Protein AF-0000000076134125 (afdb_homodimer)

Nearest PDB structures (foldseek):
  4br5-assembly1_A  TM=8.618E-01  e=3.029E-33  Rattus norvegicus
  3cja-assembly1_A  TM=8.621E-01  e=1.183E-32  Rattus norvegicus
  4cd3-assembly1_A  TM=8.637E-01  e=2.337E-32  Rattus norvegicus
  4br2-assembly1_A  TM=8.646E-01  e=5.475E-32  Rattus norvegicus
  3zx3-assembly1_A  TM=8.479E-01  e=9.125E-32  Rattus norvegicus

Structure (mmCIF, N/CA/C/O backbone):
data_AF-0000000076134125-model_v1
#
loop_
_entity.id
_entity.type
_entity.pdbx_description
1 polymer ENTPD1_3_8
#
loop_
_atom_site.group_PDB
_atom_site.id
_atom_site.type_symbol
_atom_site.label_atom_id
_atom_site.label_alt_id
_atom_site.label_comp_id
_atom_site.label_asym_id
_atom_site.label_entity_id
_atom_site.label_seq_id
_atom_site.pdbx_PDB_ins_code
_atom_site.Cartn_x
_atom_site.Cartn_y
_atom_site.Cartn_z
_atom_site.occupancy
_atom_site.B_iso_or_equiv
_atom_site.auth_seq_id
_atom_site.auth_comp_id
_atom_site.auth_asym_id
_atom_site.auth_atom_id
_atom_site.pdbx_PDB_model_num
ATOM 1 N N . MET A 1 1 ? -33.75 -64.562 -55.156 1 29.81 1 MET A N 1
ATOM 2 C CA . MET A 1 1 ? -33.75 -64.438 -53.688 1 29.81 1 MET A CA 1
ATOM 3 C C . MET A 1 1 ? -32.906 -63.25 -53.25 1 29.81 1 MET A C 1
ATOM 5 O O . MET A 1 1 ? -31.672 -63.312 -53.25 1 29.81 1 MET A O 1
ATOM 9 N N . ASP A 1 2 ? -33.312 -62 -53.562 1 33.19 2 ASP A N 1
ATOM 10 C CA . ASP A 1 2 ? -32.688 -60.688 -53.344 1 33.19 2 ASP A CA 1
ATOM 11 C C . ASP A 1 2 ? -32.562 -60.375 -51.875 1 33.19 2 ASP A C 1
ATOM 13 O O . ASP A 1 2 ? -33.562 -60.375 -51.156 1 33.19 2 ASP A O 1
ATOM 17 N N . ARG A 1 3 ? -31.422 -60.656 -51.25 1 30.28 3 ARG A N 1
ATOM 18 C CA . ARG A 1 3 ? -31.016 -60.344 -49.875 1 30.28 3 ARG A CA 1
ATOM 19 C C . ARG A 1 3 ? -31.125 -58.844 -49.594 1 30.28 3 ARG A C 1
ATOM 21 O O . ARG A 1 3 ? -30.359 -58.062 -50.156 1 30.28 3 ARG A O 1
ATOM 28 N N . LYS A 1 4 ? -32.312 -58.312 -49.344 1 32.75 4 LYS A N 1
ATOM 29 C CA . LYS A 1 4 ? -32.5 -56.938 -48.844 1 32.75 4 LYS A CA 1
ATOM 30 C C . LYS A 1 4 ? -31.688 -56.719 -47.562 1 32.75 4 LYS A C 1
ATOM 32 O O . LYS A 1 4 ? -31.844 -57.406 -46.594 1 32.75 4 LYS A O 1
ATOM 37 N N . ARG A 1 5 ? -30.484 -56.156 -47.812 1 32.34 5 ARG A N 1
ATOM 38 C CA . ARG A 1 5 ? -29.625 -55.656 -46.719 1 32.34 5 ARG A CA 1
ATOM 39 C C . ARG A 1 5 ? -30.391 -54.688 -45.812 1 32.34 5 ARG A C 1
ATOM 41 O O . ARG A 1 5 ? -30.906 -53.656 -46.312 1 32.34 5 ARG A O 1
ATOM 48 N N . ILE A 1 6 ? -31.078 -55.125 -44.812 1 36.75 6 ILE A N 1
ATOM 49 C CA . ILE A 1 6 ? -31.688 -54.281 -43.812 1 36.75 6 ILE A CA 1
ATOM 50 C C . ILE A 1 6 ? -30.609 -53.438 -43.125 1 36.75 6 ILE A C 1
ATOM 52 O O . ILE A 1 6 ? -29.672 -54 -42.531 1 36.75 6 ILE A O 1
ATOM 56 N N . LEU A 1 7 ? -30.312 -52.25 -43.656 1 34.78 7 LEU A N 1
ATOM 57 C CA . LEU A 1 7 ? -29.5 -51.25 -42.969 1 34.78 7 LEU A CA 1
ATOM 58 C C . LEU A 1 7 ? -30.141 -50.906 -41.625 1 34.78 7 LEU A C 1
ATOM 60 O O . LEU A 1 7 ? -31.25 -50.375 -41.562 1 34.78 7 LEU A O 1
ATOM 64 N N . CYS A 1 8 ? -29.922 -51.656 -40.562 1 35.19 8 CYS A N 1
ATOM 65 C CA . CYS A 1 8 ? -30.266 -51.219 -39.219 1 35.19 8 CYS A CA 1
ATOM 66 C C . CYS A 1 8 ? -29.609 -49.906 -38.875 1 35.19 8 CYS A C 1
ATOM 68 O O . CYS A 1 8 ? -28.375 -49.812 -38.781 1 35.19 8 CYS A O 1
ATOM 70 N N . LEU A 1 9 ? -30.219 -48.812 -39.281 1 36.78 9 LEU A N 1
ATOM 71 C CA . LEU A 1 9 ? -29.828 -47.531 -38.719 1 36.78 9 LEU A CA 1
ATOM 72 C C . LEU A 1 9 ? -29.922 -47.562 -37.188 1 36.78 9 LEU A C 1
ATOM 74 O O . LEU A 1 9 ? -31.016 -47.688 -36.656 1 36.78 9 LEU A O 1
ATOM 78 N N . VAL A 1 10 ? -28.969 -48.125 -36.531 1 37.22 10 VAL A N 1
ATOM 79 C CA . VAL A 1 10 ? -28.875 -47.938 -35.094 1 37.22 10 VAL A CA 1
ATOM 80 C C . VAL A 1 10 ? -28.828 -46.438 -34.781 1 37.22 10 VAL A C 1
ATOM 82 O O . VAL A 1 10 ? -27.875 -45.75 -35.188 1 37.22 10 VAL A O 1
ATOM 85 N N . LEU A 1 11 ? -29.953 -45.781 -34.688 1 36.06 11 LEU A N 1
ATOM 86 C CA . LEU A 1 11 ? -29.969 -44.469 -34.062 1 36.06 11 LEU A CA 1
ATOM 87 C C . LEU A 1 11 ? -29.312 -44.5 -32.688 1 36.06 11 LEU A C 1
ATOM 89 O O . LEU A 1 11 ? -29.781 -45.188 -31.781 1 36.06 11 LEU A O 1
ATOM 93 N N . TYR A 1 12 ? -28 -44.406 -32.656 1 34.38 12 TYR A N 1
ATOM 94 C CA . TYR A 1 12 ? -27.359 -44.062 -31.406 1 34.38 12 TYR A CA 1
ATOM 95 C C . TYR A 1 12 ? -28.062 -42.906 -30.719 1 34.38 12 TYR A C 1
ATOM 97 O O . TYR A 1 12 ? -28.047 -41.781 -31.219 1 34.38 12 TYR A O 1
ATOM 105 N N . LEU A 1 13 ? -29.172 -43.156 -30.062 1 36.22 13 LEU A N 1
ATOM 106 C CA . LEU A 1 13 ? -29.609 -42.156 -29.109 1 36.22 13 LEU A CA 1
ATOM 107 C C . LEU A 1 13 ? -28.453 -41.719 -28.203 1 36.22 13 LEU A C 1
ATOM 109 O O . LEU A 1 13 ? -27.969 -42.531 -27.406 1 36.22 13 LEU A O 1
ATOM 113 N N . LEU A 1 14 ? -27.609 -40.906 -28.656 1 36.81 14 LEU A N 1
ATOM 114 C CA . LEU A 1 14 ? -26.766 -40.281 -27.656 1 36.81 14 LEU A CA 1
ATOM 115 C C . LEU A 1 14 ? -27.594 -39.875 -26.438 1 36.81 14 LEU A C 1
ATOM 117 O O . LEU A 1 14 ? -28.641 -39.25 -26.594 1 36.81 14 LEU A O 1
ATOM 121 N N . PRO A 1 15 ? -27.578 -40.656 -25.375 1 38.81 15 PRO A N 1
ATOM 122 C CA . PRO A 1 15 ? -28.266 -40.094 -24.203 1 38.81 15 PRO A CA 1
ATOM 123 C C . PRO A 1 15 ? -28.047 -38.562 -24.062 1 38.81 15 PRO A C 1
ATOM 125 O O . PRO A 1 15 ? -26.906 -38.094 -24.188 1 38.81 15 PRO A O 1
ATOM 128 N N . THR A 1 16 ? -28.938 -37.812 -24.578 1 38.91 16 THR A N 1
ATOM 129 C CA . THR A 1 16 ? -28.953 -36.469 -24.062 1 38.91 16 THR A CA 1
ATOM 130 C C . THR A 1 16 ? -28.797 -36.469 -22.531 1 38.91 16 THR A C 1
ATOM 132 O O . THR A 1 16 ? -29.688 -36.906 -21.812 1 38.91 16 THR A O 1
ATOM 135 N N . PHE A 1 17 ? -27.688 -36.875 -21.984 1 38.16 17 PHE A N 1
ATOM 136 C CA . PHE A 1 17 ? -27.5 -36.469 -20.609 1 38.16 17 PHE A CA 1
ATOM 137 C C . PHE A 1 17 ? -28.078 -35.094 -20.375 1 38.16 17 PHE A C 1
ATOM 139 O O . PHE A 1 17 ? -27.562 -34.094 -20.891 1 38.16 17 PHE A O 1
ATOM 146 N N . SER A 1 18 ? -29.281 -35 -20.406 1 40.47 18 SER A N 1
ATOM 147 C CA . SER A 1 18 ? -29.844 -33.781 -19.828 1 40.47 18 SER A CA 1
ATOM 148 C C . SER A 1 18 ? -29.109 -33.375 -18.547 1 40.47 18 SER A C 1
ATOM 150 O O . SER A 1 18 ? -29.25 -34.031 -17.516 1 40.47 18 SER A O 1
ATOM 152 N N . LYS A 1 19 ? -27.875 -33.094 -18.547 1 45.97 19 LYS A N 1
ATOM 153 C CA . LYS A 1 19 ? -27.25 -32.5 -17.359 1 45.97 19 LYS A CA 1
ATOM 154 C C . LYS A 1 19 ? -28.219 -31.562 -16.641 1 45.97 19 LYS A C 1
ATOM 156 O O . LYS A 1 19 ? -28.625 -30.531 -17.188 1 45.97 19 LYS A O 1
ATOM 161 N N . SER A 1 20 ? -29.109 -32 -15.969 1 54.38 20 SER A N 1
ATOM 162 C CA . SER A 1 20 ? -29.984 -31.25 -15.086 1 54.38 20 SER A CA 1
ATOM 163 C C . SER A 1 20 ? -29.203 -30.188 -14.32 1 54.38 20 SER A C 1
ATOM 165 O O . SER A 1 20 ? -28.359 -30.5 -13.484 1 54.38 20 SER A O 1
ATOM 167 N N . PHE A 1 21 ? -29 -29.094 -15 1 64.88 21 PHE A N 1
ATOM 168 C CA . PHE A 1 21 ? -28.375 -27.969 -14.32 1 64.88 21 PHE A CA 1
ATOM 169 C C . PHE A 1 21 ? -29.266 -27.453 -13.203 1 64.88 21 PHE A C 1
ATOM 171 O O . PHE A 1 21 ? -30.484 -27.312 -13.367 1 64.88 21 PHE A O 1
ATOM 178 N N . ARG A 1 22 ? -28.797 -27.625 -12.031 1 72.44 22 ARG A N 1
ATOM 179 C CA . ARG A 1 22 ? -29.453 -26.922 -10.93 1 72.44 22 ARG A CA 1
ATOM 180 C C . ARG A 1 22 ? -29.406 -25.406 -11.156 1 72.44 22 ARG A C 1
ATOM 182 O O . ARG A 1 22 ? -28.328 -24.812 -11.242 1 72.44 22 ARG A O 1
ATOM 189 N N . LEU A 1 23 ? -30.516 -24.797 -11.391 1 77.75 23 LEU A N 1
ATOM 190 C CA . LEU A 1 23 ? -30.625 -23.391 -11.734 1 77.75 23 LEU A CA 1
ATOM 191 C C . LEU A 1 23 ? -30.516 -22.516 -10.492 1 77.75 23 LEU A C 1
ATOM 193 O O . LEU A 1 23 ? -30.438 -21.297 -10.594 1 77.75 23 LEU A O 1
ATOM 197 N N . ASP A 1 24 ? -30.328 -23.156 -9.39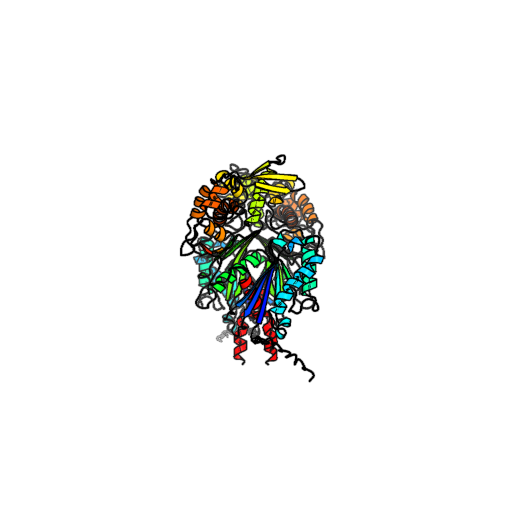8 1 88.69 24 ASP A N 1
ATOM 198 C CA . ASP A 1 24 ? -30.203 -22.375 -8.172 1 88.69 24 ASP A CA 1
ATOM 199 C C . ASP A 1 24 ? -28.75 -22.016 -7.898 1 88.69 24 ASP A C 1
ATOM 201 O O . ASP A 1 24 ? -28.453 -21.234 -6.992 1 88.69 24 ASP A O 1
ATOM 205 N N . TYR A 1 25 ? -27.875 -22.547 -8.844 1 93.44 25 TYR A N 1
ATOM 206 C CA . TYR A 1 25 ? -26.469 -22.203 -8.719 1 93.44 25 TYR A CA 1
ATOM 207 C C . TYR A 1 25 ? -26.156 -20.875 -9.383 1 93.44 25 TYR A C 1
ATOM 209 O O . TYR A 1 25 ? -26.766 -20.516 -10.398 1 93.44 25 TYR A O 1
ATOM 217 N N . GLN A 1 26 ? -25.25 -20.188 -8.766 1 95.5 26 GLN A N 1
ATOM 218 C CA . GLN A 1 26 ? -24.562 -19.078 -9.414 1 95.5 26 GLN A CA 1
ATOM 219 C C . GLN A 1 26 ? -23.172 -19.5 -9.906 1 95.5 26 GLN A C 1
ATOM 221 O O . GLN A 1 26 ? -22.562 -20.422 -9.352 1 95.5 26 GLN A O 1
ATOM 226 N N . TYR A 1 27 ? -22.781 -18.891 -11.008 1 97.56 27 TYR A N 1
ATOM 227 C CA . TYR A 1 27 ? -21.469 -19.172 -11.586 1 97.56 27 TYR A CA 1
ATOM 228 C C . TYR A 1 27 ? -20.609 -17.922 -11.625 1 97.56 27 TYR A C 1
ATOM 230 O O . TYR A 1 27 ? -21.125 -16.812 -11.711 1 97.56 27 TYR A O 1
ATOM 238 N N . GLY A 1 28 ? -19.312 -18.078 -11.469 1 98 28 GLY A N 1
ATOM 239 C CA . GLY A 1 28 ? -18.312 -17.031 -11.633 1 98 28 GLY A CA 1
ATOM 240 C C . GLY A 1 28 ? -16.969 -17.547 -12.07 1 98 28 GLY A C 1
ATOM 241 O O . GLY A 1 28 ? -16.531 -18.609 -11.625 1 98 28 GLY A O 1
ATOM 242 N N . ALA A 1 29 ? -16.297 -16.828 -12.953 1 98.62 29 ALA A N 1
ATOM 243 C CA . ALA A 1 29 ? -15.008 -17.281 -13.461 1 98.62 29 ALA A CA 1
ATOM 244 C C . ALA A 1 29 ? -13.922 -16.25 -13.211 1 98.62 29 ALA A C 1
ATOM 246 O O . ALA A 1 29 ? -14.172 -15.039 -13.305 1 98.62 29 ALA A O 1
ATOM 247 N N . ILE A 1 30 ? -12.742 -16.719 -12.844 1 98.5 30 ILE A N 1
ATOM 248 C CA . ILE A 1 30 ? -11.523 -15.906 -12.766 1 98.5 30 ILE A CA 1
ATOM 249 C C . ILE A 1 30 ? -10.555 -16.344 -13.859 1 98.5 30 ILE A C 1
ATOM 251 O O . ILE A 1 30 ? -10.148 -17.5 -13.914 1 98.5 30 ILE A O 1
ATOM 255 N N . LEU A 1 31 ? -10.297 -15.453 -14.766 1 98.62 31 LEU A N 1
ATOM 256 C CA . LEU A 1 31 ? -9.188 -15.633 -15.695 1 98.62 31 LEU A CA 1
ATOM 257 C C . LEU A 1 31 ? -7.91 -15.016 -15.133 1 98.62 31 LEU A C 1
ATOM 259 O O . LEU A 1 31 ? -7.695 -13.805 -15.258 1 98.62 31 LEU A O 1
ATOM 263 N N . ASP A 1 32 ? -7.09 -15.828 -14.516 1 97.12 32 ASP A N 1
ATOM 264 C CA . ASP A 1 32 ? -5.805 -15.43 -13.945 1 97.12 32 ASP A CA 1
ATOM 265 C C . ASP A 1 32 ? -4.738 -15.305 -15.031 1 97.12 32 ASP A C 1
ATOM 267 O O . ASP A 1 32 ? -4.082 -16.297 -15.375 1 97.12 32 ASP A O 1
ATOM 271 N N . ALA A 1 33 ? -4.586 -14.086 -15.5 1 97 33 ALA A N 1
ATOM 272 C CA . ALA A 1 33 ? -3.615 -13.844 -16.562 1 97 33 ALA A CA 1
ATOM 273 C C . ALA A 1 33 ? -2.229 -13.57 -15.984 1 97 33 ALA A C 1
ATOM 275 O O . ALA A 1 33 ? -1.865 -12.422 -15.742 1 97 33 ALA A O 1
ATOM 276 N N . GLY A 1 34 ? -1.416 -14.594 -15.914 1 91.06 34 GLY A N 1
ATOM 277 C CA . GLY A 1 34 ? -0.083 -14.508 -15.344 1 91.06 34 GLY A CA 1
ATOM 278 C C . GLY A 1 34 ? 1.006 -14.344 -16.391 1 91.06 34 GLY A C 1
ATOM 279 O O . GLY A 1 34 ? 0.729 -13.977 -17.531 1 91.06 34 GLY A O 1
ATOM 280 N N . SER A 1 35 ? 2.213 -14.594 -15.93 1 87 35 SER A N 1
ATOM 281 C CA . SER A 1 35 ? 3.383 -14.359 -16.766 1 87 35 SER A CA 1
ATOM 282 C C . SER A 1 35 ? 3.607 -15.523 -17.734 1 87 35 SER A C 1
ATOM 284 O O . SER A 1 35 ? 4.312 -15.375 -18.734 1 87 35 SER A O 1
ATOM 286 N N . THR A 1 36 ? 2.949 -16.688 -17.469 1 85 36 THR A N 1
ATOM 287 C CA . THR A 1 36 ? 3.268 -17.859 -18.281 1 85 36 THR A CA 1
ATOM 288 C C . THR A 1 36 ? 2.031 -18.344 -19.031 1 85 36 THR A C 1
ATOM 290 O O . THR A 1 36 ? 2.146 -19.031 -20.047 1 85 36 THR A O 1
ATOM 293 N N . SER A 1 37 ? 0.895 -18.078 -18.469 1 93.25 37 SER A N 1
ATOM 294 C CA . SER A 1 37 ? -0.368 -18.547 -19.016 1 93.25 37 SER A CA 1
ATOM 295 C C . SER A 1 37 ? -1.554 -17.812 -18.406 1 93.25 37 SER A C 1
ATOM 297 O O . SER A 1 37 ? -1.383 -17 -17.5 1 93.25 37 SER A O 1
ATOM 299 N N . THR A 1 38 ? -2.652 -18.062 -18.984 1 97 38 THR A N 1
ATOM 300 C CA . THR A 1 38 ? -3.916 -17.688 -18.359 1 97 38 THR A CA 1
ATOM 301 C C . THR A 1 38 ? -4.598 -18.906 -17.75 1 97 38 THR A C 1
ATOM 303 O O . THR A 1 38 ? -4.902 -19.875 -18.469 1 97 38 THR A O 1
ATOM 306 N N . LYS A 1 39 ? -4.77 -18.875 -16.5 1 96.19 39 LYS A N 1
ATOM 307 C CA . LYS A 1 39 ? -5.441 -19.953 -15.797 1 96.19 39 LYS A CA 1
ATOM 308 C C . LYS A 1 39 ? -6.914 -19.641 -15.562 1 96.19 39 LYS A C 1
ATOM 310 O O . LYS A 1 39 ? -7.238 -18.641 -14.914 1 96.19 39 LYS A O 1
ATOM 315 N N . VAL A 1 40 ? -7.738 -20.531 -16.047 1 97.88 40 VAL A N 1
ATOM 316 C CA . VAL A 1 40 ? -9.18 -20.344 -15.93 1 97.88 40 VAL A CA 1
ATOM 317 C C . VAL A 1 40 ? -9.719 -21.141 -14.742 1 97.88 40 VAL A C 1
ATOM 319 O O . VAL A 1 40 ? -9.516 -22.344 -14.664 1 97.88 40 VAL A O 1
ATOM 322 N N . HIS A 1 41 ? -10.32 -20.406 -13.836 1 97.5 41 HIS A N 1
ATOM 323 C CA . HIS A 1 41 ? -11.047 -21.016 -12.727 1 97.5 41 HIS A CA 1
ATOM 324 C C . HIS A 1 41 ? -12.539 -20.719 -12.828 1 97.5 41 HIS A C 1
ATOM 326 O O . HIS A 1 41 ? -12.953 -19.547 -12.773 1 97.5 41 HIS A O 1
ATOM 332 N N . LEU A 1 42 ? -13.305 -21.766 -13 1 98.12 42 LEU A N 1
ATOM 333 C CA . LEU A 1 42 ? -14.758 -21.625 -12.953 1 98.12 42 LEU A CA 1
ATOM 334 C C . LEU A 1 42 ? -15.32 -22.203 -11.664 1 98.12 42 LEU A C 1
ATOM 336 O O . LEU A 1 42 ? -15.039 -23.344 -11.312 1 98.12 42 LEU A O 1
ATOM 340 N N . TYR A 1 43 ? -16.078 -21.312 -10.984 1 97.19 43 TYR A N 1
ATOM 341 C CA . TYR A 1 43 ? -16.688 -21.734 -9.727 1 97.19 43 TYR A CA 1
ATOM 342 C C . TYR A 1 43 ? -18.219 -21.703 -9.828 1 97.19 43 TYR A C 1
ATOM 344 O O . TYR A 1 43 ? -18.766 -20.922 -10.609 1 97.19 43 TYR A O 1
ATOM 352 N N . ARG A 1 44 ? -18.875 -22.547 -9.031 1 97.19 44 ARG A N 1
ATOM 353 C CA . ARG A 1 44 ? -20.312 -22.453 -8.805 1 97.19 44 ARG A CA 1
ATOM 354 C C . ARG A 1 44 ? -20.641 -22.547 -7.324 1 97.19 44 ARG A C 1
ATOM 356 O O . ARG A 1 44 ? -19.875 -23.125 -6.551 1 97.19 44 ARG A O 1
ATOM 363 N N . TRP A 1 45 ? -21.688 -21.922 -6.922 1 96.44 45 TRP A N 1
ATOM 364 C CA . TRP A 1 45 ? -22.109 -21.922 -5.523 1 96.44 45 TRP A CA 1
ATOM 365 C C . TRP A 1 45 ? -23.578 -21.578 -5.395 1 96.44 45 TRP A C 1
ATOM 367 O O . TRP A 1 45 ? -24.219 -21.156 -6.367 1 96.44 45 TRP A O 1
ATOM 377 N N . ILE A 1 46 ? -24.109 -21.875 -4.281 1 94.38 46 ILE A N 1
ATOM 378 C CA . ILE A 1 46 ? -25.438 -21.391 -3.912 1 94.38 46 ILE A CA 1
ATOM 379 C C . ILE A 1 46 ? -25.328 -20.078 -3.148 1 94.38 46 ILE A C 1
ATOM 381 O O . ILE A 1 46 ? -24.625 -20 -2.137 1 94.38 46 ILE A O 1
ATOM 385 N N . PRO A 1 47 ? -25.922 -19.031 -3.646 1 89.62 47 PRO A N 1
ATOM 386 C CA . PRO A 1 47 ? -25.797 -17.719 -2.992 1 89.62 47 PRO A CA 1
ATOM 387 C C . PRO A 1 47 ? -26.188 -17.766 -1.517 1 89.62 47 PRO A C 1
ATOM 389 O O . PRO A 1 47 ? -27.125 -18.484 -1.142 1 89.62 47 PRO A O 1
ATOM 392 N N . LYS A 1 48 ? -25.531 -16.969 -0.768 1 85.38 48 LYS A N 1
ATOM 393 C CA . LYS A 1 48 ? -25.844 -16.891 0.653 1 85.38 48 LYS A CA 1
ATOM 394 C C . LYS A 1 48 ? -27.078 -16.016 0.889 1 85.38 48 LYS A C 1
ATOM 396 O O . LYS A 1 48 ? -27.391 -15.141 0.08 1 85.38 48 LYS A O 1
ATOM 401 N N . THR A 1 49 ? -27.703 -16.281 2.055 1 83.56 49 THR A N 1
ATOM 402 C CA . THR A 1 49 ? -28.891 -15.516 2.408 1 83.56 49 THR A CA 1
ATOM 403 C C . THR A 1 49 ? -28.672 -14.734 3.693 1 83.56 49 THR A C 1
ATOM 405 O O . THR A 1 49 ? -29.469 -13.859 4.043 1 83.56 49 THR A O 1
ATOM 408 N N . VAL A 1 50 ? -27.609 -15.117 4.328 1 85.5 50 VAL A N 1
ATOM 409 C CA . VAL A 1 50 ? -27.281 -14.453 5.578 1 85.5 50 VAL A CA 1
ATOM 410 C C . VAL A 1 50 ? -25.891 -13.82 5.477 1 85.5 50 VAL A C 1
ATOM 412 O O . VAL A 1 50 ? -24.969 -14.414 4.902 1 85.5 50 VAL A O 1
ATOM 415 N N . GLU A 1 51 ? -25.703 -12.688 6.043 1 83.12 51 GLU A N 1
ATOM 416 C CA . GLU A 1 51 ? -24.5 -11.875 5.938 1 83.12 51 GLU A CA 1
ATOM 417 C C . GLU A 1 51 ? -23.281 -12.633 6.434 1 83.12 51 GLU A C 1
ATOM 419 O O . GLU A 1 51 ? -22.203 -12.578 5.812 1 83.12 51 GLU A O 1
ATOM 424 N N . THR A 1 52 ? -23.453 -13.383 7.457 1 87.12 52 THR A N 1
ATOM 425 C CA . THR A 1 52 ? -22.312 -14.008 8.133 1 87.12 52 THR A CA 1
ATOM 426 C C . THR A 1 52 ? -21.891 -15.289 7.418 1 87.12 52 THR A C 1
ATOM 428 O O . THR A 1 52 ? -20.812 -15.82 7.668 1 87.12 52 THR A O 1
ATOM 431 N N . ASP A 1 53 ? -22.781 -15.766 6.531 1 90.06 53 ASP A N 1
ATOM 432 C CA . ASP A 1 53 ? -22.453 -16.984 5.789 1 90.06 53 ASP A CA 1
ATOM 433 C C . ASP A 1 53 ? -21.484 -16.688 4.648 1 90.06 53 ASP A C 1
ATOM 435 O O . ASP A 1 53 ? -21.406 -15.547 4.172 1 90.06 53 ASP A O 1
ATOM 439 N N . LEU A 1 54 ? -20.734 -17.672 4.375 1 94.25 54 LEU A N 1
ATOM 440 C CA . LEU A 1 54 ? -19.906 -17.609 3.176 1 94.25 54 LEU A CA 1
ATOM 441 C C . LEU A 1 54 ? -20.344 -18.641 2.148 1 94.25 54 LEU A C 1
ATOM 443 O O . LEU A 1 54 ? -20.734 -19.75 2.51 1 94.25 54 LEU A O 1
ATOM 447 N N . PRO A 1 55 ? -20.281 -18.25 0.897 1 94.38 55 PRO A N 1
ATOM 448 C CA . PRO A 1 55 ? -20.609 -19.25 -0.122 1 94.38 55 PRO A CA 1
ATOM 449 C C . PRO A 1 55 ? -19.672 -20.453 -0.107 1 94.38 55 PRO A C 1
ATOM 451 O O . PRO A 1 55 ? -18.469 -20.297 0.138 1 94.38 55 PRO A O 1
ATOM 454 N N . LYS A 1 56 ? -20.266 -21.578 -0.37 1 94.19 56 LYS A N 1
ATOM 455 C CA . LYS A 1 56 ? -19.453 -22.766 -0.566 1 94.19 56 LYS A CA 1
ATOM 456 C C . LYS A 1 56 ? -19.109 -22.969 -2.039 1 94.19 56 LYS A C 1
ATOM 458 O O . LYS A 1 56 ? -19.875 -23.562 -2.789 1 94.19 56 LYS A O 1
ATOM 463 N N . PHE A 1 57 ? -17.906 -22.625 -2.393 1 95.31 57 PHE A N 1
ATOM 464 C CA . PHE A 1 57 ? -17.484 -22.656 -3.791 1 95.31 57 PHE A CA 1
ATOM 465 C C . PHE A 1 57 ? -17.109 -24.078 -4.207 1 95.31 57 PHE A C 1
ATOM 467 O O . PHE A 1 57 ? -16.438 -24.797 -3.453 1 95.31 57 PHE A O 1
ATOM 474 N N . GLU A 1 58 ? -17.578 -24.469 -5.34 1 94.75 58 GLU A N 1
ATOM 475 C CA . GLU A 1 58 ? -17.109 -25.672 -6.035 1 94.75 58 GLU A CA 1
ATOM 476 C C . GLU A 1 58 ? -16.375 -25.297 -7.332 1 94.75 58 GLU A C 1
ATOM 478 O O . GLU A 1 58 ? -16.938 -24.594 -8.18 1 94.75 58 GLU A O 1
ATOM 483 N N . GLU A 1 59 ? -15.203 -25.75 -7.449 1 94.88 59 GLU A N 1
ATOM 484 C CA . GLU A 1 59 ? -14.492 -25.5 -8.703 1 94.88 59 GLU A CA 1
ATOM 485 C C . GLU A 1 59 ? -14.961 -26.469 -9.797 1 94.88 59 GLU A C 1
ATOM 487 O O . GLU A 1 59 ? -14.812 -27.672 -9.672 1 94.88 59 GLU A O 1
ATOM 492 N N . VAL A 1 60 ? -15.469 -25.906 -10.828 1 95.69 60 VAL A N 1
ATOM 493 C CA . VAL A 1 60 ? -16.016 -26.672 -11.938 1 95.69 60 VAL A CA 1
ATOM 494 C C . VAL A 1 60 ? -14.898 -27.094 -12.891 1 95.69 60 VAL A C 1
ATOM 496 O O . VAL A 1 60 ? -14.898 -28.203 -13.414 1 95.69 60 VAL A O 1
ATOM 499 N N . VAL A 1 61 ? -14.039 -26.141 -13.117 1 95.44 61 VAL A N 1
ATOM 500 C CA . VAL A 1 61 ? -12.938 -26.453 -14.016 1 95.44 61 VAL A CA 1
ATOM 501 C C . VAL A 1 61 ? -11.734 -25.578 -13.695 1 95.44 61 VAL A C 1
ATOM 503 O O . VAL A 1 61 ? -11.883 -24.438 -13.242 1 95.44 61 VAL A O 1
ATOM 506 N N . TYR A 1 62 ? -10.609 -26.156 -13.781 1 94.75 62 TYR A N 1
ATOM 507 C CA . TYR A 1 62 ? -9.328 -25.469 -13.883 1 94.75 62 TYR A CA 1
ATOM 508 C C . TYR A 1 62 ? -8.633 -25.812 -15.203 1 94.75 62 TYR A C 1
ATOM 510 O O . TYR A 1 62 ? -8.43 -26.984 -15.523 1 94.75 62 TYR A O 1
ATOM 518 N N . ARG A 1 63 ? -8.344 -24.797 -15.992 1 96.38 63 ARG A N 1
ATOM 519 C CA . ARG A 1 63 ? -7.684 -25.031 -17.266 1 96.38 63 ARG A CA 1
ATOM 520 C C . ARG A 1 63 ? -6.648 -23.953 -17.562 1 96.38 63 ARG A C 1
ATOM 522 O O . ARG A 1 63 ? -6.906 -22.766 -17.344 1 96.38 63 ARG A O 1
ATOM 529 N N . LYS A 1 64 ? -5.523 -24.422 -18.062 1 95.44 64 LYS A N 1
ATOM 530 C CA . LYS A 1 64 ? -4.438 -23.516 -18.438 1 95.44 64 LYS A CA 1
ATOM 531 C C . LYS A 1 64 ? -4.422 -23.25 -19.938 1 95.44 64 LYS A C 1
ATOM 533 O O . LYS A 1 64 ? -4.566 -24.188 -20.734 1 95.44 64 LYS A O 1
ATOM 538 N N . PHE A 1 65 ? -4.289 -21.984 -20.266 1 97.06 65 PHE A N 1
ATOM 539 C CA . PHE A 1 65 ? -4.184 -21.594 -21.656 1 97.06 65 PHE A CA 1
ATOM 540 C C . PHE A 1 65 ? -2.855 -20.891 -21.922 1 97.06 65 PHE A C 1
ATOM 542 O O . PHE A 1 65 ? -2.5 -19.938 -21.234 1 97.06 65 PHE A O 1
ATOM 549 N N . LYS A 1 66 ? -2.133 -21.375 -22.844 1 95.19 66 LYS A N 1
ATOM 550 C CA . LYS A 1 66 ? -0.893 -20.766 -23.312 1 95.19 66 LYS A CA 1
ATOM 551 C C . LYS A 1 66 ? -1.063 -20.172 -24.703 1 95.19 66 LYS A C 1
ATOM 553 O O . LYS A 1 66 ? -1.89 -20.641 -25.5 1 95.19 66 LYS A O 1
ATOM 558 N N . PRO A 1 67 ? -0.349 -19.094 -25.141 1 95.19 67 PRO A N 1
ATOM 559 C CA . PRO A 1 67 ? 0.679 -18.422 -24.328 1 95.19 67 PRO A CA 1
ATOM 560 C C . PRO A 1 67 ? 0.09 -17.469 -23.297 1 95.19 67 PRO A C 1
ATOM 562 O O . PRO A 1 67 ? -1.113 -17.516 -23.031 1 95.19 67 PRO A O 1
ATOM 565 N N . ALA A 1 68 ? 0.95 -16.734 -22.609 1 94.88 68 ALA A N 1
ATOM 566 C CA . ALA A 1 68 ? 0.478 -15.695 -21.688 1 94.88 68 ALA A CA 1
ATOM 567 C C . ALA A 1 68 ? -0.088 -14.508 -22.469 1 94.88 68 ALA A C 1
ATOM 569 O O . ALA A 1 68 ? 0.297 -14.258 -23.609 1 94.88 68 ALA A O 1
ATOM 570 N N . LEU A 1 69 ? -0.965 -13.867 -21.812 1 96.75 69 LEU A N 1
ATOM 571 C CA . LEU A 1 69 ? -1.548 -12.68 -22.422 1 96.75 69 LEU A CA 1
ATOM 572 C C . LEU A 1 69 ? -0.464 -11.672 -22.812 1 96.75 69 LEU A C 1
ATOM 574 O O . LEU A 1 69 ? -0.586 -10.977 -23.812 1 96.75 69 LEU A O 1
ATOM 578 N N . SER A 1 70 ? 0.601 -11.578 -22 1 94.88 70 SER A N 1
ATOM 579 C CA . SER A 1 70 ? 1.702 -10.648 -22.219 1 94.88 70 SER A CA 1
ATOM 580 C C . SER A 1 70 ? 2.457 -10.992 -23.5 1 94.88 70 SER A C 1
ATOM 582 O O . SER A 1 70 ? 3.197 -10.164 -24.031 1 94.88 70 SER A O 1
ATOM 584 N N . ASP A 1 71 ? 2.301 -12.195 -24 1 95.06 71 ASP A N 1
ATOM 585 C CA . ASP A 1 71 ? 3.016 -12.648 -25.188 1 95.06 71 ASP A CA 1
ATOM 586 C C . ASP A 1 71 ? 2.422 -12.031 -26.453 1 95.06 71 ASP A C 1
ATOM 588 O O . ASP A 1 71 ? 3.021 -12.102 -27.531 1 95.06 71 ASP A O 1
ATOM 592 N N . PHE A 1 72 ? 1.342 -11.383 -26.375 1 97.12 72 PHE A N 1
ATOM 593 C CA . PHE A 1 72 ? 0.673 -10.836 -27.547 1 97.12 72 PHE A CA 1
ATOM 594 C C . PHE A 1 72 ? 1.107 -9.391 -27.797 1 97.12 72 PHE A C 1
ATOM 596 O O . PHE A 1 72 ? 0.509 -8.688 -28.609 1 97.12 72 PHE A O 1
ATOM 603 N N . VAL A 1 73 ? 2.09 -8.914 -27.047 1 95.38 73 VAL A N 1
ATOM 604 C CA . VAL A 1 73 ? 2.666 -7.605 -27.344 1 95.38 73 VAL A CA 1
ATOM 605 C C . VAL A 1 73 ? 3.068 -7.555 -28.812 1 95.38 73 VAL A C 1
ATOM 607 O O . VAL A 1 73 ? 3.748 -8.453 -29.312 1 95.38 73 VAL A O 1
ATOM 610 N N . GLY A 1 74 ? 2.623 -6.574 -29.609 1 93.94 74 GLY A N 1
ATOM 611 C CA . GLY A 1 74 ? 2.93 -6.449 -31.031 1 93.94 74 GLY A CA 1
ATOM 612 C C . GLY A 1 74 ? 1.963 -7.207 -31.922 1 93.94 74 GLY A C 1
ATOM 613 O O . GLY A 1 74 ? 1.988 -7.059 -33.156 1 93.94 74 GLY A O 1
ATOM 614 N N . ASP A 1 75 ? 1.123 -8.047 -31.359 1 95.94 75 ASP A N 1
ATOM 615 C CA . ASP A 1 75 ? 0.142 -8.82 -32.125 1 95.94 75 ASP A CA 1
ATOM 616 C C . ASP A 1 75 ? -1.19 -8.891 -31.375 1 95.94 75 ASP A C 1
ATOM 618 O O . ASP A 1 75 ? -1.718 -9.977 -31.141 1 95.94 75 ASP A O 1
ATOM 622 N N . VAL A 1 76 ? -1.757 -7.797 -31.125 1 96.31 76 VAL A N 1
ATOM 623 C CA . VAL A 1 76 ? -2.918 -7.707 -30.234 1 96.31 76 VAL A CA 1
ATOM 624 C C . VAL A 1 76 ? -4.148 -8.266 -30.953 1 96.31 76 VAL A C 1
ATOM 626 O O . VAL A 1 76 ? -5.137 -8.625 -30.312 1 96.31 76 VAL A O 1
ATOM 629 N N . LYS A 1 77 ? -4.102 -8.422 -32.281 1 95.81 77 LYS A N 1
ATOM 630 C CA . LYS A 1 77 ? -5.223 -8.969 -33.062 1 95.81 77 LYS A CA 1
ATOM 631 C C . LYS A 1 77 ? -5.496 -10.414 -32.656 1 95.81 77 LYS A C 1
ATOM 633 O O . LYS A 1 77 ? -6.609 -10.914 -32.844 1 95.81 77 LYS A O 1
ATOM 638 N N . MET A 1 78 ? -4.469 -11.062 -32.125 1 97.75 78 MET A N 1
ATOM 639 C CA . MET A 1 78 ? -4.582 -12.477 -31.766 1 97.75 78 MET A CA 1
ATOM 640 C C . MET A 1 78 ? -5.262 -12.656 -30.406 1 97.75 78 MET A C 1
ATOM 642 O O . MET A 1 78 ? -5.621 -13.766 -30.031 1 97.75 78 MET A O 1
ATOM 646 N N . ILE A 1 79 ? -5.496 -11.586 -29.734 1 98 79 ILE A N 1
ATOM 647 C CA . ILE A 1 79 ? -6.117 -11.656 -28.406 1 98 79 ILE A CA 1
ATOM 648 C C . ILE A 1 79 ? -7.57 -12.102 -28.547 1 98 79 ILE A C 1
ATOM 650 O O . ILE A 1 79 ? -8.07 -12.875 -27.719 1 98 79 ILE A O 1
ATOM 654 N N . ARG A 1 80 ? -8.227 -11.695 -29.562 1 97.25 80 ARG A N 1
ATOM 655 C CA . ARG A 1 80 ? -9.633 -12.023 -29.75 1 97.25 80 ARG A CA 1
ATOM 656 C C . ARG A 1 80 ? -9.82 -13.531 -29.938 1 97.25 80 ARG A C 1
ATOM 658 O O . ARG A 1 80 ? -10.602 -14.156 -29.219 1 97.25 80 ARG A O 1
ATOM 665 N N . PRO A 1 81 ? -9.062 -14.156 -30.922 1 97.62 81 PRO A N 1
ATOM 666 C CA . PRO A 1 81 ? -9.195 -15.609 -31.016 1 97.62 81 PRO A CA 1
ATOM 667 C C . PRO A 1 81 ? -8.773 -16.328 -29.734 1 97.62 81 PRO A C 1
ATOM 669 O O . PRO A 1 81 ? -9.352 -17.359 -29.391 1 97.62 81 PRO A O 1
ATOM 672 N N . TYR A 1 82 ? -7.785 -15.812 -29.062 1 98.19 82 TYR A N 1
ATOM 673 C CA . TYR A 1 82 ? -7.32 -16.359 -27.797 1 98.19 82 TYR A CA 1
ATOM 674 C C . TYR A 1 82 ? -8.445 -16.375 -26.766 1 98.19 82 TYR A C 1
ATOM 676 O O . TYR A 1 82 ? -8.711 -17.406 -26.141 1 98.19 82 TYR A O 1
ATOM 684 N N . LEU A 1 83 ? -9.172 -15.266 -26.625 1 98.56 83 LEU A N 1
ATOM 685 C CA . LEU A 1 83 ? -10.266 -15.148 -25.656 1 98.56 83 LEU A CA 1
ATOM 686 C C . LEU A 1 83 ? -11.477 -15.945 -26.109 1 98.56 83 LEU A C 1
ATOM 688 O O . LEU A 1 83 ? -12.219 -16.484 -25.297 1 98.56 83 LEU A O 1
ATOM 692 N N . ARG A 1 84 ? -11.703 -16.062 -27.391 1 98.19 84 ARG A N 1
ATOM 693 C CA . ARG A 1 84 ? -12.812 -16.844 -27.906 1 98.19 84 ARG A CA 1
ATOM 694 C C . ARG A 1 84 ? -12.695 -18.312 -27.484 1 98.19 84 ARG A C 1
ATOM 696 O O . ARG A 1 84 ? -13.703 -18.953 -27.172 1 98.19 84 ARG A O 1
ATOM 703 N N . GLU A 1 85 ? -11.477 -18.766 -27.531 1 98.19 85 GLU A N 1
ATOM 704 C CA . GLU A 1 85 ? -11.25 -20.141 -27.109 1 98.19 85 GLU A CA 1
ATOM 705 C C . GLU A 1 85 ? -11.594 -20.328 -25.641 1 98.19 85 GLU A C 1
ATOM 707 O O . GLU A 1 85 ? -12.242 -21.312 -25.266 1 98.19 85 GLU A O 1
ATOM 712 N N . ILE A 1 86 ? -11.164 -19.406 -24.828 1 98.5 86 ILE A N 1
ATOM 713 C CA . ILE A 1 86 ? -11.406 -19.469 -23.391 1 98.5 86 ILE A CA 1
ATOM 714 C C . ILE A 1 86 ? -12.906 -19.359 -23.125 1 98.5 86 ILE A C 1
ATOM 716 O O . ILE A 1 86 ? -13.461 -20.156 -22.359 1 98.5 86 ILE A O 1
ATOM 720 N N . PHE A 1 87 ? -13.578 -18.469 -23.766 1 98.44 87 PHE A N 1
ATOM 721 C CA . PHE A 1 87 ? -14.984 -18.219 -23.5 1 98.44 87 PHE A CA 1
ATOM 722 C C . PHE A 1 87 ? -15.852 -19.344 -24.078 1 98.44 87 PHE A C 1
ATOM 724 O O . PHE A 1 87 ? -16.953 -19.594 -23.578 1 98.44 87 PHE A O 1
ATOM 731 N N . ALA A 1 88 ? -15.391 -20.031 -25.109 1 97.88 88 ALA A N 1
ATOM 732 C CA . ALA A 1 88 ? -16.094 -21.203 -25.609 1 97.88 88 ALA A CA 1
ATOM 733 C C . ALA A 1 88 ? -16.156 -22.297 -24.547 1 97.88 88 ALA A C 1
ATOM 735 O O . ALA A 1 88 ? -17.188 -22.969 -24.391 1 97.88 88 ALA A O 1
ATOM 736 N N . LEU A 1 89 ? -15.031 -22.422 -23.859 1 98.12 89 LEU A N 1
ATOM 737 C CA . LEU A 1 89 ? -15.008 -23.375 -22.766 1 98.12 89 LEU A CA 1
ATOM 738 C C . LEU A 1 89 ? -16.047 -23.016 -21.703 1 98.12 89 LEU A C 1
ATOM 740 O O . LEU A 1 89 ? -16.797 -23.891 -21.234 1 98.12 89 LEU A O 1
ATOM 744 N N . LEU A 1 90 ? -16.094 -21.797 -21.312 1 98.5 90 LEU A N 1
ATOM 745 C CA . LEU A 1 90 ? -17.031 -21.328 -20.297 1 98.5 90 LEU A CA 1
ATOM 746 C C . LEU A 1 90 ? -18.484 -21.531 -20.734 1 98.5 90 LEU A C 1
ATOM 748 O O . LEU A 1 90 ? -19.328 -21.969 -19.953 1 98.5 90 LEU A O 1
ATOM 752 N N . GLN A 1 91 ? -18.734 -21.25 -22 1 97.94 91 GLN A N 1
ATOM 753 C CA . GLN A 1 91 ? -20.078 -21.406 -22.547 1 97.94 91 GLN A CA 1
ATOM 754 C C . GLN A 1 91 ? -20.531 -22.859 -22.516 1 97.94 91 GLN A C 1
ATOM 756 O O . GLN A 1 91 ? -21.719 -23.141 -22.312 1 97.94 91 GLN A O 1
ATOM 761 N N . GLN A 1 92 ? -19.625 -23.75 -22.672 1 97.31 92 GLN A N 1
ATOM 762 C CA . GLN A 1 92 ? -19.922 -25.172 -22.656 1 97.31 92 GLN A CA 1
ATOM 763 C C . GLN A 1 92 ? -20.25 -25.656 -21.25 1 97.31 92 GLN A C 1
ATOM 765 O O . GLN A 1 92 ? -21.078 -26.562 -21.078 1 97.31 92 GLN A O 1
ATOM 770 N N . LEU A 1 93 ? -19.641 -25 -20.297 1 97.25 93 LEU A N 1
ATOM 771 C CA . LEU A 1 93 ? -19.703 -25.531 -18.938 1 97.25 93 LEU A CA 1
ATOM 772 C C . LEU A 1 93 ? -20.781 -24.828 -18.125 1 97.25 93 LEU A C 1
ATOM 774 O O . LEU A 1 93 ? -21.234 -25.359 -17.109 1 97.25 93 LEU A O 1
ATOM 778 N N . ILE A 1 94 ? -21.203 -23.641 -18.531 1 97.62 94 ILE A N 1
ATOM 779 C CA . ILE A 1 94 ? -22.219 -22.859 -17.828 1 97.62 94 ILE A CA 1
ATOM 780 C C . ILE A 1 94 ? -23.562 -23 -18.531 1 97.62 94 ILE A C 1
ATOM 782 O O . ILE A 1 94 ? -23.656 -22.781 -19.734 1 97.62 94 ILE A O 1
ATOM 786 N N . PRO A 1 95 ? -24.656 -23.344 -17.781 1 96.81 95 PRO A N 1
ATOM 787 C CA . PRO A 1 95 ? -25.969 -23.422 -18.406 1 96.81 95 PRO A CA 1
ATOM 788 C C . PRO A 1 95 ? -26.359 -22.125 -19.125 1 96.81 95 PRO A C 1
ATOM 790 O O . PRO A 1 95 ? -26.156 -21.031 -18.578 1 96.81 95 PRO A O 1
ATOM 793 N N . GLU A 1 96 ? -26.938 -22.25 -20.281 1 95.81 96 GLU A N 1
ATOM 794 C CA . GLU A 1 96 ? -27.219 -21.125 -21.156 1 95.81 96 GLU A CA 1
ATOM 795 C C . GLU A 1 96 ? -28.078 -20.078 -20.453 1 95.81 96 GLU A C 1
ATOM 797 O O . GLU A 1 96 ? -27.812 -18.875 -20.547 1 95.81 96 GLU A O 1
ATOM 802 N N . PRO A 1 97 ? -29.078 -20.453 -19.688 1 96.19 97 PRO A N 1
ATOM 803 C CA . PRO A 1 97 ? -29.906 -19.438 -19.031 1 96.19 97 PRO A CA 1
ATOM 804 C C . PRO A 1 97 ? -29.141 -18.609 -18.016 1 96.19 97 PRO A C 1
ATOM 806 O O . PRO A 1 97 ? -29.609 -17.562 -17.578 1 96.19 97 PRO A O 1
ATOM 809 N N . LEU A 1 98 ? -27.984 -19.109 -17.594 1 97.06 98 LEU A N 1
ATOM 810 C CA . LEU A 1 98 ? -27.234 -18.438 -16.547 1 97.06 98 LEU A CA 1
ATOM 811 C C . LEU A 1 98 ? -26.109 -17.594 -17.141 1 97.06 98 LEU A C 1
ATOM 813 O O . LEU A 1 98 ? -25.375 -16.922 -16.391 1 97.06 98 LEU A O 1
ATOM 817 N N . HIS A 1 99 ? -25.922 -17.562 -18.422 1 97.38 99 HIS A N 1
ATOM 818 C CA . HIS A 1 99 ? -24.844 -16.828 -19.062 1 97.38 99 HIS A CA 1
ATOM 819 C C . HIS A 1 99 ? -24.875 -15.352 -18.688 1 97.38 99 HIS A C 1
ATOM 821 O O . HIS A 1 99 ? -23.891 -14.797 -18.203 1 97.38 99 HIS A O 1
ATOM 827 N N . GLU A 1 100 ? -26 -14.75 -18.75 1 96 100 GLU A N 1
ATOM 828 C CA . GLU A 1 100 ? -26.125 -13.305 -18.594 1 96 100 GLU A CA 1
ATOM 829 C C . GLU A 1 100 ? -25.875 -12.891 -17.141 1 96 100 GLU A C 1
ATOM 831 O O . GLU A 1 100 ? -25.516 -11.742 -16.875 1 96 100 GLU A O 1
ATOM 836 N N . SER A 1 101 ? -26.047 -13.812 -16.234 1 95.31 101 SER A N 1
ATOM 837 C CA . SER A 1 101 ? -25.859 -13.484 -14.828 1 95.31 101 SER A CA 1
ATOM 838 C C . SER A 1 101 ? -24.484 -13.914 -14.32 1 95.31 101 SER A C 1
ATOM 840 O O . SER A 1 101 ? -24.125 -13.641 -13.172 1 95.31 101 SER A O 1
ATOM 842 N N . THR A 1 102 ? -23.719 -14.547 -15.156 1 97.69 102 THR A N 1
ATOM 843 C CA . THR A 1 102 ? -22.406 -15.039 -14.758 1 97.69 102 THR A CA 1
ATOM 844 C C . THR A 1 102 ? -21.344 -13.977 -14.992 1 97.69 102 THR A C 1
ATOM 846 O O . THR A 1 102 ? -21.188 -13.469 -16.109 1 97.69 102 THR A O 1
ATOM 849 N N . SER A 1 103 ? -20.625 -13.648 -13.906 1 97.38 103 SER A N 1
ATOM 850 C CA . SER A 1 103 ? -19.531 -12.695 -14.008 1 97.38 103 SER A CA 1
ATOM 851 C C . SER A 1 103 ? -18.219 -13.398 -14.391 1 97.38 103 SER A C 1
ATOM 853 O O . SER A 1 103 ? -17.875 -14.422 -13.805 1 97.38 103 SER A O 1
ATOM 855 N N . VAL A 1 104 ? -17.547 -12.906 -15.367 1 98.56 104 VAL A N 1
ATOM 856 C CA . VAL A 1 104 ? -16.219 -13.367 -15.758 1 98.56 104 VAL A CA 1
ATOM 857 C C . VAL A 1 104 ? -15.203 -12.242 -15.547 1 98.56 104 VAL A C 1
ATOM 859 O O . VAL A 1 104 ? -15.32 -11.18 -16.156 1 98.56 104 VAL A O 1
ATOM 862 N N . TYR A 1 105 ? -14.227 -12.516 -14.664 1 98.56 105 TYR A N 1
ATOM 863 C CA . TYR A 1 105 ? -13.211 -11.523 -14.344 1 98.56 105 TYR A CA 1
ATOM 864 C C . TYR A 1 105 ? -11.867 -11.898 -14.961 1 98.56 105 TYR A C 1
ATOM 866 O O . TYR A 1 105 ? -11.359 -13 -14.734 1 98.56 105 TYR A O 1
ATOM 874 N N . LEU A 1 106 ? -11.359 -11.055 -15.75 1 98.62 106 LEU A N 1
ATOM 875 C CA . LEU A 1 106 ? -9.969 -11.203 -16.156 1 98.62 106 LEU A CA 1
ATOM 876 C C . LEU A 1 106 ? -9.055 -10.328 -15.297 1 98.62 106 LEU A C 1
ATOM 878 O O . LEU A 1 106 ? -9.156 -9.102 -15.32 1 98.62 106 LEU A O 1
ATOM 882 N N . MET A 1 107 ? -8.227 -10.945 -14.57 1 98.19 107 MET A N 1
ATOM 883 C CA . MET A 1 107 ? -7.316 -10.281 -13.648 1 98.19 107 MET A CA 1
ATOM 884 C C . MET A 1 107 ? -5.863 -10.609 -13.977 1 98.19 107 MET A C 1
ATOM 886 O O . MET A 1 107 ? -5.43 -11.75 -13.805 1 98.19 107 MET A O 1
ATOM 890 N N . ALA A 1 108 ? -5.188 -9.586 -14.453 1 97.62 108 ALA A N 1
ATOM 891 C CA . ALA A 1 108 ? -3.795 -9.789 -14.859 1 97.62 108 ALA A CA 1
ATOM 892 C C . ALA A 1 108 ? -2.842 -9.484 -13.703 1 97.62 108 ALA A C 1
ATOM 894 O O . ALA A 1 108 ? -3.107 -8.594 -12.891 1 97.62 108 ALA A O 1
ATOM 895 N N . THR A 1 109 ? -1.747 -10.203 -13.625 1 95.5 109 THR A N 1
ATOM 896 C CA . THR A 1 109 ? -0.788 -10.078 -12.531 1 95.5 109 THR A CA 1
ATOM 897 C C . THR A 1 109 ? 0.585 -9.68 -13.062 1 95.5 109 THR A C 1
ATOM 899 O O . THR A 1 109 ? 0.695 -8.773 -13.898 1 95.5 109 THR A O 1
ATOM 902 N N . ALA A 1 110 ? 1.636 -10.258 -12.609 1 92 110 ALA A N 1
ATOM 903 C CA . ALA A 1 110 ? 3.01 -9.836 -12.875 1 92 110 ALA A CA 1
ATOM 904 C C . ALA A 1 110 ? 3.305 -9.859 -14.375 1 92 110 ALA A C 1
ATOM 906 O O . ALA A 1 110 ? 4.082 -9.039 -14.867 1 92 110 ALA A O 1
ATOM 907 N N . GLY A 1 111 ? 2.686 -10.727 -15.117 1 91.5 111 GLY A N 1
ATOM 908 C CA . GLY A 1 111 ? 2.932 -10.805 -16.547 1 91.5 111 GLY A CA 1
ATOM 909 C C . GLY A 1 111 ? 2.709 -9.492 -17.266 1 91.5 111 GLY A C 1
ATOM 910 O O . GLY A 1 111 ? 3.477 -9.133 -18.156 1 91.5 111 GLY A O 1
ATOM 911 N N . LEU A 1 112 ? 1.684 -8.844 -16.906 1 94.56 112 LEU A N 1
ATOM 912 C CA . LEU A 1 112 ? 1.381 -7.57 -17.562 1 94.56 112 LEU A CA 1
ATOM 913 C C . LEU A 1 112 ? 2.037 -6.41 -16.828 1 94.56 112 LEU A C 1
ATOM 915 O O . LEU A 1 112 ? 2.289 -5.355 -17.406 1 94.56 112 LEU A O 1
ATOM 919 N N . ARG A 1 113 ? 2.404 -6.551 -15.531 1 94.12 113 ARG A N 1
ATOM 920 C CA . ARG A 1 113 ? 3.012 -5.469 -14.766 1 94.12 113 ARG A CA 1
ATOM 921 C C . ARG A 1 113 ? 4.438 -5.199 -15.227 1 94.12 113 ARG A C 1
ATOM 923 O O . ARG A 1 113 ? 5.004 -4.141 -14.938 1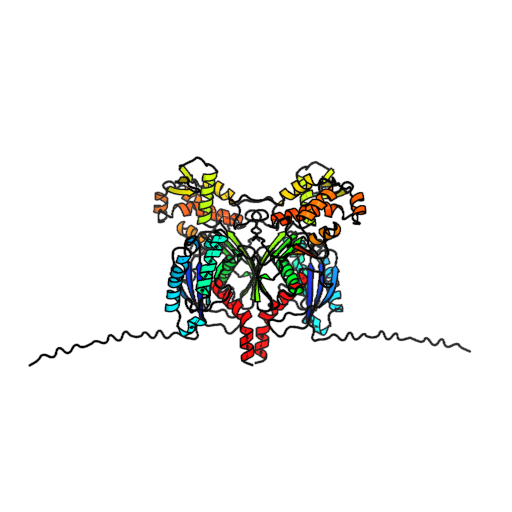 94.12 113 ARG A O 1
ATOM 930 N N . PHE A 1 114 ? 5.035 -6.172 -15.984 1 92.19 114 PHE A N 1
ATOM 931 C CA . PHE A 1 114 ? 6.41 -6.031 -16.453 1 92.19 114 PHE A CA 1
ATOM 932 C C . PHE A 1 114 ? 6.461 -5.219 -17.75 1 92.19 114 PHE A C 1
ATOM 934 O O . PHE A 1 114 ? 7.523 -4.746 -18.141 1 92.19 114 PHE A O 1
ATOM 941 N N . LEU A 1 115 ? 5.32 -5.059 -18.406 1 92.81 115 LEU A N 1
ATOM 942 C CA . LEU A 1 115 ? 5.293 -4.441 -19.719 1 92.81 115 LEU A CA 1
ATOM 943 C C . LEU A 1 115 ? 5.32 -2.92 -19.609 1 92.81 115 LEU A C 1
ATOM 945 O O . LEU A 1 115 ? 5 -2.363 -18.562 1 92.81 115 LEU A O 1
ATOM 949 N N . ASP A 1 116 ? 5.762 -2.301 -20.656 1 90.25 116 ASP A N 1
ATOM 950 C CA . ASP A 1 116 ? 5.664 -0.847 -20.719 1 90.25 116 ASP A CA 1
ATOM 951 C C . ASP A 1 116 ? 4.203 -0.4 -20.812 1 90.25 116 ASP A C 1
ATOM 953 O O . ASP A 1 116 ? 3.324 -1.198 -21.141 1 90.25 116 ASP A O 1
ATOM 957 N N . GLU A 1 117 ? 3.992 0.795 -20.609 1 87.31 117 GLU A N 1
ATOM 958 C CA . GLU A 1 117 ? 2.652 1.361 -20.484 1 87.31 117 GLU A CA 1
ATOM 959 C C . GLU A 1 117 ? 1.857 1.185 -21.766 1 87.31 117 GLU A C 1
ATOM 961 O O . GLU A 1 117 ? 0.684 0.811 -21.734 1 87.31 117 GLU A O 1
ATOM 966 N N . ASP A 1 118 ? 2.459 1.428 -22.875 1 91.5 118 ASP A N 1
ATOM 967 C CA . ASP A 1 118 ? 1.759 1.351 -24.156 1 91.5 118 ASP A CA 1
ATOM 968 C C . ASP A 1 118 ? 1.335 -0.084 -24.453 1 91.5 118 ASP A C 1
ATOM 970 O O . ASP A 1 118 ? 0.22 -0.32 -24.938 1 91.5 118 ASP A O 1
ATOM 974 N N . SER A 1 119 ? 2.24 -0.984 -24.203 1 94.44 119 SER A N 1
ATOM 975 C CA . SER A 1 119 ? 1.932 -2.393 -24.422 1 94.44 119 SER A CA 1
ATOM 976 C C . SER A 1 119 ? 0.777 -2.85 -23.531 1 94.44 119 SER A C 1
ATOM 978 O O . SER A 1 119 ? -0.134 -3.537 -24 1 94.44 119 SER A O 1
ATOM 980 N N . THR A 1 120 ? 0.842 -2.459 -22.312 1 93.81 120 THR A N 1
ATOM 981 C CA . THR A 1 120 ? -0.202 -2.834 -21.359 1 93.81 120 THR A CA 1
ATOM 982 C C . THR A 1 120 ? -1.549 -2.252 -21.781 1 93.81 120 THR A C 1
ATOM 984 O O . THR A 1 120 ? -2.564 -2.949 -21.766 1 93.81 120 THR A O 1
ATOM 987 N N . ASP A 1 121 ? -1.525 -1.047 -22.219 1 92 121 ASP A N 1
ATOM 988 C CA . ASP A 1 121 ? -2.75 -0.371 -22.641 1 92 121 ASP A CA 1
ATOM 989 C C . ASP A 1 121 ? -3.369 -1.058 -23.859 1 92 121 ASP A C 1
ATOM 991 O O . ASP A 1 121 ? -4.586 -1.248 -23.922 1 92 121 ASP A O 1
ATOM 995 N N . ASN A 1 122 ? -2.518 -1.379 -24.766 1 95.69 122 ASN A N 1
ATOM 996 C CA . ASN A 1 122 ? -2.996 -2.01 -26 1 95.69 122 ASN A CA 1
ATOM 997 C C . ASN A 1 122 ? -3.621 -3.373 -25.719 1 95.69 122 ASN A C 1
ATOM 999 O O . ASN A 1 122 ? -4.664 -3.709 -26.281 1 95.69 122 ASN A O 1
ATOM 1003 N N . ILE A 1 123 ? -3.01 -4.086 -24.875 1 97.25 123 ILE A N 1
ATOM 1004 C CA . ILE A 1 123 ? -3.516 -5.41 -24.531 1 97.25 123 ILE A CA 1
ATOM 1005 C C . ILE A 1 123 ? -4.844 -5.277 -23.797 1 97.25 123 ILE A C 1
ATOM 1007 O O . ILE A 1 123 ? -5.828 -5.926 -24.156 1 97.25 123 ILE A O 1
ATOM 1011 N N . LEU A 1 124 ? -4.891 -4.41 -22.812 1 96.19 124 LEU A N 1
ATOM 1012 C CA . LEU A 1 124 ? -6.09 -4.246 -22.016 1 96.19 124 LEU A CA 1
ATOM 1013 C C . LEU A 1 124 ? -7.25 -3.729 -22.859 1 96.19 124 LEU A C 1
ATOM 1015 O O . LEU A 1 124 ? -8.398 -4.141 -22.656 1 96.19 124 LEU A O 1
ATOM 1019 N N . LYS A 1 125 ? -6.941 -2.836 -23.734 1 95.88 125 LYS A N 1
ATOM 1020 C CA . LYS A 1 125 ? -7.977 -2.301 -24.625 1 95.88 125 LYS A CA 1
ATOM 1021 C C . LYS A 1 125 ? -8.633 -3.412 -25.438 1 95.88 125 LYS A C 1
ATOM 1023 O O . LYS A 1 125 ? -9.859 -3.457 -25.562 1 95.88 125 LYS A O 1
ATOM 1028 N N . GLU A 1 126 ? -7.828 -4.289 -25.969 1 97.38 126 GLU A N 1
ATOM 1029 C CA . GLU A 1 126 ? -8.352 -5.387 -26.766 1 97.38 126 GLU A CA 1
ATOM 1030 C C . GLU A 1 126 ? -9.172 -6.352 -25.922 1 97.38 126 GLU A C 1
ATOM 1032 O O . GLU A 1 126 ? -10.203 -6.863 -26.375 1 97.38 126 GLU A O 1
ATOM 1037 N N . VAL A 1 127 ? -8.703 -6.609 -24.734 1 98.19 127 VAL A N 1
ATOM 1038 C CA . VAL A 1 127 ? -9.414 -7.484 -23.812 1 98.19 127 VAL A CA 1
ATOM 1039 C C . VAL A 1 127 ? -10.773 -6.875 -23.469 1 98.19 127 VAL A C 1
ATOM 1041 O O . VAL A 1 127 ? -11.797 -7.566 -23.516 1 98.19 127 VAL A O 1
ATOM 1044 N N . ILE A 1 128 ? -10.797 -5.586 -23.172 1 97.44 128 ILE A N 1
ATOM 1045 C CA . ILE A 1 128 ? -12.016 -4.883 -22.797 1 97.44 128 ILE A CA 1
ATOM 1046 C C . ILE A 1 128 ? -12.984 -4.844 -23.969 1 97.44 128 ILE A C 1
ATOM 1048 O O . ILE A 1 128 ? -14.18 -5.07 -23.797 1 97.44 128 ILE A O 1
ATOM 1052 N N . LEU A 1 129 ? -12.469 -4.598 -25.172 1 97.44 129 LEU A N 1
ATOM 1053 C CA . LEU A 1 129 ? -13.305 -4.586 -26.359 1 97.44 129 LEU A CA 1
ATOM 1054 C C . LEU A 1 129 ? -14 -5.93 -26.547 1 97.44 129 LEU A C 1
ATOM 1056 O O . LEU A 1 129 ? -15.18 -5.977 -26.906 1 97.44 129 LEU A O 1
ATOM 1060 N N . PHE A 1 130 ? -13.297 -6.949 -26.328 1 98.12 130 PHE A N 1
ATOM 1061 C CA . PHE A 1 130 ? -13.867 -8.281 -26.453 1 98.12 130 PHE A CA 1
ATOM 1062 C C . PHE A 1 130 ? -14.922 -8.531 -25.375 1 98.12 130 PHE A C 1
ATOM 1064 O O . PHE A 1 130 ? -16.047 -8.938 -25.688 1 98.12 130 PHE A O 1
ATOM 1071 N N . MET A 1 131 ? -14.578 -8.266 -24.141 1 98.31 131 MET A N 1
ATOM 1072 C CA . MET A 1 131 ? -15.406 -8.656 -23 1 98.31 131 MET A CA 1
ATOM 1073 C C . MET A 1 131 ? -16.641 -7.762 -22.891 1 98.31 131 MET A C 1
ATOM 1075 O O . MET A 1 131 ? -17.672 -8.18 -22.359 1 98.31 131 MET A O 1
ATOM 1079 N N . SER A 1 132 ? -16.516 -6.535 -23.406 1 97.5 132 SER A N 1
ATOM 1080 C CA . SER A 1 132 ? -17.641 -5.605 -23.297 1 97.5 132 SER A CA 1
ATOM 1081 C C . SER A 1 132 ? -18.594 -5.758 -24.484 1 97.5 132 SER A C 1
ATOM 1083 O O . SER A 1 132 ? -19.656 -5.133 -24.516 1 97.5 132 SER A O 1
ATOM 1085 N N . ASN A 1 133 ? -18.219 -6.551 -25.453 1 96.88 133 ASN A N 1
ATOM 1086 C CA . ASN A 1 133 ? -19.031 -6.773 -26.656 1 96.88 133 ASN A CA 1
ATOM 1087 C C . ASN A 1 133 ? -20 -7.938 -26.453 1 96.88 133 ASN A C 1
ATOM 1089 O O . ASN A 1 133 ? -19.594 -9.102 -26.484 1 96.88 133 ASN A O 1
ATOM 1093 N N . GLY A 1 134 ? -21.266 -7.68 -26.406 1 94.38 134 GLY A N 1
ATOM 1094 C CA . GLY A 1 134 ? -22.297 -8.672 -26.156 1 94.38 134 GLY A CA 1
ATOM 1095 C C . GLY A 1 134 ? -22.391 -9.734 -27.234 1 94.38 134 GLY A C 1
ATOM 10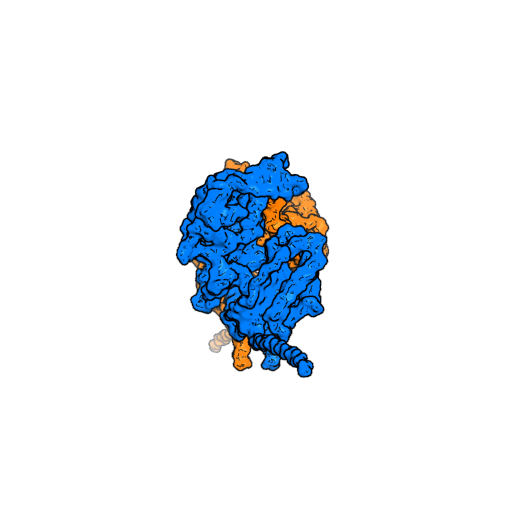96 O O . GLY A 1 134 ? -22.859 -10.844 -26.984 1 94.38 134 GLY A O 1
ATOM 1097 N N . SER A 1 135 ? -21.938 -9.453 -28.359 1 94.56 135 SER A N 1
ATOM 1098 C CA . SER A 1 135 ? -21.953 -10.422 -29.438 1 94.56 135 SER A CA 1
ATOM 1099 C C . SER A 1 135 ? -20.828 -11.438 -29.297 1 94.56 135 SER A C 1
ATOM 1101 O O . SER A 1 135 ? -20.891 -12.539 -29.844 1 94.56 135 SER A O 1
ATOM 1103 N N . MET A 1 136 ? -19.812 -11.062 -28.578 1 94.19 136 MET A N 1
ATOM 1104 C CA . MET A 1 136 ? -18.656 -11.93 -28.391 1 94.19 136 MET A CA 1
ATOM 1105 C C . MET A 1 136 ? -18.656 -12.562 -27.016 1 94.19 136 MET A C 1
ATOM 1107 O O . MET A 1 136 ? -18.234 -13.703 -26.844 1 94.19 136 MET A O 1
ATOM 1111 N N . ASN A 1 137 ? -19.125 -11.883 -26.062 1 97.44 137 ASN A N 1
ATOM 1112 C CA . ASN A 1 137 ? -19.172 -12.281 -24.656 1 97.44 137 ASN A CA 1
ATOM 1113 C C . ASN A 1 137 ? -20.609 -12.375 -24.156 1 97.44 137 ASN A C 1
ATOM 1115 O O . ASN A 1 137 ? -21.25 -11.352 -23.906 1 97.44 137 ASN A O 1
ATOM 1119 N N . PRO A 1 138 ? -21.109 -13.555 -24.031 1 97.56 138 PRO A N 1
ATOM 1120 C CA . PRO A 1 138 ? -22.5 -13.688 -23.578 1 97.56 138 PRO A CA 1
ATOM 1121 C C . PRO A 1 138 ? -22.641 -13.523 -22.078 1 97.56 138 PRO A C 1
ATOM 1123 O O . PRO A 1 138 ? -23.75 -13.578 -21.547 1 97.56 138 PRO A O 1
ATOM 1126 N N . PHE A 1 139 ? -21.547 -13.305 -21.359 1 98.5 139 PHE A N 1
ATOM 1127 C CA . PHE A 1 139 ? -21.578 -13.227 -19.906 1 98.5 139 PHE A CA 1
ATOM 1128 C C . PHE A 1 139 ? -21.672 -11.781 -19.438 1 98.5 139 PHE A C 1
ATOM 1130 O O . PHE A 1 139 ? -21.531 -10.859 -20.25 1 98.5 139 PHE A O 1
ATOM 1137 N N . LYS A 1 140 ? -21.891 -11.602 -18.156 1 97.06 140 LYS A N 1
ATOM 1138 C CA . LYS A 1 140 ? -22.016 -10.273 -17.547 1 97.06 140 LYS A CA 1
ATOM 1139 C C . LYS A 1 140 ? -20.688 -9.523 -17.594 1 97.06 140 LYS A C 1
ATOM 1141 O O . LYS A 1 140 ? -19.641 -10.086 -17.297 1 97.06 140 LYS A O 1
ATOM 1146 N N . TYR A 1 141 ? -20.781 -8.273 -18.031 1 96.62 141 TYR A N 1
ATOM 1147 C CA . TYR A 1 141 ? -19.594 -7.434 -18.031 1 96.62 141 TYR A CA 1
ATOM 1148 C C . TYR A 1 141 ? -19.875 -6.078 -17.406 1 96.62 141 TYR A C 1
ATOM 1150 O O . TYR A 1 141 ? -20.891 -5.449 -17.719 1 96.62 141 TYR A O 1
ATOM 1158 N N . LEU A 1 142 ? -19.094 -5.691 -16.469 1 92.81 142 LEU A N 1
ATOM 1159 C CA . LEU A 1 142 ? -19.062 -4.344 -15.906 1 92.81 142 LEU A CA 1
ATOM 1160 C C . LEU A 1 142 ? -17.641 -3.785 -15.953 1 92.81 142 LEU A C 1
ATOM 1162 O O . LEU A 1 142 ? -16.672 -4.543 -16.031 1 92.81 142 LEU A O 1
ATOM 1166 N N . ASP A 1 143 ? -17.547 -2.477 -15.898 1 90 143 ASP A N 1
ATOM 1167 C CA . ASP A 1 143 ? -16.234 -1.855 -15.812 1 90 143 ASP A CA 1
ATOM 1168 C C . ASP A 1 143 ? -15.445 -2.387 -14.617 1 90 143 ASP A C 1
ATOM 1170 O O . ASP A 1 143 ? -16 -2.527 -13.523 1 90 143 ASP A O 1
ATOM 1174 N N . GLY A 1 144 ? -14.25 -2.764 -14.883 1 91.75 144 GLY A N 1
ATOM 1175 C CA . GLY A 1 144 ? -13.406 -3.283 -13.812 1 91.75 144 GLY A CA 1
ATOM 1176 C C . GLY A 1 144 ? -13.273 -4.793 -13.836 1 91.75 144 GLY A C 1
ATOM 1177 O O . GLY A 1 144 ? -12.445 -5.359 -13.117 1 91.75 144 GLY A O 1
ATOM 1178 N N . TYR A 1 145 ? -14.039 -5.43 -14.703 1 96.62 145 TYR A N 1
ATOM 1179 C CA . TYR A 1 145 ? -13.984 -6.887 -14.773 1 96.62 145 TYR A CA 1
ATOM 1180 C C . TYR A 1 145 ? -12.719 -7.344 -15.484 1 96.62 145 TYR A C 1
ATOM 1182 O O . TYR A 1 145 ? -12.281 -8.484 -15.32 1 96.62 145 TYR A O 1
ATOM 1190 N N . ALA A 1 146 ? -12.172 -6.512 -16.312 1 97.5 146 ALA A N 1
ATOM 1191 C CA . ALA A 1 146 ? -10.867 -6.73 -16.953 1 97.5 146 ALA A CA 1
ATOM 1192 C C . ALA A 1 146 ? -9.852 -5.703 -16.469 1 97.5 146 ALA A C 1
ATOM 1194 O O . ALA A 1 146 ? -9.922 -4.527 -16.828 1 97.5 146 ALA A O 1
ATOM 1195 N N . ARG A 1 147 ? -8.906 -6.191 -15.656 1 96.5 147 ARG A N 1
ATOM 1196 C CA . ARG A 1 147 ? -7.996 -5.219 -15.07 1 96.5 147 ARG A CA 1
ATOM 1197 C C . ARG A 1 147 ? -6.684 -5.879 -14.648 1 96.5 147 ARG A C 1
ATOM 1199 O O . ARG A 1 147 ? -6.586 -7.105 -14.625 1 96.5 147 ARG A O 1
ATOM 1206 N N . ILE A 1 148 ? -5.688 -5.078 -14.445 1 96.75 148 ILE A N 1
ATOM 1207 C CA . ILE A 1 148 ? -4.434 -5.52 -13.844 1 96.75 148 ILE A CA 1
ATOM 1208 C C . ILE A 1 148 ? -4.496 -5.359 -12.328 1 96.75 148 ILE A C 1
ATOM 1210 O O . ILE A 1 148 ? -4.824 -4.281 -11.828 1 96.75 148 ILE A O 1
ATOM 1214 N N . LEU A 1 149 ? -4.211 -6.445 -11.609 1 97.44 149 LEU A N 1
ATOM 1215 C CA . LEU A 1 149 ? -4.195 -6.391 -10.148 1 97.44 149 LEU A CA 1
ATOM 1216 C C . LEU A 1 149 ? -2.951 -5.668 -9.648 1 97.44 149 LEU A C 1
ATOM 1218 O O . LEU A 1 149 ? -1.857 -5.855 -10.18 1 97.44 149 LEU A O 1
ATOM 1222 N N . SER A 1 150 ? -3.16 -4.82 -8.641 1 97 150 SER A N 1
ATOM 1223 C CA . SER A 1 150 ? -1.983 -4.43 -7.875 1 97 150 SER A CA 1
ATOM 1224 C C . SER A 1 150 ? -1.382 -5.621 -7.141 1 97 150 SER A C 1
ATOM 1226 O O . SER A 1 150 ? -2.061 -6.625 -6.914 1 97 150 SER A O 1
ATOM 1228 N N . GLY A 1 151 ? -0.123 -5.508 -6.824 1 97 151 GLY A N 1
ATOM 1229 C CA . GLY A 1 151 ? 0.51 -6.559 -6.039 1 97 151 GLY A CA 1
ATOM 1230 C C . GLY A 1 151 ? -0.197 -6.832 -4.727 1 97 151 GLY A C 1
ATOM 1231 O O . GLY A 1 151 ? -0.339 -7.988 -4.32 1 97 151 GLY A O 1
ATOM 1232 N N . GLU A 1 152 ? -0.679 -5.785 -4.043 1 97.44 152 GLU A N 1
ATOM 1233 C CA . GLU A 1 152 ? -1.361 -5.922 -2.76 1 97.44 152 GLU A CA 1
ATOM 1234 C C . GLU A 1 152 ? -2.695 -6.645 -2.92 1 97.44 152 GLU A C 1
ATOM 1236 O O . GLU A 1 152 ? -3.084 -7.438 -2.059 1 97.44 152 GLU A O 1
ATOM 1241 N N . GLU A 1 153 ? -3.379 -6.383 -4 1 97.56 153 GLU A N 1
ATOM 1242 C CA . GLU A 1 153 ? -4.621 -7.102 -4.262 1 97.56 153 GLU A CA 1
ATOM 1243 C C . GLU A 1 153 ? -4.371 -8.602 -4.41 1 97.56 153 GLU A C 1
ATOM 1245 O O . GLU A 1 153 ? -5.09 -9.414 -3.826 1 97.56 153 GLU A O 1
ATOM 1250 N N . GLU A 1 154 ? -3.375 -8.859 -5.195 1 97.19 154 GLU A N 1
ATOM 1251 C CA . GLU A 1 154 ? -3.021 -10.266 -5.402 1 97.19 154 GLU A CA 1
ATOM 1252 C C . GLU A 1 154 ? -2.686 -10.953 -4.082 1 97.19 154 GLU A C 1
ATOM 1254 O O . GLU A 1 154 ? -3.164 -12.055 -3.812 1 97.19 154 GLU A O 1
ATOM 1259 N N . ALA A 1 155 ? -1.884 -10.281 -3.275 1 98.38 155 ALA A N 1
ATOM 1260 C CA . ALA A 1 155 ? -1.503 -10.812 -1.969 1 98.38 155 ALA A CA 1
ATOM 1261 C C . ALA A 1 155 ? -2.725 -10.992 -1.071 1 98.38 155 ALA A C 1
ATOM 1263 O O . ALA A 1 155 ? -2.861 -12.008 -0.395 1 98.38 155 ALA A O 1
ATOM 1264 N N . LEU A 1 156 ? -3.602 -10.016 -1.083 1 98.62 156 LEU A N 1
ATOM 1265 C CA . LEU A 1 156 ? -4.809 -10.055 -0.267 1 98.62 156 LEU A CA 1
ATOM 1266 C C . LEU A 1 156 ? -5.711 -11.211 -0.684 1 98.62 156 LEU A C 1
ATOM 1268 O O . LEU A 1 156 ? -6.234 -11.93 0.167 1 98.62 156 LEU A O 1
ATOM 1272 N N . PHE A 1 157 ? -5.906 -11.422 -1.964 1 98.62 157 PHE A N 1
ATOM 1273 C CA . PHE A 1 157 ? -6.762 -12.492 -2.457 1 98.62 157 PHE A CA 1
ATOM 1274 C C . PHE A 1 157 ? -6.211 -13.852 -2.051 1 98.62 157 PHE A C 1
ATOM 1276 O O . PHE A 1 157 ? -6.973 -14.758 -1.693 1 98.62 157 PHE A O 1
ATOM 1283 N N . ALA A 1 158 ? -4.902 -13.961 -2.139 1 98.25 158 ALA A N 1
ATOM 1284 C CA . ALA A 1 158 ? -4.293 -15.211 -1.694 1 98.25 158 ALA A CA 1
ATOM 1285 C C . ALA A 1 158 ? -4.531 -15.445 -0.205 1 98.25 158 ALA A C 1
ATOM 1287 O O . ALA A 1 158 ? -4.832 -16.562 0.217 1 98.25 158 ALA A O 1
ATOM 1288 N N . TRP A 1 159 ? -4.414 -14.391 0.587 1 98.75 159 TRP A N 1
ATOM 1289 C CA . TRP A 1 159 ? -4.676 -14.469 2.02 1 98.75 159 TRP A CA 1
ATOM 1290 C C . TRP A 1 159 ? -6.129 -14.859 2.287 1 98.75 159 TRP A C 1
ATOM 1292 O O . TRP A 1 159 ? -6.406 -15.711 3.135 1 98.75 159 TRP A O 1
ATOM 1302 N N . ILE A 1 160 ? -7.047 -14.281 1.526 1 98.5 160 ILE A N 1
ATOM 1303 C CA . ILE A 1 160 ? -8.461 -14.609 1.662 1 98.5 160 ILE A CA 1
ATOM 1304 C C . ILE A 1 160 ? -8.688 -16.078 1.334 1 98.5 160 ILE A C 1
ATOM 1306 O O . ILE A 1 160 ? -9.414 -16.781 2.047 1 98.5 160 ILE A O 1
ATOM 1310 N N . SER A 1 161 ? -8.031 -16.562 0.307 1 97.88 161 SER A N 1
ATOM 1311 C CA . SER A 1 161 ? -8.164 -17.969 -0.097 1 97.88 161 SER A CA 1
ATOM 1312 C C . SER A 1 161 ? -7.789 -18.906 1.042 1 97.88 161 SER A C 1
ATOM 1314 O O . SER A 1 161 ? -8.547 -19.812 1.371 1 97.88 161 SER A O 1
ATOM 1316 N N . ILE A 1 162 ? -6.664 -18.641 1.622 1 98.12 162 ILE A N 1
ATOM 1317 C CA . ILE A 1 162 ? -6.145 -19.5 2.67 1 98.12 162 ILE A CA 1
ATOM 1318 C C . ILE A 1 162 ? -7.105 -19.516 3.857 1 98.12 162 ILE A C 1
ATOM 1320 O O . ILE A 1 162 ? -7.484 -20.578 4.344 1 98.12 162 ILE A O 1
ATOM 1324 N N . ASN A 1 163 ? -7.508 -18.359 4.246 1 98.25 163 ASN A N 1
ATOM 1325 C CA . ASN A 1 163 ? -8.32 -18.281 5.457 1 98.25 163 ASN A CA 1
ATOM 1326 C C . ASN A 1 163 ? -9.742 -18.766 5.203 1 98.25 163 ASN A C 1
ATOM 1328 O O . ASN A 1 163 ? -10.398 -19.297 6.109 1 98.25 163 ASN A O 1
ATOM 1332 N N . TYR A 1 164 ? -10.219 -18.641 3.971 1 97.25 164 TYR A N 1
ATOM 1333 C CA . TYR A 1 164 ? -11.477 -19.266 3.566 1 97.25 164 TYR A CA 1
ATOM 1334 C C . TYR A 1 164 ? -11.375 -20.781 3.617 1 97.25 164 TYR A C 1
ATOM 1336 O O . TYR A 1 164 ? -12.219 -21.438 4.23 1 97.25 164 TYR A O 1
ATOM 1344 N N . LEU A 1 165 ? -10.336 -21.344 3.045 1 96.69 165 LEU A N 1
ATOM 1345 C CA . LEU A 1 165 ? -10.18 -22.781 2.92 1 96.69 165 LEU A CA 1
ATOM 1346 C C . LEU A 1 165 ? -9.953 -23.438 4.285 1 96.69 165 LEU A C 1
ATOM 1348 O O . LEU A 1 165 ? -10.375 -24.562 4.52 1 96.69 165 LEU A O 1
ATOM 1352 N N . TYR A 1 166 ? -9.375 -22.672 5.211 1 96.56 166 TYR A N 1
ATOM 1353 C CA . TYR A 1 166 ? -9.086 -23.219 6.535 1 96.56 166 TYR A CA 1
ATOM 1354 C C . TYR A 1 166 ? -10.172 -22.812 7.527 1 96.56 166 TYR A C 1
ATOM 1356 O O . TYR A 1 166 ? -10.023 -23.016 8.734 1 96.56 166 TYR A O 1
ATOM 1364 N N . ASN A 1 167 ? -11.227 -22.156 7.066 1 95.88 167 ASN A N 1
ATOM 1365 C CA . ASN A 1 167 ? -12.406 -21.781 7.844 1 95.88 167 ASN A CA 1
ATOM 1366 C C . ASN A 1 167 ? -12.055 -20.797 8.953 1 95.88 167 ASN A C 1
ATOM 1368 O O . ASN A 1 167 ? -12.578 -20.906 10.062 1 95.88 167 ASN A O 1
ATOM 1372 N N . MET A 1 168 ? -11.156 -19.891 8.617 1 97.44 168 MET A N 1
ATOM 1373 C CA . MET A 1 168 ? -10.727 -18.922 9.641 1 97.44 168 MET A CA 1
ATOM 1374 C C . MET A 1 168 ? -11.703 -17.766 9.734 1 97.44 168 MET A C 1
ATOM 1376 O O . MET A 1 168 ? -11.609 -16.953 10.656 1 97.44 168 MET A O 1
ATOM 1380 N N . PHE A 1 169 ? -12.656 -17.672 8.781 1 96.88 169 PHE A N 1
ATOM 1381 C CA . PHE A 1 169 ? -13.641 -16.594 8.797 1 96.88 169 PHE A CA 1
ATOM 1382 C C . PHE A 1 169 ? -14.883 -17.016 9.586 1 96.88 169 PHE A C 1
ATOM 1384 O O . PHE A 1 169 ? -15.836 -16.234 9.703 1 96.88 169 PHE A O 1
ATOM 1391 N N . ASP A 1 170 ? -14.852 -18.203 10.125 1 94.56 170 ASP A N 1
ATOM 1392 C CA . ASP A 1 170 ? -15.961 -18.656 10.969 1 94.56 170 ASP A CA 1
ATOM 1393 C C . ASP A 1 170 ? -16.156 -17.734 12.164 1 94.56 170 ASP A C 1
ATOM 1395 O O . ASP A 1 170 ? -15.172 -17.219 12.719 1 94.56 170 ASP A O 1
ATOM 1399 N N . ILE A 1 171 ? -17.344 -17.609 12.633 1 90.38 171 ILE A N 1
ATOM 1400 C CA . ILE A 1 171 ? -17.719 -16.672 13.688 1 90.38 171 ILE A CA 1
ATOM 1401 C C . ILE A 1 171 ? -17.016 -17.047 14.984 1 90.38 171 ILE A C 1
ATOM 1403 O O . ILE A 1 171 ? -16.812 -16.203 15.867 1 90.38 171 ILE A O 1
ATOM 1407 N N . SER A 1 172 ? -16.672 -18.297 15.117 1 93.94 172 SER A N 1
ATOM 1408 C CA . SER A 1 172 ? -16 -18.781 16.328 1 93.94 172 SER A CA 1
ATOM 1409 C C . SER A 1 172 ? -14.531 -18.391 16.344 1 93.94 172 SER A C 1
ATOM 1411 O O . SER A 1 172 ? -13.852 -18.547 17.359 1 93.94 172 SER A O 1
ATOM 1413 N N . LYS A 1 173 ? -14.016 -17.859 15.219 1 96 173 LYS A N 1
ATOM 1414 C CA . LYS A 1 173 ? -12.609 -17.5 15.102 1 96 173 LYS A CA 1
ATOM 1415 C C . LYS A 1 173 ? -12.406 -16 15.32 1 96 173 LYS A C 1
ATOM 1417 O O . LYS A 1 173 ? -13.336 -15.211 15.148 1 96 173 LYS A O 1
ATOM 1422 N N . THR A 1 174 ? -11.219 -15.672 15.781 1 93.94 174 THR A N 1
ATOM 1423 C CA . THR A 1 174 ? -10.836 -14.273 15.945 1 93.94 174 THR A CA 1
ATOM 1424 C C . THR A 1 174 ? -9.789 -13.875 14.906 1 93.94 174 THR A C 1
ATOM 1426 O O . THR A 1 174 ? -9.289 -14.719 14.164 1 93.94 174 THR A O 1
ATOM 1429 N N . HIS A 1 175 ? -9.484 -12.617 14.828 1 93.25 175 HIS A N 1
ATOM 1430 C CA . HIS A 1 175 ? -8.484 -12.102 13.898 1 93.25 175 HIS A CA 1
ATOM 1431 C C . HIS A 1 175 ? -7.129 -12.75 14.133 1 93.25 175 HIS A C 1
ATOM 1433 O O . HIS A 1 175 ? -6.355 -12.938 13.195 1 93.25 175 HIS A O 1
ATOM 1439 N N . LYS A 1 176 ? -6.852 -13.148 15.344 1 92 176 LYS A N 1
ATOM 1440 C CA . LYS A 1 176 ? -5.562 -13.727 15.719 1 92 176 LYS A CA 1
ATOM 1441 C C . LYS A 1 176 ? -5.438 -15.164 15.211 1 92 176 LYS A C 1
ATOM 1443 O O . LYS A 1 176 ? -4.336 -15.703 15.133 1 92 176 LYS A O 1
ATOM 1448 N N . ASP A 1 177 ? -6.555 -15.742 14.859 1 96.25 177 ASP A N 1
ATOM 1449 C CA . ASP A 1 177 ? -6.562 -17.141 14.422 1 96.25 177 ASP A CA 1
ATOM 1450 C C . ASP A 1 177 ? -6.199 -17.25 12.945 1 96.25 177 ASP A C 1
ATOM 1452 O O . ASP A 1 177 ? -5.906 -18.344 12.461 1 96.25 177 ASP A O 1
ATOM 1456 N N . THR A 1 178 ? -6.223 -16.094 12.242 1 98 178 THR A N 1
ATOM 1457 C CA . THR A 1 178 ? -5.988 -16.156 10.797 1 98 178 THR A CA 1
ATOM 1458 C C . THR A 1 178 ? -4.562 -16.609 10.5 1 98 178 THR A C 1
ATOM 1460 O O . THR A 1 178 ? -3.676 -16.484 11.352 1 98 178 THR A O 1
ATOM 1463 N N . ILE A 1 179 ? -4.414 -17.141 9.328 1 98.38 179 ILE A N 1
ATOM 1464 C CA . ILE A 1 179 ? -3.141 -17.672 8.867 1 98.38 179 ILE A CA 1
ATOM 1465 C C . ILE A 1 179 ? -2.496 -16.703 7.883 1 98.38 179 ILE A C 1
ATOM 1467 O O . ILE A 1 179 ? -3.148 -16.234 6.945 1 98.38 179 ILE A O 1
ATOM 1471 N N . GLY A 1 180 ? -1.266 -16.328 8.148 1 98.62 180 GLY A N 1
ATOM 1472 C CA . GLY A 1 180 ? -0.525 -15.531 7.184 1 98.62 180 GLY A CA 1
ATOM 1473 C C . GLY A 1 180 ? -0.181 -16.281 5.914 1 98.62 180 GLY A C 1
ATOM 1474 O O . GLY A 1 180 ? -0.209 -17.516 5.895 1 98.62 180 GLY A O 1
ATOM 1475 N N . MET A 1 181 ? 0.098 -15.555 4.887 1 98.62 181 MET A N 1
ATOM 1476 C CA . MET A 1 181 ? 0.458 -16.109 3.586 1 98.62 181 MET A CA 1
ATOM 1477 C C . MET A 1 181 ? 1.785 -15.547 3.098 1 98.62 181 MET A C 1
ATOM 1479 O O . MET A 1 181 ? 2.031 -14.344 3.213 1 98.62 181 MET A O 1
ATOM 1483 N N . VAL A 1 182 ? 2.678 -16.375 2.615 1 98.69 182 VAL A N 1
ATOM 1484 C CA . VAL A 1 182 ? 3.889 -15.977 1.904 1 98.69 182 VAL A CA 1
ATOM 1485 C C . VAL A 1 182 ? 4.051 -16.828 0.65 1 98.69 182 VAL A C 1
ATOM 1487 O O . VAL A 1 182 ? 3.939 -18.062 0.708 1 98.69 182 VAL A O 1
ATOM 1490 N N . GLU A 1 183 ? 4.211 -16.188 -0.494 1 97.81 183 GLU A N 1
ATOM 1491 C CA . GLU A 1 183 ? 4.266 -16.906 -1.766 1 97.81 183 GLU A CA 1
ATOM 1492 C C . GLU A 1 183 ? 5.371 -16.359 -2.662 1 97.81 183 GLU A C 1
ATOM 1494 O O . GLU A 1 183 ? 5.516 -15.141 -2.803 1 97.81 183 GLU A O 1
ATOM 1499 N N . VAL A 1 184 ? 6.129 -17.234 -3.176 1 97.25 184 VAL A N 1
ATOM 1500 C CA . VAL A 1 184 ? 7.059 -16.891 -4.246 1 97.25 184 VAL A CA 1
ATOM 1501 C C . VAL A 1 184 ? 6.559 -17.453 -5.57 1 97.25 184 VAL A C 1
ATOM 1503 O O . VAL A 1 184 ? 6.602 -18.656 -5.793 1 97.25 184 VAL A O 1
ATOM 1506 N N . GLY A 1 185 ? 6.012 -16.562 -6.41 1 93.38 185 GLY A N 1
ATOM 1507 C CA . GLY A 1 185 ? 5.633 -16.938 -7.758 1 93.38 185 GLY A CA 1
ATOM 1508 C C . GLY A 1 185 ? 6.766 -16.812 -8.758 1 93.38 185 GLY A C 1
ATOM 1509 O O . GLY A 1 185 ? 7.938 -16.938 -8.391 1 93.38 185 GLY A O 1
ATOM 1510 N N . GLY A 1 186 ? 6.387 -16.75 -10 1 92.19 186 GLY A N 1
ATOM 1511 C CA . GLY A 1 186 ? 7.414 -16.578 -11.016 1 92.19 186 GLY A CA 1
ATOM 1512 C C . GLY A 1 186 ? 7.984 -15.172 -11.07 1 92.19 186 GLY A C 1
ATOM 1513 O O . GLY A 1 186 ? 9.203 -14.992 -11.062 1 92.19 186 GLY A O 1
ATOM 1514 N N . GLY A 1 187 ? 7.082 -14.188 -11.039 1 93.31 187 GLY A N 1
ATOM 1515 C CA . GLY A 1 187 ? 7.508 -12.812 -11.25 1 93.31 187 GLY A CA 1
ATOM 1516 C C . GLY A 1 187 ? 7.617 -12.016 -9.969 1 93.31 187 GLY A C 1
ATOM 1517 O O . GLY A 1 187 ? 8.383 -11.055 -9.891 1 93.31 187 GLY A O 1
ATOM 1518 N N . SER A 1 188 ? 6.828 -12.438 -8.914 1 95.69 188 SER A N 1
ATOM 1519 C CA . SER A 1 188 ? 6.77 -11.641 -7.695 1 95.69 188 SER A CA 1
ATOM 1520 C C . SER A 1 188 ? 6.688 -12.523 -6.457 1 95.69 188 SER A C 1
ATOM 1522 O O . SER A 1 188 ? 6.477 -13.734 -6.566 1 95.69 188 SER A O 1
ATOM 1524 N N . MET A 1 189 ? 7.027 -12.008 -5.375 1 97 189 MET A N 1
ATOM 1525 C CA . MET A 1 189 ? 6.773 -12.625 -4.074 1 97 189 MET A CA 1
ATOM 1526 C C . MET A 1 189 ? 5.809 -11.781 -3.252 1 97 189 MET A C 1
ATOM 1528 O O . MET A 1 189 ? 5.875 -10.555 -3.273 1 97 189 MET A O 1
ATOM 1532 N N . GLN A 1 190 ? 4.891 -12.422 -2.596 1 97.44 190 GLN A N 1
ATOM 1533 C CA . GLN A 1 190 ? 3.836 -11.75 -1.837 1 97.44 190 GLN A CA 1
ATOM 1534 C C . GLN A 1 190 ? 3.859 -12.18 -0.372 1 97.44 190 GLN A C 1
ATOM 1536 O O . GLN A 1 190 ? 4.207 -13.32 -0.056 1 97.44 190 GLN A O 1
ATOM 1541 N N . ILE A 1 191 ? 3.457 -11.336 0.494 1 98.69 191 ILE A N 1
ATOM 1542 C CA . ILE A 1 191 ? 3.225 -11.625 1.904 1 98.69 191 ILE A CA 1
ATOM 1543 C C . ILE A 1 191 ? 1.961 -10.906 2.377 1 98.69 191 ILE A C 1
ATOM 1545 O O . ILE A 1 191 ? 1.695 -9.773 1.974 1 98.69 191 ILE A O 1
ATOM 1549 N N . ALA A 1 192 ? 1.125 -11.562 3.094 1 98.81 192 ALA A N 1
ATOM 1550 C CA . ALA A 1 192 ? -0.076 -10.969 3.676 1 98.81 192 ALA A CA 1
ATOM 1551 C C . ALA A 1 192 ? -0.426 -11.625 5.004 1 98.81 192 ALA A C 1
ATOM 1553 O O . ALA A 1 192 ? -0.411 -12.859 5.117 1 98.81 192 ALA A O 1
ATOM 1554 N N . PHE A 1 193 ? -0.688 -10.867 6.07 1 98.75 193 PHE A N 1
ATOM 1555 C CA . PHE A 1 193 ? -1.087 -11.391 7.371 1 98.75 193 PHE A CA 1
ATOM 1556 C C . PHE A 1 193 ? -1.625 -10.273 8.258 1 98.75 193 PHE A C 1
ATOM 1558 O O . PHE A 1 193 ? -1.546 -9.094 7.902 1 98.75 193 PHE A O 1
ATOM 1565 N N . ILE A 1 194 ? -2.283 -10.586 9.32 1 98 194 ILE A N 1
ATOM 1566 C CA . ILE A 1 194 ? -2.682 -9.633 10.344 1 98 194 ILE A CA 1
ATOM 1567 C C . ILE A 1 194 ? -1.64 -9.617 11.461 1 98 194 ILE A C 1
ATOM 1569 O O . ILE A 1 194 ? -1.526 -10.578 12.234 1 98 194 ILE A O 1
ATOM 1573 N N . PRO A 1 195 ? -0.852 -8.539 11.531 1 96.25 195 PRO A N 1
ATOM 1574 C CA . PRO A 1 195 ? 0.162 -8.469 12.586 1 96.25 195 PRO A CA 1
ATOM 1575 C C . PRO A 1 195 ? -0.43 -8.133 13.953 1 96.25 195 PRO A C 1
ATOM 1577 O O . PRO A 1 195 ? -1.56 -7.645 14.039 1 96.25 195 PRO A O 1
ATOM 1580 N N . GLU A 1 196 ? 0.306 -8.414 14.977 1 90 196 GLU A N 1
ATOM 1581 C CA . GLU A 1 196 ? -0.086 -8.086 16.344 1 90 196 GLU A CA 1
ATOM 1582 C C . GLU A 1 196 ? -0.033 -6.578 16.578 1 90 196 GLU A C 1
ATOM 1584 O O . GLU A 1 196 ? -0.727 -6.059 17.453 1 90 196 GLU A O 1
ATOM 1589 N N . ARG A 1 197 ? 0.698 -5.926 15.719 1 89.44 197 ARG A N 1
ATOM 1590 C CA . ARG A 1 197 ? 0.94 -4.5 15.891 1 89.44 197 ARG A CA 1
ATOM 1591 C C . ARG A 1 197 ? 0.249 -3.693 14.789 1 89.44 197 ARG A C 1
ATOM 1593 O O . ARG A 1 197 ? -0.184 -4.254 13.781 1 89.44 197 ARG A O 1
ATOM 1600 N N . PRO A 1 198 ? 0.141 -2.336 15.039 1 91.94 198 PRO A N 1
ATOM 1601 C CA . PRO A 1 198 ? -0.474 -1.502 14 1 91.94 198 PRO A CA 1
ATOM 1602 C C . PRO A 1 198 ? 0.298 -1.532 12.688 1 91.94 198 PRO A C 1
ATOM 1604 O O . PRO A 1 198 ? 1.525 -1.651 12.688 1 91.94 198 PRO A O 1
ATOM 1607 N N . ILE A 1 199 ? -0.457 -1.441 11.641 1 95.69 199 ILE A N 1
ATOM 1608 C CA . ILE A 1 199 ? 0.125 -1.423 10.305 1 95.69 199 ILE A CA 1
ATOM 1609 C C . ILE A 1 199 ? 0.349 0.02 9.859 1 95.69 199 ILE A C 1
ATOM 1611 O O . ILE A 1 199 ? -0.604 0.792 9.727 1 95.69 199 ILE A O 1
ATOM 1615 N N . TYR A 1 200 ? 1.562 0.315 9.516 1 96.12 200 TYR A N 1
ATOM 1616 C CA . TYR A 1 200 ? 1.876 1.704 9.195 1 96.12 200 TYR A CA 1
ATOM 1617 C C . TYR A 1 200 ? 1.867 1.933 7.688 1 96.12 200 TYR A C 1
ATOM 1619 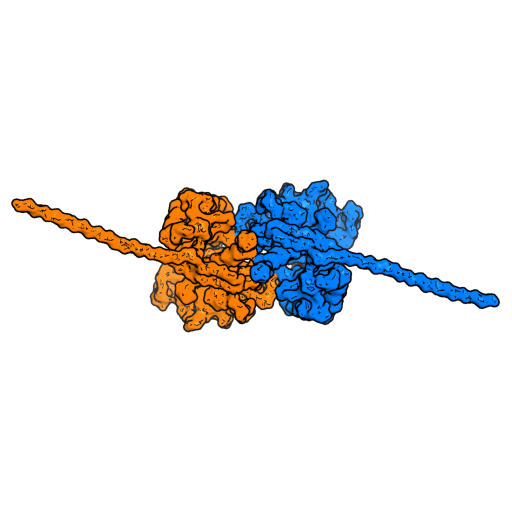O O . TYR A 1 200 ? 1.754 3.072 7.227 1 96.12 200 TYR A O 1
ATOM 1627 N N . ALA A 1 201 ? 2.07 0.901 6.957 1 95.69 201 ALA A N 1
ATOM 1628 C CA . ALA A 1 201 ? 2.027 0.902 5.496 1 95.69 201 ALA A CA 1
ATOM 1629 C C . ALA A 1 201 ? 1.607 -0.463 4.961 1 95.69 201 ALA A C 1
ATOM 1631 O O . ALA A 1 201 ? 1.881 -1.492 5.582 1 95.69 201 ALA A O 1
ATOM 1632 N N . GLY A 1 202 ? 0.944 -0.466 3.836 1 96.75 202 GLY A N 1
ATOM 1633 C CA . GLY A 1 202 ? 0.552 -1.721 3.213 1 96.75 202 GLY A CA 1
ATOM 1634 C C . GLY A 1 202 ? -0.721 -2.305 3.797 1 96.75 202 GLY A C 1
ATOM 1635 O O . GLY A 1 202 ? -0.954 -3.512 3.707 1 96.75 202 GLY A O 1
ATOM 1636 N N . LYS A 1 203 ? -1.515 -1.48 4.422 1 97.69 203 LYS A N 1
ATOM 1637 C CA . LYS A 1 203 ? -2.752 -1.961 5.027 1 97.69 203 LYS A CA 1
ATOM 1638 C C . LYS A 1 203 ? -3.859 -2.098 3.986 1 97.69 203 LYS A C 1
ATOM 1640 O O . LYS A 1 203 ? -4.09 -1.184 3.193 1 97.69 203 LYS A O 1
ATOM 1645 N N . GLN A 1 204 ? -4.492 -3.242 3.971 1 97 204 GLN A N 1
ATOM 1646 C CA . GLN A 1 204 ? -5.672 -3.529 3.162 1 97 204 GLN A CA 1
ATOM 1647 C C . GLN A 1 204 ? -6.859 -3.916 4.043 1 97 204 GLN A C 1
ATOM 1649 O O . GLN A 1 204 ? -6.812 -4.926 4.75 1 97 204 GLN A O 1
ATOM 1654 N N . ALA A 1 205 ? -7.891 -3.139 3.961 1 93.62 205 ALA A N 1
ATOM 1655 C CA . ALA A 1 205 ? -9.109 -3.484 4.68 1 93.62 205 ALA A CA 1
ATOM 1656 C C . ALA A 1 205 ? -10.07 -4.273 3.793 1 93.62 205 ALA A C 1
ATOM 1658 O O . ALA A 1 205 ? -10.227 -3.963 2.609 1 93.62 205 ALA A O 1
ATOM 1659 N N . VAL A 1 206 ? -10.641 -5.301 4.383 1 94.25 206 VAL A N 1
ATOM 1660 C CA . VAL A 1 206 ? -11.602 -6.098 3.627 1 94.25 206 VAL A CA 1
ATOM 1661 C C . VAL A 1 206 ? -12.719 -6.578 4.555 1 94.25 206 VAL A C 1
ATOM 1663 O O . VAL A 1 206 ? -12.492 -6.801 5.746 1 94.25 206 VAL A O 1
ATOM 1666 N N . ILE A 1 207 ? -13.883 -6.652 4.031 1 91.75 207 ILE A N 1
ATOM 1667 C CA . ILE A 1 207 ? -15.023 -7.18 4.777 1 91.75 207 ILE A CA 1
ATOM 1668 C C . ILE A 1 207 ? -15.383 -8.57 4.258 1 91.75 207 ILE A C 1
ATOM 1670 O O . ILE A 1 207 ? -15.648 -8.75 3.066 1 91.75 207 ILE A O 1
ATOM 1674 N N . ILE A 1 208 ? -15.297 -9.523 5.105 1 94.19 208 ILE A N 1
ATOM 1675 C CA . ILE A 1 208 ? -15.68 -10.898 4.801 1 94.19 208 ILE A CA 1
ATOM 1676 C C . ILE A 1 208 ? -16.656 -11.414 5.855 1 94.19 208 ILE A C 1
ATOM 1678 O O . ILE A 1 208 ? -16.375 -11.375 7.055 1 94.19 208 ILE A O 1
ATOM 1682 N N . GLY A 1 209 ? -17.828 -11.852 5.41 1 91 209 GLY A N 1
ATOM 1683 C CA . GLY A 1 209 ? -18.828 -12.359 6.336 1 91 209 GLY A CA 1
ATOM 1684 C C . GLY A 1 209 ? -19.281 -11.336 7.352 1 91 209 GLY A C 1
ATOM 1685 O O . GLY A 1 209 ? -19.469 -11.656 8.523 1 91 209 GLY A O 1
ATOM 1686 N N . GLY A 1 210 ? -19.25 -10.102 6.969 1 87.38 210 GLY A N 1
ATOM 1687 C CA . GLY A 1 210 ? -19.734 -9.031 7.824 1 87.38 210 GLY A CA 1
ATOM 1688 C C . GLY A 1 210 ? -18.688 -8.531 8.805 1 87.38 210 GLY A C 1
ATOM 1689 O O . GLY A 1 210 ? -18.969 -7.648 9.617 1 87.38 210 GLY A O 1
ATOM 1690 N N . ARG A 1 211 ? -17.516 -9.039 8.688 1 90.62 211 ARG A N 1
ATOM 1691 C CA . ARG A 1 211 ? -16.438 -8.648 9.586 1 90.62 211 ARG A CA 1
ATOM 1692 C C . ARG A 1 211 ? -15.297 -7.984 8.82 1 90.62 211 ARG A C 1
ATOM 1694 O O . ARG A 1 211 ? -14.93 -8.43 7.734 1 90.62 211 ARG A O 1
ATOM 1701 N N . GLU A 1 212 ? -14.812 -6.953 9.414 1 91.25 212 GLU A N 1
ATOM 1702 C CA . GLU A 1 212 ? -13.695 -6.246 8.789 1 91.25 212 GLU A CA 1
ATOM 1703 C C . GLU A 1 212 ? -12.359 -6.844 9.219 1 91.25 212 GLU A C 1
ATOM 1705 O O . GLU A 1 212 ? -12.164 -7.168 10.391 1 91.25 212 GLU A O 1
ATOM 1710 N N . TYR A 1 213 ? -11.516 -7.039 8.312 1 95.31 213 TYR A N 1
ATOM 1711 C CA . TYR A 1 213 ? -10.141 -7.488 8.531 1 95.31 213 TYR A CA 1
ATOM 1712 C C . TYR A 1 213 ? -9.141 -6.469 8 1 95.31 213 TYR A C 1
ATOM 1714 O O . TYR A 1 213 ? -9.25 -6.016 6.859 1 95.31 213 TYR A O 1
ATOM 1722 N N . ASP A 1 214 ? -8.234 -6.055 8.867 1 96 214 ASP A N 1
ATOM 1723 C CA . ASP A 1 214 ? -7.109 -5.215 8.461 1 96 214 ASP A CA 1
ATOM 1724 C C . ASP A 1 214 ? -5.859 -6.055 8.203 1 96 214 ASP A C 1
ATOM 1726 O O . ASP A 1 214 ? -5.215 -6.523 9.141 1 96 214 ASP A O 1
ATOM 1730 N N . VAL A 1 215 ? -5.5 -6.145 6.922 1 98.38 215 VAL A N 1
ATOM 1731 C CA . VAL A 1 215 ? -4.461 -7.082 6.516 1 98.38 215 VAL A CA 1
ATOM 1732 C C . VAL A 1 215 ? -3.25 -6.316 5.988 1 98.38 215 VAL A C 1
ATOM 1734 O O . VAL A 1 215 ? -3.395 -5.395 5.184 1 98.38 215 VAL A O 1
ATOM 1737 N N . TYR A 1 216 ? -2.096 -6.656 6.547 1 98.44 216 TYR A N 1
ATOM 1738 C CA . TYR A 1 216 ? -0.885 -6.227 5.855 1 98.44 216 TYR A CA 1
ATOM 1739 C C . TYR A 1 216 ? -0.67 -7.039 4.582 1 98.44 216 TYR A C 1
ATOM 1741 O O . TYR A 1 216 ? -0.684 -8.273 4.613 1 98.44 216 TYR A O 1
ATOM 1749 N N . ALA A 1 217 ? -0.549 -6.375 3.475 1 98.56 217 ALA A N 1
ATOM 1750 C CA . ALA A 1 217 ? -0.296 -7.035 2.197 1 98.56 217 ALA A CA 1
ATOM 1751 C C . ALA A 1 217 ? 0.758 -6.281 1.39 1 98.56 217 ALA A C 1
ATOM 1753 O O . ALA A 1 217 ? 0.672 -5.062 1.23 1 98.56 217 ALA A O 1
ATOM 1754 N N . HIS A 1 218 ? 1.71 -7.008 0.915 1 97.75 218 HIS A N 1
ATOM 1755 C CA . HIS A 1 218 ? 2.742 -6.422 0.069 1 97.75 218 HIS A CA 1
ATOM 1756 C C . HIS A 1 218 ? 3.221 -7.41 -0.987 1 97.75 218 HIS A C 1
ATOM 1758 O O . HIS A 1 218 ? 3.207 -8.625 -0.758 1 97.75 218 HIS A O 1
ATOM 1764 N N . SER A 1 219 ? 3.525 -6.918 -2.156 1 97.12 219 SER A N 1
ATOM 1765 C CA . SER A 1 219 ? 4.09 -7.699 -3.256 1 97.12 219 SER A CA 1
ATOM 1766 C C . SER A 1 219 ? 5.395 -7.086 -3.754 1 97.12 219 SER A C 1
ATOM 1768 O O . SER A 1 219 ? 5.457 -5.891 -4.043 1 97.12 219 SER A O 1
ATOM 1770 N N . PHE A 1 220 ? 6.422 -7.809 -3.736 1 96.38 220 PHE A N 1
ATOM 1771 C CA . PHE A 1 220 ? 7.691 -7.41 -4.332 1 96.38 220 PHE A CA 1
ATOM 1772 C C . PHE A 1 220 ? 7.809 -7.941 -5.758 1 96.38 220 PHE A C 1
ATOM 1774 O O . PHE A 1 220 ? 8.156 -9.109 -5.965 1 96.38 220 PHE A O 1
ATOM 1781 N N . LEU A 1 221 ? 7.496 -7.031 -6.664 1 96.12 221 LEU A N 1
ATOM 1782 C CA . LEU A 1 221 ? 7.695 -7.391 -8.062 1 96.12 221 LEU A CA 1
ATOM 1783 C C . LEU A 1 221 ? 9.172 -7.625 -8.359 1 96.12 221 LEU A C 1
ATOM 1785 O O . LEU A 1 221 ? 10.039 -6.953 -7.797 1 96.12 221 LEU A O 1
ATOM 1789 N N . SER A 1 222 ? 9.555 -8.633 -9.211 1 95.12 222 SER A N 1
ATOM 1790 C CA . SER A 1 222 ? 10.898 -9.016 -9.625 1 95.12 222 SER A CA 1
ATOM 1791 C C . SER A 1 222 ? 11.594 -9.852 -8.555 1 95.12 222 SER A C 1
ATOM 1793 O O . SER A 1 222 ? 12.812 -10.047 -8.602 1 95.12 222 SER A O 1
ATOM 1795 N N . TYR A 1 223 ? 10.844 -10.289 -7.566 1 96.69 223 TYR A N 1
ATOM 1796 C CA . TYR A 1 223 ? 11.414 -11.117 -6.512 1 96.69 223 TYR A CA 1
ATOM 1797 C C . TYR A 1 223 ? 10.836 -12.531 -6.559 1 96.69 223 TYR A C 1
ATOM 1799 O O . TYR A 1 223 ? 10.977 -13.297 -5.602 1 96.69 223 TYR A O 1
ATOM 1807 N N . GLY A 1 224 ? 10.164 -12.812 -7.641 1 96.06 224 GLY A N 1
ATOM 1808 C CA . GLY A 1 224 ? 9.734 -14.18 -7.879 1 96.06 224 GLY A CA 1
ATOM 1809 C C . GLY A 1 224 ? 10.875 -15.109 -8.242 1 96.06 224 GLY A C 1
ATOM 1810 O O . GLY A 1 224 ? 12.008 -14.656 -8.461 1 96.06 224 GLY A O 1
ATOM 1811 N N . ALA A 1 225 ? 10.57 -16.359 -8.344 1 96.31 225 ALA A N 1
ATOM 1812 C CA . ALA A 1 225 ? 11.586 -17.391 -8.562 1 96.31 225 ALA A CA 1
ATOM 1813 C C . ALA A 1 225 ? 12.227 -17.234 -9.938 1 96.31 225 ALA A C 1
ATOM 1815 O O . ALA A 1 225 ? 13.438 -17.406 -10.094 1 96.31 225 ALA A O 1
ATOM 1816 N N . LYS A 1 226 ? 11.445 -16.969 -10.898 1 93.5 226 LYS A N 1
ATOM 1817 C CA . LYS A 1 226 ? 11.984 -16.766 -12.234 1 93.5 226 LYS A CA 1
ATOM 1818 C C . LYS A 1 226 ? 12.688 -15.414 -12.344 1 93.5 226 LYS A C 1
ATOM 1820 O O . LYS A 1 226 ? 13.773 -15.32 -12.922 1 93.5 226 LYS A O 1
ATOM 1825 N N . SER A 1 227 ? 12.125 -14.406 -11.789 1 94.25 227 SER A N 1
ATOM 1826 C CA . SER A 1 227 ? 12.633 -13.039 -11.906 1 94.25 227 SER A CA 1
ATOM 1827 C C . SER A 1 227 ? 13.969 -12.891 -11.188 1 94.25 227 SER A C 1
ATOM 1829 O O . SER A 1 227 ? 14.844 -12.156 -11.641 1 94.25 227 SER A O 1
ATOM 1831 N N . ILE A 1 228 ? 14.133 -13.539 -10.055 1 96.19 228 ILE A N 1
ATOM 1832 C CA . ILE A 1 228 ? 15.398 -13.422 -9.336 1 96.19 228 ILE A CA 1
ATOM 1833 C C . ILE A 1 228 ? 16.516 -14.07 -10.141 1 96.19 228 ILE A C 1
ATOM 1835 O O . ILE A 1 228 ? 17.656 -13.609 -10.117 1 96.19 228 ILE A O 1
ATOM 1839 N N . GLY A 1 229 ? 16.203 -15.203 -10.867 1 96 229 GLY A N 1
ATOM 1840 C CA . GLY A 1 229 ? 17.172 -15.805 -11.773 1 96 229 GLY A CA 1
ATOM 1841 C C . GLY A 1 229 ? 17.625 -14.867 -12.883 1 96 229 GLY A C 1
ATOM 1842 O O . GLY A 1 229 ? 18.812 -14.773 -13.18 1 96 229 GLY A O 1
ATOM 1843 N N . MET A 1 230 ? 16.656 -14.188 -13.398 1 92.81 230 MET A N 1
ATOM 1844 C CA . MET A 1 230 ? 16.969 -13.211 -14.445 1 92.81 230 MET A CA 1
ATOM 1845 C C . MET A 1 230 ? 17.844 -12.094 -13.891 1 92.81 230 MET A C 1
ATOM 1847 O O . MET A 1 230 ? 18.781 -11.648 -14.555 1 92.81 230 MET A O 1
ATOM 1851 N N . ARG A 1 231 ? 17.562 -11.656 -12.703 1 93.81 231 ARG A N 1
ATOM 1852 C CA . ARG A 1 231 ? 18.344 -10.594 -12.062 1 93.81 231 ARG A CA 1
ATOM 1853 C C . ARG A 1 231 ? 19.781 -11.039 -11.82 1 93.81 231 ARG A C 1
ATOM 1855 O O . ARG A 1 231 ? 20.719 -10.258 -12 1 93.81 231 ARG A O 1
ATOM 1862 N N . ILE A 1 232 ? 19.938 -12.266 -11.406 1 96 232 ILE A N 1
ATOM 1863 C CA . ILE A 1 232 ? 21.266 -12.82 -11.172 1 96 232 ILE A CA 1
ATOM 1864 C C . ILE A 1 232 ? 22.047 -12.828 -12.477 1 96 232 ILE A C 1
ATOM 1866 O O . ILE A 1 232 ? 23.203 -12.398 -12.516 1 96 232 ILE A O 1
ATOM 1870 N N . GLU A 1 233 ? 21.438 -13.258 -13.484 1 95 233 GLU A N 1
ATOM 1871 C CA . GLU A 1 233 ? 22.109 -13.297 -14.781 1 95 233 GLU A CA 1
ATOM 1872 C C . GLU A 1 233 ? 22.438 -11.891 -15.273 1 95 233 GLU A C 1
ATOM 1874 O O . GLU A 1 233 ? 23.516 -11.656 -15.828 1 95 233 GLU A O 1
ATOM 1879 N N . GLU A 1 234 ? 21.484 -11.016 -15.109 1 92 234 GLU A N 1
ATOM 1880 C CA . GLU A 1 234 ? 21.734 -9.625 -15.477 1 92 234 GLU A CA 1
ATOM 1881 C C . GLU A 1 234 ? 22.922 -9.047 -14.695 1 92 234 GLU A C 1
ATOM 1883 O O . GLU A 1 234 ? 23.719 -8.281 -15.242 1 92 234 GLU A O 1
ATOM 1888 N N . TYR A 1 235 ? 22.938 -9.344 -13.453 1 92.62 235 TYR A N 1
ATOM 1889 C CA . TYR A 1 235 ? 24.062 -8.938 -12.609 1 92.62 235 TYR A CA 1
ATOM 1890 C C . TYR A 1 235 ? 25.375 -9.438 -13.18 1 92.62 235 TYR A C 1
ATOM 1892 O O . TYR A 1 235 ? 26.344 -8.68 -13.289 1 92.62 235 TYR A O 1
ATOM 1900 N N . LEU A 1 236 ? 25.453 -10.703 -13.586 1 95.12 236 LEU A N 1
ATOM 1901 C CA . LEU A 1 236 ? 26.672 -11.312 -14.125 1 95.12 236 LEU A CA 1
ATOM 1902 C C . LEU A 1 236 ? 27.078 -10.656 -15.43 1 95.12 236 LEU A C 1
ATOM 1904 O O . LEU A 1 236 ? 28.266 -10.398 -15.656 1 95.12 236 LEU A O 1
ATOM 1908 N N . VAL A 1 237 ? 26.109 -10.375 -16.203 1 92.81 237 VAL A N 1
ATOM 1909 C CA . VAL A 1 237 ? 26.375 -9.742 -17.5 1 92.81 237 VAL A CA 1
ATOM 1910 C C . VAL A 1 237 ? 26.906 -8.328 -17.266 1 92.81 237 VAL A C 1
ATOM 1912 O O . VAL A 1 237 ? 27.875 -7.914 -17.906 1 92.81 237 VAL A O 1
ATOM 1915 N N . ARG A 1 238 ? 26.297 -7.57 -16.344 1 90.12 238 ARG A N 1
ATOM 1916 C CA . ARG A 1 238 ? 26.688 -6.199 -16.062 1 90.12 238 ARG A CA 1
ATOM 1917 C C . ARG A 1 238 ? 28.109 -6.145 -15.5 1 90.12 238 ARG A C 1
ATOM 1919 O O . ARG A 1 238 ? 28.859 -5.199 -15.766 1 90.12 238 ARG A O 1
ATOM 1926 N N . GLN A 1 239 ? 28.453 -7.18 -14.75 1 92.69 239 GLN A N 1
ATOM 1927 C CA . GLN A 1 239 ? 29.781 -7.227 -14.156 1 92.69 239 GLN A CA 1
ATOM 1928 C C . GLN A 1 239 ? 30.844 -7.637 -15.18 1 92.69 239 GLN A C 1
ATOM 1930 O O . GLN A 1 239 ? 32.031 -7.441 -14.961 1 92.69 239 GLN A O 1
ATOM 1935 N N . ASN A 1 240 ? 30.375 -8.227 -16.297 1 91.62 240 ASN A N 1
ATOM 1936 C CA . ASN A 1 240 ? 31.266 -8.734 -17.344 1 91.62 240 ASN A CA 1
ATOM 1937 C C . ASN A 1 240 ? 30.75 -8.375 -18.734 1 91.62 240 ASN A C 1
ATOM 1939 O O . ASN A 1 240 ? 30.516 -9.258 -19.562 1 91.62 240 ASN A O 1
ATOM 1943 N N . MET A 1 241 ? 30.734 -7.148 -19.109 1 88.31 241 MET A N 1
ATOM 1944 C CA . MET A 1 241 ? 30.047 -6.609 -20.281 1 88.31 241 MET A CA 1
ATOM 1945 C C . MET A 1 241 ? 30.656 -7.129 -21.578 1 88.31 241 MET A C 1
ATOM 1947 O O . MET A 1 241 ? 29.984 -7.25 -22.594 1 88.31 241 MET A O 1
ATOM 1951 N N . GLN A 1 242 ? 31.859 -7.539 -21.547 1 90.25 242 GLN A N 1
ATOM 1952 C CA . GLN A 1 242 ? 32.531 -7.945 -22.766 1 90.25 242 GLN A CA 1
ATOM 1953 C C . GLN A 1 242 ? 32.562 -9.469 -22.891 1 90.25 242 GLN A C 1
ATOM 1955 O O . GLN A 1 242 ? 32.938 -10 -23.938 1 90.25 242 GLN A O 1
ATOM 1960 N N . ALA A 1 243 ? 32.125 -10.133 -21.938 1 92.38 243 ALA A N 1
ATOM 1961 C CA . ALA A 1 243 ? 32.219 -11.594 -21.938 1 92.38 243 ALA A CA 1
ATOM 1962 C C . ALA A 1 243 ? 31.156 -12.211 -22.844 1 92.38 243 ALA A C 1
ATOM 1964 O O . ALA A 1 243 ? 30.031 -11.719 -22.906 1 92.38 243 ALA A O 1
ATOM 1965 N N . VAL A 1 244 ? 31.516 -13.297 -23.531 1 94.31 244 VAL A N 1
ATOM 1966 C CA . VAL A 1 244 ? 30.562 -14.039 -24.359 1 94.31 244 VAL A CA 1
ATOM 1967 C C . VAL A 1 244 ? 30.203 -15.352 -23.672 1 94.31 244 VAL A C 1
ATOM 1969 O O . VAL A 1 244 ? 29.234 -16.016 -24.062 1 94.31 244 VAL A O 1
ATOM 1972 N N . VAL A 1 245 ? 30.953 -15.719 -22.719 1 96.19 245 VAL A N 1
ATOM 1973 C CA . VAL A 1 245 ? 30.672 -16.859 -21.859 1 96.19 245 VAL A CA 1
ATOM 1974 C C . VAL A 1 245 ? 30.781 -16.453 -20.406 1 96.19 245 VAL A C 1
ATOM 1976 O O . VAL A 1 245 ? 31.75 -15.789 -20.016 1 96.19 245 VAL A O 1
ATOM 1979 N N . LEU A 1 246 ? 29.766 -16.812 -19.609 1 96.81 246 LEU A N 1
ATOM 1980 C CA . LEU A 1 246 ? 29.766 -16.484 -18.188 1 96.81 246 LEU A CA 1
ATOM 1981 C C . LEU A 1 246 ? 29.438 -17.703 -17.344 1 96.81 246 LEU A C 1
ATOM 1983 O O . LEU A 1 246 ? 28.875 -18.688 -17.859 1 96.81 246 LEU A O 1
ATOM 1987 N N . THR A 1 247 ? 29.844 -17.672 -16.109 1 97.25 247 THR A N 1
ATOM 1988 C CA . THR A 1 247 ? 29.484 -18.719 -15.156 1 97.25 247 THR A CA 1
ATOM 1989 C C . THR A 1 247 ? 28.469 -18.188 -14.141 1 97.25 247 THR A C 1
ATOM 1991 O O . THR A 1 247 ? 28.609 -17.078 -13.641 1 97.25 247 THR A O 1
ATOM 1994 N N . ASN A 1 248 ? 27.516 -18.938 -13.938 1 98.38 248 ASN A N 1
ATOM 1995 C CA . ASN A 1 248 ? 26.484 -18.641 -12.945 1 98.38 248 ASN A CA 1
ATOM 1996 C C . ASN A 1 248 ? 26.625 -19.516 -11.703 1 98.38 248 ASN A C 1
ATOM 1998 O O . ASN A 1 248 ? 26.359 -20.719 -11.75 1 98.38 248 ASN A O 1
ATOM 2002 N N . PRO A 1 249 ? 27.031 -18.953 -10.656 1 98.56 249 PRO A N 1
ATOM 2003 C CA . PRO A 1 249 ? 27.266 -19.75 -9.445 1 98.56 249 PRO A CA 1
ATOM 2004 C C . PRO A 1 249 ? 25.984 -20.359 -8.891 1 98.56 249 PRO A C 1
ATOM 2006 O O . PRO A 1 249 ? 26.031 -21.281 -8.078 1 98.56 249 PRO A O 1
ATOM 2009 N N . CYS A 1 250 ? 24.828 -19.906 -9.258 1 98.69 250 CYS A N 1
ATOM 2010 C CA . CYS A 1 250 ? 23.547 -20.359 -8.734 1 98.69 250 CYS A CA 1
ATOM 2011 C C . CYS A 1 250 ? 22.984 -21.5 -9.578 1 98.69 250 CYS A C 1
ATOM 2013 O O . CYS A 1 250 ? 21.891 -22 -9.305 1 98.69 250 CYS A O 1
ATOM 2015 N N . MET A 1 251 ? 23.688 -21.859 -10.609 1 98.56 251 MET A N 1
ATOM 2016 C CA . MET A 1 251 ? 23.359 -23 -11.469 1 98.56 251 MET A CA 1
ATOM 2017 C C . MET A 1 251 ? 24.328 -24.156 -11.234 1 98.56 251 MET A C 1
ATOM 2019 O O . MET A 1 251 ? 25.484 -23.938 -10.898 1 98.56 251 MET A O 1
ATOM 2023 N N . LEU A 1 252 ? 23.797 -25.359 -11.438 1 98.62 252 LEU A N 1
ATOM 2024 C CA . LEU A 1 252 ? 24.609 -26.547 -11.211 1 98.62 252 LEU A CA 1
ATOM 2025 C C . LEU A 1 252 ? 25.609 -26.75 -12.344 1 98.62 252 LEU A C 1
ATOM 2027 O O . LEU A 1 252 ? 25.281 -26.484 -13.508 1 98.62 252 LEU A O 1
ATOM 2031 N N . LYS A 1 253 ? 26.797 -27.219 -11.945 1 98.25 253 LYS A N 1
ATOM 2032 C CA . LYS A 1 253 ? 27.766 -27.609 -12.969 1 98.25 253 LYS A CA 1
ATOM 2033 C C . LYS A 1 253 ? 27.156 -28.609 -13.945 1 98.25 253 LYS A C 1
ATOM 2035 O O . LYS A 1 253 ? 26.484 -29.562 -13.539 1 98.25 253 LYS A O 1
ATOM 2040 N N . GLY A 1 254 ? 27.391 -28.359 -15.211 1 97.94 254 GLY A N 1
ATOM 2041 C CA . GLY A 1 254 ? 26.828 -29.203 -16.25 1 97.94 254 GLY A CA 1
ATOM 2042 C C . GLY A 1 254 ? 25.594 -28.609 -16.906 1 97.94 254 GLY A C 1
ATOM 2043 O O . GLY A 1 254 ? 25.203 -29.047 -17.984 1 97.94 254 GLY A O 1
ATOM 2044 N N . ASP A 1 255 ? 24.969 -27.641 -16.266 1 97.88 255 ASP A N 1
ATOM 2045 C CA . ASP A 1 255 ? 23.844 -26.906 -16.875 1 97.88 255 ASP A CA 1
ATOM 2046 C C . ASP A 1 255 ? 24.344 -25.75 -17.734 1 97.88 255 ASP A C 1
ATOM 2048 O O . ASP A 1 255 ? 25.438 -25.219 -17.484 1 97.88 255 ASP A O 1
ATOM 2052 N N . SER A 1 256 ? 23.625 -25.422 -18.766 1 97 256 SER A N 1
ATOM 2053 C CA . SER A 1 256 ? 24 -24.297 -19.609 1 97 256 SER A CA 1
ATOM 2054 C C . SER A 1 256 ? 22.828 -23.812 -20.453 1 97 256 SER A C 1
ATOM 2056 O O . SER A 1 256 ? 21.891 -24.578 -20.703 1 97 256 SER A O 1
ATOM 2058 N N . HIS A 1 257 ? 22.75 -22.562 -20.688 1 95.44 257 HIS A N 1
ATOM 2059 C CA . HIS A 1 257 ? 21.797 -21.984 -21.641 1 95.44 257 HIS A CA 1
ATOM 2060 C C . HIS A 1 257 ? 22.281 -20.656 -22.172 1 95.44 257 HIS A C 1
ATOM 2062 O O . HIS A 1 257 ? 23.297 -20.125 -21.719 1 95.44 257 HIS A O 1
ATOM 2068 N N . ASN A 1 258 ? 21.656 -20.125 -23.188 1 93.44 258 ASN A N 1
ATOM 2069 C CA . ASN A 1 258 ? 22 -18.828 -23.766 1 93.44 258 ASN A CA 1
ATOM 2070 C C . ASN A 1 258 ? 21.031 -17.734 -23.312 1 93.44 258 ASN A C 1
ATOM 2072 O O . ASN A 1 258 ? 19.828 -18 -23.125 1 93.44 258 ASN A O 1
ATOM 2076 N N . VAL A 1 259 ? 21.547 -16.625 -23.062 1 90.25 259 VAL A N 1
ATOM 2077 C CA . VAL A 1 259 ? 20.75 -15.438 -22.766 1 90.25 259 VAL A CA 1
ATOM 2078 C C . VAL A 1 259 ? 21.031 -14.352 -23.797 1 90.25 259 VAL A C 1
ATOM 2080 O O . VAL A 1 259 ? 22.188 -14.07 -24.109 1 90.25 259 VAL A O 1
ATOM 2083 N N . THR A 1 260 ? 19.984 -13.836 -24.391 1 86 260 THR A N 1
ATOM 2084 C CA . THR A 1 260 ? 20.156 -12.758 -25.359 1 86 260 THR A CA 1
ATOM 2085 C C . THR A 1 260 ? 19.594 -11.445 -24.812 1 86 260 THR A C 1
ATOM 2087 O O . THR A 1 260 ? 18.438 -11.391 -24.375 1 86 260 THR A O 1
ATOM 2090 N N . SER A 1 261 ? 20.422 -10.5 -24.625 1 78.44 261 SER A N 1
ATOM 2091 C CA . SER A 1 261 ? 20.031 -9.156 -24.188 1 78.44 261 SER A CA 1
ATOM 2092 C C . SER A 1 261 ? 20.656 -8.086 -25.078 1 78.44 261 SER A C 1
ATOM 2094 O O . SER A 1 261 ? 21.859 -8.102 -25.312 1 78.44 261 SER A O 1
ATOM 2096 N N . GLU A 1 262 ? 19.844 -7.133 -25.562 1 77.56 262 GLU A N 1
ATOM 2097 C CA . GLU A 1 262 ? 20.281 -6.016 -26.391 1 77.56 262 GLU A CA 1
ATOM 2098 C C . GLU A 1 262 ? 21.125 -6.496 -27.562 1 77.56 262 GLU A C 1
ATOM 2100 O O . GLU A 1 262 ? 22.219 -5.973 -27.812 1 77.56 262 GLU A O 1
ATOM 2105 N N . GLY A 1 263 ? 20.797 -7.516 -28.141 1 80.12 263 GLY A N 1
ATOM 2106 C CA . GLY A 1 263 ? 21.453 -8 -29.359 1 80.12 263 GLY A CA 1
ATOM 2107 C C . GLY A 1 263 ? 22.688 -8.836 -29.078 1 80.12 263 GLY A C 1
ATOM 2108 O O . GLY A 1 263 ? 23.312 -9.359 -30 1 80.12 263 GLY A O 1
ATOM 2109 N N . LYS A 1 264 ? 23.078 -8.922 -27.891 1 87 264 LYS A N 1
ATOM 2110 C CA . LYS A 1 264 ? 24.234 -9.727 -27.516 1 87 264 LYS A CA 1
ATOM 2111 C C . LYS A 1 264 ? 23.812 -11.039 -26.875 1 87 264 LYS A C 1
ATOM 2113 O O . LYS A 1 264 ? 22.906 -11.062 -26.031 1 87 264 LYS A O 1
ATOM 2118 N N . THR A 1 265 ? 24.406 -12.133 -27.359 1 91.75 265 THR A N 1
ATOM 2119 C CA . THR A 1 265 ? 24.125 -13.445 -26.781 1 91.75 265 THR A CA 1
ATOM 2120 C C . THR A 1 265 ? 25.297 -13.914 -25.922 1 91.75 265 THR A C 1
ATOM 2122 O O . THR A 1 265 ? 26.453 -13.875 -26.359 1 91.75 265 THR A O 1
ATOM 2125 N N . VAL A 1 266 ? 25 -14.25 -24.766 1 94.69 266 VAL A N 1
ATOM 2126 C CA . VAL A 1 266 ? 26 -14.758 -23.828 1 94.69 266 VAL A CA 1
ATOM 2127 C C . VAL A 1 266 ? 25.625 -16.172 -23.375 1 94.69 266 VAL A C 1
ATOM 2129 O O . VAL A 1 266 ? 24.453 -16.453 -23.125 1 94.69 266 VAL A O 1
ATOM 2132 N N . THR A 1 267 ? 26.547 -17.062 -23.406 1 96.81 267 THR A N 1
ATOM 2133 C CA . THR A 1 267 ? 26.328 -18.422 -22.906 1 96.81 267 THR A CA 1
ATOM 2134 C C . THR A 1 267 ? 26.625 -18.484 -21.406 1 96.81 267 THR A C 1
ATOM 2136 O O . THR A 1 267 ? 27.688 -18.078 -20.953 1 96.81 267 THR A O 1
ATOM 2139 N N . ILE A 1 268 ? 25.719 -19.031 -20.688 1 97.31 268 ILE A N 1
ATOM 2140 C CA . ILE A 1 268 ? 25.844 -19.141 -19.234 1 97.31 268 ILE A CA 1
ATOM 2141 C C . ILE A 1 268 ? 26.047 -20.609 -18.844 1 97.31 268 ILE A C 1
ATOM 2143 O O . ILE A 1 268 ? 25.281 -21.484 -19.25 1 97.31 268 ILE A O 1
ATOM 2147 N N . HIS A 1 269 ? 27.109 -20.906 -18.094 1 97.81 269 HIS A N 1
ATOM 2148 C CA . HIS A 1 269 ? 27.406 -22.234 -17.562 1 97.81 269 HIS A CA 1
ATOM 2149 C C . HIS A 1 269 ? 27.25 -22.266 -16.047 1 97.81 269 HIS A C 1
ATOM 2151 O O . HIS A 1 269 ? 27.594 -21.297 -15.367 1 97.81 269 HIS A O 1
ATOM 2157 N N . GLY A 1 270 ? 26.75 -23.344 -15.539 1 98.31 270 GLY A N 1
ATOM 2158 C CA . GLY A 1 270 ? 26.641 -23.5 -14.102 1 98.31 270 GLY A CA 1
ATOM 2159 C C . GLY A 1 270 ? 27.969 -23.719 -13.414 1 98.31 270 GLY A C 1
ATOM 2160 O O . GLY A 1 270 ? 28.844 -24.406 -13.953 1 98.31 270 GLY A O 1
ATOM 2161 N N . ALA A 1 271 ? 28.062 -23.172 -12.195 1 97.62 271 ALA A N 1
ATOM 2162 C CA . ALA A 1 271 ? 29.344 -23.281 -11.5 1 97.62 271 ALA A CA 1
ATOM 2163 C C . ALA A 1 271 ? 29.188 -24 -10.164 1 97.62 271 ALA A C 1
ATOM 2165 O O . ALA A 1 271 ? 30.188 -24.391 -9.547 1 97.62 271 ALA A O 1
ATOM 2166 N N . SER A 1 272 ? 27.984 -24.266 -9.703 1 96.56 272 SER A N 1
ATOM 2167 C CA . SER A 1 272 ? 27.734 -24.953 -8.445 1 96.56 272 SER A CA 1
ATOM 2168 C C . SER A 1 272 ? 28.5 -24.312 -7.301 1 96.56 272 SER A C 1
ATOM 2170 O O . SER A 1 272 ? 29.234 -24.984 -6.574 1 96.56 272 SER A O 1
ATOM 2172 N N . ASN A 1 273 ? 28.328 -23.016 -7.109 1 97.88 273 ASN A N 1
ATOM 2173 C CA . ASN A 1 273 ? 29.031 -22.266 -6.078 1 97.88 273 ASN A CA 1
ATOM 2174 C C . ASN A 1 273 ? 28.047 -21.531 -5.16 1 97.88 273 ASN A C 1
ATOM 2176 O O . ASN A 1 273 ? 27.766 -20.344 -5.363 1 97.88 273 ASN A O 1
ATOM 2180 N N . ALA A 1 274 ? 27.688 -22.25 -4.113 1 98.31 274 ALA A N 1
ATOM 2181 C CA . ALA A 1 274 ? 26.688 -21.75 -3.193 1 98.31 274 ALA A CA 1
ATOM 2182 C C . ALA A 1 274 ? 27.109 -20.422 -2.582 1 98.31 274 ALA A C 1
ATOM 2184 O O . ALA A 1 274 ? 26.312 -19.484 -2.467 1 98.31 274 ALA A O 1
ATOM 2185 N N . THR A 1 275 ? 28.391 -20.281 -2.219 1 98.25 275 THR A N 1
ATOM 2186 C CA . THR A 1 275 ? 28.891 -19.094 -1.547 1 98.25 275 THR A CA 1
ATOM 2187 C C . THR A 1 275 ? 28.766 -17.875 -2.445 1 98.25 275 THR A C 1
ATOM 2189 O O . THR A 1 275 ? 28.266 -16.828 -2.014 1 98.25 275 THR A O 1
ATOM 2192 N N . GLU A 1 276 ? 29.188 -18.016 -3.654 1 98 276 GLU A N 1
ATOM 2193 C CA . GLU A 1 276 ? 29.109 -16.906 -4.598 1 98 276 GLU A CA 1
ATOM 2194 C C . GLU A 1 276 ? 27.656 -16.594 -4.961 1 98 276 GLU A C 1
ATOM 2196 O O . GLU A 1 276 ? 27.312 -15.43 -5.184 1 98 276 GLU A O 1
ATOM 2201 N N . CYS A 1 277 ? 26.844 -17.609 -5.094 1 98.5 277 CYS A N 1
ATOM 2202 C CA . CYS A 1 277 ? 25.422 -17.422 -5.363 1 98.5 277 CYS A CA 1
ATOM 2203 C C . CYS A 1 277 ? 24.781 -16.562 -4.285 1 98.5 277 CYS A C 1
ATOM 2205 O O . CYS A 1 277 ? 24.078 -15.586 -4.594 1 98.5 277 CYS A O 1
ATOM 2207 N N . VAL A 1 278 ? 25.031 -16.859 -3.037 1 98.5 278 VAL A N 1
ATOM 2208 C CA . VAL A 1 278 ? 24.453 -16.156 -1.904 1 98.5 278 VAL A CA 1
ATOM 2209 C C . VAL A 1 278 ? 24.922 -14.695 -1.921 1 98.5 278 VAL A C 1
ATOM 2211 O O . VAL A 1 278 ? 24.156 -13.789 -1.61 1 98.5 278 VAL A O 1
ATOM 2214 N N . ARG A 1 279 ? 26.172 -14.469 -2.307 1 97.81 279 ARG A N 1
ATOM 2215 C CA . ARG A 1 279 ? 26.688 -13.109 -2.4 1 97.81 279 ARG A CA 1
ATOM 2216 C C . ARG A 1 279 ? 25.875 -12.281 -3.396 1 97.81 279 ARG A C 1
ATOM 2218 O O . ARG A 1 279 ? 25.547 -11.133 -3.123 1 97.81 279 ARG A O 1
ATOM 2225 N N . ILE A 1 280 ? 25.562 -12.852 -4.516 1 97.38 280 ILE A N 1
ATOM 2226 C CA . ILE A 1 280 ? 24.797 -12.148 -5.535 1 97.38 280 ILE A CA 1
ATOM 2227 C C . ILE A 1 280 ? 23.375 -11.922 -5.043 1 97.38 280 ILE A C 1
ATOM 2229 O O . ILE A 1 280 ? 22.828 -10.82 -5.18 1 97.38 280 ILE A O 1
ATOM 2233 N N . ILE A 1 281 ? 22.766 -12.938 -4.414 1 97.81 281 ILE A N 1
ATOM 2234 C CA . ILE A 1 281 ? 21.406 -12.852 -3.879 1 97.81 281 ILE A CA 1
ATOM 2235 C C . ILE A 1 281 ? 21.328 -11.719 -2.857 1 97.81 281 ILE A C 1
ATOM 2237 O O . ILE A 1 281 ? 20.375 -10.93 -2.869 1 97.81 281 ILE A O 1
ATOM 2241 N N . ASP A 1 282 ? 22.328 -11.578 -2.066 1 97 282 ASP A N 1
ATOM 2242 C CA . ASP A 1 282 ? 22.344 -10.586 -0.996 1 97 282 ASP A CA 1
ATOM 2243 C C . ASP A 1 282 ? 22.344 -9.172 -1.563 1 97 282 ASP A C 1
ATOM 2245 O O . ASP A 1 282 ? 21.844 -8.242 -0.917 1 97 282 ASP A O 1
ATOM 2249 N N . THR A 1 283 ? 22.828 -9 -2.77 1 93.44 283 THR A N 1
ATOM 2250 C CA . THR A 1 283 ? 22.828 -7.688 -3.414 1 93.44 283 THR A CA 1
ATOM 2251 C C . THR A 1 283 ? 21.391 -7.207 -3.666 1 93.44 283 THR A C 1
ATOM 2253 O O . THR A 1 283 ? 21.141 -6.004 -3.691 1 93.44 283 THR A O 1
ATOM 2256 N N . TYR A 1 284 ? 20.484 -8.148 -3.77 1 94.19 284 TYR A N 1
ATOM 2257 C CA . TYR A 1 284 ? 19.094 -7.801 -4.078 1 94.19 284 TYR A CA 1
ATOM 2258 C C . TYR A 1 284 ? 18.234 -7.812 -2.82 1 94.19 284 TYR A C 1
ATOM 2260 O O . TYR A 1 284 ? 17.047 -7.535 -2.877 1 94.19 284 TYR A O 1
ATOM 2268 N N . LEU A 1 285 ? 18.797 -8.195 -1.682 1 95.56 285 LEU A N 1
ATOM 2269 C CA . LEU A 1 285 ? 18.109 -8.172 -0.396 1 95.56 285 LEU A CA 1
ATOM 2270 C C . LEU A 1 285 ? 18.797 -7.223 0.578 1 95.56 285 LEU A C 1
ATOM 2272 O O . LEU A 1 285 ? 19.172 -7.629 1.68 1 95.56 285 LEU A O 1
ATOM 2276 N N . PRO A 1 286 ? 18.844 -5.969 0.174 1 87.62 286 PRO A N 1
ATOM 2277 C CA . PRO A 1 286 ? 19.656 -5.039 0.965 1 87.62 286 PRO A CA 1
ATOM 2278 C C . PRO A 1 286 ? 19 -4.66 2.287 1 87.62 286 PRO A C 1
ATOM 2280 O O . PRO A 1 286 ? 17.766 -4.551 2.359 1 87.62 286 PRO A O 1
ATOM 2283 N N . LYS A 1 287 ? 19.875 -4.469 3.27 1 87.88 287 LYS A N 1
ATOM 2284 C CA . LYS A 1 287 ? 19.469 -3.773 4.492 1 87.88 287 LYS A CA 1
ATOM 2285 C C . LYS A 1 287 ? 19.828 -2.293 4.418 1 87.88 287 LYS A C 1
ATOM 2287 O O . LYS A 1 287 ? 20.906 -1.931 3.93 1 87.88 287 LYS A O 1
ATOM 2292 N N . ILE A 1 288 ? 18.906 -1.524 4.801 1 87.25 288 ILE A N 1
ATOM 2293 C CA . ILE A 1 288 ? 19.203 -0.097 4.75 1 87.25 288 ILE A CA 1
ATOM 2294 C C . ILE A 1 288 ? 19.594 0.401 6.137 1 87.25 288 ILE A C 1
ATOM 2296 O O . ILE A 1 288 ? 19.203 -0.19 7.148 1 87.25 288 ILE A O 1
ATOM 2300 N N . PRO A 1 289 ? 20.391 1.496 6.082 1 87.38 289 PRO A N 1
ATOM 2301 C CA . PRO A 1 289 ? 20.688 2.08 7.391 1 87.38 289 PRO A CA 1
ATOM 2302 C C . PRO A 1 289 ? 19.438 2.535 8.133 1 87.38 289 PRO A C 1
ATOM 2304 O O . PRO A 1 289 ? 18.469 2.973 7.508 1 87.38 289 PRO A O 1
ATOM 2307 N N . GLU A 1 290 ? 19.547 2.527 9.406 1 84.94 290 GLU A N 1
ATOM 2308 C CA . GLU A 1 290 ? 18.406 2.814 10.273 1 84.94 290 GLU A CA 1
ATOM 2309 C C . GLU A 1 290 ? 17.859 4.219 10.023 1 84.94 290 GLU A C 1
ATOM 2311 O O . GLU A 1 290 ? 16.641 4.438 10.07 1 84.94 290 GLU A O 1
ATOM 2316 N N . PHE A 1 291 ? 18.688 5.113 9.695 1 81.75 291 PHE A N 1
ATOM 2317 C CA . PHE A 1 291 ? 18.281 6.508 9.578 1 81.75 291 PHE A CA 1
ATOM 2318 C C . PHE A 1 291 ? 17.531 6.734 8.273 1 81.75 291 PHE A C 1
ATOM 2320 O O . PHE A 1 291 ? 16.875 7.77 8.094 1 81.75 291 PHE A O 1
ATOM 2327 N N . LEU A 1 292 ? 17.562 5.711 7.359 1 86.19 292 LEU A N 1
ATOM 2328 C CA . LEU A 1 292 ? 16.828 5.82 6.105 1 86.19 292 LEU A CA 1
ATOM 2329 C C . LEU A 1 292 ? 15.562 4.977 6.141 1 86.19 292 LEU A C 1
ATOM 2331 O O . LEU A 1 292 ? 14.734 5.055 5.23 1 86.19 292 LEU A O 1
ATOM 2335 N N . CYS A 1 293 ? 15.445 4.184 7.215 1 89.88 293 CYS A N 1
ATOM 2336 C CA . CYS A 1 293 ? 14.305 3.293 7.355 1 89.88 293 CYS A CA 1
ATOM 2337 C C . CYS A 1 293 ? 13.125 4.012 8.008 1 89.88 293 CYS A C 1
ATOM 2339 O O . CYS A 1 293 ? 13.172 4.336 9.195 1 89.88 293 CYS A O 1
ATOM 2341 N N . SER A 1 294 ? 12.023 4.289 7.184 1 91.81 294 SER A N 1
ATOM 2342 C CA . SER A 1 294 ? 10.844 4.98 7.68 1 91.81 294 SER A CA 1
ATOM 2343 C C . SER A 1 294 ? 9.625 4.684 6.812 1 91.81 294 SER A C 1
ATOM 2345 O O . SER A 1 294 ? 9.656 4.898 5.598 1 91.81 294 SER A O 1
ATOM 2347 N N . PRO A 1 295 ? 8.555 4.188 7.469 1 92.94 295 PRO A N 1
ATOM 2348 C CA . PRO A 1 295 ? 8.43 3.805 8.875 1 92.94 295 PRO A CA 1
ATOM 2349 C C . PRO A 1 295 ? 9.227 2.547 9.219 1 92.94 295 PRO A C 1
ATOM 2351 O O . PRO A 1 295 ? 9.547 1.753 8.328 1 92.94 295 PRO A O 1
ATOM 2354 N N . LYS A 1 296 ? 9.562 2.453 10.461 1 92.88 296 LYS A N 1
ATOM 2355 C CA . LYS A 1 296 ? 10.266 1.275 10.961 1 92.88 296 LYS A CA 1
ATOM 2356 C C . LYS A 1 296 ? 9.281 0.201 11.414 1 92.88 296 LYS A C 1
ATOM 2358 O O . LYS A 1 296 ? 8.188 0.514 11.898 1 92.88 296 LYS A O 1
ATOM 2363 N N . PRO A 1 297 ? 9.641 -1.066 11.266 1 93.69 297 PRO A N 1
ATOM 2364 C CA . PRO A 1 297 ? 10.883 -1.595 10.695 1 93.69 297 PRO A CA 1
ATOM 2365 C C . PRO A 1 297 ? 10.828 -1.718 9.172 1 93.69 297 PRO A C 1
ATOM 2367 O O . PRO A 1 297 ? 9.742 -1.739 8.586 1 93.69 297 PRO A O 1
ATOM 2370 N N . CYS A 1 298 ? 12.016 -1.734 8.562 1 93.94 298 CYS A N 1
ATOM 2371 C CA . CYS A 1 298 ? 12.125 -1.979 7.129 1 93.94 298 CYS A CA 1
ATOM 2372 C C . CYS A 1 298 ? 12.539 -3.418 6.852 1 93.94 298 CYS A C 1
ATOM 2374 O O . CYS A 1 298 ? 13.195 -4.051 7.684 1 93.94 298 CYS A O 1
ATOM 2376 N N . THR A 1 299 ? 12.125 -3.951 5.73 1 94.94 299 THR A N 1
ATOM 2377 C CA . THR A 1 299 ? 12.5 -5.297 5.309 1 94.94 299 THR A CA 1
ATOM 2378 C C . THR A 1 299 ? 13.508 -5.242 4.164 1 94.94 299 THR A C 1
ATOM 2380 O O . THR A 1 299 ? 14.695 -5.016 4.391 1 94.94 299 THR A O 1
ATOM 2383 N N . ILE A 1 300 ? 13.031 -5.395 2.889 1 93.81 300 ILE A N 1
ATOM 2384 C CA . ILE A 1 300 ? 13.93 -5.285 1.739 1 93.81 300 ILE A CA 1
ATOM 2385 C C . ILE A 1 300 ? 14.062 -3.822 1.325 1 93.81 300 ILE A C 1
ATOM 2387 O O . ILE A 1 300 ? 13.086 -3.199 0.9 1 93.81 300 ILE A O 1
ATOM 2391 N N . GLY A 1 301 ? 15.266 -3.359 1.492 1 89.38 301 GLY A N 1
ATOM 2392 C CA . GLY A 1 301 ? 15.445 -1.932 1.279 1 89.38 301 GLY A CA 1
ATOM 2393 C C . GLY A 1 301 ? 14.695 -1.081 2.289 1 89.38 301 GLY A C 1
ATOM 2394 O O . GLY A 1 301 ? 14.797 -1.311 3.496 1 89.38 301 GLY A O 1
ATOM 2395 N N . SER A 1 302 ? 13.953 -0.115 1.815 1 89.5 302 SER A N 1
ATOM 2396 C CA . SER A 1 302 ? 13.25 0.807 2.697 1 89.5 302 SER A CA 1
ATOM 2397 C C . SER A 1 302 ? 11.773 0.43 2.828 1 89.5 302 SER A C 1
ATOM 2399 O O . SER A 1 302 ? 10.977 1.204 3.357 1 89.5 302 SER A O 1
ATOM 2401 N N . VAL A 1 303 ? 11.492 -0.765 2.34 1 92.88 303 VAL A N 1
ATOM 2402 C CA . VAL A 1 303 ? 10.094 -1.172 2.365 1 92.88 303 VAL A CA 1
ATOM 2403 C C . VAL A 1 303 ? 9.703 -1.592 3.779 1 92.88 303 VAL A C 1
ATOM 2405 O O . VAL A 1 303 ? 10.352 -2.449 4.383 1 92.88 303 VAL A O 1
ATOM 2408 N N . TYR A 1 304 ? 8.648 -0.993 4.258 1 94.94 304 TYR A N 1
ATOM 2409 C CA . TYR A 1 304 ? 8.109 -1.319 5.57 1 94.94 304 TYR A CA 1
ATOM 2410 C C . TYR A 1 304 ? 7.578 -2.75 5.605 1 94.94 304 TYR A C 1
ATOM 2412 O O . TYR A 1 304 ? 6.973 -3.217 4.637 1 94.94 304 TYR A O 1
ATOM 2420 N N . GLY A 1 305 ? 7.836 -3.41 6.676 1 95.81 305 GLY A N 1
ATOM 2421 C CA . GLY A 1 305 ? 7.199 -4.672 7.016 1 95.81 305 GLY A CA 1
ATOM 2422 C C . GLY A 1 305 ? 6.992 -4.848 8.508 1 95.81 305 GLY A C 1
ATOM 2423 O O . GLY A 1 305 ? 7.949 -4.805 9.281 1 95.81 305 GLY A O 1
ATOM 2424 N N . PRO A 1 306 ? 5.707 -5.02 8.875 1 95.94 306 PRO A N 1
ATOM 2425 C CA . PRO A 1 306 ? 5.508 -5.266 10.305 1 95.94 306 PRO A CA 1
ATOM 2426 C C . PRO A 1 306 ? 6.234 -6.52 10.797 1 95.94 306 PRO A C 1
ATOM 2428 O O . PRO A 1 306 ? 6.445 -7.453 10.023 1 95.94 306 PRO A O 1
ATOM 2431 N N . PRO A 1 307 ? 6.633 -6.508 12.086 1 93.62 307 PRO A N 1
ATOM 2432 C CA . PRO A 1 307 ? 7.309 -7.699 12.609 1 93.62 307 PRO A CA 1
ATOM 2433 C C . PRO A 1 307 ? 6.434 -8.953 12.539 1 93.62 307 PRO A C 1
ATOM 2435 O O . PRO A 1 307 ? 5.227 -8.875 12.773 1 93.62 307 PRO A O 1
ATOM 2438 N N . VAL A 1 308 ? 7.105 -10.008 12.141 1 94.62 308 VAL A N 1
ATOM 2439 C CA . VAL A 1 308 ? 6.48 -11.32 12.211 1 94.62 308 VAL A CA 1
ATOM 2440 C C . VAL A 1 308 ? 6.758 -11.953 13.578 1 94.62 308 VAL A C 1
ATOM 2442 O O . VAL A 1 308 ? 7.914 -12.156 13.945 1 94.62 308 VAL A O 1
ATOM 2445 N N . HIS A 1 309 ? 5.812 -12.156 14.352 1 88.94 309 HIS A N 1
ATOM 2446 C CA . HIS A 1 309 ? 5.977 -12.727 15.68 1 88.94 309 HIS A CA 1
ATOM 2447 C C . HIS A 1 309 ? 5.559 -14.195 15.703 1 88.94 309 HIS A C 1
ATOM 2449 O O . HIS A 1 309 ? 6.223 -15.047 15.102 1 88.94 309 HIS A O 1
ATOM 2455 N N . ARG A 1 310 ? 4.414 -14.477 16.234 1 89.44 310 ARG A N 1
ATOM 2456 C CA . ARG A 1 310 ? 4.004 -15.867 16.438 1 89.44 310 ARG A CA 1
ATOM 2457 C C . ARG A 1 310 ? 2.945 -16.281 15.422 1 89.44 310 ARG A C 1
ATOM 2459 O O . ARG A 1 310 ? 2.344 -17.344 15.547 1 89.44 310 ARG A O 1
ATOM 2466 N N . GLU A 1 311 ? 2.764 -15.484 14.438 1 95.19 311 GLU A N 1
ATOM 2467 C CA . GLU A 1 311 ? 1.762 -15.82 13.43 1 95.19 311 GLU A CA 1
ATOM 2468 C C . GLU A 1 311 ? 2.168 -17.062 12.633 1 95.19 311 GLU A C 1
ATOM 2470 O O . GLU A 1 311 ? 3.342 -17.234 12.297 1 95.19 311 GLU A O 1
ATOM 2475 N N . ASN A 1 312 ? 1.21 -17.922 12.383 1 97.44 312 ASN A N 1
ATOM 2476 C CA . ASN A 1 312 ? 1.424 -19.031 11.461 1 97.44 312 ASN A CA 1
ATOM 2477 C C . ASN A 1 312 ? 1.291 -18.578 10.008 1 97.44 312 ASN A C 1
ATOM 2479 O O . ASN A 1 312 ? 0.434 -17.766 9.688 1 97.44 312 ASN A O 1
ATOM 2483 N N . PHE A 1 313 ? 2.145 -19.109 9.211 1 98.5 313 PHE A N 1
ATOM 2484 C CA . PHE A 1 313 ? 2.111 -18.781 7.789 1 98.5 313 PHE A CA 1
ATOM 2485 C C . PHE A 1 313 ? 1.956 -20.047 6.941 1 98.5 313 PHE A C 1
ATOM 2487 O O . PHE A 1 313 ? 2.508 -21.094 7.277 1 98.5 313 PHE A O 1
ATOM 2494 N N . LEU A 1 314 ? 1.188 -19.938 5.934 1 98.44 314 LEU A N 1
ATOM 2495 C CA . LEU A 1 314 ? 1.208 -20.922 4.855 1 98.44 314 LEU A CA 1
ATOM 2496 C C . LEU A 1 314 ? 2.059 -20.422 3.688 1 98.44 314 LEU A C 1
ATOM 2498 O O . LEU A 1 314 ? 1.851 -19.312 3.188 1 98.44 314 LEU A O 1
ATOM 2502 N N . ALA A 1 315 ? 3.021 -21.188 3.318 1 98.44 315 ALA A N 1
ATOM 2503 C CA . ALA A 1 315 ? 3.939 -20.875 2.227 1 98.44 315 ALA A CA 1
ATOM 2504 C C . ALA A 1 315 ? 3.52 -21.578 0.937 1 98.44 315 ALA A C 1
ATOM 2506 O O . ALA A 1 315 ? 3.285 -22.781 0.927 1 98.44 315 ALA A O 1
ATOM 2507 N N . LEU A 1 316 ? 3.465 -20.812 -0.163 1 97.62 316 LEU A N 1
ATOM 2508 C CA . LEU A 1 316 ? 2.939 -21.312 -1.43 1 97.62 316 LEU A CA 1
ATOM 2509 C C . LEU A 1 316 ? 3.967 -21.156 -2.545 1 97.62 316 LEU A C 1
ATOM 2511 O O . LEU A 1 316 ? 5.039 -20.578 -2.33 1 97.62 316 LEU A O 1
ATOM 2515 N N . GLY A 1 317 ? 3.578 -21.672 -3.713 1 95.44 317 GLY A N 1
ATOM 2516 C CA . GLY A 1 317 ? 4.371 -21.453 -4.91 1 95.44 317 GLY A CA 1
ATOM 2517 C C . GLY A 1 317 ? 5.723 -22.141 -4.867 1 95.44 317 GLY A C 1
ATOM 2518 O O . GLY A 1 317 ? 5.812 -23.328 -4.539 1 95.44 317 GLY A O 1
ATOM 2519 N N . SER A 1 318 ? 6.742 -21.375 -5.203 1 97.12 318 SER A N 1
ATOM 2520 C CA . SER A 1 318 ? 8.086 -21.938 -5.312 1 97.12 318 SER A CA 1
ATOM 2521 C C . SER A 1 318 ? 8.633 -22.328 -3.943 1 97.12 318 SER A C 1
ATOM 2523 O O . SER A 1 318 ? 9.578 -23.125 -3.85 1 97.12 318 SER A O 1
ATOM 2525 N N . ILE A 1 319 ? 8.102 -21.734 -2.877 1 98.5 319 ILE A N 1
ATOM 2526 C CA . ILE A 1 319 ? 8.539 -22.156 -1.548 1 98.5 319 ILE A CA 1
ATOM 2527 C C . ILE A 1 319 ? 8.164 -23.609 -1.317 1 98.5 319 ILE A C 1
ATOM 2529 O O . ILE A 1 319 ? 9.008 -24.422 -0.921 1 98.5 319 ILE A O 1
ATOM 2533 N N . TYR A 1 320 ? 6.934 -23.969 -1.601 1 97.75 320 TYR A N 1
ATOM 2534 C CA . TYR A 1 320 ? 6.496 -25.359 -1.471 1 97.75 320 TYR A CA 1
ATOM 2535 C C . TYR A 1 320 ? 7.273 -26.266 -2.412 1 97.75 320 TYR A C 1
ATOM 2537 O O . TYR A 1 320 ? 7.754 -27.328 -2.006 1 97.75 320 TYR A O 1
ATOM 2545 N N . LEU A 1 321 ? 7.363 -25.875 -3.67 1 96.38 321 LEU A N 1
ATOM 2546 C CA . LEU A 1 321 ? 7.98 -26.719 -4.684 1 96.38 321 LEU A CA 1
ATOM 2547 C C . LEU A 1 321 ? 9.422 -27.062 -4.305 1 96.38 321 LEU A C 1
ATOM 2549 O O . LEU A 1 321 ? 9.828 -28.219 -4.395 1 96.38 321 LEU A O 1
ATOM 2553 N N . THR A 1 322 ? 10.133 -26.031 -3.904 1 97.88 322 THR A N 1
ATOM 2554 C CA . THR A 1 322 ? 11.531 -26.234 -3.529 1 97.88 322 THR A CA 1
ATOM 2555 C C . THR A 1 322 ? 11.633 -27.109 -2.285 1 97.88 322 THR A C 1
ATOM 2557 O O . THR A 1 322 ? 12.461 -28.016 -2.232 1 97.88 322 THR A O 1
ATOM 2560 N N . ALA A 1 323 ? 10.82 -26.828 -1.288 1 98 323 ALA A N 1
ATOM 2561 C CA . ALA A 1 323 ? 10.828 -27.641 -0.069 1 98 323 ALA A CA 1
ATOM 2562 C C . ALA A 1 323 ? 10.5 -29.094 -0.372 1 98 323 ALA A C 1
ATOM 2564 O O . ALA A 1 323 ? 11.133 -30 0.166 1 98 323 ALA A O 1
ATOM 2565 N N . ASP A 1 324 ? 9.547 -29.281 -1.207 1 96.31 324 ASP A N 1
ATOM 2566 C CA . ASP A 1 324 ? 9.109 -30.625 -1.576 1 96.31 324 ASP A CA 1
ATOM 2567 C C . ASP A 1 324 ? 10.203 -31.359 -2.344 1 96.31 324 ASP A C 1
ATOM 2569 O O . ASP A 1 324 ? 10.531 -32.5 -2.023 1 96.31 324 ASP A O 1
ATOM 2573 N N . GLU A 1 325 ? 10.789 -30.766 -3.281 1 96.5 325 GLU A N 1
ATOM 2574 C CA . GLU A 1 325 ? 11.781 -31.375 -4.152 1 96.5 325 GLU A CA 1
ATOM 2575 C C . GLU A 1 325 ? 13.07 -31.688 -3.393 1 96.5 325 GLU A C 1
ATOM 2577 O O . GLU A 1 325 ? 13.75 -32.688 -3.689 1 96.5 325 GLU A O 1
ATOM 2582 N N . LEU A 1 326 ? 13.359 -30.859 -2.393 1 96.75 326 LEU A N 1
ATOM 2583 C CA . LEU A 1 326 ? 14.562 -31.078 -1.603 1 96.75 326 LEU A CA 1
ATOM 2584 C C . LEU A 1 326 ? 14.289 -32.031 -0.439 1 96.75 326 LEU A C 1
ATOM 2586 O O . LEU A 1 326 ? 15.172 -32.281 0.385 1 96.75 326 LEU A O 1
ATOM 2590 N N . GLY A 1 327 ? 13.07 -32.5 -0.334 1 95.12 327 GLY A N 1
ATOM 2591 C CA . GLY A 1 327 ? 12.719 -33.5 0.659 1 95.12 327 GLY A CA 1
ATOM 2592 C C . GLY A 1 327 ? 12.648 -32.938 2.068 1 95.12 327 GLY A C 1
ATOM 2593 O O . GLY A 1 327 ? 13.031 -33.594 3.027 1 95.12 327 GLY A O 1
ATOM 2594 N N . LEU A 1 328 ? 12.188 -31.719 2.189 1 96.56 328 LEU A N 1
ATOM 2595 C CA . LEU A 1 328 ? 12.289 -31.047 3.48 1 96.56 328 LEU A CA 1
ATOM 2596 C C . LEU A 1 328 ? 10.945 -31.062 4.211 1 96.56 328 LEU A C 1
ATOM 2598 O O . LEU A 1 328 ? 10.867 -30.688 5.383 1 96.56 328 LEU A O 1
ATOM 2602 N N . LEU A 1 329 ? 9.914 -31.438 3.498 1 93.56 329 LEU A N 1
ATOM 2603 C CA . LEU A 1 329 ? 8.594 -31.391 4.121 1 93.56 329 LEU A CA 1
ATOM 2604 C C . LEU A 1 329 ? 8.32 -32.688 4.898 1 93.56 329 LEU A C 1
ATOM 2606 O O . LEU A 1 329 ? 8.609 -33.781 4.418 1 93.56 329 LEU A O 1
ATOM 2610 N N . ASN A 1 330 ? 7.973 -32.438 6.152 1 86.06 330 ASN A N 1
ATOM 2611 C CA . ASN A 1 330 ? 7.586 -33.594 6.977 1 86.06 330 ASN A CA 1
ATOM 2612 C C . ASN A 1 330 ? 6.086 -33.844 6.895 1 86.06 330 ASN A C 1
ATOM 2614 O O . ASN A 1 330 ? 5.398 -33.312 6.039 1 86.06 330 ASN A O 1
ATOM 2618 N N . ASP A 1 331 ? 5.617 -34.656 7.812 1 85.25 331 ASP A N 1
ATOM 2619 C CA . ASP A 1 331 ? 4.219 -35.094 7.773 1 85.25 331 ASP A CA 1
ATOM 2620 C C . ASP A 1 331 ? 3.285 -33.938 8.141 1 85.25 331 ASP A C 1
ATOM 2622 O O . ASP A 1 331 ? 2.117 -33.938 7.746 1 85.25 331 ASP A O 1
ATOM 2626 N N . ASN A 1 332 ? 3.805 -32.938 8.781 1 89.75 332 ASN A N 1
ATOM 2627 C CA . ASN A 1 332 ? 2.943 -31.844 9.188 1 89.75 332 ASN A CA 1
ATOM 2628 C C . ASN A 1 332 ? 3.125 -30.625 8.289 1 89.75 332 ASN A C 1
ATOM 2630 O O . ASN A 1 332 ? 2.611 -29.547 8.586 1 89.75 332 ASN A O 1
ATOM 2634 N N . ASP A 1 333 ? 3.902 -30.734 7.207 1 94.19 333 ASP A N 1
ATOM 2635 C CA . ASP A 1 333 ? 4.102 -29.719 6.184 1 94.19 333 ASP A CA 1
ATOM 2636 C C . ASP A 1 333 ? 4.941 -28.562 6.719 1 94.19 333 ASP A C 1
ATOM 2638 O O . ASP A 1 333 ? 4.953 -27.469 6.137 1 94.19 333 ASP A O 1
ATOM 2642 N N . LEU A 1 334 ? 5.559 -28.797 7.902 1 96.75 334 LEU A N 1
ATOM 2643 C CA . LEU A 1 334 ? 6.41 -27.766 8.5 1 96.75 334 LEU A CA 1
ATOM 2644 C C . LEU A 1 334 ? 7.656 -27.547 7.66 1 96.75 334 LEU A C 1
ATOM 2646 O O . LEU A 1 334 ? 8.273 -28.5 7.184 1 96.75 334 LEU A O 1
ATOM 2650 N N . MET A 1 335 ? 7.969 -26.359 7.379 1 96.38 335 MET A N 1
ATOM 2651 C CA . MET A 1 335 ? 9.18 -25.969 6.664 1 96.38 335 MET A CA 1
ATOM 2652 C C . MET A 1 335 ? 9.992 -24.969 7.469 1 96.38 335 MET A C 1
ATOM 2654 O O . MET A 1 335 ? 9.484 -23.906 7.855 1 96.38 335 MET A O 1
ATOM 2658 N N . ARG A 1 336 ? 11.219 -25.25 7.762 1 96.62 336 ARG A N 1
ATOM 2659 C CA . ARG A 1 336 ? 12.125 -24.328 8.445 1 96.62 336 ARG A CA 1
ATOM 2660 C C . ARG A 1 336 ? 13.125 -23.734 7.465 1 96.62 336 ARG A C 1
ATOM 2662 O O . ARG A 1 336 ? 13.859 -24.453 6.789 1 96.62 336 ARG A O 1
ATOM 2669 N N . PRO A 1 337 ? 13.195 -22.375 7.395 1 98.19 337 PRO A N 1
ATOM 2670 C CA . PRO A 1 337 ? 14.102 -21.734 6.445 1 98.19 337 PRO A CA 1
ATOM 2671 C C . PRO A 1 337 ? 15.547 -22.203 6.605 1 98.19 337 PRO A C 1
ATOM 2673 O O . PRO A 1 337 ? 16.25 -22.406 5.609 1 98.19 337 PRO A O 1
ATOM 2676 N N . VAL A 1 338 ? 15.977 -22.484 7.816 1 98.5 338 VAL A N 1
ATOM 2677 C CA . VAL A 1 338 ? 17.359 -22.875 8.078 1 98.5 338 VAL A CA 1
ATOM 2678 C C . VAL A 1 338 ? 17.641 -24.234 7.438 1 98.5 338 VAL A C 1
ATOM 2680 O O . VAL A 1 338 ? 18.734 -24.453 6.902 1 98.5 338 VAL A O 1
ATOM 2683 N N . ASP A 1 339 ? 16.719 -25.125 7.496 1 98.19 339 ASP A N 1
ATOM 2684 C CA . ASP A 1 339 ? 16.891 -26.453 6.914 1 98.19 339 ASP A CA 1
ATOM 2685 C C . ASP A 1 339 ? 17 -26.359 5.391 1 98.19 339 ASP A C 1
ATOM 2687 O O . ASP A 1 339 ? 17.797 -27.078 4.781 1 98.19 339 ASP A O 1
ATOM 2691 N N . MET A 1 340 ? 16.188 -25.547 4.805 1 98.56 340 MET A N 1
ATOM 2692 C CA . MET A 1 340 ? 16.266 -25.359 3.357 1 98.56 340 MET A CA 1
ATOM 2693 C C . MET A 1 340 ? 17.609 -24.797 2.947 1 98.56 340 MET A C 1
ATOM 2695 O O . MET A 1 340 ? 18.219 -25.266 1.985 1 98.56 340 MET A O 1
ATOM 2699 N N . TYR A 1 341 ? 18.078 -23.812 3.691 1 98.75 341 TYR A N 1
ATOM 2700 C CA . TYR A 1 341 ? 19.359 -23.188 3.385 1 98.75 341 TYR A CA 1
ATOM 2701 C C . TYR A 1 341 ? 20.5 -24.188 3.445 1 98.75 341 TYR A C 1
ATOM 2703 O O . TYR A 1 341 ? 21.328 -24.25 2.539 1 98.75 341 TYR A O 1
ATOM 2711 N N . LEU A 1 342 ? 20.531 -24.984 4.48 1 98.56 342 LEU A N 1
ATOM 2712 C CA . LEU A 1 342 ? 21.594 -25.969 4.676 1 98.56 342 LEU A CA 1
ATOM 2713 C C . LEU A 1 342 ? 21.531 -27.047 3.596 1 98.56 342 LEU A C 1
ATOM 2715 O O . LEU A 1 342 ? 22.562 -27.406 3.025 1 98.56 342 LEU A O 1
ATOM 2719 N N . MET A 1 343 ? 20.344 -27.516 3.363 1 98.31 343 MET A N 1
ATOM 2720 C CA . MET A 1 343 ? 20.172 -28.531 2.324 1 98.31 343 MET A CA 1
ATOM 2721 C C . MET A 1 343 ? 20.609 -28 0.966 1 98.31 343 MET A C 1
ATOM 2723 O O . MET A 1 343 ? 21.297 -28.703 0.213 1 98.31 343 MET A O 1
ATOM 2727 N N . ALA A 1 344 ? 20.25 -26.781 0.685 1 98.56 344 ALA A N 1
ATOM 2728 C CA . ALA A 1 344 ? 20.562 -26.172 -0.606 1 98.56 344 ALA A CA 1
ATOM 2729 C C . ALA A 1 344 ? 22.062 -25.938 -0.746 1 98.56 344 ALA A C 1
ATOM 2731 O O . ALA A 1 344 ? 22.625 -26.031 -1.843 1 98.56 344 ALA A O 1
ATOM 2732 N N . THR A 1 345 ? 22.719 -25.562 0.342 1 98.56 345 THR A N 1
ATOM 2733 C CA . THR A 1 345 ? 24.172 -25.359 0.312 1 98.56 345 THR A CA 1
ATOM 2734 C C . THR A 1 345 ? 24.875 -26.641 -0.153 1 98.56 345 THR A C 1
ATOM 2736 O O . THR A 1 345 ? 25.828 -26.562 -0.94 1 98.56 345 THR A O 1
ATOM 2739 N N . ASN A 1 346 ? 24.422 -27.734 0.295 1 98 346 ASN A N 1
ATOM 2740 C CA . ASN A 1 346 ? 25 -29.016 -0.121 1 98 346 ASN A CA 1
ATOM 2741 C C . ASN A 1 346 ? 24.547 -29.391 -1.525 1 98 346 ASN A C 1
ATOM 2743 O O . ASN A 1 346 ? 25.328 -29.906 -2.32 1 98 346 ASN A O 1
ATOM 2747 N N . TYR A 1 347 ? 23.281 -29.172 -1.747 1 98.38 347 TYR A N 1
ATOM 2748 C CA . TYR A 1 347 ? 22.719 -29.453 -3.061 1 98.38 347 TYR A CA 1
ATOM 2749 C C . TYR A 1 347 ? 23.484 -28.719 -4.152 1 98.38 347 TYR A C 1
ATOM 2751 O O . TYR A 1 347 ? 23.734 -29.266 -5.227 1 98.38 347 TYR A O 1
ATOM 2759 N N . CYS A 1 348 ? 23.891 -27.484 -3.883 1 98.12 348 CYS A N 1
ATOM 2760 C CA . CYS A 1 348 ? 24.531 -26.609 -4.859 1 98.12 348 CYS A CA 1
ATOM 2761 C C . CYS A 1 348 ? 25.984 -27 -5.078 1 98.12 348 CYS A C 1
ATOM 2763 O O . CYS A 1 348 ? 26.688 -26.359 -5.871 1 98.12 348 CYS A O 1
ATOM 2765 N N . ARG A 1 349 ? 26.438 -28.016 -4.512 1 97.12 349 ARG A N 1
ATOM 2766 C CA . ARG A 1 349 ? 27.781 -28.547 -4.758 1 97.12 349 ARG A CA 1
ATOM 2767 C C . ARG A 1 349 ? 27.734 -29.672 -5.797 1 97.12 349 ARG A C 1
ATOM 2769 O O . ARG A 1 349 ? 28.781 -30.047 -6.344 1 97.12 349 ARG A O 1
ATOM 2776 N N . LEU A 1 350 ? 26.578 -30.141 -6.027 1 98.12 350 LEU A N 1
ATOM 2777 C CA . LEU A 1 350 ? 26.406 -31.266 -6.949 1 98.12 350 LEU A CA 1
ATOM 2778 C C . LEU A 1 350 ? 26.469 -30.781 -8.398 1 98.12 350 LEU A C 1
ATOM 2780 O O . LEU A 1 350 ? 26.297 -29.594 -8.672 1 98.12 350 LEU A O 1
ATOM 2784 N N . THR A 1 351 ? 26.75 -31.75 -9.312 1 97.94 351 THR A N 1
ATOM 2785 C CA . THR A 1 351 ? 26.562 -31.516 -10.734 1 97.94 351 THR A CA 1
ATOM 2786 C C . THR A 1 351 ? 25.078 -31.656 -11.109 1 97.94 351 THR A C 1
ATOM 2788 O O . THR A 1 351 ? 24.297 -32.219 -10.336 1 97.94 351 THR A O 1
ATOM 2791 N N . LEU A 1 352 ? 24.766 -31.156 -12.266 1 98.25 352 LEU A N 1
ATOM 2792 C CA . LEU A 1 352 ? 23.406 -31.266 -12.781 1 98.25 352 LEU A CA 1
ATOM 2793 C C . LEU A 1 352 ? 22.938 -32.719 -12.781 1 98.25 352 LEU A C 1
ATOM 2795 O O . LEU A 1 352 ? 21.828 -33 -12.312 1 98.25 352 LEU A O 1
ATOM 2799 N N . ASP A 1 353 ? 23.766 -33.625 -13.195 1 97.44 353 ASP A N 1
ATOM 2800 C CA . ASP A 1 353 ? 23.406 -35.031 -13.32 1 97.44 353 ASP A CA 1
ATOM 2801 C C . ASP A 1 353 ? 23.234 -35.688 -11.945 1 97.44 353 ASP A C 1
ATOM 2803 O O . ASP A 1 353 ? 22.312 -36.469 -11.727 1 97.44 353 ASP A O 1
ATOM 2807 N N . GLU A 1 354 ? 24.141 -35.406 -11.062 1 97.81 354 GLU A N 1
ATOM 2808 C CA . GLU A 1 354 ? 24.062 -35.938 -9.711 1 97.81 354 GLU A CA 1
ATOM 2809 C C . GLU A 1 354 ? 22.781 -35.5 -9.008 1 97.81 354 GLU A C 1
ATOM 2811 O O . GLU A 1 354 ? 22.109 -36.312 -8.375 1 97.81 354 GLU A O 1
ATOM 2816 N N . ALA A 1 355 ? 22.484 -34.219 -9.164 1 98 355 ALA A N 1
ATOM 2817 C CA . ALA A 1 355 ? 21.281 -33.688 -8.516 1 98 355 ALA A CA 1
ATOM 2818 C C . ALA A 1 355 ? 20.016 -34.312 -9.07 1 98 355 ALA A C 1
ATOM 2820 O O . ALA A 1 355 ? 19.125 -34.719 -8.312 1 98 355 ALA A O 1
ATOM 2821 N N . ALA A 1 356 ? 19.922 -34.375 -10.383 1 97.12 356 ALA A N 1
ATOM 2822 C CA . ALA A 1 356 ? 18.766 -34.938 -11.039 1 97.12 356 ALA A CA 1
ATOM 2823 C C . ALA A 1 356 ? 18.547 -36.406 -10.594 1 97.12 356 ALA A C 1
ATOM 2825 O O . ALA A 1 356 ? 17.406 -36.812 -10.336 1 97.12 356 ALA A O 1
ATOM 2826 N N . ALA A 1 357 ? 19.625 -37.125 -10.461 1 96.75 357 ALA A N 1
ATOM 2827 C CA . ALA A 1 357 ? 19.562 -38.531 -10.078 1 96.75 357 ALA A CA 1
ATOM 2828 C C . ALA A 1 357 ? 19.203 -38.688 -8.602 1 96.75 357 ALA A C 1
ATOM 2830 O O . ALA A 1 357 ? 18.328 -39.469 -8.242 1 96.75 357 ALA A O 1
ATOM 2831 N N . LYS A 1 358 ? 19.891 -38 -7.809 1 96.56 358 LYS A N 1
ATOM 2832 C CA . LYS A 1 358 ? 19.781 -38.125 -6.359 1 96.56 358 LYS A CA 1
ATOM 2833 C C . LYS A 1 358 ? 18.406 -37.688 -5.867 1 96.56 358 LYS A C 1
ATOM 2835 O O . LYS A 1 358 ? 17.844 -38.281 -4.941 1 96.56 358 LYS A O 1
ATOM 2840 N N . PHE A 1 359 ? 17.891 -36.656 -6.461 1 96.44 359 PHE A N 1
ATOM 2841 C CA . PHE A 1 359 ? 16.672 -36.062 -5.949 1 96.44 359 PHE A CA 1
ATOM 2842 C C . PHE A 1 359 ? 15.492 -36.344 -6.863 1 96.44 359 PHE A C 1
ATOM 2844 O O . PHE A 1 359 ? 14.375 -35.906 -6.613 1 96.44 359 PHE A O 1
ATOM 2851 N N . ASN A 1 360 ? 15.719 -37.125 -7.926 1 95.19 360 ASN A N 1
ATOM 2852 C CA . ASN A 1 360 ? 14.688 -37.531 -8.875 1 95.19 360 ASN A CA 1
ATOM 2853 C C . ASN A 1 360 ? 13.938 -36.312 -9.438 1 95.19 360 ASN A C 1
ATOM 2855 O O . ASN A 1 360 ? 12.703 -36.25 -9.375 1 95.19 360 ASN A O 1
ATOM 2859 N N . ILE A 1 361 ? 14.672 -35.312 -9.844 1 94.94 361 ILE A N 1
ATOM 2860 C CA . ILE A 1 361 ? 14.164 -34.094 -10.469 1 94.94 361 ILE A CA 1
ATOM 2861 C C . ILE A 1 361 ? 14.609 -34.031 -11.922 1 94.94 361 ILE A C 1
ATOM 2863 O O . ILE A 1 361 ? 15.758 -34.375 -12.242 1 94.94 361 ILE A O 1
ATOM 2867 N N . PRO A 1 362 ? 13.625 -33.656 -12.812 1 94.38 362 PRO A N 1
ATOM 2868 C CA . PRO A 1 362 ? 14.086 -33.469 -14.195 1 94.38 362 PRO A CA 1
ATOM 2869 C C . PRO A 1 362 ? 15.258 -32.469 -14.289 1 94.38 362 PRO A C 1
ATOM 2871 O O . PRO A 1 362 ? 15.242 -31.438 -13.641 1 94.38 362 PRO A O 1
ATOM 2874 N N . SER A 1 363 ? 16.203 -32.812 -15.156 1 94.69 363 SER A N 1
ATOM 2875 C CA . SER A 1 363 ? 17.438 -32.031 -15.266 1 94.69 363 SER A CA 1
ATOM 2876 C C . SER A 1 363 ? 17.156 -30.578 -15.586 1 94.69 363 SER A C 1
ATOM 2878 O O . SER A 1 363 ? 17.844 -29.688 -15.078 1 94.69 363 SER A O 1
ATOM 2880 N N . ARG A 1 364 ? 16.172 -30.359 -16.375 1 92.38 364 ARG A N 1
ATOM 2881 C CA . ARG A 1 364 ? 15.875 -29 -16.828 1 92.38 364 ARG A CA 1
ATOM 2882 C C . ARG A 1 364 ? 15.461 -28.109 -15.664 1 92.38 364 ARG A C 1
ATOM 2884 O O . ARG A 1 364 ? 15.516 -26.875 -15.766 1 92.38 364 ARG A O 1
ATOM 2891 N N . TRP A 1 365 ? 15.117 -28.688 -14.547 1 92.94 365 TRP A N 1
ATOM 2892 C CA . TRP A 1 365 ? 14.617 -27.922 -13.414 1 92.94 365 TRP A CA 1
ATOM 2893 C C . TRP A 1 365 ? 15.586 -27.984 -12.242 1 92.94 365 TRP A C 1
ATOM 2895 O O . TRP A 1 365 ? 15.422 -27.281 -11.25 1 92.94 365 TRP A O 1
ATOM 2905 N N . ALA A 1 366 ? 16.609 -28.734 -12.328 1 96.88 366 ALA A N 1
ATOM 2906 C CA . ALA A 1 366 ? 17.438 -29.062 -11.172 1 96.88 366 ALA A CA 1
ATOM 2907 C C . ALA A 1 366 ? 18.188 -27.844 -10.672 1 96.88 366 ALA A C 1
ATOM 2909 O O . ALA A 1 366 ? 18.391 -27.672 -9.469 1 96.88 366 ALA A O 1
ATOM 2910 N N . SER A 1 367 ? 18.641 -26.953 -11.57 1 97.69 367 SER A N 1
ATOM 2911 C CA . SER A 1 367 ? 19.375 -25.766 -11.172 1 97.69 367 SER A CA 1
ATOM 2912 C C . SER A 1 367 ? 18.5 -24.797 -10.383 1 97.69 367 SER A C 1
ATOM 2914 O O . SER A 1 367 ? 18.984 -24.031 -9.555 1 97.69 367 SER A O 1
ATOM 2916 N N . PHE A 1 368 ? 17.219 -24.875 -10.578 1 97.19 368 PHE A N 1
ATOM 2917 C CA . PHE A 1 368 ? 16.297 -23.984 -9.906 1 97.19 368 PHE A CA 1
ATOM 2918 C C . PHE A 1 368 ? 16.312 -24.219 -8.398 1 97.19 368 PHE A C 1
ATOM 2920 O O . PHE A 1 368 ? 16.172 -23.281 -7.621 1 97.19 368 PHE A O 1
ATOM 2927 N N . ASP A 1 369 ? 16.516 -25.438 -7.992 1 98 369 ASP A N 1
ATOM 2928 C CA . ASP A 1 369 ? 16.5 -25.75 -6.566 1 98 369 ASP A CA 1
ATOM 2929 C C . ASP A 1 369 ? 17.766 -25.25 -5.879 1 98 369 ASP A C 1
ATOM 2931 O O . ASP A 1 369 ? 17.734 -24.906 -4.695 1 98 369 ASP A O 1
ATOM 2935 N N . CYS A 1 370 ? 18.906 -25.203 -6.672 1 98.5 370 CYS A N 1
ATOM 2936 C CA . CYS A 1 370 ? 20.078 -24.547 -6.129 1 98.5 370 CYS A CA 1
ATOM 2937 C C . CYS A 1 370 ? 19.812 -23.062 -5.895 1 98.5 370 CYS A C 1
ATOM 2939 O O . CYS A 1 370 ? 20 -22.562 -4.785 1 98.5 370 CYS A O 1
ATOM 2941 N N . GLN A 1 371 ? 19.312 -22.375 -6.855 1 98.69 371 GLN A N 1
ATOM 2942 C CA . GLN A 1 371 ? 18.969 -20.969 -6.766 1 98.69 371 GLN A CA 1
ATOM 2943 C C . GLN A 1 371 ? 17.938 -20.703 -5.672 1 98.69 371 GLN A C 1
ATOM 2945 O O . GLN A 1 371 ? 18.188 -19.938 -4.742 1 98.69 371 GLN A O 1
ATOM 2950 N N . ASN A 1 372 ? 16.812 -21.406 -5.754 1 98.81 372 ASN A N 1
ATOM 2951 C CA . ASN A 1 372 ? 15.688 -21.141 -4.875 1 98.81 372 ASN A CA 1
ATOM 2952 C C . ASN A 1 372 ? 15.977 -21.562 -3.439 1 98.81 372 ASN A C 1
ATOM 2954 O O . ASN A 1 372 ? 15.531 -20.922 -2.492 1 98.81 372 ASN A O 1
ATOM 2958 N N . GLY A 1 373 ? 16.656 -22.688 -3.359 1 98.81 373 GLY A N 1
ATOM 2959 C CA . GLY A 1 373 ? 17 -23.188 -2.033 1 98.81 373 GLY A CA 1
ATOM 2960 C C . GLY A 1 373 ? 17.859 -22.219 -1.235 1 98.81 373 GLY A C 1
ATOM 2961 O O . GLY A 1 373 ? 17.797 -22.203 -0.004 1 98.81 373 GLY A O 1
ATOM 2962 N N . LEU A 1 374 ? 18.656 -21.438 -1.93 1 98.88 374 LEU A N 1
ATOM 2963 C CA . LEU A 1 374 ? 19.484 -20.422 -1.278 1 98.88 374 LEU A CA 1
ATOM 2964 C C . LEU A 1 374 ? 18.75 -19.109 -1.15 1 98.88 374 LEU A C 1
ATOM 2966 O O . LEU A 1 374 ? 18.812 -18.453 -0.109 1 98.88 374 LEU A O 1
ATOM 2970 N N . TYR A 1 375 ? 17.984 -18.797 -2.107 1 98.88 375 TYR A N 1
ATOM 2971 C CA . TYR A 1 375 ? 17.297 -17.516 -2.221 1 98.88 375 TYR A CA 1
ATOM 2972 C C . TYR A 1 375 ? 16.156 -17.422 -1.217 1 98.88 375 TYR A C 1
ATOM 2974 O O . TYR A 1 375 ? 16.031 -16.422 -0.493 1 98.88 375 TYR A O 1
ATOM 2982 N N . ILE A 1 376 ? 15.281 -18.406 -1.118 1 98.88 376 ILE A N 1
ATOM 2983 C CA . ILE A 1 376 ? 14.023 -18.344 -0.376 1 98.88 376 ILE A CA 1
ATOM 2984 C C . ILE A 1 376 ? 14.312 -18.141 1.109 1 98.88 376 ILE A C 1
ATOM 2986 O O . ILE A 1 376 ? 13.734 -17.25 1.742 1 98.88 376 ILE A O 1
ATOM 2990 N N . PRO A 1 377 ? 15.266 -18.906 1.707 1 98.81 377 PRO A N 1
ATOM 2991 C CA . PRO A 1 377 ? 15.562 -18.641 3.119 1 98.81 377 PRO A CA 1
ATOM 2992 C C . PRO A 1 377 ? 16.094 -17.234 3.369 1 98.81 377 PRO A C 1
ATOM 2994 O O . PRO A 1 377 ? 15.727 -16.609 4.367 1 98.81 377 PRO A O 1
ATOM 2997 N N . LYS A 1 378 ? 16.922 -16.734 2.479 1 98.69 378 LYS A N 1
ATOM 2998 C CA . LYS A 1 378 ? 17.438 -15.383 2.619 1 98.69 378 LYS A CA 1
ATOM 2999 C C . LYS A 1 378 ? 16.328 -14.344 2.496 1 98.69 378 LYS A C 1
ATOM 3001 O O . LYS A 1 378 ? 16.328 -13.344 3.215 1 98.69 378 LYS A O 1
ATOM 3006 N N . LEU A 1 379 ? 15.469 -14.586 1.578 1 98.75 379 LEU A N 1
ATOM 3007 C CA . LEU A 1 379 ? 14.305 -13.727 1.386 1 98.75 379 LEU A CA 1
ATOM 3008 C C . LEU A 1 379 ? 13.43 -13.703 2.637 1 98.75 379 LEU A C 1
ATOM 3010 O O . LEU A 1 379 ? 13.031 -12.633 3.098 1 98.75 379 LEU A O 1
ATOM 3014 N N . LEU A 1 380 ? 13.102 -14.922 3.186 1 98.62 380 LEU A N 1
ATOM 3015 C CA . LEU A 1 380 ? 12.273 -15.016 4.383 1 98.62 380 LEU A CA 1
ATOM 3016 C C . LEU A 1 380 ? 12.938 -14.305 5.559 1 98.62 380 LEU A C 1
ATOM 3018 O O . LEU A 1 380 ? 12.258 -13.609 6.324 1 98.62 380 LEU A O 1
ATOM 3022 N N . LYS A 1 381 ? 14.242 -14.43 5.652 1 98.06 381 LYS A N 1
ATOM 3023 C CA . LYS A 1 381 ? 14.977 -13.711 6.688 1 98.06 381 LYS A CA 1
ATOM 3024 C C . LYS A 1 381 ? 14.852 -12.203 6.496 1 98.06 381 LYS A C 1
ATOM 3026 O O . LYS A 1 381 ? 14.641 -11.461 7.461 1 98.06 381 LYS A O 1
ATOM 3031 N N . ALA A 1 382 ? 15.008 -11.758 5.289 1 97.5 382 ALA A N 1
ATOM 3032 C CA . ALA A 1 382 ? 14.891 -10.336 4.977 1 97.5 382 ALA A CA 1
ATOM 3033 C C . ALA A 1 382 ? 13.508 -9.805 5.332 1 97.5 382 ALA A C 1
ATOM 3035 O O . ALA A 1 382 ? 13.352 -8.633 5.691 1 97.5 382 ALA A O 1
ATOM 3036 N N . LEU A 1 383 ? 12.5 -10.664 5.277 1 97.62 383 LEU A N 1
ATOM 3037 C CA . LEU A 1 383 ? 11.125 -10.289 5.57 1 97.62 383 LEU A CA 1
ATOM 3038 C C . LEU A 1 383 ? 10.867 -10.281 7.074 1 97.62 383 LEU A C 1
ATOM 3040 O O . LEU A 1 383 ? 9.797 -9.867 7.527 1 97.62 383 LEU A O 1
ATOM 3044 N N . GLY A 1 384 ? 11.781 -10.805 7.832 1 95.88 384 GLY A N 1
ATOM 3045 C CA . GLY A 1 384 ? 11.68 -10.711 9.281 1 95.88 384 GLY A CA 1
ATOM 3046 C C . GLY A 1 384 ? 11.445 -12.055 9.945 1 95.88 384 GLY A C 1
ATOM 3047 O O . GLY A 1 384 ? 11.281 -12.125 11.164 1 95.88 384 GLY A O 1
ATOM 3048 N N . PHE A 1 385 ? 11.477 -13.133 9.18 1 97.81 385 PHE A N 1
ATOM 3049 C CA . PHE A 1 385 ? 11.281 -14.453 9.773 1 97.81 385 PHE A CA 1
ATOM 3050 C C . PHE A 1 385 ? 12.555 -14.922 10.469 1 97.81 385 PHE A C 1
ATOM 3052 O O . PHE A 1 385 ? 13.664 -14.695 9.977 1 97.81 385 PHE A O 1
ATOM 3059 N N . ASN A 1 386 ? 12.32 -15.547 11.57 1 97.19 386 ASN A N 1
ATOM 3060 C CA . ASN A 1 386 ? 13.414 -16.297 12.18 1 97.19 386 ASN A CA 1
ATOM 3061 C C . ASN A 1 386 ? 13.766 -17.531 11.367 1 97.19 386 ASN A C 1
ATOM 3063 O O . ASN A 1 386 ? 12.883 -18.297 10.969 1 97.19 386 ASN A O 1
ATOM 3067 N N . MET A 1 387 ? 15 -17.781 11.148 1 97.38 387 MET A N 1
ATOM 3068 C CA . MET A 1 387 ? 15.453 -18.906 10.328 1 97.38 387 MET A CA 1
ATOM 3069 C C . MET A 1 387 ? 15.062 -20.234 10.961 1 97.38 387 MET A C 1
ATOM 3071 O O . MET A 1 387 ? 14.891 -21.234 10.258 1 97.38 387 MET A O 1
ATOM 3075 N N . GLU A 1 388 ? 14.859 -20.219 12.281 1 97.19 388 GLU A N 1
ATOM 3076 C CA . GLU A 1 388 ? 14.555 -21.438 13 1 97.19 388 GLU A CA 1
ATOM 3077 C C . GLU A 1 388 ? 13.07 -21.516 13.359 1 97.19 388 GLU A C 1
ATOM 3079 O O . GLU A 1 388 ? 12.664 -22.328 14.18 1 97.19 388 GLU A O 1
ATOM 3084 N N . THR A 1 389 ? 12.32 -20.656 12.719 1 96.88 389 THR A N 1
ATOM 3085 C CA . THR A 1 389 ? 10.898 -20.594 13.047 1 96.88 389 THR A CA 1
ATOM 3086 C C . THR A 1 389 ? 10.227 -21.953 12.797 1 96.88 389 THR A C 1
ATOM 3088 O O . THR A 1 389 ? 10.641 -22.688 11.906 1 96.88 389 THR A O 1
ATOM 3091 N N . GLU A 1 390 ? 9.195 -22.25 13.578 1 96 390 GLU A N 1
ATOM 3092 C CA . GLU A 1 390 ? 8.367 -23.438 13.398 1 96 390 GLU A CA 1
ATOM 3093 C C . GLU A 1 390 ? 6.934 -23.062 13.031 1 96 390 GLU A C 1
ATOM 3095 O O . GLU A 1 390 ? 5.996 -23.828 13.289 1 96 390 GLU A O 1
ATOM 3100 N N . ASN A 1 391 ? 6.812 -21.828 12.422 1 96.88 391 ASN A N 1
ATOM 3101 C CA . ASN A 1 391 ? 5.473 -21.312 12.172 1 96.88 391 ASN A CA 1
ATOM 3102 C C . ASN A 1 391 ? 5.188 -21.203 10.68 1 96.88 391 ASN A C 1
ATOM 3104 O O . ASN A 1 391 ? 4.223 -20.547 10.273 1 96.88 391 ASN A O 1
ATOM 3108 N N . ILE A 1 392 ? 6.039 -21.797 9.805 1 98 392 ILE A N 1
ATOM 3109 C CA . ILE A 1 392 ? 5.797 -21.766 8.367 1 98 392 ILE A CA 1
ATOM 3110 C C . ILE A 1 392 ? 5.465 -23.172 7.871 1 98 392 ILE A C 1
ATOM 3112 O O . ILE A 1 392 ? 6.262 -24.094 8.039 1 98 392 ILE A O 1
ATOM 3116 N N . PHE A 1 393 ? 4.328 -23.297 7.281 1 98.19 393 PHE A N 1
ATOM 3117 C CA . PHE A 1 393 ? 3.887 -24.547 6.676 1 98.19 393 PHE A CA 1
ATOM 3118 C C . PHE A 1 393 ? 3.754 -24.406 5.164 1 98.19 393 PHE A C 1
ATOM 3120 O O . PHE A 1 393 ? 3.219 -23.406 4.68 1 98.19 393 PHE A O 1
ATOM 3127 N N . ALA A 1 394 ? 4.27 -25.344 4.402 1 97.81 394 ALA A N 1
ATOM 3128 C CA . ALA A 1 394 ? 4.25 -25.234 2.947 1 97.81 394 ALA A CA 1
ATOM 3129 C C . ALA A 1 394 ? 3.277 -26.234 2.336 1 97.81 394 ALA A C 1
ATOM 3131 O O . ALA A 1 394 ? 3.348 -27.438 2.629 1 97.81 394 ALA A O 1
ATOM 3132 N N . LYS A 1 395 ? 2.414 -25.703 1.521 1 95.81 395 LYS A N 1
ATOM 3133 C CA . LYS A 1 395 ? 1.4 -26.562 0.899 1 95.81 395 LYS A CA 1
ATOM 3134 C C . LYS A 1 395 ? 1.073 -26.078 -0.513 1 95.81 395 LYS A C 1
ATOM 3136 O O . LYS A 1 395 ? 1.22 -24.891 -0.821 1 95.81 395 LYS A O 1
ATOM 3141 N N . ARG A 1 396 ? 0.599 -27 -1.302 1 94.38 396 ARG A N 1
ATOM 3142 C CA . ARG A 1 396 ? 0.169 -26.688 -2.66 1 94.38 396 ARG A CA 1
ATOM 3143 C C . ARG A 1 396 ? -1.343 -26.828 -2.803 1 94.38 396 ARG A C 1
ATOM 3145 O O . ARG A 1 396 ? -1.974 -26.078 -3.547 1 94.38 396 ARG A O 1
ATOM 3152 N N . LYS A 1 397 ? -1.916 -27.812 -2.158 1 92 397 LYS A N 1
ATOM 3153 C CA . LYS A 1 397 ? -3.342 -28.125 -2.229 1 92 397 LYS A CA 1
ATOM 3154 C C . LYS A 1 397 ? -3.936 -28.297 -0.834 1 92 397 LYS A C 1
ATOM 3156 O O . LYS A 1 397 ? -3.225 -28.656 0.107 1 92 397 LYS A O 1
ATOM 3161 N N . LEU A 1 398 ? -5.105 -27.953 -0.71 1 90.06 398 LEU A N 1
ATOM 3162 C CA . LEU A 1 398 ? -5.918 -28.297 0.452 1 90.06 398 LEU A CA 1
ATOM 3163 C C . LEU A 1 398 ? -7.18 -29.031 0.034 1 90.06 398 LEU A C 1
ATOM 3165 O O . LEU A 1 398 ? -7.996 -28.5 -0.723 1 90.06 398 LEU A O 1
ATOM 3169 N N . ASP A 1 399 ? -7.348 -30.25 0.458 1 83.69 399 ASP A N 1
ATOM 3170 C CA . ASP A 1 399 ? -8.484 -31.094 0.142 1 83.69 399 ASP A CA 1
ATOM 3171 C C . ASP A 1 399 ? -8.711 -31.188 -1.366 1 83.69 399 ASP A C 1
ATOM 3173 O O . ASP A 1 399 ? -9.828 -30.969 -1.847 1 83.69 399 ASP A O 1
ATOM 3177 N N . GLY A 1 400 ? -7.668 -31.266 -2.059 1 82.44 400 GLY A N 1
ATOM 3178 C CA . GLY A 1 400 ? -7.738 -31.484 -3.496 1 82.44 400 GLY A CA 1
ATOM 3179 C C . GLY A 1 400 ? -7.812 -30.203 -4.289 1 82.44 400 GLY A C 1
ATOM 3180 O O . GLY A 1 400 ? -7.738 -30.219 -5.52 1 82.44 400 GLY A O 1
ATOM 3181 N N . VAL A 1 401 ? -7.891 -29.125 -3.582 1 83.75 401 VAL A N 1
ATOM 3182 C CA . VAL A 1 401 ? -8 -27.828 -4.25 1 83.75 401 VAL A CA 1
ATOM 3183 C C . VAL A 1 401 ? -6.652 -27.109 -4.23 1 83.75 401 VAL A C 1
ATOM 3185 O O . VAL A 1 401 ? -6.027 -26.984 -3.176 1 83.75 401 VAL A O 1
ATOM 3188 N N . LYS A 1 402 ? -6.27 -26.719 -5.426 1 88.44 402 LYS A N 1
ATOM 3189 C CA . LYS A 1 402 ? -5.031 -25.938 -5.492 1 88.44 402 LYS A CA 1
ATOM 3190 C C . LYS A 1 402 ? -5.195 -24.578 -4.812 1 88.44 402 LYS A C 1
ATOM 3192 O O . LYS A 1 402 ? -6.156 -23.859 -5.082 1 88.44 402 LYS A O 1
ATOM 3197 N N . ILE A 1 403 ? -4.211 -24.328 -3.992 1 93 403 ILE A N 1
ATOM 3198 C CA . ILE A 1 403 ? -4.297 -23.062 -3.256 1 93 403 ILE A CA 1
ATOM 3199 C C . ILE A 1 403 ? -3.715 -21.938 -4.098 1 93 403 ILE A C 1
ATOM 3201 O O . ILE A 1 403 ? -2.568 -22.016 -4.543 1 93 403 ILE A O 1
ATOM 3205 N N . GLY A 1 404 ? -4.465 -20.969 -4.441 1 93.12 404 GLY A N 1
ATOM 3206 C CA . GLY A 1 404 ? -4.109 -19.75 -5.148 1 93.12 404 GLY A CA 1
ATOM 3207 C C . GLY A 1 404 ? -4.996 -18.578 -4.789 1 93.12 404 GLY A C 1
ATOM 3208 O O . GLY A 1 404 ? -5.789 -18.656 -3.848 1 93.12 404 GLY A O 1
ATOM 3209 N N . TRP A 1 405 ? -4.824 -17.516 -5.477 1 97.06 405 TRP A N 1
ATOM 3210 C CA . TRP A 1 405 ? -5.535 -16.297 -5.078 1 97.06 405 TRP A CA 1
ATOM 3211 C C . TRP A 1 405 ? -6.93 -16.25 -5.688 1 97.06 405 TRP A C 1
ATOM 3213 O O . TRP A 1 405 ? -7.762 -15.438 -5.301 1 97.06 405 TRP A O 1
ATOM 3223 N N . SER A 1 406 ? -7.297 -17.203 -6.582 1 96.69 406 SER A N 1
ATOM 3224 C CA . SER A 1 406 ? -8.516 -17.094 -7.379 1 96.69 406 SER A CA 1
ATOM 3225 C C . SER A 1 406 ? -9.758 -17.25 -6.512 1 96.69 406 SER A C 1
ATOM 3227 O O . SER A 1 406 ? -10.742 -16.531 -6.695 1 96.69 406 SER A O 1
ATOM 3229 N N . ILE A 1 407 ? -9.773 -18.25 -5.609 1 96.56 407 ILE A N 1
ATOM 3230 C CA . ILE A 1 407 ? -10.953 -18.453 -4.773 1 96.56 407 ILE A CA 1
ATOM 3231 C C . ILE A 1 407 ? -11.164 -17.234 -3.875 1 96.56 407 ILE A C 1
ATOM 3233 O O . ILE A 1 407 ? -12.305 -16.828 -3.619 1 96.56 407 ILE A O 1
ATOM 3237 N N . GLY A 1 408 ? -10.062 -16.656 -3.408 1 98 408 GLY A N 1
ATOM 3238 C CA . GLY A 1 408 ? -10.156 -15.422 -2.631 1 98 408 GLY A CA 1
ATOM 3239 C C . GLY A 1 408 ? -10.711 -14.258 -3.426 1 98 408 GLY A C 1
ATOM 3240 O O . GLY A 1 408 ? -11.477 -13.445 -2.898 1 98 408 GLY A O 1
ATOM 3241 N N . ALA A 1 409 ? -10.32 -14.195 -4.668 1 98.19 409 ALA A N 1
ATOM 3242 C CA . ALA A 1 409 ? -10.805 -13.125 -5.539 1 98.19 409 ALA A CA 1
ATOM 3243 C C . ALA A 1 409 ? -12.312 -13.227 -5.754 1 98.19 409 ALA A C 1
ATOM 3245 O O . ALA A 1 409 ? -13.023 -12.219 -5.695 1 98.19 409 ALA A O 1
ATOM 3246 N N . ILE A 1 410 ? -12.828 -14.453 -6.027 1 97.19 410 ILE A N 1
ATOM 3247 C CA . ILE A 1 410 ? -14.258 -14.609 -6.273 1 97.19 410 ILE A CA 1
ATOM 3248 C C . ILE A 1 410 ? -15.039 -14.344 -4.992 1 97.19 410 ILE A C 1
ATOM 3250 O O . ILE A 1 410 ? -16.125 -13.758 -5.031 1 97.19 410 ILE A O 1
ATOM 3254 N N . LEU A 1 411 ? -14.492 -14.773 -3.877 1 96.94 411 LEU A N 1
ATOM 3255 C CA . LEU A 1 411 ? -15.141 -14.461 -2.605 1 96.94 411 LEU A CA 1
ATOM 3256 C C . LEU A 1 411 ? -15.195 -12.953 -2.377 1 96.94 411 LEU A C 1
ATOM 3258 O O . LEU A 1 411 ? -16.219 -12.422 -1.958 1 96.94 411 LEU A O 1
ATOM 3262 N N . TYR A 1 412 ? -14.086 -12.281 -2.637 1 96.56 412 TYR A N 1
ATOM 3263 C CA . TYR A 1 412 ? -14.008 -10.836 -2.496 1 96.56 412 TYR A CA 1
ATOM 3264 C C . TYR A 1 412 ? -15.078 -10.148 -3.336 1 96.56 412 TYR A C 1
ATOM 3266 O O . TYR A 1 412 ? -15.773 -9.25 -2.852 1 96.56 412 TYR A O 1
ATOM 3274 N N . GLU A 1 413 ? -15.203 -10.555 -4.559 1 94.62 413 GLU A N 1
ATOM 3275 C CA . GLU A 1 413 ? -16.172 -9.945 -5.469 1 94.62 413 GLU A CA 1
ATOM 3276 C C . GLU A 1 413 ? -17.594 -10.234 -5.027 1 94.62 413 GLU A C 1
ATOM 3278 O O . GLU A 1 413 ? -18.469 -9.383 -5.152 1 94.62 413 GLU A O 1
ATOM 3283 N N . GLU A 1 414 ? -17.797 -11.438 -4.57 1 92.25 414 GLU A N 1
ATOM 3284 C CA . GLU A 1 414 ? -19.141 -11.805 -4.09 1 92.25 414 GLU A CA 1
ATOM 3285 C C . GLU A 1 414 ? -19.516 -10.992 -2.859 1 92.25 414 GLU A C 1
ATOM 3287 O O . GLU A 1 414 ? -20.656 -10.539 -2.74 1 92.25 414 GLU A O 1
ATOM 3292 N N . GLU A 1 415 ? -18.562 -10.836 -1.961 1 90.56 415 GLU A N 1
ATOM 3293 C CA . GLU A 1 415 ? -18.812 -10.031 -0.767 1 90.56 415 GLU A CA 1
ATOM 3294 C C . GLU A 1 415 ? -19.094 -8.578 -1.13 1 90.56 415 GLU A C 1
ATOM 3296 O O . GLU A 1 415 ? -20 -7.953 -0.574 1 90.56 415 GLU A O 1
ATOM 3301 N N . LYS A 1 416 ? -18.344 -8.062 -2.006 1 87.5 416 LYS A N 1
ATOM 3302 C CA . LYS A 1 416 ? -18.516 -6.691 -2.48 1 87.5 416 LYS A CA 1
ATOM 3303 C C . LYS A 1 416 ? -19.906 -6.496 -3.088 1 87.5 416 LYS A C 1
ATOM 3305 O O . LYS A 1 416 ? -20.578 -5.5 -2.809 1 87.5 416 LYS A O 1
ATOM 3310 N N . SER A 1 417 ? -20.312 -7.426 -3.898 1 83.75 417 SER A N 1
ATOM 3311 C CA . SER A 1 417 ? -21.609 -7.355 -4.562 1 83.75 417 SER A CA 1
ATOM 3312 C C . SER A 1 417 ? -22.766 -7.426 -3.555 1 83.75 417 SER A C 1
ATOM 3314 O O . SER A 1 417 ? -23.797 -6.793 -3.74 1 83.75 417 SER A O 1
ATOM 3316 N N . TYR A 1 418 ? -22.562 -8.188 -2.566 1 78.44 418 TYR A N 1
ATOM 3317 C CA . TYR A 1 418 ? -23.562 -8.328 -1.52 1 78.44 418 TYR A CA 1
ATOM 3318 C C . TYR A 1 418 ? -23.828 -6.996 -0.831 1 78.44 418 TYR A C 1
ATOM 3320 O O . TYR A 1 418 ? -24.969 -6.668 -0.51 1 78.44 418 TYR A O 1
ATOM 3328 N N . TYR A 1 419 ? -22.875 -6.148 -0.782 1 71.31 419 TYR A N 1
ATOM 3329 C CA . TYR A 1 419 ? -22.984 -4.906 -0.029 1 71.31 419 TYR A CA 1
ATOM 3330 C C . TYR A 1 419 ? -23.359 -3.744 -0.944 1 71.31 419 TYR A C 1
ATOM 3332 O O . TYR A 1 419 ? -23.844 -2.711 -0.481 1 71.31 419 TYR A O 1
ATOM 3340 N N . THR A 1 420 ? -23.094 -3.756 -2.221 1 67.06 420 THR A N 1
ATOM 3341 C CA . THR A 1 420 ? -23.391 -2.639 -3.109 1 67.06 420 THR A CA 1
ATOM 3342 C C . THR A 1 420 ? -24.75 -2.83 -3.795 1 67.06 420 THR A C 1
ATOM 3344 O O . THR A 1 420 ? -25.406 -1.854 -4.141 1 67.06 420 THR A O 1
ATOM 3347 N N . PHE A 1 421 ? -25.125 -4.012 -4.289 1 57.62 421 PHE A N 1
ATOM 3348 C CA . PHE A 1 421 ? -26.312 -4.195 -5.098 1 57.62 421 PHE A CA 1
ATOM 3349 C C . PHE A 1 421 ? -27.516 -4.551 -4.215 1 57.62 421 PHE A C 1
ATOM 3351 O O . PHE A 1 421 ? -28.656 -4.254 -4.562 1 57.62 421 PHE A O 1
ATOM 3358 N N . ASN A 1 422 ? -27.406 -5.215 -3.271 1 50.25 422 ASN A N 1
ATOM 3359 C CA . ASN A 1 422 ? -28.625 -5.691 -2.615 1 50.25 422 ASN A CA 1
ATOM 3360 C C . ASN A 1 422 ? -29.391 -4.547 -1.963 1 50.25 422 ASN A C 1
ATOM 3362 O O . ASN A 1 422 ? -30.422 -4.77 -1.325 1 50.25 422 ASN A O 1
ATOM 3366 N N . VAL A 1 423 ? -28.984 -3.289 -2.188 1 44.22 423 VAL A N 1
ATOM 3367 C CA . VAL A 1 423 ? -29.922 -2.293 -1.659 1 44.22 423 VAL A CA 1
ATOM 3368 C C . VAL A 1 423 ? -31.125 -2.164 -2.588 1 44.22 423 VAL A C 1
ATOM 3370 O O . VAL A 1 423 ? -32.25 -1.897 -2.137 1 44.22 423 VAL A O 1
ATOM 3373 N N . ASP A 1 424 ? -30.969 -2.289 -3.904 1 39.34 424 ASP A N 1
ATOM 3374 C CA . ASP A 1 424 ? -32.156 -2.143 -4.754 1 39.34 424 ASP A CA 1
ATOM 3375 C C . ASP A 1 424 ? -33.125 -3.312 -4.566 1 39.34 424 ASP A C 1
ATOM 3377 O O . ASP A 1 424 ? -34.344 -3.133 -4.617 1 39.34 424 ASP A O 1
ATOM 3381 N N . ALA A 1 425 ? -32.688 -4.496 -4.527 1 36 425 ALA A N 1
ATOM 3382 C CA . ALA A 1 425 ? -33.688 -5.547 -4.398 1 36 425 ALA A CA 1
ATOM 3383 C C . ALA A 1 425 ? -34.469 -5.398 -3.094 1 36 425 ALA A C 1
ATOM 3385 O O . ALA A 1 425 ? -35.562 -5.934 -2.961 1 36 425 ALA A O 1
ATOM 3386 N N . LYS A 1 426 ? -33.906 -4.762 -2.266 1 36.47 426 LYS A N 1
ATOM 3387 C CA . LYS A 1 426 ? -34.656 -4.656 -1.003 1 36.47 426 LYS A CA 1
ATOM 3388 C C . LYS A 1 426 ? -35.781 -3.643 -1.105 1 36.47 426 LYS A C 1
ATOM 3390 O O . LYS A 1 426 ? -36.656 -3.596 -0.24 1 36.47 426 LYS A O 1
ATOM 3395 N N . LEU A 1 427 ? -35.656 -2.686 -2.045 1 33.53 427 LEU A N 1
ATOM 3396 C CA . LEU A 1 427 ? -36.781 -1.763 -2.201 1 33.53 427 LEU A CA 1
ATOM 3397 C C . LEU A 1 427 ? -37.906 -2.416 -2.975 1 33.53 427 LEU A C 1
ATOM 3399 O O . LEU A 1 427 ? -39.062 -1.928 -2.949 1 33.53 427 LEU A O 1
ATOM 3403 N N . LEU A 1 428 ? -37.594 -3.271 -3.781 1 28.47 428 LEU A N 1
ATOM 3404 C CA . LEU A 1 428 ? -38.719 -3.754 -4.539 1 28.47 428 LEU A CA 1
ATOM 3405 C C . LEU A 1 428 ? -39.625 -4.629 -3.67 1 28.47 428 LEU A C 1
ATOM 3407 O O . LEU A 1 428 ? -40.75 -4.938 -4.047 1 28.47 428 LEU A O 1
ATOM 3411 N N . PHE A 1 429 ? -39.094 -5.289 -2.799 1 28.64 429 PHE A N 1
ATOM 3412 C CA . PHE A 1 429 ? -40.062 -6.09 -2.061 1 28.64 429 PHE A CA 1
ATOM 3413 C C . PHE A 1 429 ? -40.781 -5.238 -1.024 1 28.64 429 PHE A C 1
ATOM 3415 O O . PHE A 1 429 ? -41.531 -5.762 -0.21 1 28.64 429 PHE A O 1
ATOM 3422 N N . ASN A 1 430 ? -40.5 -4.004 -0.86 1 25.22 430 ASN A N 1
ATOM 3423 C CA . ASN A 1 430 ? -41.594 -3.248 -0.233 1 25.22 430 ASN A CA 1
ATOM 3424 C C . ASN A 1 430 ? -42.562 -2.699 -1.271 1 25.22 430 ASN A C 1
ATOM 3426 O O . ASN A 1 430 ? -42.156 -2.154 -2.295 1 25.22 430 ASN A O 1
ATOM 3430 N N . MET B 1 1 ? -43.094 51.75 63.5 1 29.7 1 MET B N 1
ATOM 3431 C CA . MET B 1 1 ? -43.375 51.531 62.062 1 29.7 1 MET B CA 1
ATOM 3432 C C . MET B 1 1 ? -42.188 50.844 61.375 1 29.7 1 MET B C 1
ATOM 3434 O O . MET B 1 1 ? -41.125 51.438 61.219 1 29.7 1 MET B O 1
ATOM 3438 N N . ASP B 1 2 ? -42.031 49.5 61.562 1 35.53 2 ASP B N 1
ATOM 3439 C CA . ASP B 1 2 ? -41 48.531 61.156 1 35.53 2 ASP B CA 1
ATOM 3440 C C . ASP B 1 2 ? -40.906 48.406 59.625 1 35.53 2 ASP B C 1
ATOM 3442 O O . ASP B 1 2 ? -41.906 48.094 58.969 1 35.53 2 ASP B O 1
ATOM 3446 N N . ARG B 1 3 ? -40.031 49.219 59 1 40.72 3 ARG B N 1
ATOM 3447 C CA . ARG B 1 3 ? -39.688 49.188 57.562 1 40.72 3 ARG B CA 1
ATOM 3448 C C . ARG B 1 3 ? -39.281 47.781 57.125 1 40.72 3 ARG B C 1
ATOM 3450 O O . ARG B 1 3 ? -38.219 47.312 57.562 1 40.72 3 ARG B O 1
ATOM 3457 N N . LYS B 1 4 ? -40.219 46.875 56.875 1 39.09 4 LYS B N 1
ATOM 3458 C CA . LYS B 1 4 ? -39.969 45.594 56.219 1 39.09 4 LYS B CA 1
ATOM 3459 C C . LYS B 1 4 ? -39.312 45.781 54.875 1 39.09 4 LYS B C 1
ATOM 3461 O O . LYS B 1 4 ? -39.875 46.438 53.969 1 39.09 4 LYS B O 1
ATOM 3466 N N . ARG B 1 5 ? -37.938 45.75 54.781 1 38 5 ARG B N 1
ATOM 3467 C CA . ARG B 1 5 ? -37.188 45.688 53.531 1 38 5 ARG B CA 1
ATOM 3468 C C . ARG B 1 5 ? -37.625 44.469 52.719 1 38 5 ARG B C 1
ATOM 3470 O O . ARG B 1 5 ? -37.562 43.344 53.219 1 38 5 ARG B O 1
ATOM 3477 N N . ILE B 1 6 ? -38.562 44.562 51.781 1 37.62 6 ILE B N 1
ATOM 3478 C CA . ILE B 1 6 ? -38.938 43.562 50.812 1 37.62 6 ILE B CA 1
ATOM 3479 C C . ILE B 1 6 ? -37.719 43.219 49.938 1 37.62 6 ILE B C 1
ATOM 3481 O O . ILE B 1 6 ? -37.156 44.094 49.281 1 37.62 6 ILE B O 1
ATOM 3485 N N . LEU B 1 7 ? -36.938 42.188 50.344 1 36.41 7 LEU B N 1
ATOM 3486 C CA . LEU B 1 7 ? -35.938 41.594 49.469 1 36.41 7 LEU B CA 1
ATOM 3487 C C . LEU B 1 7 ? -36.562 41.062 48.188 1 36.41 7 LEU B C 1
ATOM 3489 O O . LEU B 1 7 ? -37.406 40.188 48.219 1 36.41 7 LEU B O 1
ATOM 3493 N N . CYS B 1 8 ? -36.719 41.875 47.156 1 36 8 CYS B N 1
ATOM 3494 C CA . CYS B 1 8 ? -37.062 41.406 45.844 1 36 8 CYS B CA 1
ATOM 3495 C C . CYS B 1 8 ? -36.031 40.375 45.344 1 36 8 CYS B C 1
ATOM 3497 O O . CYS B 1 8 ? -34.875 40.75 45.062 1 36 8 CYS B O 1
ATOM 3499 N N . LEU B 1 9 ? -36.219 39.156 45.656 1 37.5 9 LEU B N 1
ATOM 3500 C CA . LEU B 1 9 ? -35.469 38.094 44.969 1 37.5 9 LEU B CA 1
ATOM 3501 C C . LEU B 1 9 ? -35.75 38.125 43.469 1 37.5 9 LEU B C 1
ATOM 3503 O O . LEU B 1 9 ? -36.875 37.906 43.031 1 37.5 9 LEU B O 1
ATOM 3507 N N . VAL B 1 10 ? -35.062 39 42.719 1 38.31 10 VAL B N 1
ATOM 3508 C CA . VAL B 1 10 ? -35.094 38.875 41.281 1 38.31 10 VAL B CA 1
ATOM 3509 C C . VAL B 1 10 ? -34.625 37.469 40.875 1 38.31 10 VAL B C 1
ATOM 3511 O O . VAL B 1 10 ? -33.469 37.125 41.125 1 38.31 10 VAL B O 1
ATOM 3514 N N . LEU B 1 11 ? -35.5 36.531 40.844 1 36.72 11 LEU B N 1
ATOM 3515 C CA . LEU B 1 11 ? -35.188 35.281 40.156 1 36.72 11 LEU B CA 1
ATOM 3516 C C . LEU B 1 11 ? -34.719 35.531 38.719 1 36.72 11 LEU B C 1
ATOM 3518 O O . LEU B 1 11 ? -35.5 36.062 37.906 1 36.72 11 LEU B O 1
ATOM 3522 N N . TYR B 1 12 ? -33.438 35.844 38.531 1 34.88 12 TYR B N 1
ATOM 3523 C CA . TYR B 1 12 ? -32.906 35.75 37.156 1 34.88 12 TYR B CA 1
ATOM 3524 C C . TYR B 1 12 ? -33.312 34.406 36.531 1 34.88 12 TYR B C 1
ATOM 3526 O O . TYR B 1 12 ? -32.875 33.344 36.938 1 34.88 12 TYR B O 1
ATOM 3534 N N . LEU B 1 13 ? -34.5 34.344 36 1 36.34 13 LEU B N 1
ATOM 3535 C CA . LEU B 1 13 ? -34.719 33.25 35.031 1 36.34 13 LEU B CA 1
ATOM 3536 C C . LEU B 1 13 ? -33.625 33.219 33.969 1 36.34 13 LEU B C 1
ATOM 3538 O O . LEU B 1 13 ? -33.5 34.156 33.188 1 36.34 13 LEU B O 1
ATOM 3542 N N . LEU B 1 14 ? -32.531 32.719 34.281 1 37.19 14 LEU B N 1
ATOM 3543 C CA . LEU B 1 14 ? -31.672 32.375 33.125 1 37.19 14 LEU B CA 1
ATOM 3544 C C . LEU B 1 14 ? -32.469 31.703 32.031 1 37.19 14 LEU B C 1
ATOM 3546 O O . LEU B 1 14 ? -33.25 30.781 32.281 1 37.19 14 LEU B O 1
ATOM 3550 N N . PRO B 1 15 ? -32.812 32.438 30.984 1 38.72 15 PRO B N 1
ATOM 3551 C CA . PRO B 1 15 ? -33.406 31.703 29.891 1 38.72 15 PRO B CA 1
ATOM 3552 C C . PRO B 1 15 ? -32.781 30.328 29.672 1 38.72 15 PRO B C 1
ATOM 3554 O O . PRO B 1 15 ? -31.547 30.219 29.609 1 38.72 15 PRO B O 1
ATOM 3557 N N . THR B 1 16 ? -33.312 29.328 30.25 1 38.62 16 THR B N 1
ATOM 3558 C CA . THR B 1 16 ? -33 28.016 29.703 1 38.62 16 THR B CA 1
ATOM 3559 C C . THR B 1 16 ? -33.062 28.047 28.172 1 38.62 16 THR B C 1
ATOM 3561 O O . THR B 1 16 ? -34.156 28.203 27.594 1 38.62 16 THR B O 1
ATOM 3564 N N . PHE B 1 17 ? -32.219 28.766 27.484 1 37.88 17 PHE B N 1
ATOM 3565 C CA . PHE B 1 17 ? -32.094 28.406 26.078 1 37.88 17 PHE B CA 1
ATOM 3566 C C . PHE B 1 17 ? -32.281 26.906 25.906 1 37.88 17 PHE B C 1
ATOM 3568 O O . PHE B 1 17 ? -31.422 26.125 26.297 1 37.88 17 PHE B O 1
ATOM 3575 N N . SER B 1 18 ? -33.375 26.453 26.078 1 40.12 18 SER B N 1
ATOM 3576 C CA . SER B 1 18 ? -33.625 25.109 25.562 1 40.12 18 SER B CA 1
ATOM 3577 C C . SER B 1 18 ? -33.031 24.938 24.172 1 40.12 18 SER B C 1
ATOM 3579 O O . SER B 1 18 ? -33.531 25.516 23.203 1 40.12 18 SER B O 1
ATOM 3581 N N . LYS B 1 19 ? -31.797 25 23.938 1 46.38 19 LYS B N 1
ATOM 3582 C CA . LYS B 1 19 ? -31.234 24.609 22.656 1 46.38 19 LYS B CA 1
ATOM 3583 C C . LYS B 1 19 ? -31.984 23.438 22.047 1 46.38 19 LYS B C 1
ATOM 3585 O O . LYS B 1 19 ? -32.031 22.344 22.625 1 46.38 19 LYS B O 1
ATOM 3590 N N . SER B 1 20 ? -33.062 23.594 21.547 1 54.44 20 SER B N 1
ATOM 3591 C CA . SER B 1 20 ? -33.844 22.609 20.797 1 54.44 20 SER B CA 1
ATOM 3592 C C . SER B 1 20 ? -32.969 21.766 19.891 1 54.44 20 SER B C 1
ATOM 3594 O O . SER B 1 20 ? -32.375 22.297 18.938 1 54.44 20 SER B O 1
ATOM 3596 N N . PHE B 1 21 ? -32.344 20.781 20.484 1 65.31 21 PHE B N 1
ATOM 3597 C CA . PHE B 1 21 ? -31.578 19.844 19.672 1 65.31 21 PHE B CA 1
ATOM 3598 C C . PHE B 1 21 ? -32.469 19.094 18.703 1 65.31 21 PHE B C 1
ATOM 3600 O O . PHE B 1 21 ? -33.562 18.641 19.078 1 65.31 21 PHE B O 1
ATOM 3607 N N . ARG B 1 22 ? -32.281 19.359 17.484 1 72.75 22 ARG B N 1
ATOM 3608 C CA . ARG B 1 22 ? -32.875 18.484 16.484 1 72.75 22 ARG B CA 1
ATOM 3609 C C . ARG B 1 22 ? -32.438 17.031 16.672 1 72.75 22 ARG B C 1
ATOM 3611 O O . ARG B 1 22 ? -31.234 16.75 16.562 1 72.75 22 ARG B O 1
ATOM 3618 N N . LEU B 1 23 ? -33.281 16.172 17.062 1 78.19 23 LEU B N 1
ATOM 3619 C CA . LEU B 1 23 ? -32.969 14.789 17.391 1 78.19 23 LEU B CA 1
ATOM 3620 C C . LEU B 1 23 ? -32.844 13.945 16.125 1 78.19 23 LEU B C 1
ATOM 3622 O O . LEU B 1 23 ? -32.438 12.781 16.188 1 78.19 23 LEU B O 1
ATOM 3626 N N . ASP B 1 24 ? -33.031 14.594 15.023 1 88.81 24 ASP B N 1
ATOM 3627 C CA . ASP B 1 24 ? -32.938 13.836 13.781 1 88.81 24 ASP B CA 1
ATOM 3628 C C . ASP B 1 24 ? -31.5 13.852 13.242 1 88.81 24 ASP B C 1
ATOM 3630 O O . ASP B 1 24 ? -31.188 13.156 12.281 1 88.81 24 ASP B O 1
ATOM 3634 N N . TYR B 1 25 ? -30.641 14.617 14.039 1 93.5 25 TYR B N 1
ATOM 3635 C CA . TYR B 1 25 ? -29.234 14.648 13.656 1 93.5 25 TYR B CA 1
ATOM 3636 C C . TYR B 1 25 ? -28.484 13.445 14.219 1 93.5 25 TYR B C 1
ATOM 3638 O O . TYR B 1 25 ? -28.797 12.969 15.312 1 93.5 25 TYR B O 1
ATOM 3646 N N . GLN B 1 26 ? -27.562 13.008 13.438 1 95.5 26 GLN B N 1
ATOM 3647 C CA . GLN B 1 26 ? -26.5 12.117 13.914 1 95.5 26 GLN B CA 1
ATOM 3648 C C . GLN B 1 26 ? -25.203 12.883 14.164 1 95.5 26 GLN B C 1
ATOM 3650 O O . GLN B 1 26 ? -24.953 13.906 13.523 1 95.5 26 GLN B O 1
ATOM 3655 N N . TYR B 1 27 ? -24.484 12.438 15.172 1 97.56 27 TYR B N 1
ATOM 3656 C CA . TYR B 1 27 ? -23.203 13.062 15.508 1 97.56 27 TYR B CA 1
ATOM 3657 C C . TYR B 1 27 ? -22.062 12.062 15.367 1 97.56 27 TYR B C 1
ATOM 3659 O O . TYR B 1 27 ? -22.25 10.859 15.523 1 97.56 27 TYR B O 1
ATOM 3667 N N . GLY B 1 28 ? -20.906 12.539 14.992 1 98 28 GLY B N 1
ATOM 3668 C CA . GLY B 1 28 ? -19.656 11.781 14.945 1 98 28 GLY B CA 1
ATOM 3669 C C . GLY B 1 28 ? -18.422 12.641 15.148 1 98 28 GLY B C 1
ATOM 3670 O O . GLY B 1 28 ? -18.359 13.773 14.664 1 98 28 GLY B O 1
ATOM 3671 N N . ALA B 1 29 ? -17.453 12.141 15.891 1 98.62 29 ALA B N 1
ATOM 3672 C CA . ALA B 1 29 ? -16.25 12.922 16.172 1 98.62 29 ALA B CA 1
ATOM 3673 C C . ALA B 1 29 ? -15 12.18 15.711 1 98.62 29 ALA B C 1
ATOM 3675 O O . ALA B 1 29 ? -14.914 10.961 15.828 1 98.62 29 ALA B O 1
ATOM 3676 N N . ILE B 1 30 ? -14.07 12.922 15.148 1 98.5 30 ILE B N 1
ATOM 3677 C CA . ILE B 1 30 ? -12.719 12.461 14.844 1 98.5 30 ILE B CA 1
ATOM 3678 C C . ILE B 1 30 ? -11.719 13.156 15.766 1 98.5 30 ILE B C 1
ATOM 3680 O O . ILE B 1 30 ? -11.625 14.383 15.773 1 98.5 30 ILE B O 1
ATOM 3684 N N . LEU B 1 31 ? -11.086 12.383 16.578 1 98.56 31 LEU B N 1
ATOM 3685 C CA . LEU B 1 31 ? -9.906 12.852 17.297 1 98.56 31 LEU B CA 1
ATOM 3686 C C . LEU B 1 31 ? -8.633 12.578 16.516 1 98.56 31 LEU B C 1
ATOM 3688 O O . LEU B 1 31 ? -8.094 11.469 16.562 1 98.56 31 LEU B O 1
ATOM 3692 N N . ASP B 1 32 ? -8.164 13.539 15.766 1 97.12 32 ASP B N 1
ATOM 3693 C CA . ASP B 1 32 ? -6.949 13.477 14.961 1 97.12 32 ASP B CA 1
ATOM 3694 C C . ASP B 1 32 ? -5.707 13.648 15.836 1 97.12 32 ASP B C 1
ATOM 3696 O O . ASP B 1 32 ? -5.273 14.773 16.094 1 97.12 32 ASP B O 1
ATOM 3700 N N . ALA B 1 33 ? -5.168 12.531 16.234 1 97 33 ALA B N 1
ATOM 3701 C CA . ALA B 1 33 ? -3.992 12.57 17.109 1 97 33 ALA B CA 1
ATOM 3702 C C . ALA B 1 33 ? -2.707 12.648 16.297 1 97 33 ALA B C 1
ATOM 3704 O O . ALA B 1 33 ? -2.111 11.617 15.961 1 97 33 ALA B O 1
ATOM 3705 N N . GLY B 1 34 ? -2.215 13.836 16.109 1 90.81 34 GLY B N 1
ATOM 3706 C CA . GLY B 1 34 ? -1.025 14.078 15.305 1 90.81 34 GLY B CA 1
ATOM 3707 C C . GLY B 1 34 ? 0.235 14.227 16.141 1 90.81 34 GLY B C 1
ATOM 3708 O O . GLY B 1 34 ? 0.263 13.828 17.312 1 90.81 34 GLY B O 1
ATOM 3709 N N . SER B 1 35 ? 1.244 14.766 15.484 1 86.75 35 SER B N 1
ATOM 3710 C CA . SER B 1 35 ? 2.562 14.852 16.109 1 86.75 35 SER B CA 1
ATOM 3711 C C . SER B 1 35 ? 2.652 16.062 17.031 1 86.75 35 SER B C 1
ATOM 3713 O O . SER B 1 35 ? 3.533 16.109 17.891 1 86.75 35 SER B O 1
ATOM 3715 N N . THR B 1 36 ? 1.688 17 16.922 1 84.56 36 THR B N 1
ATOM 3716 C CA . THR B 1 36 ? 1.839 18.234 17.703 1 84.56 36 THR B CA 1
ATOM 3717 C C . THR B 1 36 ? 0.667 18.422 18.656 1 84.56 36 THR B C 1
ATOM 3719 O O . THR B 1 36 ? 0.779 19.141 19.641 1 84.56 36 THR B O 1
ATOM 3722 N N . SER B 1 37 ? -0.444 17.859 18.297 1 93.25 37 SER B N 1
ATOM 3723 C CA . SER B 1 37 ? -1.668 18.016 19.078 1 93.25 37 SER B CA 1
ATOM 3724 C C . SER B 1 37 ? -2.713 16.969 18.672 1 93.25 37 SER B C 1
ATOM 3726 O O . SER B 1 37 ? -2.502 16.203 17.734 1 93.25 37 SER B O 1
ATOM 3728 N N . THR B 1 38 ? -3.727 16.938 19.438 1 97 38 THR B N 1
ATOM 3729 C CA . THR B 1 38 ? -4.945 16.25 19.031 1 97 38 THR B CA 1
ATOM 3730 C C . THR B 1 38 ? -6.012 17.25 18.594 1 97 38 THR B C 1
ATOM 3732 O O . THR B 1 38 ? -6.414 18.109 19.359 1 97 38 THR B O 1
ATOM 3735 N N . LYS B 1 39 ? -6.383 17.141 17.375 1 96.12 39 LYS B N 1
ATOM 3736 C CA . LYS B 1 39 ? -7.422 18.016 16.828 1 96.12 39 LYS B CA 1
ATOM 3737 C C . LYS B 1 39 ? -8.781 17.328 16.859 1 96.12 39 LYS B C 1
ATOM 3739 O O . LYS B 1 39 ? -8.953 16.266 16.234 1 96.12 39 LYS B O 1
ATOM 3744 N N . VAL B 1 40 ? -9.711 17.969 17.5 1 97.88 40 VAL B N 1
ATOM 3745 C CA . VAL B 1 40 ? -11.055 17.406 17.641 1 97.88 40 VAL B CA 1
ATOM 3746 C C . VAL B 1 40 ? -11.977 18.016 16.578 1 97.88 40 VAL B C 1
ATOM 3748 O O . VAL B 1 40 ? -12.109 19.25 16.5 1 97.88 40 VAL B O 1
ATOM 3751 N N . HIS B 1 41 ? -12.516 17.156 15.773 1 97.5 41 HIS B N 1
ATOM 3752 C CA . HIS B 1 41 ? -13.562 17.516 14.82 1 97.5 41 HIS B CA 1
ATOM 3753 C C . HIS B 1 41 ? -14.891 16.859 15.172 1 97.5 41 HIS B C 1
ATOM 3755 O O . HIS B 1 41 ? -14.992 15.625 15.164 1 97.5 41 HIS B O 1
ATOM 3761 N N . LEU B 1 42 ? -15.852 17.672 15.516 1 98.12 42 LEU B N 1
ATOM 3762 C CA . LEU B 1 42 ? -17.203 17.172 15.727 1 98.12 42 LEU B CA 1
ATOM 3763 C C . LEU B 1 42 ? -18.109 17.547 14.57 1 98.12 42 LEU B C 1
ATOM 3765 O O . LEU B 1 42 ? -18.203 18.719 14.195 1 98.12 42 LEU B O 1
ATOM 3769 N N . TYR B 1 43 ? -18.719 16.5 14.016 1 97.25 43 TYR B N 1
ATOM 3770 C CA . TYR B 1 43 ? -19.641 16.703 12.898 1 97.25 43 TYR B CA 1
ATOM 3771 C C . TYR B 1 43 ? -21.062 16.281 13.258 1 97.25 43 TYR B C 1
ATOM 3773 O O . TYR B 1 43 ? -21.25 15.414 14.109 1 97.25 43 TYR B O 1
ATOM 3781 N N . ARG B 1 44 ? -22.031 16.922 12.609 1 97.19 44 ARG B N 1
ATOM 3782 C CA . ARG B 1 44 ? -23.422 16.453 12.648 1 97.19 44 ARG B CA 1
ATOM 3783 C C . ARG B 1 44 ? -24.031 16.438 11.25 1 97.19 44 ARG B C 1
ATOM 3785 O O . ARG B 1 44 ? -23.578 17.172 10.359 1 97.19 44 ARG B O 1
ATOM 3792 N N . TRP B 1 45 ? -24.938 15.555 11.023 1 96.44 45 TRP B N 1
ATOM 3793 C CA . TRP B 1 45 ? -25.578 15.414 9.719 1 96.44 45 TRP B CA 1
ATOM 3794 C C . TRP B 1 45 ? -26.922 14.695 9.852 1 96.44 45 TRP B C 1
ATOM 3796 O O . TRP B 1 45 ? -27.234 14.148 10.906 1 96.44 45 TRP B O 1
ATOM 3806 N N . ILE B 1 46 ? -27.703 14.836 8.859 1 94.38 46 ILE B N 1
ATOM 3807 C CA . ILE B 1 46 ? -28.906 14.023 8.719 1 94.38 46 ILE B CA 1
ATOM 3808 C C . ILE B 1 46 ? -28.594 12.766 7.918 1 94.38 46 ILE B C 1
ATOM 3810 O O . ILE B 1 46 ? -28.078 12.844 6.797 1 94.38 46 ILE B O 1
ATOM 3814 N N . PRO B 1 47 ? -28.797 11.602 8.484 1 89.56 47 PRO B N 1
ATOM 3815 C CA . PRO B 1 47 ? -28.469 10.359 7.789 1 89.56 47 PRO B CA 1
ATOM 3816 C C . PRO B 1 47 ? -29.109 10.266 6.41 1 89.56 47 PRO B C 1
ATOM 3818 O O . PRO B 1 47 ? -30.234 10.719 6.223 1 89.56 47 PRO B O 1
ATOM 3821 N N . LYS B 1 48 ? -28.406 9.641 5.535 1 85.31 48 LYS B N 1
ATOM 3822 C CA . LYS B 1 48 ? -28.938 9.445 4.195 1 85.31 48 LYS B CA 1
ATOM 3823 C C . LYS B 1 48 ? -29.938 8.289 4.168 1 85.31 48 LYS B C 1
ATOM 3825 O O . LYS B 1 48 ? -29.875 7.387 5 1 85.31 48 LYS B O 1
ATOM 3830 N N . THR B 1 49 ? -30.812 8.375 3.131 1 83.62 49 THR B N 1
ATOM 3831 C CA . THR B 1 49 ? -31.812 7.324 2.982 1 83.62 49 THR B CA 1
ATOM 3832 C C . THR B 1 49 ? -31.641 6.59 1.658 1 83.62 49 THR B C 1
ATOM 3834 O O . THR B 1 49 ? -32.25 5.539 1.438 1 83.62 49 THR B O 1
ATOM 3837 N N . VAL B 1 50 ? -30.828 7.207 0.863 1 85.56 50 VAL B N 1
ATOM 3838 C CA . VAL B 1 50 ? -30.578 6.609 -0.443 1 85.56 50 VAL B CA 1
ATOM 3839 C C . VAL B 1 50 ? -29.078 6.359 -0.608 1 85.56 50 VAL B C 1
ATOM 3841 O O . VAL B 1 50 ? -28.25 7.176 -0.196 1 85.56 50 VAL B O 1
ATOM 3844 N N . GLU B 1 51 ? -28.719 5.289 -1.229 1 83.25 51 GLU B N 1
ATOM 3845 C CA . GLU B 1 51 ? -27.344 4.812 -1.36 1 83.25 51 GLU B CA 1
ATOM 3846 C C . GLU B 1 51 ? -26.469 5.848 -2.051 1 83.25 51 GLU B C 1
ATOM 3848 O O . GLU B 1 51 ? -25.328 6.082 -1.634 1 83.25 51 GLU B O 1
ATOM 3853 N N . THR B 1 52 ? -27 6.512 -3.002 1 87.12 52 THR B N 1
ATOM 3854 C CA . THR B 1 52 ? -26.219 7.387 -3.855 1 87.12 52 THR B CA 1
ATOM 3855 C C . THR B 1 52 ? -26.016 8.75 -3.195 1 87.12 52 THR B C 1
ATOM 3857 O O . THR B 1 52 ? -25.172 9.531 -3.623 1 87.12 52 THR B O 1
ATOM 3860 N N . ASP B 1 53 ? -26.812 9.016 -2.156 1 90.19 53 ASP B N 1
ATOM 3861 C CA . ASP B 1 53 ? -26.688 10.289 -1.454 1 90.19 53 ASP B CA 1
ATOM 3862 C C . ASP B 1 53 ? -25.484 10.273 -0.512 1 90.19 53 ASP B C 1
ATOM 3864 O O . ASP B 1 53 ? -25.031 9.203 -0.089 1 90.19 53 ASP B O 1
ATOM 3868 N N . LEU B 1 54 ? -24.969 11.422 -0.351 1 94.31 54 LEU B N 1
ATOM 3869 C CA . LEU B 1 54 ? -23.953 11.586 0.681 1 94.31 54 LEU B CA 1
ATOM 3870 C C . LEU B 1 54 ? -24.453 12.5 1.794 1 94.31 54 LEU B C 1
ATOM 3872 O O . LEU B 1 54 ? -25.156 13.477 1.53 1 94.31 54 LEU B O 1
ATOM 3876 N N . PRO B 1 55 ? -24.062 12.188 3.006 1 94.38 55 PRO B N 1
ATOM 3877 C CA . PRO B 1 55 ? -24.453 13.094 4.09 1 94.38 55 PRO B CA 1
ATOM 3878 C C . PRO B 1 55 ? -23.859 14.492 3.932 1 94.38 55 PRO B C 1
ATOM 3880 O O . PRO B 1 55 ? -22.719 14.633 3.477 1 94.38 55 PRO B O 1
ATOM 3883 N N . LYS B 1 56 ? -24.672 15.43 4.32 1 94.19 56 LYS B N 1
ATOM 3884 C CA . LYS B 1 56 ? -24.172 16.797 4.395 1 94.19 56 LYS B CA 1
ATOM 3885 C C . LYS B 1 56 ? -23.625 17.094 5.785 1 94.19 56 LYS B C 1
ATOM 3887 O O . LYS B 1 56 ? -24.375 17.5 6.68 1 94.19 56 LYS B O 1
ATOM 3892 N N . PHE B 1 57 ? -22.328 17.094 5.902 1 95.31 57 PHE B N 1
ATOM 3893 C CA . PHE B 1 57 ? -21.688 17.266 7.207 1 95.31 57 PHE B CA 1
ATOM 3894 C C . PHE B 1 57 ? -21.609 18.75 7.582 1 95.31 57 PHE B C 1
ATOM 3896 O O . PHE B 1 57 ? -21.297 19.594 6.738 1 95.31 57 PHE B O 1
ATOM 3903 N N . GLU B 1 58 ? -21.953 19.031 8.797 1 94.75 58 GLU B N 1
ATOM 3904 C CA . GLU B 1 58 ? -21.688 20.312 9.43 1 94.75 58 GLU B CA 1
ATOM 3905 C C . GLU B 1 58 ? -20.688 20.188 10.562 1 94.75 58 GLU B C 1
ATOM 3907 O O . GLU B 1 58 ? -20.875 19.375 11.477 1 94.75 58 GLU B O 1
ATOM 3912 N N . GLU B 1 59 ? -19.656 20.922 10.477 1 94.81 59 GLU B N 1
ATOM 3913 C CA . GLU B 1 59 ? -18.703 20.891 11.578 1 94.81 59 GLU B CA 1
ATOM 3914 C C . GLU B 1 59 ? -19.188 21.719 12.758 1 94.81 59 GLU B C 1
ATOM 3916 O O . GLU B 1 59 ? -19.391 22.922 12.641 1 94.81 59 GLU B O 1
ATOM 3921 N N . VAL B 1 60 ? -19.359 21.078 13.867 1 95.69 60 VAL B N 1
ATOM 3922 C CA . VAL B 1 60 ? -19.891 21.703 15.078 1 95.69 60 VAL B CA 1
ATOM 3923 C C . VAL B 1 60 ? -18.75 22.406 15.828 1 95.69 60 VAL B C 1
ATOM 3925 O O . VAL B 1 60 ? -18.938 23.5 16.359 1 95.69 60 VAL B O 1
ATOM 3928 N N . VAL B 1 61 ? -17.656 21.703 15.852 1 95.44 61 VAL B N 1
ATOM 3929 C CA . VAL B 1 61 ? -16.531 22.328 16.547 1 95.44 61 VAL B CA 1
ATOM 3930 C C . VAL B 1 61 ? -15.211 21.766 16 1 95.44 61 VAL B C 1
ATOM 3932 O O . VAL B 1 61 ? -15.148 20.625 15.555 1 95.44 61 VAL B O 1
ATOM 3935 N N . TYR B 1 62 ? -14.289 22.625 15.922 1 94.62 62 TYR B N 1
ATOM 3936 C CA . TYR B 1 62 ? -12.867 22.297 15.773 1 94.62 62 TYR B CA 1
ATOM 3937 C C . TYR B 1 62 ? -12.07 22.828 16.953 1 94.62 62 TYR B C 1
ATOM 3939 O O . TYR B 1 62 ? -12.117 24.016 17.266 1 94.62 62 TYR B O 1
ATOM 3947 N N . ARG B 1 63 ? -11.367 21.938 17.641 1 96.31 63 ARG B N 1
ATOM 3948 C CA . ARG B 1 63 ? -10.578 22.359 18.797 1 96.31 63 ARG B CA 1
ATOM 3949 C C . ARG B 1 63 ? -9.273 21.578 18.891 1 96.31 63 ARG B C 1
ATOM 3951 O O . ARG B 1 63 ? -9.25 20.375 18.688 1 96.31 63 ARG B O 1
ATOM 3958 N N . LYS B 1 64 ? -8.234 22.328 19.188 1 95.44 64 LYS B N 1
ATOM 3959 C CA . LYS B 1 64 ? -6.906 21.75 19.328 1 95.44 64 LYS B CA 1
ATOM 3960 C C . LYS B 1 64 ? -6.559 21.531 20.812 1 95.44 64 LYS B C 1
ATOM 3962 O O . LYS B 1 64 ? -6.793 22.406 21.641 1 95.44 64 LYS B O 1
ATOM 3967 N N . PHE B 1 65 ? -6.039 20.344 21.062 1 97 65 PHE B N 1
ATOM 3968 C CA . PHE B 1 65 ? -5.59 20.031 22.422 1 97 65 PHE B CA 1
ATOM 3969 C C . PHE B 1 65 ? -4.102 19.688 22.422 1 97 65 PHE B C 1
ATOM 3971 O O . PHE B 1 65 ? -3.646 18.844 21.672 1 97 65 PHE B O 1
ATOM 3978 N N . LYS B 1 66 ? -3.393 20.375 23.219 1 95.19 66 LYS B N 1
ATOM 3979 C CA . LYS B 1 66 ? -1.974 20.109 23.453 1 95.19 66 LYS B CA 1
ATOM 3980 C C . LYS B 1 66 ? -1.736 19.531 24.828 1 95.19 66 LYS B C 1
ATOM 3982 O O . LYS B 1 66 ? -2.502 19.797 25.766 1 95.19 66 LYS B O 1
ATOM 3987 N N . PRO B 1 67 ? -0.707 18.672 25.109 1 95.06 67 PRO B N 1
ATOM 3988 C CA . PRO B 1 67 ? 0.297 18.266 24.125 1 95.06 67 PRO B CA 1
ATOM 3989 C C . PRO B 1 67 ? -0.206 17.172 23.172 1 95.06 67 PRO B C 1
ATOM 3991 O O . PRO B 1 67 ? -1.409 16.906 23.125 1 95.06 67 PRO B O 1
ATOM 3994 N N . ALA B 1 68 ? 0.678 16.672 22.328 1 94.88 68 ALA B N 1
ATOM 3995 C CA . ALA B 1 68 ? 0.333 15.523 21.484 1 94.88 68 ALA B CA 1
ATOM 3996 C C . ALA B 1 68 ? 0.237 14.25 22.312 1 94.88 68 ALA B C 1
ATOM 3998 O O . ALA B 1 68 ? 0.866 14.133 23.375 1 94.88 68 ALA B O 1
ATOM 3999 N N . LEU B 1 69 ? -0.548 13.383 21.812 1 96.69 69 LEU B N 1
ATOM 4000 C CA . LEU B 1 69 ? -0.689 12.102 22.484 1 96.69 69 LEU B CA 1
ATOM 4001 C C . LEU B 1 69 ? 0.665 11.422 22.641 1 96.69 69 LEU B C 1
ATOM 4003 O O . LEU B 1 69 ? 0.907 10.734 23.641 1 96.69 69 LEU B O 1
ATOM 4007 N N . SER B 1 70 ? 1.543 11.586 21.656 1 94.69 70 SER B N 1
ATOM 4008 C CA . SER B 1 70 ? 2.869 10.977 21.672 1 94.69 70 SER B CA 1
ATOM 4009 C C . SER B 1 70 ? 3.727 11.531 22.797 1 94.69 70 SER B C 1
ATOM 4011 O O . SER B 1 70 ? 4.734 10.93 23.172 1 94.69 70 SER B O 1
ATOM 4013 N N . ASP B 1 71 ? 3.365 12.672 23.344 1 95 71 ASP B N 1
ATOM 4014 C CA . ASP B 1 71 ? 4.141 13.312 24.406 1 95 71 ASP B CA 1
ATOM 4015 C C . ASP B 1 71 ? 3.961 12.586 25.734 1 95 71 ASP B C 1
ATOM 4017 O O . ASP B 1 71 ? 4.707 12.836 26.688 1 95 71 ASP B O 1
ATOM 4021 N N . PHE B 1 72 ? 3.084 11.68 25.828 1 97.12 72 PHE B N 1
ATOM 4022 C CA . PHE B 1 72 ? 2.795 11.008 27.094 1 97.12 72 PHE B CA 1
ATOM 4023 C C . PHE B 1 72 ? 3.619 9.734 27.219 1 97.12 72 PHE B C 1
ATOM 4025 O O . PHE B 1 72 ? 3.373 8.922 28.125 1 97.12 72 PHE B O 1
ATOM 4032 N N . VAL B 1 73 ? 4.539 9.5 26.297 1 95.25 73 VAL B N 1
ATOM 4033 C CA . VAL B 1 73 ? 5.477 8.398 26.469 1 95.25 73 VAL B CA 1
ATOM 4034 C C . VAL B 1 73 ? 6.137 8.484 27.844 1 95.25 73 VAL B C 1
ATOM 4036 O O . VAL B 1 73 ? 6.641 9.547 28.234 1 95.25 73 VAL B O 1
ATOM 4039 N N . GLY B 1 74 ? 6.105 7.441 28.672 1 93.88 74 GLY B N 1
ATOM 4040 C CA . GLY B 1 74 ? 6.684 7.43 30.016 1 93.88 74 GLY B CA 1
ATOM 4041 C C . GLY B 1 74 ? 5.727 7.938 31.078 1 93.88 74 GLY B C 1
ATOM 4042 O O . GLY B 1 74 ? 6.008 7.828 32.281 1 93.88 74 GLY B O 1
ATOM 4043 N N . ASP B 1 75 ? 4.613 8.523 30.703 1 95.88 75 ASP B N 1
ATOM 4044 C CA . ASP B 1 75 ? 3.621 9.031 31.641 1 95.88 75 ASP B CA 1
ATOM 4045 C C . ASP B 1 75 ? 2.203 8.75 31.141 1 95.88 75 ASP B C 1
ATOM 4047 O O . ASP B 1 75 ? 1.382 9.664 31.031 1 95.88 75 ASP B O 1
ATOM 4051 N N . VAL B 1 76 ? 1.9 7.543 30.953 1 96.31 76 VAL B N 1
ATOM 4052 C CA . VAL B 1 76 ? 0.663 7.137 30.297 1 96.31 76 VAL B CA 1
ATOM 4053 C C . VAL B 1 76 ? -0.522 7.379 31.234 1 96.31 76 VAL B C 1
ATOM 4055 O O . VAL B 1 76 ? -1.668 7.453 30.781 1 96.31 76 VAL B O 1
ATOM 4058 N N . LYS B 1 77 ? -0.279 7.574 32.531 1 95.81 77 LYS B N 1
ATOM 4059 C CA . LYS B 1 77 ? -1.349 7.84 33.5 1 95.81 77 LYS B CA 1
ATOM 4060 C C . LYS B 1 77 ? -2.047 9.164 33.188 1 95.81 77 LYS B C 1
ATOM 4062 O O . LYS B 1 77 ? -3.201 9.359 33.562 1 95.81 77 LYS B O 1
ATOM 4067 N N . MET B 1 78 ? -1.338 10.031 32.5 1 97.75 78 MET B N 1
ATOM 4068 C CA . MET B 1 78 ? -1.869 11.367 32.219 1 97.75 78 MET B CA 1
ATOM 4069 C C . MET B 1 78 ? -2.801 11.328 31 1 97.75 78 MET B C 1
ATOM 4071 O O . MET B 1 78 ? -3.494 12.305 30.719 1 97.75 78 MET B O 1
ATOM 4075 N N . ILE B 1 79 ? -2.871 10.219 30.344 1 98 79 ILE B N 1
ATOM 4076 C CA . ILE B 1 79 ? -3.711 10.086 29.156 1 98 79 ILE B CA 1
ATOM 4077 C C . ILE B 1 79 ? -5.184 10.148 29.562 1 98 79 ILE B C 1
ATOM 4079 O O . ILE B 1 79 ? -6 10.75 28.859 1 98 79 ILE B O 1
ATOM 4083 N N . ARG B 1 80 ? -5.52 9.617 30.672 1 97.19 80 ARG B N 1
ATOM 4084 C CA . ARG B 1 80 ? -6.914 9.586 31.109 1 97.19 80 ARG B CA 1
ATOM 4085 C C . ARG B 1 80 ? -7.441 10.992 31.375 1 97.19 80 ARG B C 1
ATOM 4087 O O . ARG B 1 80 ? -8.477 11.391 30.812 1 97.19 80 ARG B O 1
ATOM 4094 N N . PRO B 1 81 ? -6.703 11.812 32.188 1 97.56 81 PRO B N 1
ATOM 4095 C CA . PRO B 1 81 ? -7.18 13.188 32.344 1 97.56 81 PRO B CA 1
ATOM 4096 C C . PRO B 1 81 ? -7.195 13.961 31.047 1 97.56 81 PRO B C 1
ATOM 4098 O O . PRO B 1 81 ? -8.07 14.805 30.828 1 97.56 81 PRO B O 1
ATOM 4101 N N . TYR B 1 82 ? -6.238 13.711 30.188 1 98.19 82 TYR B N 1
ATOM 4102 C CA . TYR B 1 82 ? -6.164 14.336 28.875 1 98.19 82 TYR B CA 1
ATOM 4103 C C . TYR B 1 82 ? -7.414 14.031 28.062 1 98.19 82 TYR B C 1
ATOM 4105 O O . TYR B 1 82 ? -8.047 14.945 27.516 1 98.19 82 TYR B O 1
ATOM 4113 N N . LEU B 1 83 ? -7.859 12.766 28.031 1 98.56 83 LEU B N 1
ATOM 4114 C CA . LEU B 1 83 ? -9.031 12.352 27.266 1 98.56 83 LEU B CA 1
ATOM 4115 C C . LEU B 1 83 ? -10.312 12.82 27.953 1 98.56 83 LEU B C 1
ATOM 4117 O O . LEU B 1 83 ? -11.297 13.141 27.281 1 98.56 83 LEU B O 1
ATOM 4121 N N . ARG B 1 84 ? -10.32 12.898 29.25 1 98.12 84 ARG B N 1
ATOM 4122 C CA . ARG B 1 84 ? -11.484 13.383 29.984 1 98.12 84 ARG B CA 1
ATOM 4123 C C . ARG B 1 84 ? -11.828 14.812 29.578 1 98.12 84 ARG B C 1
ATOM 4125 O O . ARG B 1 84 ? -13 15.172 29.453 1 98.12 84 ARG B O 1
ATOM 4132 N N . GLU B 1 85 ? -10.766 15.57 29.422 1 98.12 85 GLU B N 1
ATOM 4133 C CA . GLU B 1 85 ? -10.977 16.953 28.984 1 98.12 85 GLU B CA 1
ATOM 4134 C C . GLU B 1 85 ? -11.617 17.016 27.609 1 98.12 85 GLU B C 1
ATOM 4136 O O . GLU B 1 85 ? -12.547 17.781 27.375 1 98.12 85 GLU B O 1
ATOM 4141 N N . ILE B 1 86 ? -11.117 16.203 26.719 1 98.5 86 ILE B N 1
ATOM 4142 C CA . ILE B 1 86 ? -11.625 16.172 25.344 1 98.5 86 ILE B CA 1
ATOM 4143 C C . ILE B 1 86 ? -13.07 15.68 25.344 1 98.5 86 ILE B C 1
ATOM 4145 O O . ILE B 1 86 ? -13.938 16.281 24.703 1 98.5 86 ILE B O 1
ATOM 4149 N N . PHE B 1 87 ? -13.375 14.672 26.078 1 98.38 87 PHE B N 1
ATOM 4150 C CA . PHE B 1 87 ? -14.703 14.062 26.062 1 98.38 87 PHE B CA 1
ATOM 4151 C C . PHE B 1 87 ? -15.711 14.938 26.812 1 98.38 87 PHE B C 1
ATOM 4153 O O . PHE B 1 87 ? -16.906 14.898 26.516 1 98.38 87 PHE B O 1
ATOM 4160 N N . ALA B 1 88 ? -15.266 15.734 27.75 1 97.88 88 ALA B N 1
ATOM 4161 C CA . ALA B 1 88 ? -16.141 16.703 28.406 1 97.88 88 ALA B CA 1
ATOM 4162 C C . ALA B 1 88 ? -16.672 17.719 27.391 1 97.88 88 ALA B C 1
ATOM 4164 O O . ALA B 1 88 ? -17.844 18.109 27.438 1 97.88 88 ALA B O 1
ATOM 4165 N N . LEU B 1 89 ? -15.758 18.125 26.531 1 98.12 89 LEU B N 1
ATOM 4166 C CA . LEU B 1 89 ? -16.172 19.031 25.469 1 98.12 89 LEU B CA 1
ATOM 4167 C C . LEU B 1 89 ? -17.25 18.391 24.594 1 98.12 89 LEU B C 1
ATOM 4169 O O . LEU B 1 89 ? -18.266 19.031 24.281 1 98.12 89 LEU B O 1
ATOM 4173 N N . LEU B 1 90 ? -17.047 17.188 24.188 1 98.5 90 LEU B N 1
ATOM 4174 C CA . LEU B 1 90 ? -18 16.484 23.344 1 98.5 90 LEU B CA 1
ATOM 4175 C C . LEU B 1 90 ? -19.344 16.312 24.047 1 98.5 90 LEU B C 1
ATOM 4177 O O . LEU B 1 90 ? -20.391 16.516 23.438 1 98.5 90 LEU B O 1
ATOM 4181 N N . GLN B 1 91 ? -19.312 16.016 25.312 1 97.94 91 GLN B N 1
ATOM 4182 C CA . GLN B 1 91 ? -20.531 15.82 26.078 1 97.94 91 GLN B CA 1
ATOM 4183 C C . GLN B 1 91 ? -21.328 17.109 26.172 1 97.94 91 GLN B C 1
ATOM 4185 O O . GLN B 1 91 ? -22.562 17.078 26.188 1 97.94 91 GLN B O 1
ATOM 4190 N N . GLN B 1 92 ? -20.656 18.203 26.188 1 97.31 92 GLN B N 1
ATOM 4191 C CA . GLN B 1 92 ? -21.312 19.516 26.266 1 97.31 92 GLN B CA 1
ATOM 4192 C C . GLN B 1 92 ? -22 19.859 24.953 1 97.31 92 GLN B C 1
ATOM 4194 O O . GLN B 1 92 ? -23.047 20.516 24.938 1 97.31 92 GLN B O 1
ATOM 4199 N N . LEU B 1 93 ? -21.422 19.359 23.891 1 97.25 93 LEU B N 1
ATOM 4200 C CA . LEU B 1 93 ? -21.844 19.844 22.578 1 97.25 93 LEU B CA 1
ATOM 4201 C C . LEU B 1 93 ? -22.844 18.859 21.953 1 97.25 93 LEU B C 1
ATOM 4203 O O . LEU B 1 93 ? -23.578 19.234 21.031 1 97.25 93 LEU B O 1
ATOM 4207 N N . ILE B 1 94 ? -22.859 17.625 22.391 1 97.62 94 ILE B N 1
ATOM 4208 C CA . ILE B 1 94 ? -23.75 16.594 21.859 1 97.62 94 ILE B CA 1
ATOM 4209 C C . ILE B 1 94 ? -24.938 16.406 22.797 1 97.62 94 ILE B C 1
ATOM 4211 O O . ILE B 1 94 ? -24.766 16.188 24 1 97.62 94 ILE B O 1
ATOM 4215 N N . PRO B 1 95 ? -26.203 16.422 22.266 1 96.81 95 PRO B N 1
ATOM 4216 C CA . PRO B 1 95 ? -27.359 16.188 23.125 1 96.81 95 PRO B CA 1
ATOM 4217 C C . PRO B 1 95 ? -27.281 14.844 23.844 1 96.81 95 PRO B C 1
ATOM 4219 O O . PRO B 1 95 ? -26.906 13.828 23.25 1 96.81 95 PRO B O 1
ATOM 4222 N N . GLU B 1 96 ? -27.656 14.852 25.094 1 95.88 96 GLU B N 1
ATOM 4223 C CA . GLU B 1 96 ? -27.484 13.711 25.984 1 95.88 96 GLU B CA 1
ATOM 4224 C C . GLU B 1 96 ? -28.156 12.469 25.406 1 95.88 96 GLU B C 1
ATOM 4226 O O . GLU B 1 96 ? -27.594 11.375 25.422 1 95.88 96 GLU B O 1
ATOM 4231 N N . PRO B 1 97 ? -29.328 12.555 24.844 1 96.25 97 PRO B N 1
ATOM 4232 C CA . PRO B 1 97 ? -29.984 11.352 24.328 1 96.25 97 PRO B CA 1
ATOM 4233 C C . PRO B 1 97 ? -29.234 10.727 23.156 1 96.25 97 PRO B C 1
ATOM 4235 O O . PRO B 1 97 ? -29.484 9.57 22.797 1 96.25 97 PRO B O 1
ATOM 4238 N N . LEU B 1 98 ? -28.328 11.469 22.562 1 97.06 98 LEU B N 1
ATOM 4239 C CA . LEU B 1 98 ? -27.625 10.992 21.375 1 97.06 98 LEU B CA 1
ATOM 4240 C C . LEU B 1 98 ? -26.234 10.477 21.734 1 97.06 98 LEU B C 1
ATOM 4242 O O . LEU B 1 98 ? -25.484 10.008 20.875 1 97.06 98 LEU B O 1
ATOM 4246 N N . HIS B 1 99 ? -25.828 10.523 22.984 1 97.44 99 HIS B N 1
ATOM 4247 C CA . HIS B 1 99 ? -24.5 10.109 23.391 1 97.44 99 HIS B CA 1
ATOM 4248 C C . HIS B 1 99 ? -24.219 8.656 23 1 97.44 99 HIS B C 1
ATOM 4250 O O . HIS B 1 99 ? -23.234 8.375 22.328 1 97.44 99 HIS B O 1
ATOM 4256 N N . GLU B 1 100 ? -25.125 7.797 23.25 1 96 100 GLU B N 1
ATOM 4257 C CA . GLU B 1 100 ? -24.906 6.363 23.078 1 96 100 GLU B CA 1
ATOM 4258 C C . GLU B 1 100 ? -24.812 6 21.594 1 96 100 GLU B C 1
ATOM 4260 O O . GLU B 1 100 ? -24.219 4.977 21.25 1 96 100 GLU B O 1
ATOM 4265 N N . SER B 1 101 ? -25.375 6.824 20.766 1 95.31 101 SER B N 1
ATOM 4266 C CA . SER B 1 101 ? -25.375 6.523 19.328 1 95.31 101 SER B CA 1
ATOM 4267 C C . SER B 1 101 ? -24.25 7.273 18.609 1 95.31 101 SER B C 1
ATOM 4269 O O . SER B 1 101 ? -24.047 7.078 17.406 1 95.31 101 SER B O 1
ATOM 4271 N N . THR B 1 102 ? -23.547 8.094 19.312 1 97.75 102 THR B N 1
ATOM 4272 C CA . THR B 1 102 ? -22.484 8.898 18.703 1 97.75 102 THR B CA 1
ATOM 4273 C C . THR B 1 102 ? -21.156 8.148 18.719 1 97.75 102 THR B C 1
ATOM 4275 O O . THR B 1 102 ? -20.703 7.715 19.766 1 97.75 102 THR B O 1
ATOM 4278 N N . SER B 1 103 ? -20.594 7.988 17.5 1 97.38 103 SER B N 1
ATOM 4279 C CA . SER B 1 103 ? -19.297 7.352 17.391 1 97.38 103 SER B CA 1
ATOM 4280 C C . SER B 1 103 ? -18.172 8.367 17.547 1 97.38 103 SER B C 1
ATOM 4282 O O . SER B 1 103 ? -18.203 9.438 16.938 1 97.38 103 SER B O 1
ATOM 4284 N N . VAL B 1 104 ? -17.219 8.078 18.391 1 98.56 104 VAL B N 1
ATOM 4285 C CA . VAL B 1 104 ? -16 8.867 18.547 1 98.56 104 VAL B CA 1
ATOM 4286 C C . VAL B 1 104 ? -14.789 8.039 18.125 1 98.56 104 VAL B C 1
ATOM 4288 O O . VAL B 1 104 ? -14.523 6.984 18.719 1 98.56 104 VAL B O 1
ATOM 4291 N N . TYR B 1 105 ? -14.086 8.531 17.109 1 98.56 105 TYR B N 1
ATOM 4292 C CA . TYR B 1 105 ? -12.922 7.828 16.578 1 98.56 105 TYR B CA 1
ATOM 4293 C C . TYR B 1 105 ? -11.633 8.547 16.953 1 98.56 105 TYR B C 1
ATOM 4295 O O . TYR B 1 105 ? -11.469 9.734 16.672 1 98.56 105 TYR B O 1
ATOM 4303 N N . LEU B 1 106 ? -10.789 7.887 17.641 1 98.62 106 LEU B N 1
ATOM 4304 C CA . LEU B 1 106 ? -9.43 8.391 17.797 1 98.62 106 LEU B CA 1
ATOM 4305 C C . LEU B 1 106 ? -8.492 7.762 16.766 1 98.62 106 LEU B C 1
ATOM 4307 O O . LEU B 1 106 ? -8.273 6.547 16.781 1 98.62 106 LEU B O 1
ATOM 4311 N N . MET B 1 107 ? -7.992 8.539 15.922 1 98.25 107 MET B N 1
ATOM 4312 C CA . MET B 1 107 ? -7.121 8.102 14.828 1 98.25 107 MET B CA 1
ATOM 4313 C C . MET B 1 107 ? -5.766 8.805 14.906 1 98.25 107 MET B C 1
ATOM 4315 O O . MET B 1 107 ? -5.676 10.016 14.695 1 98.25 107 MET B O 1
ATOM 4319 N N . ALA B 1 108 ? -4.777 8.008 15.227 1 97.62 108 ALA B N 1
ATOM 4320 C CA . ALA B 1 108 ? -3.436 8.57 15.375 1 97.62 108 ALA B CA 1
ATOM 4321 C C . ALA B 1 108 ? -2.654 8.484 14.07 1 97.62 108 ALA B C 1
ATOM 4323 O O . ALA B 1 108 ? -2.822 7.539 13.297 1 97.62 108 ALA B O 1
ATOM 4324 N N . THR B 1 109 ? -1.818 9.461 13.812 1 95.44 109 THR B N 1
ATOM 4325 C CA . THR B 1 109 ? -1.067 9.555 12.562 1 95.44 109 THR B CA 1
ATOM 4326 C C . THR B 1 109 ? 0.435 9.523 12.836 1 95.44 109 THR B C 1
ATOM 4328 O O . THR B 1 109 ? 0.913 8.703 13.617 1 95.44 109 THR B O 1
ATOM 4331 N N . ALA B 1 110 ? 1.213 10.344 12.203 1 91.88 110 ALA B N 1
ATOM 4332 C CA . ALA B 1 110 ? 2.672 10.289 12.211 1 91.88 110 ALA B CA 1
ATOM 4333 C C . ALA B 1 110 ? 3.217 10.422 13.633 1 91.88 110 ALA B C 1
ATOM 4335 O O . ALA B 1 110 ? 4.25 9.836 13.961 1 91.88 110 ALA B O 1
ATOM 4336 N N . GLY B 1 111 ? 2.545 11.117 14.5 1 91.5 111 GLY B N 1
ATOM 4337 C CA . GLY B 1 111 ? 3.014 11.289 15.859 1 91.5 111 GLY B CA 1
ATOM 4338 C C . GLY B 1 111 ? 3.262 9.977 16.578 1 91.5 111 GLY B C 1
ATOM 4339 O O . GLY B 1 111 ? 4.246 9.844 17.312 1 91.5 111 GLY B O 1
ATOM 4340 N N . LEU B 1 112 ? 2.381 9.086 16.406 1 94.56 112 LEU B N 1
ATOM 4341 C CA . LEU B 1 112 ? 2.531 7.797 17.078 1 94.56 112 LEU B CA 1
ATOM 4342 C C . LEU B 1 112 ? 3.316 6.82 16.203 1 94.56 112 LEU B C 1
ATOM 4344 O O . LEU B 1 112 ? 3.92 5.875 16.703 1 94.56 112 LEU B O 1
ATOM 4348 N N . ARG B 1 113 ? 3.404 7.02 14.875 1 94.12 113 ARG B N 1
ATOM 4349 C CA . ARG B 1 113 ? 4.117 6.113 13.977 1 94.12 113 ARG B CA 1
ATOM 4350 C C . ARG B 1 113 ? 5.625 6.223 14.172 1 94.12 113 ARG B C 1
ATOM 4352 O O . ARG B 1 113 ? 6.379 5.336 13.766 1 94.12 113 ARG B O 1
ATOM 4359 N N . PHE B 1 114 ? 6.082 7.34 14.82 1 92.19 114 PHE B N 1
ATOM 4360 C CA . PHE B 1 114 ? 7.508 7.566 15.039 1 92.19 114 PHE B CA 1
ATOM 4361 C C . PHE B 1 114 ? 7.992 6.824 16.281 1 92.19 114 PHE B C 1
ATOM 4363 O O . PHE B 1 114 ? 9.195 6.645 16.469 1 92.19 114 PHE B O 1
ATOM 4370 N N . LEU B 1 115 ? 7.074 6.398 17.141 1 92.88 115 LEU B N 1
ATOM 4371 C CA . LEU B 1 115 ? 7.438 5.824 18.422 1 92.88 115 LEU B CA 1
ATOM 4372 C C . LEU B 1 115 ? 7.832 4.359 18.281 1 92.88 115 LEU B C 1
ATOM 4374 O O . LEU B 1 115 ? 7.48 3.715 17.281 1 92.88 115 LEU B O 1
ATOM 4378 N N . ASP B 1 116 ? 8.602 3.898 19.219 1 90.25 116 ASP B N 1
ATOM 4379 C CA . ASP B 1 116 ? 8.883 2.467 19.266 1 90.25 116 ASP B CA 1
ATOM 4380 C C . ASP B 1 116 ? 7.629 1.667 19.594 1 90.25 116 ASP B C 1
ATOM 4382 O O . ASP B 1 116 ? 6.648 2.223 20.094 1 90.25 116 ASP B O 1
ATOM 4386 N N . GLU B 1 117 ? 7.691 0.448 19.406 1 87.31 117 GLU B N 1
ATOM 4387 C CA . GLU B 1 117 ? 6.539 -0.443 19.5 1 87.31 117 GLU B CA 1
ATOM 4388 C C . GLU B 1 117 ? 5.965 -0.443 20.922 1 87.31 117 GLU B C 1
ATOM 4390 O O . GLU B 1 117 ? 4.746 -0.378 21.094 1 87.31 117 GLU B O 1
ATOM 4395 N N . ASP B 1 118 ? 6.789 -0.501 21.906 1 91.44 118 ASP B N 1
ATOM 4396 C CA . ASP B 1 118 ? 6.324 -0.574 23.281 1 91.44 118 ASP B CA 1
ATOM 4397 C C . ASP B 1 118 ? 5.613 0.712 23.703 1 91.44 118 ASP B C 1
ATOM 4399 O O . ASP B 1 118 ? 4.574 0.669 24.359 1 91.44 118 ASP B O 1
ATOM 4403 N N . SER B 1 119 ? 6.203 1.804 23.297 1 94.44 119 SER B N 1
ATOM 4404 C CA . SER B 1 119 ? 5.594 3.094 23.594 1 94.44 119 SER B CA 1
ATOM 4405 C C . SER B 1 119 ? 4.223 3.223 22.938 1 94.44 119 SER B C 1
ATOM 4407 O O . SER B 1 119 ? 3.262 3.666 23.578 1 94.44 119 SER B O 1
ATOM 4409 N N . THR B 1 120 ? 4.164 2.83 21.719 1 93.81 120 THR B N 1
ATOM 4410 C CA . THR B 1 120 ? 2.908 2.906 20.984 1 93.81 120 THR B CA 1
ATOM 4411 C C . THR B 1 120 ? 1.85 2.012 21.625 1 93.81 120 THR B C 1
ATOM 4413 O O . THR B 1 120 ? 0.702 2.428 21.797 1 93.81 120 THR B O 1
ATOM 4416 N N . ASP B 1 121 ? 2.258 0.865 22.016 1 92.06 121 ASP B N 1
ATOM 4417 C CA . ASP B 1 121 ? 1.338 -0.089 22.625 1 92.06 121 ASP B CA 1
ATOM 4418 C C . ASP B 1 121 ? 0.79 0.444 23.953 1 92.06 121 ASP B C 1
ATOM 4420 O O . ASP B 1 121 ? -0.404 0.318 24.234 1 92.06 121 ASP B O 1
ATOM 4424 N N . ASN B 1 122 ? 1.68 0.994 24.703 1 95.69 122 ASN B N 1
ATOM 4425 C CA . ASN B 1 122 ? 1.281 1.51 26 1 95.69 122 ASN B CA 1
ATOM 4426 C C . ASN B 1 122 ? 0.288 2.66 25.875 1 95.69 122 ASN B C 1
ATOM 4428 O O . ASN B 1 122 ? -0.691 2.729 26.625 1 95.69 122 ASN B O 1
ATOM 4432 N N . ILE B 1 123 ? 0.542 3.486 24.953 1 97.31 123 ILE B N 1
ATOM 4433 C CA . ILE B 1 123 ? -0.338 4.629 24.734 1 97.31 123 ILE B CA 1
ATOM 4434 C C . ILE B 1 123 ? -1.699 4.145 24.25 1 97.31 123 ILE B C 1
ATOM 4436 O O . ILE B 1 123 ? -2.738 4.531 24.781 1 97.31 123 ILE B O 1
ATOM 4440 N N . LEU B 1 124 ? -1.69 3.271 23.281 1 96.25 124 LEU B N 1
ATOM 4441 C CA . LEU B 1 124 ? -2.934 2.789 22.688 1 96.25 124 LEU B CA 1
ATOM 4442 C C . LEU B 1 124 ? -3.754 2.01 23.703 1 96.25 124 LEU B C 1
ATOM 4444 O O . LEU B 1 124 ? -4.98 2.109 23.734 1 96.25 124 LEU B O 1
ATOM 4448 N N . LYS B 1 125 ? -3.076 1.243 24.5 1 95.94 125 LYS B N 1
ATOM 4449 C CA . LYS B 1 125 ? -3.766 0.482 25.547 1 95.94 125 LYS B CA 1
ATOM 4450 C C . LYS B 1 125 ? -4.527 1.406 26.484 1 95.94 125 LYS B C 1
ATOM 4452 O O . LYS B 1 125 ? -5.684 1.142 26.828 1 95.94 125 LYS B O 1
ATOM 4457 N N . GLU B 1 126 ? -3.891 2.477 26.891 1 97.38 126 GLU B N 1
ATOM 4458 C CA . GLU B 1 126 ? -4.527 3.424 27.797 1 97.38 126 GLU B CA 1
ATOM 4459 C C . GLU B 1 126 ? -5.707 4.125 27.125 1 97.38 126 GLU B C 1
ATOM 4461 O O . GLU B 1 126 ? -6.734 4.367 27.766 1 97.38 126 GLU B O 1
ATOM 4466 N N . VAL B 1 127 ? -5.531 4.469 25.875 1 98.19 127 VAL B N 1
ATOM 4467 C CA . VAL B 1 127 ? -6.598 5.113 25.125 1 98.19 127 VAL B CA 1
ATOM 4468 C C . VAL B 1 127 ? -7.797 4.172 25.016 1 98.19 127 VAL B C 1
ATOM 4470 O O . VAL B 1 127 ? -8.938 4.578 25.25 1 98.19 127 VAL B O 1
ATOM 4473 N N . ILE B 1 128 ? -7.539 2.912 24.703 1 97.5 128 ILE B N 1
ATOM 4474 C CA . ILE B 1 128 ? -8.586 1.913 24.516 1 97.5 128 ILE B CA 1
ATOM 4475 C C . ILE B 1 128 ? -9.289 1.656 25.859 1 97.5 128 ILE B C 1
ATOM 4477 O O . ILE B 1 128 ? -10.523 1.561 25.906 1 97.5 128 ILE B O 1
ATOM 4481 N N . LEU B 1 129 ? -8.523 1.575 26.938 1 97.44 129 LEU B N 1
ATOM 4482 C CA . LEU B 1 129 ? -9.102 1.375 28.25 1 97.44 129 LEU B CA 1
ATOM 4483 C C . LEU B 1 129 ? -10.078 2.5 28.594 1 97.44 129 LEU B C 1
ATOM 4485 O O . LEU B 1 129 ? -11.148 2.252 29.156 1 97.44 129 LEU B O 1
ATOM 4489 N N . PHE B 1 130 ? -9.719 3.666 28.281 1 98.06 130 PHE B N 1
ATOM 4490 C CA . PHE B 1 130 ? -10.578 4.812 28.547 1 98.06 130 PHE B CA 1
ATOM 4491 C C . PHE B 1 130 ? -11.836 4.758 27.672 1 98.06 130 PHE B C 1
ATOM 4493 O O . PHE B 1 130 ? -12.953 4.871 28.188 1 98.06 130 PHE B O 1
ATOM 4500 N N . MET B 1 131 ? -11.656 4.555 26.391 1 98.31 131 MET B N 1
ATOM 4501 C CA . MET B 1 131 ? -12.75 4.699 25.422 1 98.31 131 MET B CA 1
ATOM 4502 C C . MET B 1 131 ? -13.703 3.518 25.516 1 98.31 131 MET B C 1
ATOM 4504 O O . MET B 1 131 ? -14.883 3.645 25.172 1 98.31 131 MET B O 1
ATOM 4508 N N . SER B 1 132 ? -13.195 2.369 25.953 1 97.5 132 SER B N 1
ATOM 4509 C CA . SER B 1 132 ? -14.039 1.183 26.031 1 97.5 132 SER B CA 1
ATOM 4510 C C . SER B 1 132 ? -14.773 1.113 27.375 1 97.5 132 SER B C 1
ATOM 4512 O O . SER B 1 132 ? -15.625 0.244 27.578 1 97.5 132 SER B O 1
ATOM 4514 N N . ASN B 1 133 ? -14.453 2.004 28.281 1 96.88 133 ASN B N 1
ATOM 4515 C CA . ASN B 1 133 ? -15.062 2.041 29.609 1 96.88 133 ASN B CA 1
ATOM 4516 C C . ASN B 1 133 ? -16.312 2.916 29.609 1 96.88 133 ASN B C 1
ATOM 4518 O O . ASN B 1 133 ? -16.219 4.145 29.594 1 96.88 133 ASN B O 1
ATOM 4522 N N . GLY B 1 134 ? -17.453 2.344 29.781 1 94.31 134 GLY B N 1
ATOM 4523 C CA . GLY B 1 134 ? -18.734 3.033 29.734 1 94.31 134 GLY B CA 1
ATOM 4524 C C . GLY B 1 134 ? -18.906 4.059 30.844 1 94.31 134 GLY B C 1
ATOM 4525 O O . GLY B 1 134 ? -19.688 5.008 30.703 1 94.31 134 GLY B O 1
ATOM 4526 N N . SER B 1 135 ? -18.219 3.928 31.859 1 94.56 135 SER B N 1
ATOM 4527 C CA . SER B 1 135 ? -18.281 4.891 32.969 1 94.56 135 SER B CA 1
ATOM 4528 C C . SER B 1 135 ? -17.5 6.152 32.625 1 94.56 135 SER B C 1
ATOM 4530 O O . SER B 1 135 ? -17.75 7.215 33.219 1 94.56 135 SER B O 1
ATOM 4532 N N . MET B 1 136 ? -16.562 6.031 31.75 1 94.19 136 MET B N 1
ATOM 4533 C CA . MET B 1 136 ? -15.711 7.16 31.391 1 94.19 136 MET B CA 1
ATOM 4534 C C . MET B 1 136 ? -16.125 7.738 30.031 1 94.19 136 MET B C 1
ATOM 4536 O O . MET B 1 136 ? -16.047 8.953 29.828 1 94.19 136 MET B O 1
ATOM 4540 N N . ASN B 1 137 ? -16.562 6.938 29.156 1 97.44 137 ASN B N 1
ATOM 4541 C CA . ASN B 1 137 ? -16.953 7.277 27.797 1 97.44 137 ASN B CA 1
ATOM 4542 C C . ASN B 1 137 ? -18.438 6.992 27.562 1 97.44 137 ASN B C 1
ATOM 4544 O O . ASN B 1 137 ? -18.828 5.836 27.391 1 97.44 137 ASN B O 1
ATOM 4548 N N . PRO B 1 138 ? -19.234 8 27.562 1 97.56 138 PRO B N 1
ATOM 4549 C CA . PRO B 1 138 ? -20.656 7.77 27.359 1 97.56 138 PRO B CA 1
ATOM 4550 C C . PRO B 1 138 ? -21.031 7.539 25.891 1 97.56 138 PRO B C 1
ATOM 4552 O O . PRO B 1 138 ? -22.188 7.297 25.578 1 97.56 138 PRO B O 1
ATOM 4555 N N . PHE B 1 139 ? -20.062 7.59 25 1 98.5 139 PHE B N 1
ATOM 4556 C CA . PHE B 1 139 ? -20.312 7.477 23.562 1 98.5 139 PHE B CA 1
ATOM 4557 C C . PHE B 1 139 ? -20.125 6.039 23.094 1 98.5 139 PHE B C 1
ATOM 4559 O O . PHE B 1 139 ? -19.625 5.199 23.844 1 98.5 139 PHE B O 1
ATOM 4566 N N . LYS B 1 140 ? -20.516 5.777 21.875 1 97.06 140 LYS B N 1
ATOM 4567 C CA . LYS B 1 140 ? -20.391 4.453 21.266 1 97.06 140 LYS B CA 1
ATOM 4568 C C . LYS B 1 140 ? -18.938 4.062 21.062 1 97.06 140 LYS B C 1
ATOM 4570 O O . LYS B 1 140 ? -18.125 4.867 20.594 1 97.06 140 LYS B O 1
ATOM 4575 N N . TYR B 1 141 ? -18.625 2.842 21.484 1 96.69 141 TYR B N 1
ATOM 4576 C CA . TYR B 1 141 ? -17.266 2.334 21.25 1 96.69 141 TYR B CA 1
ATOM 4577 C C . TYR B 1 141 ? -17.312 0.933 20.656 1 96.69 141 TYR B C 1
ATOM 4579 O O . TYR B 1 141 ? -18.062 0.076 21.109 1 96.69 141 TYR B O 1
ATOM 4587 N N . LEU B 1 142 ? -16.641 0.732 19.578 1 92.81 142 LEU B N 1
ATOM 4588 C CA . LEU B 1 142 ? -16.359 -0.573 18.984 1 92.81 142 LEU B CA 1
ATOM 4589 C C . LEU B 1 142 ? -14.859 -0.75 18.766 1 92.81 142 LEU B C 1
ATOM 4591 O O . LEU B 1 142 ? -14.117 0.232 18.688 1 92.81 142 LEU B O 1
ATOM 4595 N N . ASP B 1 143 ? -14.453 -1.991 18.656 1 90 143 ASP B N 1
ATOM 4596 C CA . ASP B 1 143 ? -13.062 -2.256 18.328 1 90 143 ASP B CA 1
ATOM 4597 C C . ASP B 1 143 ? -12.664 -1.567 17.031 1 90 143 ASP B C 1
ATOM 4599 O O . ASP B 1 143 ? -13.422 -1.6 16.047 1 90 143 ASP B O 1
ATOM 4603 N N . GLY B 1 144 ? -11.586 -0.892 17.078 1 91.75 144 GLY B N 1
ATOM 4604 C CA . GLY B 1 144 ? -11.117 -0.2 15.891 1 91.75 144 GLY B CA 1
ATOM 4605 C C . GLY B 1 144 ? -11.367 1.296 15.93 1 91.75 144 GLY B C 1
ATOM 4606 O O . GLY B 1 144 ? -10.859 2.039 15.086 1 91.75 144 GLY B O 1
ATOM 4607 N N . TYR B 1 145 ? -12.102 1.734 16.938 1 96.69 145 TYR B N 1
ATOM 4608 C CA . TYR B 1 145 ? -12.406 3.156 17.031 1 96.69 145 TYR B CA 1
ATOM 4609 C C . TYR B 1 145 ? -11.195 3.941 17.531 1 96.69 145 TYR B C 1
ATOM 4611 O O . TYR B 1 145 ? -11.102 5.152 17.312 1 96.69 145 TYR B O 1
ATOM 4619 N N . ALA B 1 146 ? -10.312 3.297 18.219 1 97.56 146 ALA B N 1
ATOM 4620 C CA . ALA B 1 146 ? -9.016 3.854 18.625 1 97.56 146 ALA B CA 1
ATOM 4621 C C . ALA B 1 146 ? -7.871 3.109 17.938 1 97.56 146 ALA B C 1
ATOM 4623 O O . ALA B 1 146 ? -7.582 1.959 18.281 1 97.56 146 ALA B O 1
ATOM 4624 N N . ARG B 1 147 ? -7.242 3.805 16.984 1 96.5 147 ARG B N 1
ATOM 4625 C CA . ARG B 1 147 ? -6.23 3.08 16.219 1 96.5 147 ARG B CA 1
ATOM 4626 C C . ARG B 1 147 ? -5.227 4.039 15.594 1 96.5 147 ARG B C 1
ATOM 4628 O O . ARG B 1 147 ? -5.449 5.254 15.57 1 96.5 147 ARG B O 1
ATOM 4635 N N . ILE B 1 148 ? -4.109 3.521 15.195 1 96.81 148 ILE B N 1
ATOM 4636 C CA . ILE B 1 148 ? -3.133 4.254 14.391 1 96.81 148 ILE B CA 1
ATOM 4637 C C . ILE B 1 148 ? -3.422 4.047 12.906 1 96.81 148 ILE B C 1
ATOM 4639 O O . ILE B 1 148 ? -3.549 2.908 12.445 1 96.81 148 ILE B O 1
ATOM 4643 N N . LEU B 1 149 ? -3.555 5.152 12.172 1 97.44 149 LEU B N 1
ATOM 4644 C CA . LEU B 1 149 ? -3.785 5.07 10.734 1 97.44 149 LEU B CA 1
ATOM 4645 C C . LEU B 1 149 ? -2.508 4.676 10 1 97.44 149 LEU B C 1
ATOM 4647 O O . LEU B 1 149 ? -1.421 5.148 10.344 1 97.44 149 LEU B O 1
ATOM 4651 N N . SER B 1 150 ? -2.664 3.779 9.031 1 97 150 SER B N 1
ATOM 4652 C CA . SER B 1 150 ? -1.584 3.682 8.055 1 97 150 SER B CA 1
ATOM 4653 C C . SER B 1 150 ? -1.447 4.969 7.246 1 97 150 SER B C 1
ATOM 4655 O O . SER B 1 150 ? -2.391 5.758 7.164 1 97 150 SER B O 1
ATOM 4657 N N . GLY B 1 151 ? -0.28 5.18 6.715 1 96.94 151 GLY B N 1
ATOM 4658 C CA . GLY B 1 151 ? -0.085 6.336 5.852 1 96.94 151 GLY B CA 1
ATOM 4659 C C . GLY B 1 151 ? -1.061 6.387 4.691 1 96.94 151 GLY B C 1
ATOM 4660 O O . GLY B 1 151 ? -1.563 7.457 4.344 1 96.94 151 GLY B O 1
ATOM 4661 N N . GLU B 1 152 ? -1.374 5.23 4.086 1 97.44 152 GLU B N 1
ATOM 4662 C CA . GLU B 1 152 ? -2.285 5.156 2.949 1 97.44 152 GLU B CA 1
ATOM 4663 C C . GLU B 1 152 ? -3.709 5.523 3.359 1 97.44 152 GLU B C 1
ATOM 4665 O O . GLU B 1 152 ? -4.434 6.168 2.598 1 97.44 152 GLU B O 1
ATOM 4670 N N . GLU B 1 153 ? -4.105 5.113 4.539 1 97.56 153 GLU B N 1
ATOM 4671 C CA . GLU B 1 153 ? -5.422 5.504 5.035 1 97.56 153 GLU B CA 1
ATOM 4672 C C . GLU B 1 153 ? -5.535 7.02 5.168 1 97.56 153 GLU B C 1
ATOM 4674 O O . GLU B 1 153 ? -6.527 7.609 4.738 1 97.56 153 GLU B O 1
ATOM 4679 N N . GLU B 1 154 ? -4.523 7.547 5.77 1 97.19 154 GLU B N 1
ATOM 4680 C CA . GLU B 1 154 ? -4.504 9 5.945 1 97.19 154 GLU B CA 1
ATOM 4681 C C . GLU B 1 154 ? -4.594 9.719 4.602 1 97.19 154 GLU B C 1
ATOM 4683 O O . GLU B 1 154 ? -5.375 10.656 4.445 1 97.19 154 GLU B O 1
ATOM 4688 N N . ALA B 1 155 ? -3.801 9.258 3.646 1 98.38 155 ALA B N 1
ATOM 4689 C CA . ALA B 1 155 ? -3.803 9.836 2.305 1 98.38 155 ALA B CA 1
ATOM 4690 C C . ALA B 1 155 ? -5.168 9.672 1.643 1 98.38 155 ALA B C 1
ATOM 4692 O O . ALA B 1 155 ? -5.68 10.609 1.021 1 98.38 155 ALA B O 1
ATOM 4693 N N . LEU B 1 156 ? -5.754 8.508 1.792 1 98.62 156 LEU B N 1
ATOM 4694 C CA . LEU B 1 156 ? -7.059 8.219 1.206 1 98.62 156 LEU B CA 1
ATOM 4695 C C . LEU B 1 156 ? -8.133 9.117 1.802 1 98.62 156 LEU B C 1
ATOM 4697 O O . LEU B 1 156 ? -8.969 9.664 1.074 1 98.62 156 LEU B O 1
ATOM 4701 N N . PHE B 1 157 ? -8.148 9.305 3.102 1 98.62 157 PHE B N 1
ATOM 4702 C CA . PHE B 1 157 ? -9.148 10.133 3.766 1 98.62 157 PHE B CA 1
ATOM 4703 C C . PHE B 1 157 ? -9.039 11.586 3.297 1 98.62 157 PHE B C 1
ATOM 4705 O O . PHE B 1 157 ? -10.055 12.25 3.1 1 98.62 157 PHE B O 1
ATOM 4712 N N . ALA B 1 158 ? -7.809 12.016 3.15 1 98.25 158 ALA B N 1
ATOM 4713 C CA . ALA B 1 158 ? -7.625 13.367 2.635 1 98.25 158 ALA B CA 1
ATOM 4714 C C . ALA B 1 158 ? -8.172 13.492 1.217 1 98.25 158 ALA B C 1
ATOM 4716 O O . ALA B 1 158 ? -8.82 14.492 0.88 1 98.25 158 ALA B O 1
ATOM 4717 N N . TRP B 1 159 ? -7.934 12.492 0.392 1 98.75 159 TRP B N 1
ATOM 4718 C CA . TRP B 1 159 ? -8.461 12.469 -0.969 1 98.75 159 TRP B CA 1
ATOM 4719 C C . TRP B 1 159 ? -9.984 12.469 -0.964 1 98.75 159 TRP B C 1
ATOM 4721 O O . TRP B 1 159 ? -10.617 13.203 -1.73 1 98.75 159 TRP B O 1
ATOM 4731 N N . ILE B 1 160 ? -10.578 11.695 -0.069 1 98.56 160 ILE B N 1
ATOM 4732 C CA . ILE B 1 160 ? -12.031 11.648 0.056 1 98.56 160 ILE B CA 1
ATOM 4733 C C . ILE B 1 160 ? -12.562 13.023 0.454 1 98.56 160 ILE B C 1
ATOM 4735 O O . ILE B 1 160 ? -13.562 13.492 -0.099 1 98.56 160 ILE B O 1
ATOM 4739 N N . SER B 1 161 ? -11.875 13.672 1.362 1 97.94 161 SER B N 1
ATOM 4740 C CA . SER B 1 161 ? -12.289 15 1.816 1 97.94 161 SER B CA 1
ATOM 4741 C C . SER B 1 161 ? -12.375 15.984 0.651 1 97.94 161 SER B C 1
ATOM 4743 O O . SER B 1 161 ? -13.383 16.672 0.482 1 97.94 161 SER B O 1
ATOM 4745 N N . ILE B 1 162 ? -11.344 15.992 -0.127 1 98.12 162 ILE B N 1
ATOM 4746 C CA . ILE B 1 162 ? -11.25 16.938 -1.231 1 98.12 162 ILE B CA 1
ATOM 4747 C C . ILE B 1 162 ? -12.383 16.688 -2.227 1 98.12 162 ILE B C 1
ATOM 4749 O O . ILE B 1 162 ? -13.102 17.609 -2.613 1 98.12 162 ILE B O 1
ATOM 4753 N N . ASN B 1 163 ? -12.539 15.461 -2.568 1 98.31 163 ASN B N 1
ATOM 4754 C CA . ASN B 1 163 ? -13.508 15.148 -3.613 1 98.31 163 ASN B CA 1
ATOM 4755 C C . ASN B 1 163 ? -14.938 15.258 -3.104 1 98.31 163 ASN B C 1
ATOM 4757 O O . ASN B 1 163 ? -15.852 15.578 -3.865 1 98.31 163 ASN B O 1
ATOM 4761 N N . TYR B 1 164 ? -15.141 15.047 -1.808 1 97.25 164 TYR B N 1
ATOM 4762 C CA . TYR B 1 164 ? -16.422 15.336 -1.17 1 97.25 164 TYR B CA 1
ATOM 4763 C C . TYR B 1 164 ? -16.719 16.828 -1.203 1 97.25 164 TYR B C 1
ATOM 4765 O O . TYR B 1 164 ? -17.797 17.234 -1.641 1 97.25 164 TYR B O 1
ATOM 4773 N N . LEU B 1 165 ? -15.773 17.641 -0.806 1 96.69 165 LEU B N 1
ATOM 4774 C CA . LEU B 1 165 ? -15.961 19.094 -0.679 1 96.69 165 LEU B CA 1
ATOM 4775 C C . LEU B 1 165 ? -16.156 19.734 -2.047 1 96.69 165 LEU B C 1
ATOM 4777 O O . LEU B 1 165 ? -16.891 20.719 -2.176 1 96.69 165 LEU B O 1
ATOM 4781 N N . TYR B 1 166 ? -15.578 19.141 -3.072 1 96.56 166 TYR B N 1
ATOM 4782 C CA . TYR B 1 166 ? -15.68 19.688 -4.418 1 96.56 166 TYR B CA 1
ATOM 4783 C C . TYR B 1 166 ? -16.797 19 -5.207 1 96.56 166 TYR B C 1
ATOM 4785 O O . TYR B 1 166 ? -16.922 19.219 -6.418 1 96.56 166 TYR B O 1
ATOM 4793 N N . ASN B 1 167 ? -17.531 18.109 -4.578 1 96 167 ASN B N 1
ATOM 4794 C CA . ASN B 1 167 ? -18.703 17.438 -5.141 1 96 167 ASN B CA 1
ATOM 4795 C C . ASN B 1 167 ? -18.328 16.547 -6.32 1 96 167 ASN B C 1
ATOM 4797 O O . ASN B 1 167 ? -19.047 16.5 -7.32 1 96 167 ASN B O 1
ATOM 4801 N N . MET B 1 168 ? -17.188 15.898 -6.172 1 97.5 168 MET B N 1
ATOM 4802 C CA . MET B 1 168 ? -16.703 15.062 -7.273 1 97.5 168 MET B CA 1
ATOM 4803 C C . MET B 1 168 ? -17.359 13.68 -7.223 1 97.5 168 MET B C 1
ATOM 4805 O O . MET B 1 168 ? -17.219 12.898 -8.164 1 97.5 168 MET B O 1
ATOM 4809 N N . PHE B 1 169 ? -18.078 13.383 -6.129 1 96.88 169 PHE B N 1
ATOM 4810 C CA . PHE B 1 169 ? -18.734 12.094 -5.992 1 96.88 169 PHE B CA 1
ATOM 4811 C C . PHE B 1 169 ? -20.156 12.148 -6.539 1 96.88 169 PHE B C 1
ATOM 4813 O O . PHE B 1 169 ? -20.891 11.156 -6.496 1 96.88 169 PHE B O 1
ATOM 4820 N N . ASP B 1 170 ? -20.531 13.305 -7.055 1 94.56 170 ASP B N 1
ATOM 4821 C CA . ASP B 1 170 ? -21.844 13.438 -7.672 1 94.56 170 ASP B CA 1
ATOM 4822 C C . ASP B 1 170 ? -22 12.461 -8.844 1 94.56 170 ASP B C 1
ATOM 4824 O O . ASP B 1 170 ? -21.047 12.195 -9.57 1 94.56 170 ASP B O 1
ATOM 4828 N N . ILE B 1 171 ? -23.203 12.023 -9.086 1 90.44 171 ILE B N 1
ATOM 4829 C CA . ILE B 1 171 ? -23.5 11 -10.078 1 90.44 171 ILE B CA 1
ATOM 4830 C C . ILE B 1 171 ? -23.156 11.516 -11.477 1 90.44 171 ILE B C 1
ATOM 4832 O O . ILE B 1 171 ? -22.906 10.727 -12.391 1 90.44 171 ILE B O 1
ATOM 4836 N N . SER B 1 172 ? -23.172 12.82 -11.641 1 94.06 172 SER B N 1
ATOM 4837 C CA . SER B 1 172 ? -22.875 13.422 -12.938 1 94.06 172 SER B CA 1
ATOM 4838 C C . SER B 1 172 ? -21.375 13.414 -13.219 1 94.06 172 SER B C 1
ATOM 4840 O O . SER B 1 172 ? -20.953 13.719 -14.336 1 94.06 172 SER B O 1
ATOM 4842 N N . LYS B 1 173 ? -20.547 13.062 -12.219 1 96.12 173 LYS B N 1
ATOM 4843 C CA . LYS B 1 173 ? -19.094 13.07 -12.359 1 96.12 173 LYS B CA 1
ATOM 4844 C C . LYS B 1 173 ? -18.562 11.672 -12.648 1 96.12 173 LYS B C 1
ATOM 4846 O O . LYS B 1 173 ? -19.219 10.672 -12.32 1 96.12 173 LYS B O 1
ATOM 4851 N N . THR B 1 174 ? -17.438 11.641 -13.312 1 94.06 174 THR B N 1
ATOM 4852 C CA . THR B 1 174 ? -16.75 10.383 -13.578 1 94.06 174 THR B CA 1
ATOM 4853 C C . THR B 1 174 ? -15.469 10.289 -12.742 1 94.06 174 THR B C 1
ATOM 4855 O O . THR B 1 174 ? -15.078 11.25 -12.086 1 94.06 174 THR B O 1
ATOM 4858 N N . HIS B 1 175 ? -14.844 9.141 -12.75 1 93.38 175 HIS B N 1
ATOM 4859 C CA . HIS B 1 175 ? -13.594 8.914 -12.023 1 93.38 175 HIS B CA 1
ATOM 4860 C C . HIS B 1 175 ? -12.516 9.891 -12.477 1 93.38 175 HIS B C 1
ATOM 4862 O O . HIS B 1 175 ? -11.656 10.289 -11.68 1 93.38 175 HIS B O 1
ATOM 4868 N N . LYS B 1 176 ? -12.562 10.328 -13.711 1 92.12 176 LYS B N 1
ATOM 4869 C CA . LYS B 1 176 ? -11.555 11.203 -14.297 1 92.12 176 LYS B CA 1
ATOM 4870 C C . LYS B 1 176 ? -11.711 12.633 -13.781 1 92.12 176 LYS B C 1
ATOM 4872 O O . LYS B 1 176 ? -10.781 13.438 -13.891 1 92.12 176 LYS B O 1
ATOM 4877 N N . ASP B 1 177 ? -12.852 12.922 -13.227 1 96.31 177 ASP B N 1
ATOM 4878 C CA . ASP B 1 177 ? -13.133 14.273 -12.773 1 96.31 177 ASP B CA 1
ATOM 4879 C C . ASP B 1 177 ? -12.555 14.523 -11.375 1 96.31 177 ASP B C 1
ATOM 4881 O O . ASP B 1 177 ? -12.461 15.664 -10.93 1 96.31 177 ASP B O 1
ATOM 4885 N N . THR B 1 178 ? -12.164 13.406 -10.703 1 98 178 THR B N 1
ATOM 4886 C CA . THR B 1 178 ? -11.703 13.562 -9.328 1 98 178 THR B CA 1
ATOM 4887 C C . THR B 1 178 ? -10.406 14.359 -9.281 1 98 178 THR B C 1
ATOM 4889 O O . THR B 1 178 ? -9.688 14.453 -10.273 1 98 178 THR B O 1
ATOM 4892 N N . ILE B 1 179 ? -10.188 14.938 -8.141 1 98.38 179 ILE B N 1
ATOM 4893 C CA . ILE B 1 179 ? -9.031 15.797 -7.902 1 98.38 179 ILE B CA 1
ATOM 4894 C C . ILE B 1 179 ? -8 15.047 -7.066 1 98.38 179 ILE B C 1
ATOM 4896 O O . ILE B 1 179 ? -8.336 14.445 -6.043 1 98.38 179 ILE B O 1
ATOM 4900 N N . GLY B 1 180 ? -6.785 14.984 -7.559 1 98.62 180 GLY B N 1
ATOM 4901 C CA . GLY B 1 180 ? -5.707 14.422 -6.758 1 98.62 180 GLY B CA 1
ATOM 4902 C C . GLY B 1 180 ? -5.348 15.273 -5.555 1 98.62 180 GLY B C 1
ATOM 4903 O O . GLY B 1 180 ? -5.68 16.469 -5.508 1 98.62 180 GLY B O 1
ATOM 4904 N N . MET B 1 181 ? -4.707 14.664 -4.609 1 98.62 181 MET B N 1
ATOM 4905 C CA . MET B 1 181 ? -4.277 15.328 -3.383 1 98.62 181 MET B CA 1
ATOM 4906 C C . MET B 1 181 ? -2.781 15.133 -3.152 1 98.62 181 MET B C 1
ATOM 4908 O O . MET B 1 181 ? -2.264 14.031 -3.336 1 98.62 181 MET B O 1
ATOM 4912 N N . VAL B 1 182 ? -2.061 16.172 -2.816 1 98.69 182 VAL B N 1
ATOM 4913 C CA . VAL B 1 182 ? -0.682 16.109 -2.342 1 98.69 182 VAL B CA 1
ATOM 4914 C C . VAL B 1 182 ? -0.522 17.016 -1.116 1 98.69 182 VAL B C 1
ATOM 4916 O O . VAL B 1 182 ? -0.952 18.172 -1.125 1 98.69 182 VAL B O 1
ATOM 4919 N N . GLU B 1 183 ? 0.001 16.469 -0.035 1 97.81 183 GLU B N 1
ATOM 4920 C CA . GLU B 1 183 ? 0.095 17.203 1.224 1 97.81 183 GLU B CA 1
ATOM 4921 C C . GLU B 1 183 ? 1.445 16.969 1.896 1 97.81 183 GLU B C 1
ATOM 4923 O O . GLU B 1 183 ? 1.916 15.836 1.985 1 97.81 183 GLU B O 1
ATOM 4928 N N . VAL B 1 184 ? 2.035 18.031 2.287 1 97.19 184 VAL B N 1
ATOM 4929 C CA . VAL B 1 184 ? 3.195 17.938 3.166 1 97.19 184 VAL B CA 1
ATOM 4930 C C . VAL B 1 184 ? 2.811 18.391 4.574 1 97.19 184 VAL B C 1
ATOM 4932 O O . VAL B 1 184 ? 2.586 19.578 4.809 1 97.19 184 VAL B O 1
ATOM 4935 N N . GLY B 1 185 ? 2.672 17.406 5.473 1 93.25 185 GLY B N 1
ATOM 4936 C CA . GLY B 1 185 ? 2.451 17.719 6.875 1 93.25 185 GLY B CA 1
ATOM 4937 C C . GLY B 1 185 ? 3.738 17.922 7.652 1 93.25 185 GLY B C 1
ATOM 4938 O O . GLY B 1 185 ? 4.754 18.328 7.09 1 93.25 185 GLY B O 1
ATOM 4939 N N . GLY B 1 186 ? 3.621 17.766 8.938 1 92.06 186 GLY B N 1
ATOM 4940 C CA . GLY B 1 186 ? 4.816 17.891 9.75 1 92.06 186 GLY B CA 1
ATOM 4941 C C . GLY B 1 186 ? 5.727 16.688 9.664 1 92.06 186 GLY B C 1
ATOM 4942 O O . GLY B 1 186 ? 6.93 16.812 9.438 1 92.06 186 GLY B O 1
ATOM 4943 N N . GLY B 1 187 ? 5.105 15.5 9.781 1 93.19 187 GLY B N 1
ATOM 4944 C CA . GLY B 1 187 ? 5.895 14.281 9.883 1 93.19 187 GLY B CA 1
ATOM 4945 C C . GLY B 1 187 ? 5.977 13.516 8.578 1 93.19 187 GLY B C 1
ATOM 4946 O O . GLY B 1 187 ? 6.934 12.773 8.352 1 93.19 187 GLY B O 1
ATOM 4947 N N . SER B 1 188 ? 4.938 13.688 7.695 1 95.62 188 SER B N 1
ATOM 4948 C CA . SER B 1 188 ? 4.871 12.875 6.484 1 95.62 188 SER B CA 1
ATOM 4949 C C . SER B 1 188 ? 4.352 13.68 5.301 1 95.62 188 SER B C 1
ATOM 4951 O O . SER B 1 188 ? 3.865 14.805 5.473 1 95.62 188 SER B O 1
ATOM 4953 N N . MET B 1 189 ? 4.609 13.242 4.168 1 97 189 MET B N 1
ATOM 4954 C CA . MET B 1 189 ? 3.982 13.75 2.949 1 97 189 MET B CA 1
ATOM 4955 C C . MET B 1 189 ? 3.129 12.672 2.289 1 97 189 MET B C 1
ATOM 4957 O O . MET B 1 189 ? 3.51 11.5 2.27 1 97 189 MET B O 1
ATOM 4961 N N . GLN B 1 190 ? 1.976 13.039 1.829 1 97.44 190 GLN B N 1
ATOM 4962 C CA . GLN B 1 190 ? 1.005 12.109 1.26 1 97.44 190 GLN B CA 1
ATOM 4963 C C . GLN B 1 190 ? 0.658 12.484 -0.178 1 97.44 190 GLN B C 1
ATOM 4965 O O . GLN B 1 190 ? 0.646 13.672 -0.528 1 97.44 190 GLN B O 1
ATOM 4970 N N . ILE B 1 191 ? 0.338 11.547 -0.981 1 98.69 191 ILE B N 1
ATOM 4971 C CA . ILE B 1 191 ? -0.206 11.734 -2.32 1 98.69 191 ILE B CA 1
ATOM 4972 C C . ILE B 1 191 ? -1.308 10.711 -2.58 1 98.69 191 ILE B C 1
ATOM 4974 O O . ILE B 1 191 ? -1.2 9.555 -2.158 1 98.69 191 ILE B O 1
ATOM 4978 N N . ALA B 1 192 ? -2.4 11.109 -3.123 1 98.81 192 ALA B N 1
ATOM 4979 C CA . ALA B 1 192 ? -3.494 10.211 -3.496 1 98.81 192 ALA B CA 1
ATOM 4980 C C . ALA B 1 192 ? -4.23 10.734 -4.727 1 98.81 192 ALA B C 1
ATOM 4982 O O . ALA B 1 192 ? -4.551 11.922 -4.809 1 98.81 192 ALA B O 1
ATOM 4983 N N . PHE B 1 193 ? -4.473 9.906 -5.746 1 98.81 193 PHE B N 1
ATOM 4984 C CA . PHE B 1 193 ? -5.219 10.281 -6.941 1 98.81 193 PHE B CA 1
ATOM 4985 C C . PHE B 1 193 ? -5.602 9.039 -7.746 1 98.81 193 PHE B C 1
ATOM 4987 O O . PHE B 1 193 ? -5.164 7.934 -7.434 1 98.81 193 PHE B O 1
ATOM 4994 N N . ILE B 1 194 ? -6.5 9.156 -8.656 1 98.06 194 ILE B N 1
ATOM 4995 C CA . ILE B 1 194 ? -6.816 8.117 -9.625 1 98.06 194 ILE B CA 1
ATOM 4996 C C . ILE B 1 194 ? -6.02 8.336 -10.906 1 98.06 194 ILE B C 1
ATOM 4998 O O . ILE B 1 194 ? -6.293 9.273 -11.664 1 98.06 194 ILE B O 1
ATOM 5002 N N . PRO B 1 195 ? -5.004 7.484 -11.133 1 96.31 195 PRO B N 1
ATOM 5003 C CA . PRO B 1 195 ? -4.211 7.656 -12.352 1 96.31 195 PRO B CA 1
ATOM 5004 C C . PRO B 1 195 ? -4.93 7.148 -13.602 1 96.31 195 PRO B C 1
ATOM 5006 O O . PRO B 1 195 ? -5.891 6.387 -13.5 1 96.31 195 PRO B O 1
ATOM 5009 N N . GLU B 1 196 ? -4.484 7.59 -14.734 1 90.06 196 GLU B N 1
ATOM 5010 C CA . GLU B 1 196 ? -5.016 7.137 -16.016 1 90.06 196 GLU B CA 1
ATOM 5011 C C . GLU B 1 196 ? -4.625 5.691 -16.297 1 90.06 196 GLU B C 1
ATOM 5013 O O . GLU B 1 196 ? -5.312 4.992 -17.047 1 90.06 196 GLU B O 1
ATOM 5018 N N . ARG B 1 197 ? -3.611 5.266 -15.602 1 89.44 197 ARG B N 1
ATOM 5019 C CA . ARG B 1 197 ? -3.045 3.941 -15.836 1 89.44 197 ARG B CA 1
ATOM 5020 C C . ARG B 1 197 ? -3.307 3.012 -14.656 1 89.44 197 ARG B C 1
ATOM 5022 O O . ARG B 1 197 ? -3.688 3.465 -13.578 1 89.44 197 ARG B O 1
ATOM 5029 N N . PRO B 1 198 ? -3.105 1.664 -14.914 1 91.94 198 PRO B N 1
ATOM 5030 C CA . PRO B 1 198 ? -3.295 0.723 -13.805 1 91.94 198 PRO B CA 1
ATOM 5031 C C . PRO B 1 198 ? -2.336 0.977 -12.648 1 91.94 198 PRO B C 1
ATOM 5033 O O . PRO B 1 198 ? -1.199 1.402 -12.859 1 91.94 198 PRO B O 1
ATOM 5036 N N . ILE B 1 199 ? -2.85 0.723 -11.484 1 95.75 199 ILE B N 1
ATOM 5037 C CA . ILE B 1 199 ? -2.055 0.884 -10.273 1 95.75 199 ILE B CA 1
ATOM 5038 C C . ILE B 1 199 ? -1.396 -0.444 -9.906 1 95.75 199 ILE B C 1
ATOM 5040 O O . ILE B 1 199 ? -2.084 -1.431 -9.633 1 95.75 199 ILE B O 1
ATOM 5044 N N . TYR B 1 200 ? -0.106 -0.411 -9.781 1 96.12 200 TYR B N 1
ATOM 5045 C CA . TYR B 1 200 ? 0.602 -1.667 -9.555 1 96.12 200 TYR B CA 1
ATOM 5046 C C . TYR B 1 200 ? 0.919 -1.854 -8.078 1 96.12 200 TYR B C 1
ATOM 5048 O O . TYR B 1 200 ? 1.185 -2.971 -7.629 1 96.12 200 TYR B O 1
ATOM 5056 N N . ALA B 1 201 ? 0.976 -0.793 -7.367 1 95.69 201 ALA B N 1
ATOM 5057 C CA . ALA B 1 201 ? 1.194 -0.771 -5.922 1 95.69 201 ALA B CA 1
ATOM 5058 C C . ALA B 1 201 ? 0.543 0.454 -5.289 1 95.69 201 ALA B C 1
ATOM 5060 O O . ALA B 1 201 ? 0.43 1.505 -5.926 1 95.69 201 ALA B O 1
ATOM 5061 N N . GLY B 1 202 ? 0.119 0.314 -4.07 1 96.75 202 GLY B N 1
ATOM 5062 C CA . GLY B 1 202 ? -0.459 1.441 -3.357 1 96.75 202 GLY B CA 1
ATOM 5063 C C . GLY B 1 202 ? -1.922 1.67 -3.689 1 96.75 202 GLY B C 1
ATOM 5064 O O . GLY B 1 202 ? -2.434 2.779 -3.527 1 96.75 202 GLY B O 1
ATOM 5065 N N . LYS B 1 203 ? -2.58 0.659 -4.18 1 97.69 203 LYS B N 1
ATOM 5066 C CA . LYS B 1 203 ? -3.986 0.796 -4.547 1 97.69 203 LYS B CA 1
ATOM 5067 C C . LYS B 1 203 ? -4.891 0.671 -3.324 1 97.69 203 LYS B C 1
ATOM 5069 O O . LYS B 1 203 ? -4.738 -0.255 -2.525 1 97.69 203 LYS B O 1
ATOM 5074 N N . GLN B 1 204 ? -5.781 1.613 -3.17 1 97.06 204 GLN B N 1
ATOM 5075 C CA . GLN B 1 204 ? -6.832 1.604 -2.162 1 97.06 204 GLN B CA 1
ATOM 5076 C C . GLN B 1 204 ? -8.219 1.657 -2.807 1 97.06 204 GLN B C 1
ATOM 5078 O O . GLN B 1 204 ? -8.547 2.625 -3.496 1 97.06 204 GLN B O 1
ATOM 5083 N N . ALA B 1 205 ? -8.984 0.646 -2.562 1 93.56 205 ALA B N 1
ATOM 5084 C CA . ALA B 1 205 ? -10.359 0.652 -3.049 1 93.56 205 ALA B CA 1
ATOM 5085 C C . ALA B 1 205 ? -11.312 1.195 -1.986 1 93.56 205 ALA B C 1
ATOM 5087 O O . ALA B 1 205 ? -11.172 0.884 -0.801 1 93.56 205 ALA B O 1
ATOM 5088 N N . VAL B 1 206 ? -12.227 2.023 -2.447 1 94.38 206 VAL B N 1
ATOM 5089 C CA . VAL B 1 206 ? -13.211 2.57 -1.514 1 94.38 206 VAL B CA 1
ATOM 5090 C C . VAL B 1 206 ? -14.555 2.732 -2.215 1 94.38 206 VAL B C 1
ATOM 5092 O O . VAL B 1 206 ? -14.609 2.977 -3.422 1 94.38 206 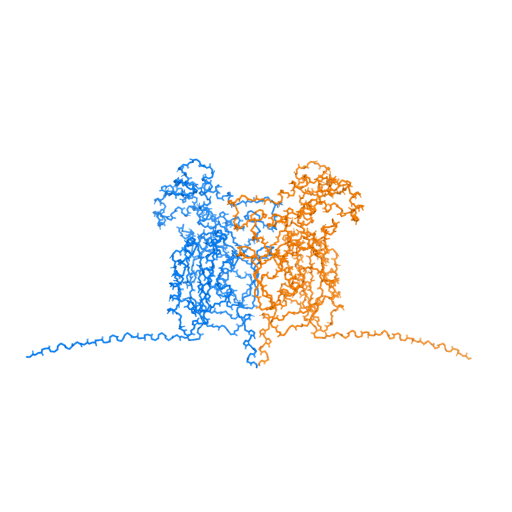VAL B O 1
ATOM 5095 N N . ILE B 1 207 ? -15.594 2.529 -1.49 1 91.69 207 ILE B N 1
ATOM 5096 C CA . ILE B 1 207 ? -16.953 2.73 -2.008 1 91.69 207 ILE B CA 1
ATOM 5097 C C . ILE B 1 207 ? -17.547 3.998 -1.404 1 91.69 207 ILE B C 1
ATOM 5099 O O . ILE B 1 207 ? -17.625 4.133 -0.181 1 91.69 207 ILE B O 1
ATOM 5103 N N . ILE B 1 208 ? -17.859 4.91 -2.232 1 94.31 208 ILE B N 1
ATOM 5104 C CA . ILE B 1 208 ? -18.516 6.152 -1.837 1 94.31 208 ILE B CA 1
ATOM 5105 C C . ILE B 1 208 ? -19.766 6.367 -2.688 1 94.31 208 ILE B C 1
ATOM 5107 O O . ILE B 1 208 ? -19.703 6.387 -3.918 1 94.31 208 ILE B O 1
ATOM 5111 N N . GLY B 1 209 ? -20.906 6.504 -2.031 1 91.06 209 GLY B N 1
ATOM 5112 C CA . GLY B 1 209 ? -22.156 6.719 -2.752 1 91.06 209 GLY B CA 1
ATOM 5113 C C . GLY B 1 209 ? -22.5 5.586 -3.699 1 91.06 209 GLY B C 1
ATOM 5114 O O . GLY B 1 209 ? -22.969 5.824 -4.816 1 91.06 209 GLY B O 1
ATOM 5115 N N . GLY B 1 210 ? -22.094 4.418 -3.348 1 87.5 210 GLY B N 1
ATOM 5116 C CA . GLY B 1 210 ? -22.438 3.24 -4.133 1 87.5 210 GLY B CA 1
ATOM 5117 C C . GLY B 1 210 ? -21.484 3.002 -5.293 1 87.5 210 GLY B C 1
ATOM 5118 O O . GLY B 1 210 ? -21.672 2.064 -6.07 1 87.5 210 GLY B O 1
ATOM 5119 N N . ARG B 1 211 ? -20.469 3.797 -5.371 1 90.69 211 ARG B N 1
ATOM 5120 C CA . ARG B 1 211 ? -19.516 3.668 -6.461 1 90.69 211 ARG B CA 1
ATOM 5121 C C . ARG B 1 211 ? -18.125 3.336 -5.926 1 90.69 211 ARG B C 1
ATOM 5123 O O . ARG B 1 211 ? -17.703 3.883 -4.906 1 90.69 211 ARG B O 1
ATOM 5130 N N . GLU B 1 212 ? -17.5 2.449 -6.621 1 91.25 212 GLU B N 1
ATOM 5131 C CA . GLU B 1 212 ? -16.156 2.066 -6.219 1 91.25 212 GLU B CA 1
ATOM 5132 C C . GLU B 1 212 ? -15.109 2.969 -6.863 1 91.25 212 GLU B C 1
ATOM 5134 O O . GLU B 1 212 ? -15.211 3.305 -8.047 1 91.25 212 GLU B O 1
ATOM 5139 N N . TYR B 1 213 ? -14.195 3.396 -6.113 1 95.44 213 TYR B N 1
ATOM 5140 C CA . TYR B 1 213 ? -13.047 4.176 -6.562 1 95.44 213 TYR B CA 1
ATOM 5141 C C . TYR B 1 213 ? -11.742 3.455 -6.242 1 95.44 213 TYR B C 1
ATOM 5143 O O . TYR B 1 213 ? -11.531 3.016 -5.109 1 95.44 213 TYR B O 1
ATOM 5151 N N . ASP B 1 214 ? -10.922 3.258 -7.27 1 96 214 ASP B N 1
ATOM 5152 C CA . ASP B 1 214 ? -9.57 2.742 -7.082 1 96 214 ASP B CA 1
ATOM 5153 C C . ASP B 1 214 ? -8.547 3.879 -7.031 1 96 214 ASP B C 1
ATOM 5155 O O . ASP B 1 214 ? -8.227 4.473 -8.062 1 96 214 ASP B O 1
ATOM 5159 N N . VAL B 1 215 ? -8 4.094 -5.84 1 98.38 215 VAL B N 1
ATOM 5160 C CA . VAL B 1 215 ? -7.18 5.273 -5.602 1 98.38 215 VAL B CA 1
ATOM 5161 C C . VAL B 1 215 ? -5.742 4.855 -5.316 1 98.38 215 VAL B C 1
ATOM 5163 O O . VAL B 1 215 ? -5.5 3.945 -4.516 1 98.38 215 VAL B O 1
ATOM 5166 N N . TYR B 1 216 ? -4.832 5.461 -6.062 1 98.44 216 TYR B N 1
ATOM 5167 C CA . TYR B 1 216 ? -3.451 5.375 -5.605 1 98.44 216 TYR B CA 1
ATOM 5168 C C . TYR B 1 216 ? -3.227 6.242 -4.371 1 98.44 216 TYR B C 1
ATOM 5170 O O . TYR B 1 216 ? -3.561 7.43 -4.375 1 98.44 216 TYR B O 1
ATOM 5178 N N . ALA B 1 217 ? -2.738 5.66 -3.314 1 98.56 217 ALA B N 1
ATOM 5179 C CA . ALA B 1 217 ? -2.439 6.395 -2.088 1 98.56 217 ALA B CA 1
ATOM 5180 C C . ALA B 1 217 ? -1.104 5.953 -1.496 1 98.56 217 ALA B C 1
ATOM 5182 O O . ALA B 1 217 ? -0.851 4.758 -1.346 1 98.56 217 ALA B O 1
ATOM 5183 N N . HIS B 1 218 ? -0.297 6.91 -1.187 1 97.75 218 HIS B N 1
ATOM 5184 C CA . HIS B 1 218 ? 0.983 6.625 -0.549 1 97.75 218 HIS B CA 1
ATOM 5185 C C . HIS B 1 218 ? 1.375 7.73 0.424 1 97.75 218 HIS B C 1
ATOM 5187 O O . HIS B 1 218 ? 1.026 8.898 0.218 1 97.75 218 HIS B O 1
ATOM 5193 N N . SER B 1 219 ? 1.993 7.363 1.516 1 97.12 219 SER B N 1
ATOM 5194 C CA . SER B 1 219 ? 2.527 8.289 2.512 1 97.12 219 SER B CA 1
ATOM 5195 C C . SER B 1 219 ? 4.012 8.039 2.756 1 97.12 219 SER B C 1
ATOM 5197 O O . SER B 1 219 ? 4.422 6.902 3.006 1 97.12 219 SER B O 1
ATOM 5199 N N . PHE B 1 220 ? 4.809 8.992 2.576 1 96.38 220 PHE B N 1
ATOM 5200 C CA . PHE B 1 220 ? 6.219 8.945 2.93 1 96.38 220 PHE B CA 1
ATOM 5201 C C . PHE B 1 220 ? 6.449 9.516 4.324 1 96.38 220 PHE B C 1
ATOM 5203 O O . PHE B 1 220 ? 6.516 10.734 4.492 1 96.38 220 PHE B O 1
ATOM 5210 N N . LEU B 1 221 ? 6.543 8.578 5.258 1 96.12 221 LEU B N 1
ATOM 5211 C CA . LEU B 1 221 ? 6.891 9.008 6.605 1 96.12 221 LEU B CA 1
ATOM 5212 C C . LEU B 1 221 ? 8.289 9.617 6.637 1 96.12 221 LEU B C 1
ATOM 5214 O O . LEU B 1 221 ? 9.18 9.172 5.918 1 96.12 221 LEU B O 1
ATOM 5218 N N . SER B 1 222 ? 8.547 10.719 7.422 1 95.12 222 SER B N 1
ATOM 5219 C CA . SER B 1 222 ? 9.805 11.438 7.602 1 95.12 222 SER B CA 1
ATOM 5220 C C . SER B 1 222 ? 10.062 12.398 6.438 1 95.12 222 SER B C 1
ATOM 5222 O O . SER B 1 222 ? 11.18 12.891 6.273 1 95.12 222 SER B O 1
ATOM 5224 N N . TYR B 1 223 ? 9.062 12.609 5.613 1 96.69 223 TYR B N 1
ATOM 5225 C CA . TYR B 1 223 ? 9.203 13.523 4.492 1 96.69 223 TYR B CA 1
ATOM 5226 C C . TYR B 1 223 ? 8.312 14.75 4.672 1 96.69 223 TYR B C 1
ATOM 5228 O O . TYR B 1 223 ? 8.086 15.508 3.725 1 96.69 223 TYR B O 1
ATOM 5236 N N . GLY B 1 224 ? 7.781 14.867 5.867 1 96.06 224 GLY B N 1
ATOM 5237 C CA . GLY B 1 224 ? 7.07 16.094 6.207 1 96.06 224 GLY B CA 1
ATOM 5238 C C . GLY B 1 224 ? 7.988 17.281 6.387 1 96.06 224 GLY B C 1
ATOM 5239 O O . GLY B 1 224 ? 9.211 17.141 6.391 1 96.06 224 GLY B O 1
ATOM 5240 N N . ALA B 1 225 ? 7.398 18.422 6.559 1 96.31 225 ALA B N 1
ATOM 5241 C CA . ALA B 1 225 ? 8.141 19.672 6.617 1 96.31 225 ALA B CA 1
ATOM 5242 C C . ALA B 1 225 ? 9.031 19.734 7.859 1 96.31 225 ALA B C 1
ATOM 5244 O O . ALA B 1 225 ? 10.172 20.203 7.797 1 96.31 225 ALA B O 1
ATOM 5245 N N . LYS B 1 226 ? 8.523 19.297 8.938 1 93.44 226 LYS B N 1
ATOM 5246 C CA . LYS B 1 226 ? 9.32 19.266 10.156 1 93.44 226 LYS B CA 1
ATOM 5247 C C . LYS B 1 226 ? 10.359 18.141 10.109 1 93.44 226 LYS B C 1
ATOM 5249 O O . LYS B 1 226 ? 11.516 18.344 10.484 1 93.44 226 LYS B O 1
ATOM 5254 N N . SER B 1 227 ? 9.977 17.016 9.641 1 94.19 227 SER B N 1
ATOM 5255 C CA . SER B 1 227 ? 10.828 15.828 9.625 1 94.19 227 SER B CA 1
ATOM 5256 C C . SER B 1 227 ? 12.016 16 8.68 1 94.19 227 SER B C 1
ATOM 5258 O O . SER B 1 227 ? 13.117 15.531 8.961 1 94.19 227 SER B O 1
ATOM 5260 N N . ILE B 1 228 ? 11.805 16.641 7.547 1 96.25 228 ILE B N 1
ATOM 5261 C CA . ILE B 1 228 ? 12.906 16.828 6.609 1 96.25 228 ILE B CA 1
ATOM 5262 C C . ILE B 1 228 ? 13.953 17.766 7.223 1 96.25 228 ILE B C 1
ATOM 5264 O O . ILE B 1 228 ? 15.148 17.609 6.984 1 96.25 228 ILE B O 1
ATOM 5268 N N . GLY B 1 229 ? 13.492 18.812 8.023 1 95.94 229 GLY B N 1
ATOM 5269 C CA . GLY B 1 229 ? 14.422 19.656 8.758 1 95.94 229 GLY B CA 1
ATOM 5270 C C . GLY B 1 229 ? 15.281 18.891 9.75 1 95.94 229 GLY B C 1
ATOM 5271 O O . GLY B 1 229 ? 16.484 19.109 9.828 1 95.94 229 GLY B O 1
ATOM 5272 N N . MET B 1 230 ? 14.633 18 10.414 1 92.81 230 MET B N 1
ATOM 5273 C CA . MET B 1 230 ? 15.359 17.156 11.359 1 92.81 230 MET B CA 1
ATOM 5274 C C . MET B 1 230 ? 16.375 16.281 10.641 1 92.81 230 MET B C 1
ATOM 5276 O O . MET B 1 230 ? 17.5 16.109 11.109 1 92.81 230 MET B O 1
ATOM 5280 N N . ARG B 1 231 ? 16.016 15.758 9.508 1 93.81 231 ARG B N 1
ATOM 5281 C CA . ARG B 1 231 ? 16.906 14.914 8.719 1 93.81 231 ARG B CA 1
ATOM 5282 C C . ARG B 1 231 ? 18.125 15.703 8.242 1 93.81 231 ARG B C 1
ATOM 5284 O O . ARG B 1 231 ? 19.25 15.18 8.234 1 93.81 231 ARG B O 1
ATOM 5291 N N . ILE B 1 232 ? 17.875 16.922 7.828 1 96 232 ILE B N 1
ATOM 5292 C CA . ILE B 1 232 ? 18.969 17.781 7.375 1 96 232 ILE B CA 1
ATOM 5293 C C . ILE B 1 232 ? 19.953 18.031 8.523 1 96 232 ILE B C 1
ATOM 5295 O O . ILE B 1 232 ? 21.156 17.906 8.344 1 96 232 ILE B O 1
ATOM 5299 N N . GLU B 1 233 ? 19.422 18.312 9.633 1 94.94 233 GLU B N 1
ATOM 5300 C CA . GLU B 1 233 ? 20.281 18.547 10.789 1 94.94 233 GLU B CA 1
ATOM 5301 C C . GLU B 1 233 ? 21.031 17.281 11.188 1 94.94 233 GLU B C 1
ATOM 5303 O O . GLU B 1 233 ? 22.219 17.344 11.531 1 94.94 233 GLU B O 1
ATOM 5308 N N . GLU B 1 234 ? 20.328 16.188 11.172 1 92 234 GLU B N 1
ATOM 5309 C CA . GLU B 1 234 ? 20.984 14.914 11.461 1 92 234 GLU B CA 1
ATOM 5310 C C . GLU B 1 234 ? 22.109 14.633 10.477 1 92 234 GLU B C 1
ATOM 5312 O O . GLU B 1 234 ? 23.156 14.109 10.852 1 92 234 GLU B O 1
ATOM 5317 N N . TYR B 1 235 ? 21.844 14.898 9.258 1 92.69 235 TYR B N 1
ATOM 5318 C CA . TYR B 1 235 ? 22.859 14.766 8.219 1 92.69 235 TYR B CA 1
ATOM 5319 C C . TYR B 1 235 ? 24.078 15.602 8.547 1 92.69 235 TYR B C 1
ATOM 5321 O O . TYR B 1 235 ? 25.219 15.117 8.469 1 92.69 235 TYR B O 1
ATOM 5329 N N . LEU B 1 236 ? 23.906 16.859 8.961 1 95.12 236 LEU B N 1
ATOM 5330 C CA . LEU B 1 236 ? 25 17.766 9.289 1 95.12 236 LEU B CA 1
ATOM 5331 C C . LEU B 1 236 ? 25.797 17.266 10.492 1 95.12 236 LEU B C 1
ATOM 5333 O O . LEU B 1 236 ? 27.031 17.328 10.5 1 95.12 236 LEU B O 1
ATOM 5337 N N . VAL B 1 237 ? 25.078 16.766 11.422 1 92.75 237 VAL B N 1
ATOM 5338 C CA . VAL B 1 237 ? 25.719 16.25 12.625 1 92.75 237 VAL B CA 1
ATOM 5339 C C . VAL B 1 237 ? 26.531 15.016 12.281 1 92.75 237 VAL B C 1
ATOM 5341 O O . VAL B 1 237 ? 27.672 14.875 12.734 1 92.75 237 VAL B O 1
ATOM 5344 N N . ARG B 1 238 ? 25.984 14.102 11.461 1 90.06 238 ARG B N 1
ATOM 5345 C CA . ARG B 1 238 ? 26.656 12.867 11.086 1 90.06 238 ARG B CA 1
ATOM 5346 C C . ARG B 1 238 ? 27.922 13.164 10.281 1 90.06 238 ARG B C 1
ATOM 5348 O O . ARG B 1 238 ? 28.906 12.438 10.391 1 90.06 238 ARG B O 1
ATOM 5355 N N . GLN B 1 239 ? 27.859 14.242 9.508 1 92.69 239 GLN B N 1
ATOM 5356 C CA . GLN B 1 239 ? 29 14.609 8.68 1 92.69 239 GLN B CA 1
ATOM 5357 C C . GLN B 1 239 ? 30.078 15.297 9.516 1 92.69 239 GLN B C 1
ATOM 5359 O O . GLN B 1 239 ? 31.234 15.406 9.078 1 92.69 239 GLN B O 1
ATOM 5364 N N . ASN B 1 240 ? 29.688 15.781 10.719 1 91.62 240 ASN B N 1
ATOM 5365 C CA . ASN B 1 240 ? 30.594 16.516 11.594 1 91.62 240 ASN B CA 1
ATOM 5366 C C . ASN B 1 240 ? 30.453 16.078 13.047 1 91.62 240 ASN B C 1
ATOM 5368 O O . ASN B 1 240 ? 30.141 16.891 13.922 1 91.62 240 ASN B O 1
ATOM 5372 N N . MET B 1 241 ? 30.812 14.891 13.391 1 88.25 241 MET B N 1
ATOM 5373 C CA . MET B 1 241 ? 30.484 14.227 14.648 1 88.25 241 MET B CA 1
ATOM 5374 C C . MET B 1 241 ? 31.172 14.922 15.82 1 88.25 241 MET B C 1
ATOM 5376 O O . MET B 1 241 ? 30.672 14.891 16.953 1 88.25 241 MET B O 1
ATOM 5380 N N . GLN B 1 242 ? 32.188 15.617 15.594 1 90.25 242 GLN B N 1
ATOM 5381 C CA . GLN B 1 242 ? 32.969 16.219 16.688 1 90.25 242 GLN B CA 1
ATOM 5382 C C . GLN B 1 242 ? 32.625 17.703 16.828 1 90.25 242 GLN B C 1
ATOM 5384 O O . GLN B 1 242 ? 33.031 18.328 17.812 1 90.25 242 GLN B O 1
ATOM 5389 N N . ALA B 1 243 ? 31.859 18.203 15.977 1 92.31 243 ALA B N 1
ATOM 5390 C CA . ALA B 1 243 ? 31.594 19.641 16 1 92.31 243 ALA B CA 1
ATOM 5391 C C . ALA B 1 243 ? 30.578 20 17.078 1 92.31 243 ALA B C 1
ATOM 5393 O O . ALA B 1 243 ? 29.641 19.234 17.344 1 92.31 243 ALA B O 1
ATOM 5394 N N . VAL B 1 244 ? 30.766 21.141 17.719 1 94.31 244 VAL B N 1
ATOM 5395 C CA . VAL B 1 244 ? 29.812 21.641 18.719 1 94.31 244 VAL B CA 1
ATOM 5396 C C . VAL B 1 244 ? 29.016 22.797 18.141 1 94.31 244 VAL B C 1
ATOM 5398 O O . VAL B 1 244 ? 28 23.203 18.703 1 94.31 244 VAL B O 1
ATOM 5401 N N . VAL B 1 245 ? 29.484 23.328 17.078 1 96.25 245 VAL B N 1
ATOM 5402 C CA . VAL B 1 245 ? 28.766 24.328 16.312 1 96.25 245 VAL B CA 1
ATOM 5403 C C . VAL B 1 245 ? 28.734 23.938 14.836 1 96.25 245 VAL B C 1
ATOM 5405 O O . VAL B 1 245 ? 29.75 23.531 14.273 1 96.25 245 VAL B O 1
ATOM 5408 N N . LEU B 1 246 ? 27.531 24 14.25 1 96.81 246 LEU B N 1
ATOM 5409 C CA . LEU B 1 246 ? 27.359 23.656 12.844 1 96.81 246 LEU B CA 1
ATOM 5410 C C . LEU B 1 246 ? 26.594 24.734 12.102 1 96.81 246 LEU B C 1
ATOM 5412 O O . LEU B 1 246 ? 25.906 25.547 12.727 1 96.81 246 LEU B O 1
ATOM 5416 N N . THR B 1 247 ? 26.766 24.781 10.812 1 97.25 247 THR B N 1
ATOM 5417 C CA . THR B 1 247 ? 26 25.672 9.945 1 97.25 247 THR B CA 1
ATOM 5418 C C . THR B 1 247 ? 24.984 24.891 9.125 1 97.25 247 THR B C 1
ATOM 5420 O O . THR B 1 247 ? 25.312 23.828 8.578 1 97.25 247 THR B O 1
ATOM 5423 N N . ASN B 1 248 ? 23.844 25.359 9.109 1 98.31 248 ASN B N 1
ATOM 5424 C CA . ASN B 1 248 ? 22.766 24.781 8.312 1 98.31 248 ASN B CA 1
ATOM 5425 C C . ASN B 1 248 ? 22.453 25.625 7.086 1 98.31 248 ASN B C 1
ATOM 5427 O O . ASN B 1 248 ? 21.906 26.734 7.211 1 98.31 248 ASN B O 1
ATOM 5431 N N . PRO B 1 249 ? 22.797 25.172 5.969 1 98.56 249 PRO B N 1
ATOM 5432 C CA . PRO B 1 249 ? 22.609 25.969 4.758 1 98.56 249 PRO B CA 1
ATOM 5433 C C . PRO B 1 249 ? 21.125 26.219 4.453 1 98.56 249 PRO B C 1
ATOM 5435 O O . PRO B 1 249 ? 20.812 27.109 3.666 1 98.56 249 PRO B O 1
ATOM 5438 N N . CYS B 1 250 ? 20.203 25.484 5.016 1 98.69 250 CYS B N 1
ATOM 5439 C CA . CYS B 1 250 ? 18.781 25.594 4.734 1 98.69 250 CYS B CA 1
ATOM 5440 C C . CYS B 1 250 ? 18.109 26.578 5.691 1 98.69 250 CYS B C 1
ATOM 5442 O O . CYS B 1 250 ? 16.906 26.781 5.625 1 98.69 250 CYS B O 1
ATOM 5444 N N . MET B 1 251 ? 18.875 27.125 6.59 1 98.56 251 MET B N 1
ATOM 5445 C CA . MET B 1 251 ? 18.438 28.156 7.52 1 98.56 251 MET B CA 1
ATOM 5446 C C . MET B 1 251 ? 19.016 29.516 7.141 1 98.56 251 MET B C 1
ATOM 5448 O O . MET B 1 251 ? 20.125 29.594 6.605 1 98.56 251 MET B O 1
ATOM 5452 N N . LEU B 1 252 ? 18.25 30.531 7.461 1 98.62 252 LEU B N 1
ATOM 5453 C CA . LEU B 1 252 ? 18.672 31.891 7.113 1 98.62 252 LEU B CA 1
ATOM 5454 C C . LEU B 1 252 ? 19.766 32.375 8.062 1 98.62 252 LEU B C 1
ATOM 5456 O O . LEU B 1 252 ? 19.734 32.062 9.258 1 98.62 252 LEU B O 1
ATOM 5460 N N . LYS B 1 253 ? 20.719 33.125 7.473 1 98.31 253 LYS B N 1
ATOM 5461 C CA . LYS B 1 253 ? 21.719 33.781 8.305 1 98.31 253 LYS B CA 1
ATOM 5462 C C . LYS B 1 253 ? 21.062 34.594 9.406 1 98.31 253 LYS B C 1
ATOM 5464 O O . LYS B 1 253 ? 20.109 35.344 9.148 1 98.31 253 LYS B O 1
ATOM 5469 N N . GLY B 1 254 ? 21.578 34.438 10.602 1 98 254 GLY B N 1
ATOM 5470 C CA . GLY B 1 254 ? 21.016 35.156 11.734 1 98 254 GLY B CA 1
ATOM 5471 C C . GLY B 1 254 ? 20.125 34.281 12.594 1 98 254 GLY B C 1
ATOM 5472 O O . GLY B 1 254 ? 19.812 34.625 13.742 1 98 254 GLY B O 1
ATOM 5473 N N . ASP B 1 255 ? 19.641 33.156 12.047 1 97.88 255 ASP B N 1
ATOM 5474 C CA . ASP B 1 255 ? 18.875 32.188 12.828 1 97.88 255 ASP B CA 1
ATOM 5475 C C . ASP B 1 255 ? 19.797 31.219 13.555 1 97.88 255 ASP B C 1
ATOM 5477 O O . ASP B 1 255 ? 20.906 30.969 13.109 1 97.88 255 ASP B O 1
ATOM 5481 N N . SER B 1 256 ? 19.375 30.766 14.703 1 97 256 SER B N 1
ATOM 5482 C CA . SER B 1 256 ? 20.172 29.781 15.445 1 97 256 SER B CA 1
ATOM 5483 C C . SER B 1 256 ? 19.312 29.047 16.469 1 97 256 SER B C 1
ATOM 5485 O O . SER B 1 256 ? 18.281 29.547 16.906 1 97 256 SER B O 1
ATOM 5487 N N . HIS B 1 257 ? 19.594 27.812 16.688 1 95.44 257 HIS B N 1
ATOM 5488 C CA . HIS B 1 257 ? 19 27.031 17.781 1 95.44 257 HIS B CA 1
ATOM 5489 C C . HIS B 1 257 ? 19.906 25.875 18.188 1 95.44 257 HIS B C 1
ATOM 5491 O O . HIS B 1 257 ? 20.922 25.625 17.547 1 95.44 257 HIS B O 1
ATOM 5497 N N . ASN B 1 258 ? 19.609 25.25 19.281 1 93.38 258 ASN B N 1
ATOM 5498 C CA . ASN B 1 258 ? 20.359 24.094 19.781 1 93.38 258 ASN B CA 1
ATOM 5499 C C . ASN B 1 258 ? 19.641 22.781 19.484 1 93.38 258 ASN B C 1
ATOM 5501 O O . ASN B 1 258 ? 18.406 22.734 19.5 1 93.38 258 ASN B O 1
ATOM 5505 N N . VAL B 1 259 ? 20.375 21.812 19.109 1 90.31 259 VAL B N 1
ATOM 5506 C CA . VAL B 1 259 ? 19.844 20.469 18.938 1 90.31 259 VAL B CA 1
ATOM 5507 C C . VAL B 1 259 ? 20.578 19.5 19.875 1 90.31 259 VAL B C 1
ATOM 5509 O O . VAL B 1 259 ? 21.812 19.531 19.969 1 90.31 259 VAL B O 1
ATOM 5512 N N . THR B 1 260 ? 19.812 18.781 20.625 1 86 260 THR B N 1
ATOM 5513 C CA . THR B 1 260 ? 20.422 17.797 21.531 1 86 260 THR B CA 1
ATOM 5514 C C . THR B 1 260 ? 20.109 16.375 21.062 1 86 260 THR B C 1
ATOM 5516 O O . THR B 1 260 ? 18.953 16.031 20.844 1 86 260 THR B O 1
ATOM 5519 N N . SER B 1 261 ? 21.094 15.648 20.719 1 78.44 261 SER B N 1
ATOM 5520 C CA . SER B 1 261 ? 20.984 14.242 20.344 1 78.44 261 SER B CA 1
ATOM 5521 C C . SER B 1 261 ? 22.016 13.391 21.078 1 78.44 261 SER B C 1
ATOM 5523 O O . SER B 1 261 ? 23.203 13.711 21.094 1 78.44 261 SER B O 1
ATOM 5525 N N . GLU B 1 262 ? 21.547 12.266 21.672 1 77.62 262 GLU B N 1
ATOM 5526 C CA . GLU B 1 262 ? 22.406 11.32 22.391 1 77.62 262 GLU B CA 1
ATOM 5527 C C . GLU B 1 262 ? 23.297 12.023 23.406 1 77.62 262 GLU B C 1
ATOM 5529 O O . GLU B 1 262 ? 24.5 11.797 23.438 1 77.62 262 GLU B O 1
ATOM 5534 N N . GLY B 1 263 ? 22.844 12.953 24.062 1 80.19 263 GLY B N 1
ATOM 5535 C CA . GLY B 1 263 ? 23.547 13.617 25.141 1 80.19 263 GLY B CA 1
ATOM 5536 C C . GLY B 1 263 ? 24.469 14.727 24.656 1 80.19 263 GLY B C 1
ATOM 5537 O O . GLY B 1 263 ? 25.109 15.406 25.469 1 80.19 263 GLY B O 1
ATOM 5538 N N . LYS B 1 264 ? 24.609 14.867 23.422 1 87.12 264 LYS B N 1
ATOM 5539 C CA . LYS B 1 264 ? 25.453 15.93 22.875 1 87.12 264 LYS B CA 1
ATOM 5540 C C . LYS B 1 264 ? 24.594 17.078 22.328 1 87.12 264 LYS B C 1
ATOM 5542 O O . LYS B 1 264 ? 23.594 16.844 21.656 1 87.12 264 LYS B O 1
ATOM 5547 N N . THR B 1 265 ? 24.969 18.297 22.719 1 91.75 265 THR B N 1
ATOM 5548 C CA . THR B 1 265 ? 24.281 19.484 22.234 1 91.75 265 THR B CA 1
ATOM 5549 C C . THR B 1 265 ? 25.125 20.203 21.188 1 91.75 265 THR B C 1
ATOM 5551 O O . THR B 1 265 ? 26.312 20.469 21.406 1 91.75 265 THR B O 1
ATOM 5554 N N . VAL B 1 266 ? 24.562 20.438 20.109 1 94.75 266 VAL B N 1
ATOM 5555 C CA . VAL B 1 266 ? 25.203 21.156 19.016 1 94.75 266 VAL B CA 1
ATOM 5556 C C . VAL B 1 266 ? 24.422 22.422 18.688 1 94.75 266 VAL B C 1
ATOM 5558 O O . VAL B 1 266 ? 23.188 22.391 18.641 1 94.75 266 VAL B O 1
ATOM 5561 N N . THR B 1 267 ? 25.078 23.516 18.578 1 96.81 267 THR B N 1
ATOM 5562 C CA . THR B 1 267 ? 24.438 24.766 18.141 1 96.81 267 THR B CA 1
ATOM 556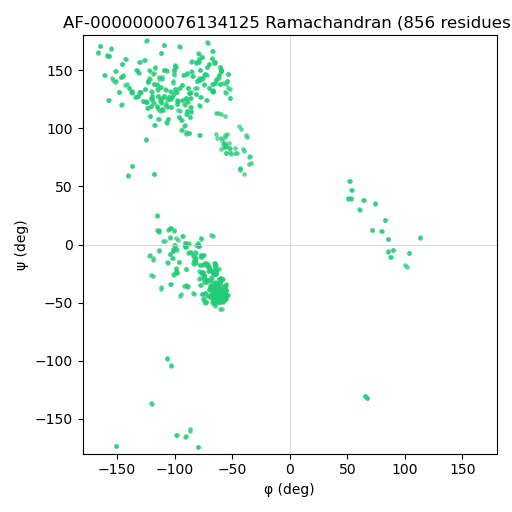3 C C . THR B 1 267 ? 24.422 24.859 16.625 1 96.81 267 THR B C 1
ATOM 5565 O O . THR B 1 267 ? 25.469 24.734 15.977 1 96.81 267 THR B O 1
ATOM 5568 N N . ILE B 1 268 ? 23.312 25.156 16.078 1 97.31 268 ILE B N 1
ATOM 5569 C CA . ILE B 1 268 ? 23.141 25.266 14.633 1 97.31 268 ILE B CA 1
ATOM 5570 C C . ILE B 1 268 ? 22.906 26.719 14.25 1 97.31 268 ILE B C 1
ATOM 5572 O O . ILE B 1 268 ? 22.016 27.375 14.797 1 97.31 268 ILE B O 1
ATOM 5576 N N . HIS B 1 269 ? 23.703 27.266 13.328 1 97.81 269 HIS B N 1
ATOM 5577 C CA . HIS B 1 269 ? 23.547 28.609 12.781 1 97.81 269 HIS B CA 1
ATOM 5578 C C . HIS B 1 269 ? 23.125 28.547 11.312 1 97.81 269 HIS B C 1
ATOM 5580 O O . HIS B 1 269 ? 23.594 27.688 10.562 1 97.81 269 HIS B O 1
ATOM 5586 N N . GLY B 1 270 ? 22.297 29.469 10.93 1 98.31 270 GLY B N 1
ATOM 5587 C CA . GLY B 1 270 ? 21.891 29.547 9.539 1 98.31 270 GLY B CA 1
ATOM 5588 C C . GLY B 1 270 ? 22.984 30.094 8.633 1 98.31 270 GLY B C 1
ATOM 5589 O O . GLY B 1 270 ? 23.734 30.984 9.023 1 98.31 270 GLY B O 1
ATOM 5590 N N . ALA B 1 271 ? 22.984 29.562 7.398 1 97.75 271 ALA B N 1
ATOM 5591 C CA . ALA B 1 271 ? 24.062 29.969 6.484 1 97.75 271 ALA B CA 1
ATOM 5592 C C . ALA B 1 271 ? 23.484 30.594 5.211 1 97.75 271 ALA B C 1
ATOM 5594 O O . ALA B 1 271 ? 24.203 31.203 4.434 1 97.75 271 ALA B O 1
ATOM 5595 N N . SER B 1 272 ? 22.188 30.516 4.984 1 96.62 272 SER B N 1
ATOM 5596 C CA . SER B 1 272 ? 21.547 31.094 3.803 1 96.62 272 SER B CA 1
ATOM 5597 C C . SER B 1 272 ? 22.234 30.625 2.525 1 96.62 272 SER B C 1
ATOM 5599 O O . SER B 1 272 ? 22.625 31.453 1.693 1 96.62 272 SER B O 1
ATOM 5601 N N . ASN B 1 273 ? 22.359 29.344 2.34 1 97.94 273 ASN B N 1
ATOM 5602 C CA . ASN B 1 273 ? 23.031 28.766 1.185 1 97.94 273 ASN B CA 1
ATOM 5603 C C . ASN B 1 273 ? 22.141 27.797 0.438 1 97.94 273 ASN B C 1
ATOM 5605 O O . ASN B 1 273 ? 22.203 26.578 0.665 1 97.94 273 ASN B O 1
ATOM 5609 N N . ALA B 1 274 ? 21.422 28.359 -0.511 1 98.31 274 ALA B N 1
ATOM 5610 C CA . ALA B 1 274 ? 20.438 27.594 -1.247 1 98.31 274 ALA B CA 1
ATOM 5611 C C . ALA B 1 274 ? 21.062 26.406 -1.956 1 98.31 274 ALA B C 1
ATOM 5613 O O . ALA B 1 274 ? 20.516 25.297 -1.943 1 98.31 274 ALA B O 1
ATOM 5614 N N . THR B 1 275 ? 22.25 26.594 -2.549 1 98.25 275 THR B N 1
ATOM 5615 C CA . THR B 1 275 ? 22.906 25.562 -3.326 1 98.25 275 THR B CA 1
ATOM 5616 C C . THR B 1 275 ? 23.25 24.359 -2.445 1 98.25 275 THR B C 1
ATOM 5618 O O . THR B 1 275 ? 22.969 23.219 -2.803 1 98.25 275 THR B O 1
ATOM 5621 N N . GLU B 1 276 ? 23.828 24.641 -1.326 1 98 276 GLU B N 1
ATOM 5622 C CA . GLU B 1 276 ? 24.203 23.562 -0.411 1 98 276 GLU B CA 1
ATOM 5623 C C . GLU B 1 276 ? 22.969 22.906 0.2 1 98 276 GLU B C 1
ATOM 5625 O O . GLU B 1 276 ? 22.969 21.703 0.454 1 98 276 GLU B O 1
ATOM 5630 N N . CYS B 1 277 ? 21.969 23.688 0.495 1 98.5 277 CYS B N 1
ATOM 5631 C CA . CYS B 1 277 ? 20.719 23.141 1.011 1 98.5 277 CYS B CA 1
ATOM 5632 C C . CYS B 1 277 ? 20.141 22.109 0.046 1 98.5 277 CYS B C 1
ATOM 5634 O O . CYS B 1 277 ? 19.781 21.016 0.451 1 98.5 277 CYS B O 1
ATOM 5636 N N . VAL B 1 278 ? 20.078 22.453 -1.214 1 98.5 278 VAL B N 1
ATOM 5637 C CA . VAL B 1 278 ? 19.516 21.578 -2.24 1 98.5 278 VAL B CA 1
ATOM 5638 C C . VAL B 1 278 ? 20.328 20.297 -2.338 1 98.5 278 VAL B C 1
ATOM 5640 O O . VAL B 1 278 ? 19.766 19.219 -2.525 1 98.5 278 VAL B O 1
ATOM 5643 N N . ARG B 1 279 ? 21.625 20.406 -2.188 1 97.81 279 ARG B N 1
ATOM 5644 C CA . ARG B 1 279 ? 22.484 19.234 -2.219 1 97.81 279 ARG B CA 1
ATOM 5645 C C . ARG B 1 279 ? 22.094 18.25 -1.111 1 97.81 279 ARG B C 1
ATOM 5647 O O . ARG B 1 279 ? 22.016 17.047 -1.345 1 97.81 279 ARG B O 1
ATOM 5654 N N . ILE B 1 280 ? 21.875 18.75 0.059 1 97.38 280 ILE B N 1
ATOM 5655 C CA . ILE B 1 280 ? 21.5 17.891 1.187 1 97.38 280 ILE B CA 1
ATOM 5656 C C . ILE B 1 280 ? 20.109 17.297 0.949 1 97.38 280 ILE B C 1
ATOM 5658 O O . ILE B 1 280 ? 19.906 16.109 1.155 1 97.38 280 ILE B O 1
ATOM 5662 N N . ILE B 1 281 ? 19.156 18.109 0.46 1 97.81 281 ILE B N 1
ATOM 5663 C CA . ILE B 1 281 ? 17.797 17.672 0.172 1 97.81 281 ILE B CA 1
ATOM 5664 C C . ILE B 1 281 ? 17.828 16.531 -0.845 1 97.81 281 ILE B C 1
ATOM 5666 O O . ILE B 1 281 ? 17.125 15.523 -0.684 1 97.81 281 ILE B O 1
ATOM 5670 N N . ASP B 1 282 ? 18.672 16.641 -1.802 1 97 282 ASP B N 1
ATOM 5671 C CA . ASP B 1 282 ? 18.75 15.656 -2.879 1 97 282 ASP B CA 1
ATOM 5672 C C . ASP B 1 282 ? 19.203 14.297 -2.35 1 97 282 ASP B C 1
ATOM 5674 O O . ASP B 1 282 ? 18.859 13.258 -2.918 1 97 282 ASP B O 1
ATOM 5678 N N . THR B 1 283 ? 19.922 14.289 -1.245 1 93.5 283 THR B N 1
ATOM 5679 C CA . THR B 1 283 ? 20.375 13.039 -0.64 1 93.5 283 THR B CA 1
ATOM 5680 C C . THR B 1 283 ? 19.172 12.219 -0.153 1 93.5 283 THR B C 1
ATOM 5682 O O . THR B 1 283 ? 19.234 10.984 -0.108 1 93.5 283 THR B O 1
ATOM 5685 N N . TYR B 1 284 ? 18.078 12.891 0.122 1 94.19 284 TYR B N 1
ATOM 5686 C CA . TYR B 1 284 ? 16.906 12.211 0.662 1 94.19 284 TYR B CA 1
ATOM 5687 C C . TYR B 1 284 ? 15.875 11.977 -0.426 1 94.19 284 TYR B C 1
ATOM 5689 O O . TYR B 1 284 ? 14.812 11.406 -0.164 1 94.19 284 TYR B O 1
ATOM 5697 N N . LEU B 1 285 ? 16.109 12.453 -1.633 1 95.62 285 LEU B N 1
ATOM 5698 C CA . LEU B 1 285 ? 15.227 12.227 -2.777 1 95.62 285 LEU B CA 1
ATOM 5699 C C . LEU B 1 285 ? 15.953 11.461 -3.877 1 95.62 285 LEU B C 1
ATOM 5701 O O . LEU B 1 285 ? 16.016 11.914 -5.02 1 95.62 285 LEU B O 1
ATOM 5705 N N . PRO B 1 286 ? 16.375 10.281 -3.51 1 87.56 286 PRO B N 1
ATOM 5706 C CA . PRO B 1 286 ? 17.25 9.562 -4.449 1 87.56 286 PRO B CA 1
ATOM 5707 C C . PRO B 1 286 ? 16.484 9.008 -5.648 1 87.56 286 PRO B C 1
ATOM 5709 O O . PRO B 1 286 ? 15.328 8.586 -5.508 1 87.56 286 PRO B O 1
ATOM 5712 N N . LYS B 1 287 ? 17.188 9 -6.762 1 88 287 LYS B N 1
ATOM 5713 C CA . LYS B 1 287 ? 16.781 8.211 -7.914 1 88 287 LYS B CA 1
ATOM 5714 C C . LYS B 1 287 ? 17.516 6.867 -7.945 1 88 287 LYS B C 1
ATOM 5716 O O . LYS B 1 287 ? 18.703 6.797 -7.664 1 88 287 LYS B O 1
ATOM 5721 N N . ILE B 1 288 ? 16.75 5.895 -8.188 1 87.19 288 ILE B N 1
ATOM 5722 C CA . ILE B 1 288 ? 17.391 4.586 -8.219 1 87.19 288 ILE B CA 1
ATOM 5723 C C . ILE B 1 288 ? 17.656 4.18 -9.672 1 87.19 288 ILE B C 1
ATOM 5725 O O . ILE B 1 288 ? 16.953 4.625 -10.578 1 87.19 288 ILE B O 1
ATOM 5729 N N . PRO B 1 289 ? 18.703 3.322 -9.781 1 87.31 289 PRO B N 1
ATOM 5730 C CA . PRO B 1 289 ? 18.906 2.807 -11.141 1 87.31 289 PRO B CA 1
ATOM 5731 C C . PRO B 1 289 ? 17.703 2.027 -11.656 1 87.31 289 PRO B C 1
ATOM 5733 O O . PRO B 1 289 ? 17 1.371 -10.883 1 87.31 289 PRO B O 1
ATOM 5736 N N . GLU B 1 290 ? 17.562 2.027 -12.922 1 84.69 290 GLU B N 1
ATOM 5737 C CA . GLU B 1 290 ? 16.406 1.438 -13.578 1 84.69 290 GLU B CA 1
ATOM 5738 C C . GLU B 1 290 ? 16.297 -0.051 -13.273 1 84.69 290 GLU B C 1
ATOM 5740 O O . GLU B 1 290 ? 15.188 -0.575 -13.102 1 84.69 290 GLU B O 1
ATOM 5745 N N . PHE B 1 291 ? 17.375 -0.696 -13.125 1 81.75 291 PHE B N 1
ATOM 5746 C CA . PHE B 1 291 ? 17.359 -2.145 -12.961 1 81.75 291 PHE B CA 1
ATOM 5747 C C . PHE B 1 291 ? 16.938 -2.527 -11.555 1 81.75 291 PHE B C 1
ATOM 5749 O O . PHE B 1 291 ? 16.609 -3.688 -11.289 1 81.75 291 PHE B O 1
ATOM 5756 N N . LEU B 1 292 ? 16.875 -1.513 -10.641 1 86.25 292 LEU B N 1
ATOM 5757 C CA . LEU B 1 292 ? 16.422 -1.777 -9.273 1 86.25 292 LEU B CA 1
ATOM 5758 C C . LEU B 1 292 ? 14.992 -1.283 -9.07 1 86.25 292 LEU B C 1
ATOM 5760 O O . LEU B 1 292 ? 14.383 -1.546 -8.031 1 86.25 292 LEU B O 1
ATOM 5764 N N . CYS B 1 293 ? 14.492 -0.57 -10.086 1 90 293 CYS B N 1
ATOM 5765 C CA . CYS B 1 293 ? 13.156 -0 -10 1 90 293 CYS B CA 1
ATOM 5766 C C . CYS B 1 293 ? 12.102 -1.01 -10.453 1 90 293 CYS B C 1
ATOM 5768 O O . CYS B 1 293 ? 12.016 -1.337 -11.633 1 90 293 CYS B O 1
ATOM 5770 N N . SER B 1 294 ? 11.281 -1.537 -9.461 1 91.81 294 SER B N 1
ATOM 5771 C CA . SER B 1 294 ? 10.242 -2.518 -9.758 1 91.81 294 SER B CA 1
ATOM 5772 C C . SER B 1 294 ? 9.164 -2.516 -8.68 1 91.81 294 SER B C 1
ATOM 5774 O O . SER B 1 294 ? 9.453 -2.68 -7.496 1 91.81 294 SER B O 1
ATOM 5776 N N . PRO B 1 295 ? 7.902 -2.32 -9.117 1 92.94 295 PRO B N 1
ATOM 5777 C CA . PRO B 1 295 ? 7.434 -2.012 -10.469 1 92.94 295 PRO B CA 1
ATOM 5778 C C . PRO B 1 295 ? 7.812 -0.603 -10.922 1 92.94 295 PRO B C 1
ATOM 5780 O O . PRO B 1 295 ? 8.086 0.263 -10.086 1 92.94 295 PRO B O 1
ATOM 5783 N N . LYS B 1 296 ? 7.879 -0.445 -12.195 1 92.94 296 LYS B N 1
ATOM 5784 C CA . LYS B 1 296 ? 8.156 0.862 -12.781 1 92.94 296 LYS B CA 1
ATOM 5785 C C . LYS B 1 296 ? 6.867 1.638 -13.031 1 92.94 296 LYS B C 1
ATOM 5787 O O . LYS B 1 296 ? 5.828 1.045 -13.328 1 92.94 296 LYS B O 1
ATOM 5792 N N . PRO B 1 297 ? 6.906 2.943 -12.906 1 93.75 297 PRO B N 1
ATOM 5793 C CA . PRO B 1 297 ? 8.055 3.783 -12.555 1 93.75 297 PRO B CA 1
ATOM 5794 C C . PRO B 1 297 ? 8.242 3.918 -11.047 1 93.75 297 PRO B C 1
ATOM 5796 O O . PRO B 1 297 ? 7.305 3.674 -10.281 1 93.75 297 PRO B O 1
ATOM 5799 N N . CYS B 1 298 ? 9.477 4.238 -10.648 1 94 298 CYS B N 1
ATOM 5800 C CA . CYS B 1 298 ? 9.781 4.539 -9.25 1 94 298 CYS B CA 1
ATOM 5801 C C . CYS B 1 298 ? 9.859 6.043 -9.023 1 94 298 CYS B C 1
ATOM 5803 O O . CYS B 1 298 ? 10.164 6.801 -9.945 1 94 298 CYS B O 1
ATOM 5805 N N . THR B 1 299 ? 9.531 6.488 -7.836 1 94.94 299 THR B N 1
ATOM 5806 C CA . THR B 1 299 ? 9.617 7.895 -7.457 1 94.94 299 THR B CA 1
ATOM 5807 C C . THR B 1 299 ? 10.789 8.133 -6.512 1 94.94 299 THR B C 1
ATOM 5809 O O . THR B 1 299 ? 11.938 8.211 -6.953 1 94.94 299 THR B O 1
ATOM 5812 N N . ILE B 1 300 ? 10.531 8.18 -5.172 1 93.88 300 ILE B N 1
ATOM 5813 C CA . ILE B 1 300 ? 11.609 8.328 -4.203 1 93.88 300 ILE B CA 1
ATOM 5814 C C . ILE B 1 300 ? 12.188 6.957 -3.852 1 93.88 300 ILE B C 1
ATOM 5816 O O . ILE B 1 300 ? 11.492 6.121 -3.27 1 93.88 300 ILE B O 1
ATOM 5820 N N . GLY B 1 301 ? 13.43 6.805 -4.25 1 89.44 301 GLY B N 1
ATOM 5821 C CA . GLY B 1 301 ? 14 5.473 -4.105 1 89.44 301 GLY B CA 1
ATOM 5822 C C . GLY B 1 301 ? 13.32 4.438 -4.98 1 89.44 301 GLY B C 1
ATOM 5823 O O . GLY B 1 301 ? 13.141 4.652 -6.18 1 89.44 301 GLY B O 1
ATOM 5824 N N . SER B 1 302 ? 12.938 3.322 -4.398 1 89.56 302 SER B N 1
ATOM 5825 C CA . SER B 1 302 ? 12.336 2.229 -5.16 1 89.56 302 SER B CA 1
ATOM 5826 C C . SER B 1 302 ? 10.82 2.219 -5.016 1 89.56 302 SER B C 1
ATOM 5828 O O . SER B 1 302 ? 10.156 1.254 -5.406 1 89.56 302 SER B O 1
ATOM 5830 N N . VAL B 1 303 ? 10.336 3.322 -4.469 1 92.88 303 VAL B N 1
ATOM 5831 C CA . VAL B 1 303 ? 8.898 3.359 -4.234 1 92.88 303 VAL B CA 1
ATOM 5832 C C . VAL B 1 303 ? 8.164 3.635 -5.547 1 92.88 303 VAL B C 1
ATOM 5834 O O . VAL B 1 303 ? 8.461 4.609 -6.238 1 92.88 303 VAL B O 1
ATOM 5837 N N . TYR B 1 304 ? 7.238 2.781 -5.844 1 95 304 TYR B N 1
ATOM 5838 C CA . TYR B 1 304 ? 6.406 2.93 -7.031 1 95 304 TYR B CA 1
ATOM 5839 C C . TYR B 1 304 ? 5.535 4.176 -6.938 1 95 304 TYR B C 1
ATOM 5841 O O . TYR B 1 304 ? 5.016 4.496 -5.867 1 95 304 TYR B O 1
ATOM 5849 N N . GLY B 1 305 ? 5.418 4.855 -8.016 1 95.88 305 GLY B N 1
ATOM 5850 C CA . GLY B 1 305 ? 4.434 5.906 -8.211 1 95.88 305 GLY B CA 1
ATOM 5851 C C . GLY B 1 305 ? 3.926 5.992 -9.641 1 95.88 305 GLY B C 1
ATOM 5852 O O . GLY B 1 305 ? 4.711 6.172 -10.578 1 95.88 305 GLY B O 1
ATOM 5853 N N . PRO B 1 306 ? 2.596 5.816 -9.766 1 96 306 PRO B N 1
ATOM 5854 C CA . PRO B 1 306 ? 2.094 5.969 -11.133 1 96 306 PRO B CA 1
ATOM 5855 C C . PRO B 1 306 ? 2.377 7.352 -11.719 1 96 306 PRO B C 1
ATOM 5857 O O . PRO B 1 306 ? 2.479 8.328 -10.977 1 96 306 PRO B O 1
ATOM 5860 N N . PRO B 1 307 ? 2.523 7.414 -13.055 1 93.75 307 PRO B N 1
ATOM 5861 C CA . PRO B 1 307 ? 2.77 8.727 -13.664 1 93.75 307 PRO B CA 1
ATOM 5862 C C . PRO B 1 307 ? 1.634 9.711 -13.414 1 93.75 307 PRO B C 1
ATOM 5864 O O . PRO B 1 307 ? 0.461 9.328 -13.43 1 93.75 307 PRO B O 1
ATOM 5867 N N . VAL B 1 308 ? 2.07 10.906 -13.125 1 94.81 308 VAL B N 1
ATOM 5868 C CA . VAL B 1 308 ? 1.125 12.016 -13.055 1 94.81 308 VAL B CA 1
ATOM 5869 C C . VAL B 1 308 ? 0.985 12.664 -14.43 1 94.81 308 VAL B C 1
ATOM 5871 O O . VAL B 1 308 ? 1.97 13.133 -15.008 1 94.81 308 VAL B O 1
ATOM 5874 N N . HIS B 1 309 ? -0.109 12.609 -15.016 1 89.25 309 HIS B N 1
ATOM 5875 C CA . HIS B 1 309 ? -0.342 13.172 -16.344 1 89.25 309 HIS B CA 1
ATOM 5876 C C . HIS B 1 309 ? -1.113 14.484 -16.25 1 89.25 309 HIS B C 1
ATOM 5878 O O . HIS B 1 309 ? -0.591 15.484 -15.75 1 89.25 309 HIS B O 1
ATOM 5884 N N . ARG B 1 310 ? -2.369 14.461 -16.578 1 89.69 310 ARG B N 1
ATOM 5885 C CA . ARG B 1 310 ? -3.141 15.695 -16.672 1 89.69 310 ARG B CA 1
ATOM 5886 C C . ARG B 1 310 ? -4.07 15.844 -15.477 1 89.69 310 ARG B C 1
ATOM 5888 O O . ARG B 1 310 ? -4.941 16.719 -15.461 1 89.69 310 ARG B O 1
ATOM 5895 N N . GLU B 1 311 ? -3.867 15.062 -14.484 1 95.38 311 GLU B N 1
ATOM 5896 C CA . GLU B 1 311 ? -4.723 15.148 -13.305 1 95.38 311 GLU B CA 1
ATOM 5897 C C . GLU B 1 311 ? -4.508 16.469 -12.57 1 95.38 311 GLU B C 1
ATOM 5899 O O . GLU B 1 311 ? -3.377 16.938 -12.445 1 95.38 311 GLU B O 1
ATOM 5904 N N . ASN B 1 312 ? -5.59 17.062 -12.125 1 97.44 312 ASN B N 1
ATOM 5905 C CA . ASN B 1 312 ? -5.504 18.203 -11.234 1 97.44 312 ASN B CA 1
ATOM 5906 C C . ASN B 1 312 ? -5.254 17.781 -9.789 1 97.44 312 ASN B C 1
ATOM 5908 O O . ASN B 1 312 ? -5.805 16.766 -9.336 1 97.44 312 ASN B O 1
ATOM 5912 N N . PHE B 1 313 ? -4.441 18.531 -9.133 1 98.56 313 PHE B N 1
ATOM 5913 C CA . PHE B 1 313 ? -4.137 18.234 -7.742 1 98.56 313 PHE B CA 1
ATOM 5914 C C . PHE B 1 313 ? -4.457 19.422 -6.852 1 98.56 313 PHE B C 1
ATOM 5916 O O . PHE B 1 313 ? -4.258 20.578 -7.254 1 98.56 313 PHE B O 1
ATOM 5923 N N . LEU B 1 314 ? -4.977 19.156 -5.73 1 98.44 314 LEU B N 1
ATOM 5924 C CA . LEU B 1 314 ? -5.02 20.141 -4.648 1 98.44 314 LEU B CA 1
ATOM 5925 C C . LEU B 1 314 ? -3.875 19.906 -3.664 1 98.44 314 LEU B C 1
ATOM 5927 O O . LEU B 1 314 ? -3.699 18.797 -3.16 1 98.44 314 LEU B O 1
ATOM 5931 N N . ALA B 1 315 ? -3.086 20.891 -3.449 1 98.44 315 ALA B N 1
ATOM 5932 C CA . ALA B 1 315 ? -1.939 20.844 -2.547 1 98.44 315 ALA B CA 1
ATOM 5933 C C . ALA B 1 315 ? -2.287 21.453 -1.188 1 98.44 315 ALA B C 1
ATOM 5935 O O . ALA B 1 315 ? -2.822 22.562 -1.109 1 98.44 315 ALA B O 1
ATOM 5936 N N . LEU B 1 316 ? -1.947 20.734 -0.114 1 97.62 316 LEU B N 1
ATOM 5937 C CA . LEU B 1 316 ? -2.35 21.109 1.236 1 97.62 316 LEU B CA 1
ATOM 5938 C C . LEU B 1 316 ? -1.134 21.234 2.148 1 97.62 316 LEU B C 1
ATOM 5940 O O . LEU B 1 316 ? -0.008 20.953 1.735 1 97.62 316 LEU B O 1
ATOM 5944 N N . GLY B 1 317 ? -1.435 21.672 3.377 1 95.44 317 GLY B N 1
ATOM 5945 C CA . GLY B 1 317 ? -0.409 21.688 4.41 1 95.44 317 GLY B CA 1
ATOM 5946 C C . GLY B 1 317 ? 0.693 22.688 4.141 1 95.44 317 GLY B C 1
ATOM 5947 O O . GLY B 1 317 ? 0.417 23.859 3.82 1 95.44 317 GLY B O 1
ATOM 5948 N N . SER B 1 318 ? 1.922 22.234 4.27 1 97.06 318 SER B N 1
ATOM 5949 C CA . SER B 1 318 ? 3.076 23.125 4.148 1 97.06 318 SER B CA 1
ATOM 5950 C C . SER B 1 318 ? 3.248 23.609 2.717 1 97.06 318 SER B C 1
ATOM 5952 O O . SER B 1 318 ? 3.928 24.609 2.475 1 97.06 318 SER B O 1
ATOM 5954 N N . ILE B 1 319 ? 2.703 22.875 1.75 1 98.5 319 ILE B N 1
ATOM 5955 C CA . ILE B 1 319 ? 2.773 23.344 0.374 1 98.5 319 ILE B CA 1
ATOM 5956 C C . ILE B 1 319 ? 2.006 24.656 0.247 1 98.5 319 ILE B C 1
ATOM 5958 O O . ILE B 1 319 ? 2.531 25.641 -0.278 1 98.5 319 ILE B O 1
ATOM 5962 N N . TYR B 1 320 ? 0.803 24.703 0.757 1 97.75 320 TYR B N 1
ATOM 5963 C CA . TYR B 1 320 ? 0.01 25.938 0.739 1 97.75 320 TYR B CA 1
ATOM 5964 C C . TYR B 1 320 ? 0.685 27.031 1.549 1 97.75 320 TYR B C 1
ATOM 5966 O O . TYR B 1 320 ? 0.799 28.172 1.088 1 97.75 320 TYR B O 1
ATOM 5974 N N . LEU B 1 321 ? 1.1 26.703 2.754 1 96.31 321 LEU B N 1
ATOM 5975 C CA . LEU B 1 321 ? 1.655 27.688 3.662 1 96.31 321 LEU B CA 1
ATOM 5976 C C . LEU B 1 321 ? 2.867 28.375 3.041 1 96.31 321 LEU B C 1
ATOM 5978 O O . LEU B 1 321 ? 2.982 29.609 3.084 1 96.31 321 LEU B O 1
ATOM 5982 N N . THR B 1 322 ? 3.734 27.562 2.502 1 97.81 322 THR B N 1
ATOM 5983 C CA . THR B 1 322 ? 4.945 28.094 1.885 1 97.81 322 THR B CA 1
ATOM 5984 C C . THR B 1 322 ? 4.602 28.938 0.662 1 97.81 322 THR B C 1
ATOM 5986 O O . THR B 1 322 ? 5.145 30.031 0.481 1 97.81 322 THR B O 1
ATOM 5989 N N . ALA B 1 323 ? 3.719 28.438 -0.179 1 98 323 ALA B N 1
ATOM 5990 C CA . ALA B 1 323 ? 3.303 29.188 -1.361 1 98 323 ALA B CA 1
ATOM 5991 C C . ALA B 1 323 ? 2.674 30.531 -0.972 1 98 323 ALA B C 1
ATOM 5993 O O . ALA B 1 323 ? 2.951 31.547 -1.594 1 98 323 ALA B O 1
ATOM 5994 N N . ASP B 1 324 ? 1.874 30.484 0.02 1 96.25 324 ASP B N 1
ATOM 5995 C CA . ASP B 1 324 ? 1.187 31.688 0.492 1 96.25 324 ASP B CA 1
ATOM 5996 C C . ASP B 1 324 ? 2.176 32.688 1.069 1 96.25 324 ASP B C 1
ATOM 5998 O O . ASP B 1 324 ? 2.137 33.875 0.723 1 96.25 324 ASP B O 1
ATOM 6002 N N . GLU B 1 325 ? 3.049 32.281 1.874 1 96.5 325 GLU B N 1
ATOM 6003 C CA . GLU B 1 325 ? 3.994 33.156 2.57 1 96.5 325 GLU B CA 1
ATOM 6004 C C . GLU B 1 325 ? 5 33.75 1.599 1 96.5 325 GLU B C 1
ATOM 6006 O O . GLU B 1 325 ? 5.449 34.906 1.794 1 96.5 325 GLU B O 1
ATOM 6011 N N . LEU B 1 326 ? 5.301 33 0.555 1 96.75 326 LEU B N 1
ATOM 6012 C CA . LEU B 1 326 ? 6.25 33.5 -0.433 1 96.75 326 LEU B CA 1
ATOM 6013 C C . LEU B 1 326 ? 5.539 34.312 -1.507 1 96.75 326 LEU B C 1
ATOM 6015 O O . LEU B 1 326 ? 6.168 34.781 -2.467 1 96.75 326 LEU B O 1
ATOM 6019 N N . GLY B 1 327 ? 4.254 34.469 -1.385 1 95.06 327 GLY B N 1
ATOM 6020 C CA . GLY B 1 327 ? 3.488 35.344 -2.275 1 95.06 327 GLY B CA 1
ATOM 6021 C C . GLY B 1 327 ? 3.307 34.75 -3.662 1 95.06 327 GLY B C 1
ATOM 6022 O O . GLY B 1 327 ? 3.326 35.469 -4.656 1 95.06 327 GLY B O 1
ATOM 6023 N N . LEU B 1 328 ? 3.162 33.438 -3.727 1 96.5 328 LEU B N 1
ATOM 6024 C CA . LEU B 1 328 ? 3.193 32.781 -5.031 1 96.5 328 LEU B CA 1
ATOM 6025 C C . LEU B 1 328 ? 1.783 32.438 -5.504 1 96.5 328 LEU B C 1
ATOM 6027 O O . LEU B 1 328 ? 1.591 32.031 -6.656 1 96.5 328 LEU B O 1
ATOM 6031 N N . LEU B 1 329 ? 0.831 32.562 -4.613 1 93.44 329 LEU B N 1
ATOM 6032 C CA . LEU B 1 329 ? -0.524 32.156 -4.988 1 93.44 329 LEU B CA 1
ATOM 6033 C C . LEU B 1 329 ? -1.251 33.312 -5.676 1 93.44 329 LEU B C 1
ATOM 6035 O O . LEU B 1 329 ? -1.18 34.469 -5.219 1 93.44 329 LEU B O 1
ATOM 6039 N N . ASN B 1 330 ? -1.743 32.969 -6.863 1 85.94 330 ASN B N 1
ATOM 6040 C CA . ASN B 1 330 ? -2.547 33.969 -7.578 1 85.94 330 ASN B CA 1
ATOM 6041 C C . ASN B 1 330 ? -4.027 33.844 -7.227 1 85.94 330 ASN B C 1
ATOM 6043 O O . ASN B 1 330 ? -4.387 33.156 -6.27 1 85.94 330 ASN B O 1
ATOM 6047 N N . ASP B 1 331 ? -4.848 34.469 -8.023 1 85 331 ASP B N 1
ATOM 6048 C CA . ASP B 1 331 ? -6.277 34.531 -7.727 1 85 331 ASP B CA 1
ATOM 6049 C C . ASP B 1 331 ? -6.938 33.188 -7.945 1 85 331 ASP B C 1
ATOM 6051 O O . ASP B 1 331 ? -7.98 32.875 -7.352 1 85 331 ASP B O 1
ATOM 6055 N N . ASN B 1 332 ? -6.305 32.312 -8.688 1 89.56 332 ASN B N 1
ATOM 6056 C CA . ASN B 1 332 ? -6.914 31.031 -8.969 1 89.56 332 ASN B CA 1
ATOM 6057 C C . ASN B 1 332 ? -6.27 29.922 -8.141 1 89.56 332 ASN B C 1
ATOM 6059 O O . ASN B 1 332 ? -6.543 28.734 -8.359 1 89.56 332 ASN B O 1
ATOM 6063 N N . ASP B 1 333 ? -5.359 30.25 -7.215 1 94.12 333 ASP B N 1
ATOM 6064 C CA . ASP B 1 333 ? -4.727 29.328 -6.27 1 94.12 333 ASP B CA 1
ATOM 6065 C C . ASP B 1 333 ? -3.73 28.406 -6.973 1 94.12 333 ASP B C 1
ATOM 6067 O O . ASP B 1 333 ? -3.342 27.375 -6.43 1 94.12 333 ASP B O 1
ATOM 6071 N N . LEU B 1 334 ? -3.428 28.766 -8.234 1 96.69 334 LEU B N 1
ATOM 6072 C CA . LEU B 1 334 ? -2.467 27.984 -9 1 96.69 334 LEU B CA 1
ATOM 6073 C C . LEU B 1 334 ? -1.069 28.094 -8.398 1 96.69 334 LEU B C 1
ATOM 6075 O O . LEU B 1 334 ? -0.642 29.188 -8.016 1 96.69 334 LEU B O 1
ATOM 6079 N N . MET B 1 335 ? -0.417 27.031 -8.203 1 96.38 335 MET B N 1
ATOM 6080 C CA . MET B 1 335 ? 0.961 27 -7.723 1 96.38 335 MET B CA 1
ATOM 6081 C C . MET B 1 335 ? 1.847 26.203 -8.688 1 96.38 335 MET B C 1
ATOM 6083 O O . MET B 1 335 ? 1.56 25.047 -8.992 1 96.38 335 MET B O 1
ATOM 6087 N N . ARG B 1 336 ? 2.877 26.797 -9.188 1 96.62 336 ARG B N 1
ATOM 6088 C CA . ARG B 1 336 ? 3.85 26.125 -10.039 1 96.62 336 ARG B CA 1
ATOM 6089 C C . ARG B 1 336 ? 5.129 25.812 -9.266 1 96.62 336 ARG B C 1
ATOM 6091 O O . ARG B 1 336 ? 5.762 26.719 -8.719 1 96.62 336 ARG B O 1
ATOM 6098 N N . PRO B 1 337 ? 5.555 24.531 -9.25 1 98.25 337 PRO B N 1
ATOM 6099 C CA . PRO B 1 337 ? 6.754 24.156 -8.492 1 98.25 337 PRO B CA 1
ATOM 6100 C C . PRO B 1 337 ? 7.98 24.969 -8.898 1 98.25 337 PRO B C 1
ATOM 6102 O O . PRO B 1 337 ? 8.773 25.359 -8.039 1 98.25 337 PRO B O 1
ATOM 6105 N N . VAL B 1 338 ? 8.094 25.328 -10.148 1 98.5 338 VAL B N 1
ATOM 6106 C CA . VAL B 1 338 ? 9.266 26.047 -10.648 1 98.5 338 VAL B CA 1
ATOM 6107 C C . VAL B 1 338 ? 9.305 27.453 -10.039 1 98.5 338 VAL B C 1
ATOM 6109 O O . VAL B 1 338 ? 10.375 27.953 -9.695 1 98.5 338 VAL B O 1
ATOM 6112 N N . ASP B 1 339 ? 8.188 28.078 -9.914 1 98.19 339 ASP B N 1
ATOM 6113 C CA . ASP B 1 339 ? 8.125 29.422 -9.336 1 98.19 339 ASP B CA 1
ATOM 6114 C C . ASP B 1 339 ? 8.516 29.406 -7.863 1 98.19 339 ASP B C 1
ATOM 6116 O O . ASP B 1 339 ? 9.211 30.312 -7.391 1 98.19 339 ASP B O 1
ATOM 6120 N N . MET B 1 340 ? 8.062 28.422 -7.164 1 98.56 340 MET B N 1
ATOM 6121 C CA . MET B 1 340 ? 8.438 28.297 -5.758 1 98.56 340 MET B CA 1
ATOM 6122 C C . MET B 1 340 ? 9.938 28.094 -5.613 1 98.56 340 MET B C 1
ATOM 6124 O O . MET B 1 340 ? 10.57 28.719 -4.766 1 98.56 340 MET B O 1
ATOM 6128 N N . TYR B 1 341 ? 10.492 27.25 -6.445 1 98.75 341 TYR B N 1
ATOM 6129 C CA . TYR B 1 341 ? 11.922 26.969 -6.391 1 98.75 341 TYR B CA 1
ATOM 6130 C C . TYR B 1 341 ? 12.734 28.234 -6.625 1 98.75 341 TYR B C 1
ATOM 6132 O O . TYR B 1 341 ? 13.672 28.531 -5.883 1 98.75 341 TYR B O 1
ATOM 6140 N N . LEU B 1 342 ? 12.383 28.984 -7.633 1 98.56 342 LEU B N 1
ATOM 6141 C CA . LEU B 1 342 ? 13.102 30.203 -7.992 1 98.56 342 LEU B CA 1
ATOM 6142 C C . LEU B 1 342 ? 12.977 31.25 -6.895 1 98.56 342 LEU B C 1
ATOM 6144 O O . LEU B 1 342 ? 13.961 31.875 -6.508 1 98.56 342 LEU B O 1
ATOM 6148 N N . MET B 1 343 ? 11.758 31.406 -6.434 1 98.31 343 MET B N 1
ATOM 6149 C CA . MET B 1 343 ? 11.531 32.375 -5.363 1 98.31 343 MET B CA 1
ATOM 6150 C C . MET B 1 343 ? 12.328 32 -4.117 1 98.31 343 MET B C 1
ATOM 6152 O O . MET B 1 343 ? 12.938 32.844 -3.482 1 98.31 343 MET B O 1
ATOM 6156 N N . ALA B 1 344 ? 12.344 30.734 -3.807 1 98.56 344 ALA B N 1
ATOM 6157 C CA . ALA B 1 344 ? 13.031 30.25 -2.605 1 98.56 344 ALA B CA 1
ATOM 6158 C C . ALA B 1 344 ? 14.539 30.406 -2.742 1 98.56 344 ALA B C 1
ATOM 6160 O O . ALA B 1 344 ? 15.234 30.672 -1.76 1 98.56 344 ALA B O 1
ATOM 6161 N N . THR B 1 345 ? 15.062 30.188 -3.936 1 98.56 345 THR B N 1
ATOM 6162 C CA . THR B 1 345 ? 16.484 30.359 -4.172 1 98.56 345 THR B CA 1
ATOM 6163 C C . THR B 1 345 ? 16.922 31.781 -3.812 1 98.56 345 THR B C 1
ATOM 6165 O O . THR B 1 345 ? 17.984 31.969 -3.211 1 98.56 345 THR B O 1
ATOM 6168 N N . ASN B 1 346 ? 16.141 32.719 -4.145 1 98 346 ASN B N 1
ATOM 6169 C CA . ASN B 1 346 ? 16.438 34.125 -3.811 1 98 346 ASN B CA 1
ATOM 6170 C C . ASN B 1 346 ? 16.156 34.406 -2.34 1 98 346 ASN B C 1
ATOM 6172 O O . ASN B 1 346 ? 16.922 35.125 -1.688 1 98 346 ASN B O 1
ATOM 6176 N N . TYR B 1 347 ? 15.062 33.875 -1.904 1 98.44 347 TYR B N 1
ATOM 6177 C CA . TYR B 1 347 ? 14.688 34.031 -0.504 1 98.44 347 TYR B CA 1
ATOM 6178 C C . TYR B 1 347 ? 15.797 33.531 0.418 1 98.44 347 TYR B C 1
ATOM 6180 O O . TYR B 1 347 ? 16.078 34.156 1.438 1 98.44 347 TYR B O 1
ATOM 6188 N N . CYS B 1 348 ? 16.438 32.438 0.046 1 98.12 348 CYS B N 1
ATOM 6189 C CA . CYS B 1 348 ? 17.438 31.781 0.873 1 98.12 348 CYS B CA 1
ATOM 6190 C C . CYS B 1 348 ? 18.766 32.531 0.836 1 98.12 348 CYS B C 1
ATOM 6192 O O . CYS B 1 348 ? 19.75 32.125 1.463 1 98.12 348 CYS B O 1
ATOM 6194 N N . ARG B 1 349 ? 18.844 33.625 0.228 1 97.19 349 ARG B N 1
ATOM 6195 C CA . ARG B 1 349 ? 20.031 34.5 0.243 1 97.19 349 ARG B CA 1
ATOM 6196 C C . ARG B 1 349 ? 19.891 35.594 1.296 1 97.19 349 ARG B C 1
ATOM 6198 O O . ARG B 1 349 ? 20.875 36.219 1.653 1 97.19 349 ARG B O 1
ATOM 6205 N N . LEU B 1 350 ? 18.719 35.75 1.74 1 98.12 350 LEU B N 1
ATOM 6206 C CA . LEU B 1 350 ? 18.438 36.812 2.699 1 98.12 350 LEU B CA 1
ATOM 6207 C C . LEU B 1 350 ? 18.875 36.406 4.102 1 98.12 350 LEU B C 1
ATOM 6209 O O . LEU B 1 350 ? 19.062 35.219 4.379 1 98.12 350 LEU B O 1
ATOM 6213 N N . THR B 1 351 ? 19.062 37.438 4.977 1 98 351 THR B N 1
ATOM 6214 C CA . THR B 1 351 ? 19.188 37.188 6.406 1 98 351 THR B CA 1
ATOM 6215 C C . THR B 1 351 ? 17.812 36.969 7.043 1 98 351 THR B C 1
ATOM 6217 O O . THR B 1 351 ? 16.781 37.281 6.434 1 98 351 THR B O 1
ATOM 6220 N N . LEU B 1 352 ? 17.828 36.438 8.227 1 98.25 352 LEU B N 1
ATOM 6221 C CA . LEU B 1 352 ? 16.609 36.188 8.977 1 98.25 352 LEU B CA 1
ATOM 6222 C C . LEU B 1 352 ? 15.789 37.469 9.094 1 98.25 352 LEU B C 1
ATOM 6224 O O . LEU B 1 352 ? 14.586 37.469 8.836 1 98.25 352 LEU B O 1
ATOM 6228 N N . ASP B 1 353 ? 16.422 38.594 9.375 1 97.5 353 ASP B N 1
ATOM 6229 C CA . ASP B 1 353 ? 15.742 39.844 9.586 1 97.5 353 ASP B CA 1
ATOM 6230 C C . ASP B 1 353 ? 15.18 40.406 8.273 1 97.5 353 ASP B C 1
ATOM 6232 O O . ASP B 1 353 ? 14.062 40.938 8.242 1 97.5 353 ASP B O 1
ATOM 6236 N N . GLU B 1 354 ? 15.961 40.344 7.234 1 97.88 354 GLU B N 1
ATOM 6237 C CA . GLU B 1 354 ? 15.516 40.812 5.926 1 97.88 354 GLU B CA 1
ATOM 6238 C C . GLU B 1 354 ? 14.273 40.062 5.461 1 97.88 354 GLU B C 1
ATOM 6240 O O . GLU B 1 354 ? 13.32 40.656 4.969 1 97.88 354 GLU B O 1
ATOM 6245 N N . ALA B 1 355 ? 14.328 38.75 5.645 1 98 355 ALA B N 1
ATOM 6246 C CA . ALA B 1 355 ? 13.219 37.906 5.207 1 98 355 ALA B CA 1
ATOM 6247 C C . ALA B 1 355 ? 11.953 38.219 5.996 1 98 355 ALA B C 1
ATOM 6249 O O . ALA B 1 355 ? 10.875 38.344 5.418 1 98 355 ALA B O 1
ATOM 6250 N N . ALA B 1 356 ? 12.086 38.25 7.297 1 97.19 356 ALA B N 1
ATOM 6251 C CA . ALA B 1 356 ? 10.945 38.531 8.164 1 97.19 356 ALA B CA 1
ATOM 6252 C C . ALA B 1 356 ? 10.297 39.875 7.793 1 97.19 356 ALA B C 1
ATOM 6254 O O . ALA B 1 356 ? 9.07 39.969 7.746 1 97.19 356 ALA B O 1
ATOM 6255 N N . ALA B 1 357 ? 11.109 40.844 7.484 1 96.69 357 ALA B N 1
ATOM 6256 C CA . ALA B 1 357 ? 10.617 42.188 7.152 1 96.69 357 ALA B CA 1
ATOM 6257 C C . ALA B 1 357 ? 9.992 42.219 5.762 1 96.69 357 ALA B C 1
ATOM 6259 O O . ALA B 1 357 ? 8.891 42.75 5.578 1 96.69 357 ALA B O 1
ATOM 6260 N N . LYS B 1 358 ? 10.695 41.688 4.848 1 96.56 358 LYS B N 1
ATOM 6261 C CA . LYS B 1 358 ? 10.289 41.781 3.447 1 96.56 358 LYS B CA 1
ATOM 6262 C C . LYS B 1 358 ? 9.016 40.969 3.193 1 96.56 358 LYS B C 1
ATOM 6264 O O . LYS B 1 358 ? 8.172 41.375 2.391 1 96.56 358 LYS B O 1
ATOM 6269 N N . PHE B 1 359 ? 8.875 39.875 3.859 1 96.38 359 PHE B N 1
ATOM 6270 C CA . PHE B 1 359 ? 7.777 38.969 3.559 1 96.38 359 PHE B CA 1
ATOM 6271 C C . PHE B 1 359 ? 6.742 38.969 4.676 1 96.38 359 PHE B C 1
ATOM 6273 O O . PHE B 1 359 ? 5.75 38.25 4.617 1 96.38 359 PHE B O 1
ATOM 6280 N N . ASN B 1 360 ? 6.949 39.812 5.691 1 95.12 360 ASN B N 1
ATOM 6281 C CA . ASN B 1 360 ? 6.035 39.969 6.816 1 95.12 360 ASN B CA 1
ATOM 6282 C C . ASN B 1 360 ? 5.727 38.625 7.477 1 95.12 360 ASN B C 1
ATOM 6284 O O . ASN B 1 360 ? 4.562 38.25 7.637 1 95.12 360 ASN B O 1
ATOM 6288 N N . ILE B 1 361 ? 6.758 37.844 7.723 1 94.81 361 ILE B N 1
ATOM 6289 C CA . ILE B 1 361 ? 6.703 36.531 8.398 1 94.81 361 ILE B CA 1
ATOM 6290 C C . ILE B 1 361 ? 7.398 36.625 9.758 1 94.81 361 ILE B C 1
ATOM 6292 O O . ILE B 1 361 ? 8.461 37.25 9.867 1 94.81 361 ILE B O 1
ATOM 6296 N N . PRO B 1 362 ? 6.723 36.031 10.797 1 94.31 362 PRO B N 1
ATOM 6297 C CA . PRO B 1 362 ? 7.461 36 12.062 1 94.31 362 PRO B CA 1
ATOM 6298 C C . PRO B 1 362 ? 8.836 35.344 11.93 1 94.31 362 PRO B C 1
ATOM 6300 O O . PRO B 1 362 ? 8.977 34.312 11.266 1 94.31 362 PRO B O 1
ATOM 6303 N N . SER B 1 363 ? 9.812 35.938 12.625 1 94.62 363 SER B N 1
ATOM 6304 C CA . SER B 1 363 ? 11.203 35.5 12.492 1 94.62 363 SER B CA 1
ATOM 6305 C C . SER B 1 363 ? 11.352 34.031 12.828 1 94.62 363 SER B C 1
ATOM 6307 O O . SER B 1 363 ? 12.141 33.312 12.188 1 94.62 363 SER B O 1
ATOM 6309 N N . ARG B 1 364 ? 10.609 33.562 13.773 1 92.38 364 ARG B N 1
ATOM 6310 C CA . ARG B 1 364 ? 10.742 32.188 14.242 1 92.38 364 ARG B CA 1
ATOM 6311 C C . ARG B 1 364 ? 10.375 31.203 13.148 1 92.38 364 ARG B C 1
ATOM 6313 O O . ARG B 1 364 ? 10.758 30.031 13.211 1 92.38 364 ARG B O 1
ATOM 6320 N N . TRP B 1 365 ? 9.695 31.641 12.133 1 93 365 TRP B N 1
ATOM 6321 C CA . TRP B 1 365 ? 9.219 30.734 11.086 1 93 365 TRP B CA 1
ATOM 6322 C C . TRP B 1 365 ? 9.914 31.031 9.766 1 93 365 TRP B C 1
ATOM 6324 O O . TRP B 1 365 ? 9.758 30.266 8.797 1 93 365 TRP B O 1
ATOM 6334 N N . ALA B 1 366 ? 10.711 32.031 9.68 1 96.94 366 ALA B N 1
ATOM 6335 C CA . ALA B 1 366 ? 11.211 32.531 8.406 1 96.94 366 ALA B CA 1
ATOM 6336 C C . ALA B 1 366 ? 12.156 31.516 7.754 1 96.94 366 ALA B C 1
ATOM 6338 O O . ALA B 1 366 ? 12.172 31.375 6.527 1 96.94 366 ALA B O 1
ATOM 6339 N N . SER B 1 367 ? 12.961 30.797 8.539 1 97.69 367 SER B N 1
ATOM 6340 C CA . SER B 1 367 ? 13.898 29.812 7.992 1 97.69 367 SER B CA 1
ATOM 6341 C C . SER B 1 367 ? 13.156 28.641 7.352 1 97.69 367 SER B C 1
ATOM 6343 O O . SER B 1 367 ? 13.672 28 6.438 1 97.69 367 SER B O 1
ATOM 6345 N N . PHE B 1 368 ? 11.961 28.406 7.773 1 97.19 368 PHE B N 1
ATOM 6346 C CA . PHE B 1 368 ? 11.18 27.281 7.258 1 97.19 368 PHE B CA 1
ATOM 6347 C C . PHE B 1 368 ? 10.867 27.484 5.781 1 97.19 368 PHE B C 1
ATOM 6349 O O . PHE B 1 368 ? 10.836 26.516 5.016 1 97.19 368 PHE B O 1
ATOM 6356 N N . ASP B 1 369 ? 10.68 28.703 5.367 1 98 369 ASP B N 1
ATOM 6357 C CA . ASP B 1 369 ? 10.328 28.969 3.977 1 98 369 ASP B CA 1
ATOM 6358 C C . ASP B 1 369 ? 11.539 28.781 3.061 1 98 369 ASP B C 1
ATOM 6360 O O . ASP B 1 369 ? 11.383 28.406 1.895 1 98 369 ASP B O 1
ATOM 6364 N N . CYS B 1 370 ? 12.781 29.047 3.637 1 98.5 370 CYS B N 1
ATOM 6365 C CA . CYS B 1 370 ? 13.969 28.703 2.873 1 98.5 370 CYS B CA 1
ATOM 6366 C C . CYS B 1 370 ? 14.055 27.188 2.66 1 98.5 370 CYS B C 1
ATOM 6368 O O . CYS B 1 370 ? 14.156 26.719 1.524 1 98.5 370 CYS B O 1
ATOM 6370 N N . GLN B 1 371 ? 13.914 26.438 3.678 1 98.69 371 GLN B N 1
ATOM 6371 C CA . GLN B 1 371 ? 13.938 24.969 3.621 1 98.69 371 GLN B CA 1
ATOM 6372 C C . GLN B 1 371 ? 12.82 24.438 2.727 1 98.69 371 GLN B C 1
ATOM 6374 O O . GLN B 1 371 ? 13.086 23.734 1.75 1 98.69 371 GLN B O 1
ATOM 6379 N N . ASN B 1 372 ? 11.586 24.828 3.029 1 98.75 372 ASN B N 1
ATOM 6380 C CA . ASN B 1 372 ? 10.422 24.25 2.359 1 98.75 372 ASN B CA 1
ATOM 6381 C C . ASN B 1 372 ? 10.336 24.703 0.905 1 98.75 372 ASN B C 1
ATOM 6383 O O . ASN B 1 372 ? 9.906 23.938 0.038 1 98.75 372 ASN B O 1
ATOM 6387 N N . GLY B 1 373 ? 10.695 25.969 0.725 1 98.81 373 GLY B N 1
ATOM 6388 C CA . GLY B 1 373 ? 10.641 26.5 -0.629 1 98.81 373 GLY B CA 1
ATOM 6389 C C . GLY B 1 373 ? 11.562 25.766 -1.59 1 98.81 373 GLY B C 1
ATOM 6390 O O . GLY B 1 373 ? 11.289 25.703 -2.791 1 98.81 373 GLY B O 1
ATOM 6391 N N . LEU B 1 374 ? 12.664 25.234 -1.065 1 98.88 374 LEU B N 1
ATOM 6392 C CA . LEU B 1 374 ? 13.594 24.453 -1.878 1 98.88 374 LEU B CA 1
ATOM 6393 C C . LEU B 1 374 ? 13.195 22.984 -1.9 1 98.88 374 LEU B C 1
ATOM 6395 O O . LEU B 1 374 ? 13.242 22.344 -2.951 1 98.88 374 LEU B O 1
ATOM 6399 N N . TYR B 1 375 ? 12.711 22.516 -0.837 1 98.88 375 TYR B N 1
ATOM 6400 C CA . TYR B 1 375 ? 12.398 21.109 -0.633 1 98.88 375 TYR B CA 1
ATOM 6401 C C . TYR B 1 375 ? 11.156 20.703 -1.419 1 98.88 375 TYR B C 1
ATOM 6403 O O . TYR B 1 375 ? 11.172 19.688 -2.135 1 98.88 375 TYR B O 1
ATOM 6411 N N . ILE B 1 376 ? 10.062 21.422 -1.338 1 98.88 376 ILE B N 1
ATOM 6412 C CA . ILE B 1 376 ? 8.75 21.031 -1.846 1 98.88 376 ILE B CA 1
ATOM 6413 C C . ILE B 1 376 ? 8.812 20.859 -3.361 1 98.88 376 ILE B C 1
ATOM 6415 O O . ILE B 1 376 ? 8.375 19.844 -3.9 1 98.88 376 ILE B O 1
ATOM 6419 N N . PRO B 1 377 ? 9.422 21.828 -4.102 1 98.81 377 PRO B N 1
ATOM 6420 C CA . PRO B 1 377 ? 9.516 21.625 -5.551 1 98.81 377 PRO B CA 1
ATOM 6421 C C . PRO B 1 377 ? 10.328 20.391 -5.922 1 98.81 377 PRO B C 1
ATOM 6423 O O . PRO B 1 377 ? 9.969 19.672 -6.852 1 98.81 377 PRO B O 1
ATOM 6426 N N . LYS B 1 378 ? 11.398 20.156 -5.203 1 98.62 378 LYS B N 1
ATOM 6427 C CA . LYS B 1 378 ? 12.219 18.969 -5.465 1 98.62 378 LYS B CA 1
ATOM 6428 C C . LYS B 1 378 ? 11.453 17.688 -5.168 1 98.62 378 LYS B C 1
ATOM 6430 O O . LYS B 1 378 ? 11.578 16.703 -5.898 1 98.62 378 LYS B O 1
ATOM 6435 N N . LEU B 1 379 ? 10.734 17.719 -4.109 1 98.75 379 LEU B N 1
ATOM 6436 C CA . LEU B 1 379 ? 9.883 16.594 -3.73 1 98.75 379 LEU B CA 1
ATOM 6437 C C . LEU B 1 379 ? 8.844 16.328 -4.805 1 98.75 379 LEU B C 1
ATOM 6439 O O . LEU B 1 379 ? 8.648 15.18 -5.211 1 98.75 379 LEU B O 1
ATOM 6443 N N . LEU B 1 380 ? 8.117 17.406 -5.262 1 98.62 380 LEU B N 1
ATOM 6444 C CA . LEU B 1 380 ? 7.09 17.25 -6.289 1 98.62 380 LEU B CA 1
ATOM 6445 C C . LEU B 1 380 ? 7.691 16.703 -7.578 1 98.62 380 LEU B C 1
ATOM 6447 O O . LEU B 1 380 ? 7.09 15.844 -8.227 1 98.62 380 LEU B O 1
ATOM 6451 N N . LYS B 1 381 ? 8.883 17.156 -7.906 1 98.06 381 LYS B N 1
ATOM 6452 C CA . LYS B 1 381 ? 9.586 16.625 -9.07 1 98.06 381 LYS B CA 1
ATOM 6453 C C . LYS B 1 381 ? 9.883 15.141 -8.891 1 98.06 381 LYS B C 1
ATOM 6455 O O . LYS B 1 381 ? 9.703 14.352 -9.82 1 98.06 381 LYS B O 1
ATOM 6460 N N . ALA B 1 382 ? 10.359 14.781 -7.742 1 97.5 382 ALA B N 1
ATOM 6461 C CA . ALA B 1 382 ? 10.664 13.383 -7.449 1 97.5 382 ALA B CA 1
ATOM 6462 C C . ALA B 1 382 ? 9.422 12.508 -7.559 1 97.5 382 ALA B C 1
ATOM 6464 O O . ALA B 1 382 ? 9.508 11.328 -7.91 1 97.5 382 ALA B O 1
ATOM 6465 N N . LEU B 1 383 ? 8.25 13.086 -7.309 1 97.69 383 LEU B N 1
ATOM 6466 C CA . LEU B 1 383 ? 6.988 12.359 -7.363 1 97.69 383 LEU B CA 1
ATOM 6467 C C . LEU B 1 383 ? 6.484 12.25 -8.797 1 97.69 383 LEU B C 1
ATOM 6469 O O . LEU B 1 383 ? 5.496 11.562 -9.062 1 97.69 383 LEU B O 1
ATOM 6473 N N . GLY B 1 384 ? 7.074 12.977 -9.695 1 95.88 384 GLY B N 1
ATOM 6474 C CA . GLY B 1 384 ? 6.742 12.82 -11.102 1 95.88 384 GLY B CA 1
ATOM 6475 C C . GLY B 1 384 ? 6.055 14.047 -11.688 1 95.88 384 GLY B C 1
ATOM 6476 O O . GLY B 1 384 ? 5.668 14.047 -12.859 1 95.88 384 GLY B O 1
ATOM 6477 N N . PHE B 1 385 ? 5.965 15.125 -10.914 1 97.88 385 PHE B N 1
ATOM 6478 C CA . PHE B 1 385 ? 5.336 16.328 -11.43 1 97.88 385 PHE B CA 1
ATOM 6479 C C . PHE B 1 385 ? 6.297 17.094 -12.336 1 97.88 385 PHE B C 1
ATOM 6481 O O . PHE B 1 385 ? 7.496 17.172 -12.055 1 97.88 385 PHE B O 1
ATOM 6488 N N . ASN B 1 386 ? 5.719 17.609 -13.352 1 97.19 386 ASN B N 1
ATOM 6489 C CA . ASN B 1 386 ? 6.449 18.594 -14.133 1 97.19 386 ASN B CA 1
ATOM 6490 C C . ASN B 1 386 ? 6.613 19.906 -13.367 1 97.19 386 ASN B C 1
ATOM 6492 O O . ASN B 1 386 ? 5.648 20.422 -12.805 1 97.19 386 ASN B O 1
ATOM 6496 N N . MET B 1 387 ? 7.77 20.469 -13.375 1 97.38 387 MET B N 1
ATOM 6497 C CA . MET B 1 387 ? 8.055 21.672 -12.617 1 97.38 387 MET B CA 1
ATOM 6498 C C . MET B 1 387 ? 7.234 22.844 -13.148 1 97.38 387 MET B C 1
ATOM 6500 O O . MET B 1 387 ? 6.945 23.797 -12.406 1 97.38 387 MET B O 1
ATOM 6504 N N . GLU B 1 388 ? 6.809 22.766 -14.398 1 97.19 388 GLU B N 1
ATOM 6505 C CA . GLU B 1 388 ? 6.074 23.844 -15.031 1 97.19 388 GLU B CA 1
ATOM 6506 C C . GLU B 1 388 ? 4.582 23.531 -15.117 1 97.19 388 GLU B C 1
ATOM 6508 O O . GLU B 1 388 ? 3.842 24.203 -15.836 1 97.19 388 GLU B O 1
ATOM 6513 N N . THR B 1 389 ? 4.191 22.516 -14.367 1 96.94 389 THR B N 1
ATOM 6514 C CA . THR B 1 389 ? 2.799 22.094 -14.438 1 96.94 389 THR B CA 1
ATOM 6515 C C . THR B 1 389 ? 1.866 23.234 -14.047 1 96.94 389 THR B C 1
ATOM 6517 O O . THR B 1 389 ? 2.229 24.094 -13.227 1 96.94 389 THR B O 1
ATOM 6520 N N . GLU B 1 390 ? 0.673 23.25 -14.625 1 96.06 390 GLU B N 1
ATOM 6521 C CA . GLU B 1 390 ? -0.384 24.203 -14.273 1 96.06 390 GLU B CA 1
ATOM 6522 C C . GLU B 1 390 ? -1.582 23.484 -13.664 1 96.06 390 GLU B C 1
ATOM 6524 O O . GLU B 1 390 ? -2.709 23.969 -13.727 1 96.06 390 GLU B O 1
ATOM 6529 N N . ASN B 1 391 ? -1.272 22.266 -13.07 1 96.88 391 ASN B N 1
ATOM 6530 C CA . ASN B 1 391 ? -2.373 21.438 -12.594 1 96.88 391 ASN B CA 1
ATOM 6531 C C . ASN B 1 391 ? -2.346 21.281 -11.078 1 96.88 391 ASN B C 1
ATOM 6533 O O . ASN B 1 391 ? -3.018 20.406 -10.523 1 96.88 391 ASN B O 1
ATOM 6537 N N . ILE B 1 392 ? -1.53 22.094 -10.359 1 98.06 392 ILE B N 1
ATOM 6538 C CA . ILE B 1 392 ? -1.498 22.031 -8.906 1 98.06 392 ILE B CA 1
ATOM 6539 C C . ILE B 1 392 ? -2.082 23.312 -8.328 1 98.06 392 ILE B C 1
ATOM 6541 O O . ILE B 1 392 ? -1.595 24.422 -8.609 1 98.06 392 ILE B O 1
ATOM 6545 N N . PHE B 1 393 ? -3.094 23.188 -7.535 1 98.19 393 PHE B N 1
ATOM 6546 C CA . PHE B 1 393 ? -3.723 24.297 -6.832 1 98.19 393 PHE B CA 1
ATOM 6547 C C . PHE B 1 393 ? -3.543 24.141 -5.324 1 98.19 393 PHE B C 1
ATOM 6549 O O . PHE B 1 393 ? -3.721 23.062 -4.773 1 98.19 393 PHE B O 1
ATOM 6556 N N . ALA B 1 394 ? -3.154 25.203 -4.641 1 97.81 394 ALA B N 1
ATOM 6557 C CA . ALA B 1 394 ? -2.885 25.125 -3.207 1 97.81 394 ALA B CA 1
ATOM 6558 C C . ALA B 1 394 ? -3.955 25.859 -2.41 1 97.81 394 ALA B C 1
ATOM 6560 O O . ALA B 1 394 ? -4.25 27.031 -2.682 1 97.81 394 ALA B O 1
ATOM 6561 N N . LYS B 1 395 ? -4.492 25.141 -1.47 1 95.88 395 LYS B N 1
ATOM 6562 C CA . LYS B 1 395 ? -5.562 25.719 -0.658 1 95.88 395 LYS B CA 1
ATOM 6563 C C . LYS B 1 395 ? -5.496 25.203 0.778 1 95.88 395 LYS B C 1
ATOM 6565 O O . LYS B 1 395 ? -4.996 24.109 1.03 1 95.88 395 LYS B O 1
ATOM 6570 N N . ARG B 1 396 ? -6.047 26.016 1.666 1 94.31 396 ARG B N 1
ATOM 6571 C CA . ARG B 1 396 ? -6.137 25.625 3.072 1 94.31 396 ARG B CA 1
ATOM 6572 C C . ARG B 1 396 ? -7.586 25.391 3.484 1 94.31 396 ARG B C 1
ATOM 6574 O O . ARG B 1 396 ? -7.863 24.516 4.32 1 94.31 396 ARG B O 1
ATOM 6581 N N . LYS B 1 397 ? -8.492 26.172 2.961 1 92.06 397 LYS B N 1
ATOM 6582 C CA . LYS B 1 397 ? -9.914 26.094 3.287 1 92.06 397 LYS B CA 1
ATOM 6583 C C . LYS B 1 397 ? -10.766 26.094 2.023 1 92.06 397 LYS B C 1
ATOM 6585 O O . LYS B 1 397 ? -10.352 26.594 0.981 1 92.06 397 LYS B O 1
ATOM 6590 N N . LEU B 1 398 ? -11.812 25.453 2.094 1 90.12 398 LEU B N 1
ATOM 6591 C CA . LEU B 1 398 ? -12.875 25.547 1.102 1 90.12 398 LEU B CA 1
ATOM 6592 C C . LEU B 1 398 ? -14.188 25.953 1.753 1 90.12 398 LEU B C 1
ATOM 6594 O O . LEU B 1 398 ? -14.695 25.266 2.633 1 90.12 398 LEU B O 1
ATOM 6598 N N . ASP B 1 399 ? -14.727 27.078 1.4 1 83.75 399 ASP B N 1
ATOM 6599 C CA . ASP B 1 399 ? -15.977 27.625 1.932 1 83.75 399 ASP B CA 1
ATOM 6600 C C . ASP B 1 399 ? -15.938 27.688 3.457 1 83.75 399 ASP B C 1
ATOM 6602 O O . ASP B 1 399 ? -16.875 27.219 4.121 1 83.75 399 ASP B O 1
ATOM 6606 N N . GLY B 1 400 ? -14.844 28.047 3.961 1 82.5 400 GLY B N 1
ATOM 6607 C CA . GLY B 1 400 ? -14.711 28.266 5.391 1 82.5 400 GLY B CA 1
ATOM 6608 C C . GLY B 1 400 ? -14.312 27.016 6.156 1 82.5 400 GLY B C 1
ATOM 6609 O O . GLY B 1 400 ? -14.023 27.094 7.352 1 82.5 400 GLY B O 1
ATOM 6610 N N . VAL B 1 401 ? -14.242 25.938 5.457 1 83.75 401 VAL B N 1
ATOM 6611 C CA . VAL B 1 401 ? -13.906 24.672 6.102 1 83.75 401 VAL B CA 1
ATOM 6612 C C . VAL B 1 401 ? -12.445 24.328 5.828 1 83.75 401 VAL B C 1
ATOM 6614 O O . VAL B 1 401 ? -12 24.344 4.676 1 83.75 401 VAL B O 1
ATOM 6617 N N . LYS B 1 402 ? -11.766 24.078 6.922 1 88.44 402 LYS B N 1
ATOM 6618 C CA . LYS B 1 402 ? -10.383 23.656 6.75 1 88.44 402 LYS B CA 1
ATOM 6619 C C . LYS B 1 402 ? -10.32 22.281 6.078 1 88.44 402 LYS B C 1
ATOM 6621 O O . LYS B 1 402 ? -11.008 21.344 6.492 1 88.44 402 LYS B O 1
ATOM 6626 N N . ILE B 1 403 ? -9.445 22.25 5.086 1 93 403 ILE B N 1
ATOM 6627 C CA . ILE B 1 403 ? -9.344 21 4.348 1 93 403 ILE B CA 1
ATOM 6628 C C . ILE B 1 403 ? -8.352 20.078 5.047 1 93 403 ILE B C 1
ATOM 6630 O O . ILE B 1 403 ? -7.203 20.453 5.289 1 93 403 ILE B O 1
ATOM 6634 N N . GLY B 1 404 ? -8.766 18.969 5.492 1 93.12 404 GLY B N 1
ATOM 6635 C CA . GLY B 1 404 ? -7.992 17.891 6.098 1 93.12 404 GLY B CA 1
ATOM 6636 C C . GLY B 1 404 ? -8.602 16.531 5.875 1 93.12 404 GLY B C 1
ATOM 6637 O O . GLY B 1 404 ? -9.547 16.375 5.102 1 93.12 404 GLY B O 1
ATOM 6638 N N . TRP B 1 405 ? -8.039 15.555 6.492 1 97.06 405 TRP B N 1
ATOM 6639 C CA . TRP B 1 405 ? -8.477 14.188 6.199 1 97.06 405 TRP B CA 1
ATOM 6640 C C . TRP B 1 405 ? -9.688 13.812 7.051 1 97.06 405 TRP B C 1
ATOM 6642 O O . TRP B 1 405 ? -10.336 12.797 6.797 1 97.06 405 TRP B O 1
ATOM 6652 N N . SER B 1 406 ? -10.117 14.648 8.023 1 96.69 406 SER B N 1
ATOM 6653 C CA . SER B 1 406 ? -11.109 14.258 9.023 1 96.69 406 SER B CA 1
ATOM 6654 C C . SER B 1 406 ? -12.484 14.07 8.398 1 96.69 406 SER B C 1
ATOM 6656 O O . SER B 1 406 ? -13.203 13.133 8.734 1 96.69 406 SER B O 1
ATOM 6658 N N . ILE B 1 407 ? -12.906 15 7.535 1 96.56 407 ILE B N 1
ATOM 6659 C CA . ILE B 1 407 ? -14.227 14.875 6.926 1 96.56 407 ILE B CA 1
ATOM 6660 C C . ILE B 1 407 ? -14.281 13.625 6.051 1 96.56 407 ILE B C 1
ATOM 6662 O O . ILE B 1 407 ? -15.305 12.945 5.996 1 96.56 407 ILE B O 1
ATOM 6666 N N . GLY B 1 408 ? -13.172 13.336 5.383 1 98 408 GLY B N 1
ATOM 6667 C CA . GLY B 1 408 ? -13.086 12.109 4.605 1 98 408 GLY B CA 1
ATOM 6668 C C . GLY B 1 408 ? -13.164 10.852 5.457 1 98 408 GLY B C 1
ATOM 6669 O O . GLY B 1 408 ? -13.789 9.867 5.055 1 98 408 GLY B O 1
ATOM 6670 N N . ALA B 1 409 ? -12.57 10.93 6.613 1 98.19 409 ALA B N 1
ATOM 6671 C CA . ALA B 1 409 ? -12.602 9.789 7.527 1 98.19 409 ALA B CA 1
ATOM 6672 C C . ALA B 1 409 ? -14.016 9.508 8.008 1 98.19 409 ALA B C 1
ATOM 6674 O O . ALA B 1 409 ? -14.453 8.352 8.055 1 98.19 409 ALA B O 1
ATOM 6675 N N . ILE B 1 410 ? -14.773 10.57 8.398 1 97.19 410 ILE B N 1
ATOM 6676 C CA . ILE B 1 410 ? -16.125 10.367 8.898 1 97.19 410 ILE B CA 1
ATOM 6677 C C . ILE B 1 410 ? -17.031 9.875 7.77 1 97.19 410 ILE B C 1
ATOM 6679 O O . ILE B 1 410 ? -17.906 9.031 7.988 1 97.19 410 ILE B O 1
ATOM 6683 N N . LEU B 1 411 ? -16.828 10.398 6.582 1 96.94 411 LEU B N 1
ATOM 6684 C CA . LEU B 1 411 ? -17.578 9.906 5.438 1 96.94 411 LEU B CA 1
ATOM 6685 C C . LEU 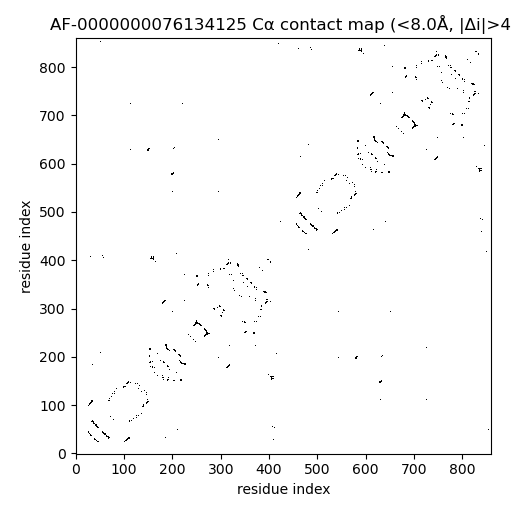B 1 411 ? -17.297 8.43 5.191 1 96.94 411 LEU B C 1
ATOM 6687 O O . LEU B 1 411 ? -18.203 7.641 4.949 1 96.94 411 LEU B O 1
ATOM 6691 N N . TYR B 1 412 ? -16.016 8.07 5.227 1 96.56 412 TYR B N 1
ATOM 6692 C CA . TYR B 1 412 ? -15.602 6.684 5.043 1 96.56 412 TYR B CA 1
ATOM 6693 C C . TYR B 1 412 ? -16.297 5.766 6.043 1 96.56 412 TYR B C 1
ATOM 6695 O O . TYR B 1 412 ? -16.812 4.715 5.672 1 96.56 412 TYR B O 1
ATOM 6703 N N . GLU B 1 413 ? -16.297 6.164 7.277 1 94.62 413 GLU B N 1
ATOM 6704 C CA . GLU B 1 413 ? -16.906 5.355 8.336 1 94.62 413 GLU B CA 1
ATOM 6705 C C . GLU B 1 413 ? -18.406 5.262 8.164 1 94.62 413 GLU B C 1
ATOM 6707 O O . GLU B 1 413 ? -19 4.211 8.422 1 94.62 413 GLU B O 1
ATOM 6712 N N . GLU B 1 414 ? -19 6.355 7.777 1 92.31 414 GLU B N 1
ATOM 6713 C CA . GLU B 1 414 ? -20.438 6.359 7.551 1 92.31 414 GLU B CA 1
ATOM 6714 C C . GLU B 1 414 ? -20.828 5.445 6.387 1 92.31 414 GLU B C 1
ATOM 6716 O O . GLU B 1 414 ? -21.812 4.715 6.465 1 92.31 414 GLU B O 1
ATOM 6721 N N . GLU B 1 415 ? -20.031 5.512 5.32 1 90.56 415 GLU B N 1
ATOM 6722 C CA . GLU B 1 415 ? -20.266 4.645 4.172 1 90.56 415 GLU B CA 1
ATOM 6723 C C . GLU B 1 415 ? -20.094 3.172 4.547 1 90.56 415 GLU B C 1
ATOM 6725 O O . GLU B 1 415 ? -20.906 2.328 4.148 1 90.56 415 GLU B O 1
ATOM 6730 N N . LYS B 1 416 ? -19.094 2.889 5.262 1 87.62 416 LYS B N 1
ATOM 6731 C CA . LYS B 1 416 ? -18.828 1.53 5.727 1 87.62 416 LYS B CA 1
ATOM 6732 C C . LYS B 1 416 ? -20 1.001 6.566 1 87.62 416 LYS B C 1
ATOM 6734 O O . LYS B 1 416 ? -20.422 -0.139 6.387 1 87.62 416 LYS B O 1
ATOM 6739 N N . SER B 1 417 ? -20.484 1.816 7.465 1 83.75 417 SER B N 1
ATOM 6740 C CA . SER B 1 417 ? -21.578 1.428 8.352 1 83.75 417 SER B CA 1
ATOM 6741 C C . SER B 1 417 ? -22.859 1.183 7.562 1 83.75 417 SER B C 1
ATOM 6743 O O . SER B 1 417 ? -23.656 0.308 7.918 1 83.75 417 SER B O 1
ATOM 6745 N N . TYR B 1 418 ? -23.047 1.939 6.574 1 78.31 418 TYR B N 1
ATOM 6746 C CA . TYR B 1 418 ? -24.219 1.795 5.727 1 78.31 418 TYR B CA 1
ATOM 6747 C C . TYR B 1 418 ? -24.266 0.419 5.07 1 78.31 418 TYR B C 1
ATOM 6749 O O . TYR B 1 418 ? -25.328 -0.192 4.953 1 78.31 418 TYR B O 1
ATOM 6757 N N . TYR B 1 419 ? -23.156 -0.16 4.832 1 71.12 419 TYR B N 1
ATOM 6758 C CA . TYR B 1 419 ? -23.078 -1.41 4.086 1 71.12 419 TYR B CA 1
ATOM 6759 C C . TYR B 1 419 ? -22.953 -2.602 5.027 1 71.12 419 TYR B C 1
ATOM 6761 O O . TYR B 1 419 ? -23.203 -3.742 4.633 1 71.12 419 TYR B O 1
ATOM 6769 N N . THR B 1 420 ? -22.484 -2.494 6.238 1 67 420 THR B N 1
ATOM 6770 C CA . THR B 1 420 ? -22.312 -3.623 7.145 1 67 420 THR B CA 1
ATOM 6771 C C . THR B 1 420 ? -23.516 -3.768 8.07 1 67 420 THR B C 1
ATOM 6773 O O . THR B 1 420 ? -23.844 -4.875 8.5 1 67 420 THR B O 1
ATOM 6776 N N . PHE B 1 421 ? -24.078 -2.705 8.68 1 57.5 421 PHE B N 1
ATOM 6777 C CA . PHE B 1 421 ? -25.125 -2.809 9.703 1 57.5 421 PHE B CA 1
ATOM 6778 C C . PHE B 1 421 ? -26.5 -2.797 9.07 1 57.5 421 PHE B C 1
ATOM 6780 O O . PHE B 1 421 ? -27.453 -3.352 9.625 1 57.5 421 PHE B O 1
ATOM 6787 N N . ASN B 1 422 ? -26.734 -2.166 8.133 1 49.69 422 ASN B N 1
ATOM 6788 C CA . ASN B 1 422 ? -28.125 -2.027 7.738 1 49.69 422 ASN B CA 1
ATOM 6789 C C . ASN B 1 422 ? -28.719 -3.359 7.277 1 49.69 422 ASN B C 1
ATOM 6791 O O . ASN B 1 422 ? -29.875 -3.424 6.871 1 49.69 422 ASN B O 1
ATOM 6795 N N . VAL B 1 423 ? -27.984 -4.465 7.434 1 43.09 423 VAL B N 1
ATOM 6796 C CA . VAL B 1 423 ? -28.734 -5.676 7.102 1 43.09 423 VAL B CA 1
ATOM 6797 C C . VAL B 1 423 ? -29.672 -6.035 8.25 1 43.09 423 VAL B C 1
ATOM 6799 O O . VAL B 1 423 ? -30.734 -6.605 8.031 1 43.09 423 VAL B O 1
ATOM 6802 N N . ASP B 1 424 ? -29.297 -5.805 9.5 1 38.97 424 ASP B N 1
ATOM 6803 C CA . ASP B 1 424 ? -30.219 -6.199 10.555 1 38.97 424 ASP B CA 1
ATOM 6804 C C . ASP B 1 424 ? -31.469 -5.32 10.547 1 38.97 424 ASP B C 1
ATOM 6806 O O . ASP B 1 424 ? -32.562 -5.793 10.844 1 38.97 424 ASP B O 1
ATOM 6810 N N . ALA B 1 425 ? -31.406 -4.09 10.414 1 35.25 425 ALA B N 1
ATOM 6811 C CA . ALA B 1 425 ? -32.656 -3.324 10.477 1 35.25 425 ALA B CA 1
ATOM 6812 C C . ALA B 1 425 ? -33.594 -3.707 9.336 1 35.25 425 ALA B C 1
ATOM 6814 O O . ALA B 1 425 ? -34.781 -3.434 9.391 1 35.25 425 ALA B O 1
ATOM 6815 N N . LYS B 1 426 ? -33.031 -4.219 8.414 1 36.06 426 LYS B N 1
ATOM 6816 C CA . LYS B 1 426 ? -33.906 -4.574 7.32 1 36.06 426 LYS B CA 1
ATOM 6817 C C . LYS B 1 426 ? -34.719 -5.82 7.66 1 36.06 426 LYS B C 1
ATOM 6819 O O . LYS B 1 426 ? -35.719 -6.121 6.992 1 36.06 426 LYS B O 1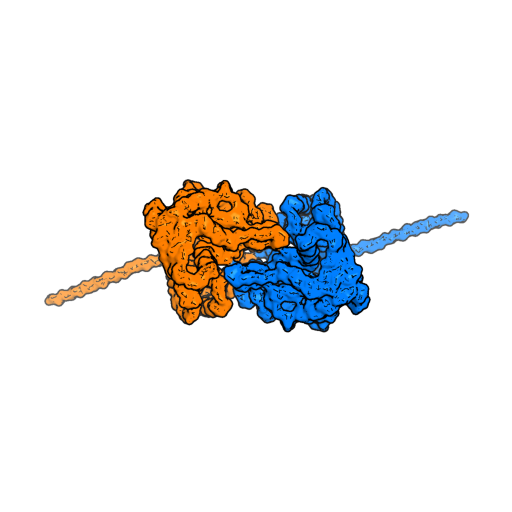
ATOM 6824 N N . LEU B 1 427 ? -34.219 -6.637 8.57 1 33.47 427 LEU B N 1
ATOM 6825 C CA . LEU B 1 427 ? -35.031 -7.785 8.961 1 33.47 427 LEU B CA 1
ATOM 6826 C C . LEU B 1 427 ? -36.125 -7.367 9.93 1 33.47 427 LEU B C 1
ATOM 6828 O O . LEU B 1 427 ? -37.094 -8.102 10.125 1 33.47 427 LEU B O 1
ATOM 6832 N N . LEU B 1 428 ? -35.844 -6.402 10.641 1 28.62 428 LEU B N 1
ATOM 6833 C CA . LEU B 1 428 ? -36.938 -6.16 11.594 1 28.62 428 LEU B CA 1
ATOM 6834 C C . LEU B 1 428 ? -38.156 -5.582 10.891 1 28.62 428 LEU B C 1
ATOM 6836 O O . LEU B 1 428 ? -39.25 -5.516 11.477 1 28.62 428 LEU B O 1
ATOM 6840 N N . PHE B 1 429 ? -37.969 -4.883 9.914 1 28.55 429 PHE B N 1
ATOM 6841 C CA . PHE B 1 429 ? -39.219 -4.375 9.359 1 28.55 429 PHE B CA 1
ATOM 6842 C C . PHE B 1 429 ? -39.875 -5.43 8.484 1 28.55 429 PHE B C 1
ATOM 6844 O O . PHE B 1 429 ? -40.875 -5.148 7.836 1 28.55 429 PHE B O 1
ATOM 6851 N N . ASN B 1 430 ? -39.344 -6.582 8.305 1 24.84 430 ASN B N 1
ATOM 6852 C CA . ASN B 1 430 ? -40.312 -7.605 7.883 1 24.84 430 ASN B CA 1
ATOM 6853 C C . ASN B 1 430 ? -40.938 -8.312 9.078 1 24.84 430 ASN B C 1
ATOM 6855 O O . ASN B 1 430 ? -40.219 -8.672 10.031 1 24.84 430 ASN B O 1
#

InterPro domains:
  IPR000407 Nucleoside phosphatase GDA1/CD39 [PF01150] (25-417)
  IPR000407 Nucleoside phosphatase GDA1/CD39 [PTHR11782] (7-415)

Radius of gyration: 30.9 Å; Cα contacts (8 Å, |Δi|>4): 1649; chains: 2; bounding box: 76×116×116 Å

pLDDT: mean 90.86, std 15.36, range [24.84, 98.88]

Sequence (860 aa):
MDRKRILCLVLYLLPTFSKSFRLDYQYGAILDAGSTSTKVHLYRWIPKTVETDLPKFEEVVYRKFKPALSDFVGDVKMIRPYLREIFALLQQLIPEPLHESTSVYLMATAGLRFLDEDSTDNILKEVILFMSNGSMNPFKYLDGYARILSGEEEALFAWISINYLYNMFDISKTHKDTIGMVEVGGGSMQIAFIPERPIYAGKQAVIIGGREYDVYAHSFLSYGAKSIGMRIEEYLVRQNMQAVVLTNPCMLKGDSHNVTSEGKTVTIHGASNATECVRIIDTYLPKIPEFLCSPKPCTIGSVYGPPVHRENFLALGSIYLTADELGLLNDNDLMRPVDMYLMATNYCRLTLDEAAAKFNIPSRWASFDCQNGLYIPKLLKALGFNMETENIFAKRKLDGVKIGWSIGAILYEEEKSYYTFNVDAKLLFNMDRKRILCLVLYLLPTFSKSFRLDYQYGAILDAGSTSTKVHLYRWIPKTVETDLPKFEEVVYRKFKPALSDFVGDVKMIRPYLREIFALLQQLIPEPLHESTSVYLMATAGLRFLDEDSTDNILKEVILFMSNGSMNPFKYLDGYARILSGEEEALFAWISINYLYNMFDISKTHKDTIGMVEVGGGSMQIAFIPERPIYAGKQAVIIGGREYDVYAHSFLSYGAKSIGMRIEEYLVRQNMQAVVLTNPCMLKGDSHNVTSEGKTVTIHGASNATECVRIIDTYLPKIPEFLCSPKPCTIGSVYGPPVHRENFLALGSIYLTADELGLLNDNDLMRPVDMYLMATNYCRLTLDEAAAKFNIPSRWASFDCQNGLYIPKLLKALGFNMETENIFAKRKLDGVKIGWSIGAILYEEEKSYYTFNVDAKLLFN

Foldseek 3Di:
DDPPPPPPPPPPPPPPPPVPDPPQKAKEWEFEQEQAWTKIWIWIFHDDDALLDFTDIDTQDIDTGDGGLLVCQVPLVVVLVSVLVVQVVVCVRDDPVNQAVYQYAYEYELNLVPDDPVSSVSSQVSVCVQCVDCVRRVHHDDPPSYDYDDQQLQQQLLQLLQCVLVVCSHPVHDLQPGAWEWEAAQFKIKTKHQDPDDDPPQWDWAAASNDIDTMRIDMGGLLHLNSVVVVQVVVQCVVPVPAQEEERALFFAPDKDWDDDPRHIHIYGYDLHLVVLLVSLDVQQDDDDPVLAPPPDAFRPNHDADADDQHAYEYEHPVQVLCVLLVNQDPQQWDALLVLQVSLNVLSNHHLVCQCVVSVNPSVCRSSSNNCSNNVSSNCVSNNDDNGDRRYGYDQDDPNHGRGSGVSVVSRVSSVCVPPPVVVVVVVVD/DDPPPPPPPPPPPPPPPPVPDDPQKAKEWEFEQEQAWTKIWIWIFHDDDALLDFTDIDTQDIDTGDGGLLVCQVPLVVVLVSVLVVQVVVPVRDDPVNQAVYQYAYEYELNLVPDDPVSSVSSQVSVCVQCVDCVRRVHHDDPPSYDYDDQQLQQQLLQLLQCVLVVCSHPVHDLQSGAWEWEAAQFKIKTKHQDPDDDPDQWDWAAASNDIHTMRIDIGGLLHLNSVVVVQVVVQCVVPVPAQEEERALFFAPDKDWDDDPRHIHIYGYDLHLVVLLVSLDVQQDDDDPVLAPPPDAFRPNHDADADDQHAYEYEHVVQVLCVLLPNQDPQQWHALLVLQVSLNVLSNHHLVCQCVVSVNPSVCSSSSNNCSNNVSSNCVSNNDDNGDRRYGYDQDDPNHGRGSGVSVVSRVSSVCVPPPVVVVVVVVD

Secondary structure (DSSP, 8-state):
----------------------TT-EEEEEEEE-SS-EEEEEEEEPPPSSTT-----EEEEEEEESS-GGGGTT-GGGHHHHHHHHHHHHHHHS-GGGGGG-EEEEEE-HHHHTS-HHHHHHHHHHHHHHHT-TTT--SB--TTSEEEPPHHHHHHHHHHHHHHHTTTTSTT--GGGPPEEEEE-SSEEEEEE--SS--SSSEEEEEETTEEEEEEEEEEET-SHHHHHHHHHHHHHHHTTT-SEEEETTS-BT-EEEEEETTEEEEEEE---HHHHHHHHHHTSPBPPGGG--SSSB-SBT-B-----S--EEEEEHHHHHHHHTT---TT-B--HHHHHHHHHHHTTSBHHHHHHHHT--HHHHHHHHHHHHHHHHHHHHTT--TT-S-EEE-SEETTEEPSSHHHHHHHHHHHHHHHTHHHHHHHT-/----------------------TT-EEEEEEEE-SS-EEEEEEEEPPPSSTT-----EEEEEEEESS-GGGGTT-GGGHHHHHHHHHHHHHHHS-GGGGGG-EEEEEE-HHHHTS-HHHHHHHHHHHHHHHT-TTT--SB--TTSEEEPPHHHHHHHHHHHHHHHTTTTSTT--GGG--EEEEE-SSEEEEEE--SS--SSSEEEEEETTEEEEEEEEEEET-SHHHHHHHHHHHHHHHTTT-SEEEETTS-BT-EEEEEETTEEEEEEE---HHHHHHHHHHTSPBPPGGG--SSSB-SBT-B-----S--EEEEEHHHHHHHHTT---TT-B--HHHHHHHHHHHTTSBHHHHHHHHT--HHHHHHHHHHHHHHHHHHHHTT--TT-S-EEE-SEETTEEPSSHHHHHHHHHHHHHHHTHHHHHHHT-

Solvent-accessible surface area (backbone atoms only — not comparable to full-atom values): 45470 Å² total; per-residue (Å²): 136,82,78,77,77,76,78,76,75,73,74,76,72,67,76,72,70,70,72,76,71,66,80,71,52,44,49,40,33,40,34,41,26,28,68,69,25,28,37,36,39,33,33,35,27,50,77,64,90,49,67,64,50,72,65,63,76,41,77,74,43,79,47,80,38,76,68,18,69,54,69,35,63,97,42,55,79,54,48,57,63,55,48,50,56,54,50,51,53,50,58,73,73,44,62,74,90,48,30,60,74,18,44,55,32,37,43,25,37,58,26,48,60,73,46,55,70,66,54,40,49,52,48,49,50,50,52,44,56,43,49,68,29,66,90,74,24,64,41,33,67,57,94,74,32,65,41,60,47,22,34,35,53,49,18,43,17,30,27,43,21,53,23,56,76,68,54,35,73,41,86,91,46,50,78,83,65,42,50,21,31,37,32,27,40,52,41,28,23,30,35,17,33,64,58,97,58,82,49,57,58,47,66,43,78,46,64,58,46,74,39,78,43,69,29,37,22,40,43,43,50,54,54,2,61,53,30,40,53,51,48,52,50,50,52,54,42,69,76,37,75,83,55,53,63,47,73,36,32,41,25,19,26,86,40,69,53,76,46,76,55,94,90,41,66,29,37,38,31,25,52,23,27,44,70,60,28,50,56,57,52,45,70,77,54,36,77,56,60,71,93,70,34,45,48,71,50,46,22,57,37,54,40,60,41,72,73,61,75,86,64,38,28,42,26,23,58,51,52,23,52,42,36,53,58,70,66,55,55,52,97,79,25,45,44,38,39,45,58,41,32,55,51,18,50,57,54,14,63,33,38,35,66,53,43,17,63,76,54,72,36,63,63,94,52,42,34,53,41,31,37,47,23,48,44,50,31,52,50,43,41,41,58,46,44,59,46,79,40,88,40,34,28,39,47,59,58,58,95,86,38,75,69,47,34,58,66,14,44,54,49,51,51,52,45,51,45,58,49,60,51,54,61,60,64,58,53,65,77,100,136,83,82,76,79,78,78,77,76,76,75,76,72,66,75,72,71,69,74,77,71,68,80,72,52,45,50,40,33,39,34,40,27,28,67,67,25,30,37,37,37,34,34,36,27,50,77,63,91,48,68,64,52,70,64,64,77,40,77,77,45,77,49,80,41,78,68,16,68,55,69,34,64,98,42,55,78,54,50,55,63,54,49,48,55,56,50,49,52,50,57,74,74,43,61,74,91,47,31,60,74,18,42,56,30,38,41,25,36,57,27,47,60,74,48,56,70,67,54,40,48,53,47,50,50,50,52,44,55,45,49,68,29,66,91,76,24,65,40,33,67,56,92,73,31,64,40,61,48,22,34,34,54,50,20,42,17,31,27,43,22,53,23,55,77,68,53,34,71,40,87,91,47,48,79,84,65,41,51,21,30,36,34,28,40,50,42,27,23,30,35,17,35,64,58,97,58,81,49,58,59,48,67,43,78,47,66,57,47,74,38,79,44,70,28,38,22,41,44,43,48,54,55,2,61,52,30,41,52,52,49,52,50,49,50,54,42,70,77,38,77,83,54,53,64,46,72,36,32,41,25,18,26,86,41,70,54,75,46,75,56,95,90,42,66,29,39,38,33,24,54,23,28,43,69,61,27,52,55,58,52,46,70,77,53,36,77,55,59,70,92,70,35,44,49,72,49,46,22,59,37,54,38,63,40,72,73,61,76,87,64,39,29,43,26,24,57,51,53,24,53,43,35,53,59,70,66,54,54,53,98,80,26,46,44,38,38,48,57,41,31,56,51,18,49,58,54,15,61,33,39,34,68,56,44,16,64,76,52,71,37,63,62,93,51,41,35,51,43,29,37,44,23,48,44,50,32,52,50,43,40,43,57,46,43,59,46,80,40,88,38,36,29,40,48,62,56,58,95,86,37,73,70,48,36,60,65,14,43,54,50,50,53,53,44,51,46,59,50,59,53,53,61,59,63,57,53,66,76,98

Organism: Mytilus edulis (NCBI:txid6550)